Protein 6EG1 (pdb70)

Sequence (1029 aa):
YPPPVFDFGMPRNITTRTGHTAAINNCRVDNLGDKSVSWIRKRDLHILTAGILTYTSDERFKVVRTADSKDWTLHVKYAQQPRDSGIYECQVNTEPKISMAFRLNVIVTPPDAKAIIAGPTDLYVKVGSSVTLTCHVKQPATSAQDIGPIYWYRGPYILTPFVAHPNDAAIDLQRISMESTLAEKLQSRLRIANAQLLDTGNYTCMPTTAEAASVVVNVINDDLPKFGELLQNVTVPVSREAVLQCVVDNLQTYKIAWLRVDTQTILTIQNHVITKNHRMSITHAEKRAWILRIRDVKESDKGWYMCQINTDPMKSQVGYLDVVVPPDILDYPTSTDMVIREGSNVTLKCAATGSPTPTITWRREGGELIPLPNGAEAVAYNGSFLTIAKVNRLNMGAYLCIASNGIPPTVSKRVMLIVHFPPMIWIQNQLVGAALTQNITLECQSEAYPKSINYWMKNDTIIVPGERFVPETFESGYKITMRLTIYEVDIQDFGAYRCVAKNSLGDTDGAIKLYHIPPPVFDFGMPRNITTRTGHTAAINCRVDNLGDKSVSWIRKRDLHILTAGILTYTSDERFKVVRTADSKDWTLHVKYAQPRDSGIYECQVNTEPKISMAFRLNVIVTPPDAKAIIAGPTDLYVKVGSSVTLTCHVKQPATSAQDIGPIYWYRGPYILTPFVAHPNDAAIDLQRISMESTLAEKLQSRLRIANAQLLDTGNYTCMPTTAEAASVVVNVINDDLPKFGELLQNVTVPVSREAVLQCVVDNLQTYKIAWLRVDTQTILTIQQNHVITKNHRMSITHAEKRAWILRIRDVKESDKGWYMCQINTDPMKSQVGYLDVVVPPDILDYPTSTDMVIREGSNVTLKCAATGSPTPTITWRREGGELIPLPNGAEAVAYNGSFLTIAKVNRLNMGAYLCIASNGIPPTVSKRVMLIVHFPPMIWIQNQLVGAALTQNITLECQSEAYPKSINYWMKNDTIIVPGERFVPETFESGYKITMRLTIYEVDIQDFGAYRCVAKNSLGDTDGAIKLYHI

Radius of gyration: 57.65 Å; Cα contacts (8 Å, |Δi|>4): 2552; chains: 4; bounding box: 174×127×100 Å

Structure (mmCIF, N/CA/C/O backbone):
data_6EG1
#
_entry.id   6EG1
#
_cell.length_a   116.771
_cell.length_b   120.908
_cell.length_c   144.908
_cell.angle_alpha   90.00
_cell.angle_beta   90.00
_cell.angle_gamma   90.00
#
_symmetry.space_group_name_H-M   'P 21 21 21'
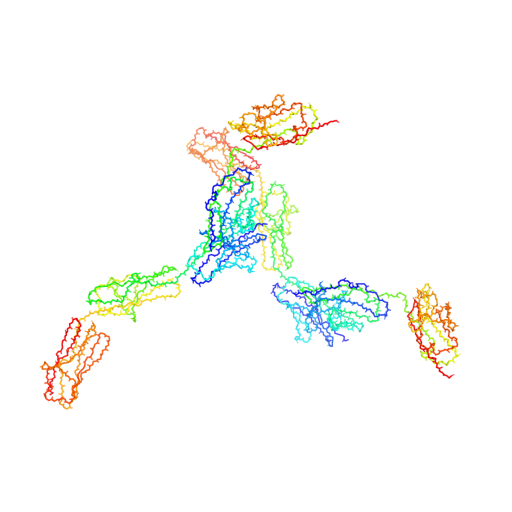#
loop_
_entity.id
_entity.type
_entity.pdbx_description
1 polymer 'Defective proboscis extension response 2, isoform F'
2 polymer 'Dpr-interacting protein theta'
3 branched 2-acetamido-2-deoxy-beta-D-glucopyranose-(1-4)-[alpha-L-fucopyranose-(1-6)]2-acetamido-2-deoxy-beta-D-glucopyranose
4 branched alpha-D-mannopyranose-(1-3)-beta-D-mannopyranose-(1-4)-2-acetamido-2-deoxy-beta-D-glucopyranose-(1-4)-[alpha-L-fucopyranose-(1-6)]2-acetamido-2-deoxy-beta-D-glucopyranose
5 branched beta-D-mannopyranose-(1-4)-2-acetamido-2-deoxy-beta-D-glucopyranose-(1-4)-[alpha-L-fucopyranose-(1-6)]2-acetamido-2-deoxy-beta-D-glucopyranose
6 branched alpha-L-fucopyranose-(1-6)-2-acetamido-2-deoxy-beta-D-glucopyranose
7 branched 2-acetamido-2-deoxy-beta-D-glucopyranose-(1-4)-2-acetamido-2-deoxy-beta-D-glucopyranose
8 non-polymer 'CITRATE ANION'
9 non-polymer DI(HYDROXYETHYL)ETHER
10 non-polymer (R,R)-2,3-BUTANEDIOL
11 non-polymer 2-acetamido-2-deoxy-beta-D-glucopyranose
12 water water
#
loop_
_atom_site.group_PDB
_atom_site.id
_atom_site.type_symbol
_atom_site.label_atom_id
_atom_site.label_alt_id
_atom_site.label_comp_id
_atom_site.label_asym_id
_atom_site.label_entity_id
_atom_site.label_seq_id
_atom_site.pdbx_PDB_ins_code
_atom_site.Cartn_x
_atom_site.Cartn_y
_atom_site.Cartn_z
_atom_site.occupancy
_atom_site.B_iso_or_equiv
_atom_site.auth_seq_id
_atom_site.auth_comp_id
_atom_site.auth_asym_id
_atom_site.auth_atom_id
_atom_site.pdbx_PDB_model_num
ATOM 1 N N . TYR A 1 3 ? -46.225 -47.486 30.055 1.00 137.85 103 TYR A N 1
ATOM 2 C CA . TYR A 1 3 ? -47.331 -48.207 30.672 1.00 130.25 103 TYR A CA 1
ATOM 3 C C . TYR A 1 3 ? -48.457 -47.249 31.056 1.00 122.12 103 TYR A C 1
ATOM 4 O O . TYR A 1 3 ? -48.214 -46.069 31.320 1.00 106.85 103 TYR A O 1
ATOM 13 N N . PRO A 1 4 ? -49.685 -47.755 31.070 1.00 122.35 104 PRO A N 1
ATOM 14 C CA . PRO A 1 4 ? -50.820 -46.946 31.504 1.00 112.51 104 PRO A CA 1
ATOM 15 C C . PRO A 1 4 ? -51.208 -47.277 32.933 1.00 98.49 104 PRO A C 1
ATOM 16 O O . PRO A 1 4 ? -51.406 -48.452 33.280 1.00 88.20 104 PRO A O 1
ATOM 20 N N . PRO A 1 5 ? -51.324 -46.269 33.798 1.00 103.84 105 PRO A N 1
ATOM 21 C CA . PRO A 1 5 ? -51.756 -46.536 35.166 1.00 102.38 105 PRO A CA 1
ATOM 22 C C . PRO A 1 5 ? -53.232 -46.880 35.201 1.00 94.20 105 PRO A C 1
ATOM 23 O O . PRO A 1 5 ? -54.011 -46.431 34.341 1.00 90.61 105 PRO A O 1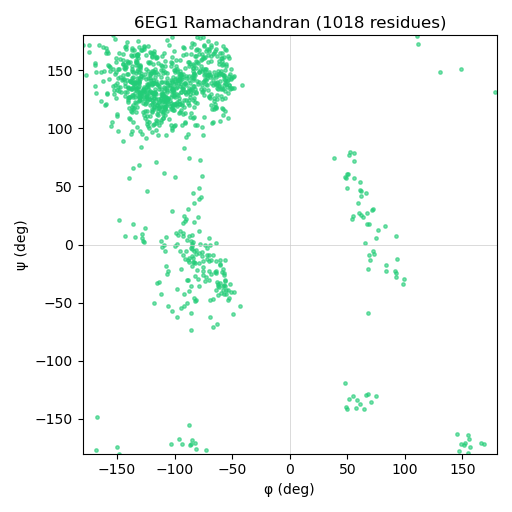
ATOM 27 N N . PRO A 1 6 ? -53.667 -47.685 36.168 1.00 71.66 106 PRO A N 1
ATOM 28 C CA . PRO A 1 6 ? -55.099 -47.984 36.282 1.00 65.68 106 PRO A CA 1
ATOM 29 C C . PRO A 1 6 ? -55.906 -46.702 36.411 1.00 54.90 106 PRO A C 1
ATOM 30 O O . PRO A 1 6 ? -55.485 -45.741 37.057 1.00 54.20 106 PRO A O 1
ATOM 34 N N . VAL A 1 7 ? -57.071 -46.684 35.771 1.00 46.42 107 VAL A N 1
ATOM 35 C CA . VAL A 1 7 ? -57.937 -45.514 35.788 1.00 59.40 107 VAL A CA 1
ATOM 36 C C . VAL A 1 7 ? -59.381 -45.982 35.878 1.00 60.14 107 VAL A C 1
ATOM 37 O O . VAL A 1 7 ? -59.748 -47.040 35.359 1.00 60.37 107 VAL A O 1
ATOM 41 N N . PHE A 1 8 ? -60.199 -45.190 36.562 1.00 46.81 108 PHE A N 1
ATOM 42 C CA . PHE A 1 8 ? -61.603 -45.524 36.731 1.00 51.77 108 PHE A CA 1
ATOM 43 C C . PHE A 1 8 ? -62.415 -45.069 35.526 1.00 56.59 108 PHE A C 1
ATOM 44 O O . PHE A 1 8 ? -62.067 -44.104 34.840 1.00 60.19 108 PHE A O 1
ATOM 52 N N . ASP A 1 9 ? -63.512 -45.781 35.275 1.00 53.78 109 ASP A N 1
ATOM 53 C CA . ASP A 1 9 ? -64.525 -45.347 34.315 1.00 53.02 109 ASP A CA 1
ATOM 54 C C . ASP A 1 9 ? -65.537 -44.517 35.092 1.00 64.07 109 ASP A C 1
ATOM 55 O O . ASP A 1 9 ? -66.497 -45.038 35.663 1.00 67.14 109 ASP A O 1
ATOM 60 N N . PHE A 1 10 ? -65.316 -43.205 35.128 1.00 54.48 110 PHE A N 1
ATOM 61 C CA . PHE A 1 10 ? -66.198 -42.335 35.903 1.00 47.38 110 PHE A CA 1
ATOM 62 C C . PHE A 1 10 ? -67.592 -42.193 35.304 1.00 48.11 110 PHE A C 1
ATOM 63 O O . PHE A 1 10 ? -68.387 -41.406 35.831 1.00 65.64 110 PHE A O 1
ATOM 71 N N . GLY A 1 11 ? -67.929 -42.917 34.239 1.00 46.17 111 GLY A N 1
ATOM 72 C CA . GLY A 1 11 ? -69.277 -42.905 33.711 1.00 57.68 111 GLY A CA 1
ATOM 73 C C . GLY A 1 11 ? -70.224 -43.901 34.338 1.00 63.76 111 GLY A C 1
ATOM 74 O O . GLY A 1 11 ? -71.434 -43.821 34.101 1.00 67.54 111 GLY A O 1
ATOM 75 N N . MET A 1 12 ? -69.703 -44.841 35.129 1.00 59.17 112 MET A N 1
ATOM 76 C CA . MET A 1 12 ? -70.548 -45.816 35.802 1.00 47.04 112 MET A CA 1
ATOM 77 C C . MET A 1 12 ? -71.518 -45.114 36.754 1.00 43.02 112 MET A C 1
ATOM 78 O O . MET A 1 12 ? -71.179 -44.095 37.361 1.00 39.70 112 MET A O 1
ATOM 83 N N . PRO A 1 13 ? -72.728 -45.645 36.911 1.00 42.90 113 PRO A N 1
ATOM 84 C CA . PRO A 1 13 ? -73.683 -45.030 37.841 1.00 42.68 113 PRO A CA 1
ATOM 85 C C . PRO A 1 13 ? -73.106 -44.964 39.248 1.00 46.47 113 PRO A C 1
ATOM 86 O O . PRO A 1 13 ? -72.548 -45.940 39.757 1.00 37.65 113 PRO A O 1
ATOM 90 N N . ARG A 1 14 ? -73.246 -43.800 39.878 1.00 42.55 114 ARG A N 1
ATOM 91 C CA . ARG A 1 14 ? -72.677 -43.560 41.195 1.00 41.26 114 ARG A CA 1
ATOM 92 C C . ARG A 1 14 ? -73.726 -43.396 42.289 1.00 43.97 114 ARG A C 1
ATOM 93 O O . ARG A 1 14 ? -73.361 -43.136 43.440 1.00 49.40 114 ARG A O 1
ATOM 101 N N . ASN A 1 15 ? -75.014 -43.549 41.967 1.00 45.25 115 ASN A N 1
ATOM 102 C CA . ASN A 1 15 ? -76.104 -43.470 42.942 1.00 34.95 115 ASN A CA 1
ATOM 103 C C . ASN A 1 15 ? -76.971 -44.707 42.753 1.00 38.79 115 ASN A C 1
ATOM 104 O O . ASN A 1 15 ? -77.989 -44.663 42.060 1.00 56.68 115 ASN A O 1
ATOM 109 N N . ILE A 1 16 ? -76.566 -45.808 43.367 1.00 33.86 116 ILE A N 1
ATOM 110 C CA . ILE A 1 16 ? -77.360 -47.026 43.314 1.00 35.94 116 ILE A CA 1
ATOM 111 C C . ILE A 1 16 ? -78.548 -46.889 44.252 1.00 31.13 116 ILE A C 1
ATOM 112 O O . ILE A 1 16 ? -78.422 -46.398 45.379 1.00 40.43 116 ILE A O 1
ATOM 117 N N . THR A 1 17 ? -79.712 -47.320 43.783 1.00 37.65 117 THR A N 1
ATOM 118 C CA . THR A 1 17 ? -80.931 -47.291 44.578 1.00 35.36 117 THR A CA 1
ATOM 119 C C . THR A 1 17 ? -81.544 -48.679 44.547 1.00 32.69 117 THR A C 1
ATOM 120 O O . THR A 1 17 ? -81.834 -49.208 43.471 1.00 40.28 117 THR A O 1
ATOM 124 N N . THR A 1 18 ? -81.727 -49.265 45.723 1.00 40.63 118 THR A N 1
ATOM 125 C CA . THR A 1 18 ? -82.248 -50.614 45.862 1.00 28.55 118 THR A CA 1
ATOM 126 C C . THR A 1 18 ? -83.504 -50.591 46.715 1.00 33.22 118 THR A C 1
ATOM 127 O O . THR A 1 18 ? -83.570 -49.878 47.720 1.00 40.98 118 THR A O 1
ATOM 131 N N . ARG A 1 19 ? -84.501 -51.368 46.308 1.00 33.26 119 ARG A N 1
ATOM 132 C CA . ARG A 1 19 ? -85.667 -51.592 47.149 1.00 33.78 119 ARG A CA 1
ATOM 133 C C . ARG A 1 19 ? -85.294 -52.573 48.254 1.00 33.87 119 ARG A C 1
ATOM 134 O O . ARG A 1 19 ? -84.685 -53.614 47.989 1.00 30.42 119 ARG A O 1
ATOM 142 N N . THR A 1 20 ? -85.637 -52.228 49.495 1.00 31.18 120 THR A N 1
ATOM 143 C CA . THR A 1 20 ? -85.301 -53.089 50.620 1.00 29.08 120 THR A CA 1
ATOM 144 C C . THR A 1 20 ? -85.747 -54.516 50.338 1.00 27.10 120 THR A C 1
ATOM 145 O O . THR A 1 20 ? -86.857 -54.754 49.853 1.00 26.56 120 THR A O 1
ATOM 149 N N . GLY A 1 21 ? -84.860 -55.467 50.630 1.00 29.71 121 GLY A N 1
ATOM 150 C CA . GLY A 1 21 ? -85.084 -56.868 50.374 1.00 31.10 121 GLY A CA 1
ATOM 151 C C . GLY A 1 21 ? -84.416 -57.376 49.112 1.00 31.76 121 GLY A C 1
ATOM 152 O O . GLY A 1 21 ? -84.052 -58.555 49.044 1.00 39.12 121 GLY A O 1
ATOM 153 N N . HIS A 1 22 ? -84.245 -56.512 48.118 1.00 30.07 122 HIS A N 1
ATOM 154 C CA . HIS A 1 22 ? -83.569 -56.880 46.887 1.00 25.55 122 HIS A CA 1
ATOM 155 C C . HIS A 1 22 ? -82.055 -56.822 47.066 1.00 34.46 122 HIS A C 1
ATOM 156 O O . HIS A 1 22 ? -81.535 -56.203 47.998 1.00 30.11 122 HIS A O 1
ATOM 163 N N . THR A 1 23 ? -81.347 -57.483 46.151 1.00 35.79 123 THR A N 1
ATOM 164 C CA . THR A 1 23 ? -79.889 -57.497 46.167 1.00 27.32 123 THR A CA 1
ATOM 165 C C . THR A 1 23 ? -79.362 -56.244 45.480 1.00 32.09 123 THR A C 1
ATOM 166 O O . THR A 1 23 ? -79.623 -56.023 44.293 1.00 46.92 123 THR A O 1
ATOM 170 N N . ALA A 1 24 ? -78.629 -55.423 46.225 1.00 38.79 124 ALA A N 1
ATOM 171 C CA . ALA A 1 24 ? -78.036 -54.219 45.662 1.00 39.81 124 ALA A CA 1
ATOM 172 C C . ALA A 1 24 ? -76.716 -54.557 44.982 1.00 32.45 124 ALA A C 1
ATOM 173 O O . ALA A 1 24 ? -75.981 -55.445 45.419 1.00 41.95 124 ALA A O 1
ATOM 175 N N . ALA A 1 25 ? -76.420 -53.845 43.895 1.00 34.58 125 ALA A N 1
ATOM 176 C CA . ALA A 1 25 ? -75.210 -54.099 43.118 1.00 32.20 125 ALA A CA 1
ATOM 177 C C . ALA A 1 25 ? -74.549 -52.778 42.758 1.00 32.70 125 ALA A C 1
ATOM 178 O O . ALA A 1 25 ? -75.155 -51.943 42.082 1.00 37.56 125 ALA A O 1
ATOM 180 N N . ILE A 1 26 ? -73.310 -52.597 43.204 1.00 35.61 126 ILE A N 1
ATOM 181 C CA . ILE A 1 26 ? -72.512 -51.415 42.903 1.00 34.20 126 ILE A CA 1
ATOM 182 C C . ILE A 1 26 ? -71.379 -51.867 41.994 1.00 31.49 126 ILE A C 1
ATOM 183 O O . ILE A 1 26 ? -70.447 -52.544 42.442 1.00 38.67 126 ILE A O 1
ATOM 188 N N . ASN A 1 27 ? -71.452 -51.510 40.717 1.00 37.49 127 ASN A N 1
ATOM 189 C CA A ASN A 1 27 ? -70.455 -51.928 39.742 0.50 40.56 127 ASN A CA 1
ATOM 190 C CA B ASN A 1 27 ? -70.443 -51.933 39.754 0.50 40.48 127 ASN A CA 1
ATOM 191 C C . ASN A 1 27 ? -69.365 -50.866 39.628 1.00 45.12 127 ASN A C 1
ATOM 192 O O . ASN A 1 27 ? -69.663 -49.669 39.541 1.00 36.97 127 ASN A O 1
ATOM 201 N N . CYS A 1 28 ? -68.109 -51.309 39.631 1.00 43.45 128 CYS A N 1
ATOM 202 C CA . CYS A 1 28 ? -66.945 -50.434 39.548 1.00 36.59 128 CYS A CA 1
ATO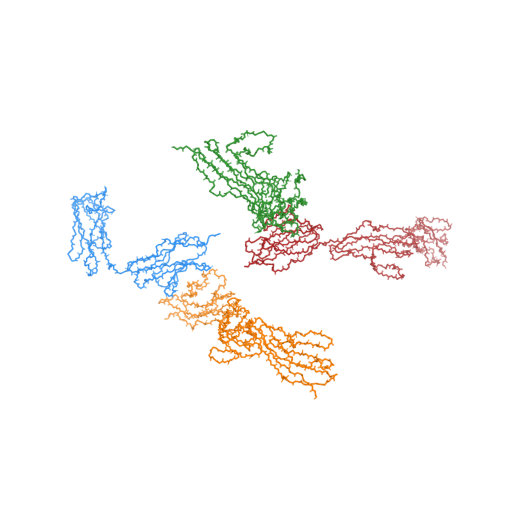M 203 C C . CYS A 1 28 ? -66.017 -50.978 38.474 1.00 45.68 128 CYS A C 1
ATOM 204 O O . CYS A 1 28 ? -65.595 -52.137 38.546 1.00 39.17 128 CYS A O 1
ATOM 207 N N . ARG A 1 29 ? -65.702 -50.150 37.481 1.00 45.82 129 ARG A N 1
ATOM 208 C CA . ARG A 1 29 ? -64.905 -50.566 36.334 1.00 49.38 129 ARG A CA 1
ATOM 209 C C . ARG A 1 29 ? -63.553 -49.870 36.363 1.00 47.54 129 ARG A C 1
ATOM 210 O O . ARG A 1 29 ? -63.487 -48.638 36.431 1.00 52.61 129 ARG A O 1
ATOM 218 N N . VAL A 1 30 ? -62.483 -50.657 36.293 1.00 47.72 130 VAL A N 1
ATOM 219 C CA . VAL A 1 30 ? -61.117 -50.143 36.290 1.00 59.50 130 VAL A CA 1
ATOM 220 C C . VAL A 1 30 ? -60.415 -50.653 35.037 1.00 62.93 130 VAL A C 1
ATOM 221 O O . VAL A 1 30 ? -60.346 -51.868 34.807 1.00 67.42 130 VAL A O 1
ATOM 225 N N . ASP A 1 31 ? -59.891 -49.731 34.235 1.00 60.88 131 ASP A N 1
ATOM 226 C CA . ASP A 1 31 ? -59.130 -50.072 33.040 1.00 70.13 131 ASP A CA 1
ATOM 227 C C . ASP A 1 31 ? -57.639 -50.076 33.356 1.00 69.13 131 ASP A C 1
ATOM 228 O O . ASP A 1 31 ? -57.153 -49.243 34.128 1.00 62.59 131 ASP A O 1
ATOM 233 N N . ASN A 1 32 ? -56.915 -51.022 32.756 1.00 64.52 132 ASN A N 1
ATOM 234 C CA . ASN A 1 32 ? -55.470 -51.134 32.951 1.00 69.55 132 ASN A CA 1
ATOM 235 C C . ASN A 1 32 ? -55.134 -51.516 34.392 1.00 56.49 132 ASN A C 1
ATOM 236 O O . ASN A 1 32 ? -54.223 -50.956 35.004 1.00 56.74 132 ASN A O 1
ATOM 241 N N . LEU A 1 33 ? -55.875 -52.479 34.939 1.00 49.00 133 LEU A N 1
ATOM 242 C CA . LEU A 1 33 ? -55.645 -52.884 36.320 1.00 64.19 133 LEU A CA 1
ATOM 243 C C . LEU A 1 33 ? -54.260 -53.495 36.493 1.00 65.08 133 LEU A C 1
ATOM 244 O O . LEU A 1 33 ? -53.585 -53.250 37.500 1.00 63.88 133 LEU A O 1
ATOM 249 N N . GLY A 1 34 ? -53.820 -54.289 35.525 1.00 56.96 134 GLY A N 1
ATOM 250 C CA . GLY A 1 34 ? -52.530 -54.942 35.665 1.00 62.99 134 GLY A CA 1
ATOM 251 C C . GLY A 1 34 ? -52.568 -55.947 36.797 1.00 55.18 134 GLY A C 1
ATOM 252 O O . GLY A 1 34 ? -53.466 -56.793 36.875 1.00 57.99 134 GLY A O 1
ATOM 253 N N . ASP A 1 35 ? -51.584 -55.857 37.690 1.00 67.00 135 ASP A N 1
ATOM 254 C CA . ASP A 1 35 ? -51.489 -56.729 38.853 1.00 64.43 135 ASP A CA 1
ATOM 255 C C . ASP A 1 35 ? -52.027 -56.075 40.120 1.00 65.63 135 ASP A C 1
ATOM 256 O O . ASP A 1 35 ? -51.845 -56.619 41.214 1.00 63.35 135 ASP A O 1
ATOM 261 N N . LYS A 1 36 ? -52.681 -54.924 39.998 1.00 54.28 136 LYS A N 1
ATOM 262 C CA . LYS A 1 36 ? -53.262 -54.256 41.150 1.00 52.53 136 LYS A CA 1
ATOM 263 C C . LYS A 1 36 ? -54.614 -54.866 41.500 1.00 55.75 136 LYS A C 1
ATOM 264 O O . LYS A 1 36 ? -55.324 -55.394 40.640 1.00 51.00 136 LYS A O 1
ATOM 270 N N . SER A 1 37 ? -54.967 -54.791 42.780 1.00 56.52 137 SER A N 1
ATOM 271 C CA . SER A 1 37 ? -56.225 -55.326 43.277 1.00 60.70 137 SER A CA 1
ATOM 272 C C . S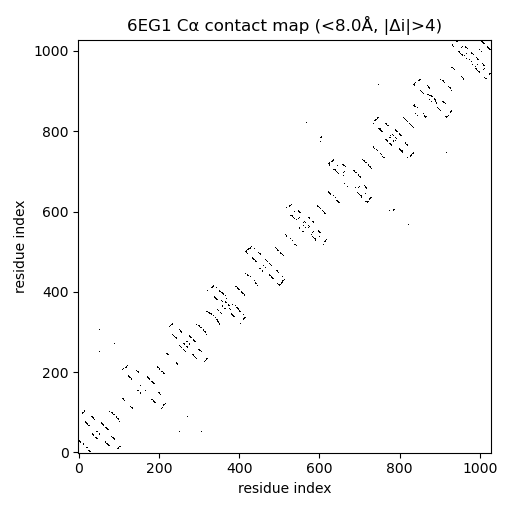ER A 1 37 ? -57.245 -54.214 43.501 1.00 55.06 137 SER A C 1
ATOM 273 O O . SER A 1 37 ? -56.908 -53.031 43.592 1.00 47.83 137 SER A O 1
ATOM 276 N N . VAL A 1 38 ? -58.509 -54.615 43.582 1.00 39.47 138 VAL A N 1
ATOM 277 C CA . VAL A 1 38 ? -59.609 -53.708 43.879 1.00 41.68 138 VAL A CA 1
ATOM 278 C C . VAL A 1 38 ? -60.185 -54.098 45.231 1.00 38.43 138 VAL A C 1
ATOM 279 O O . VAL A 1 38 ? -60.400 -55.285 45.505 1.00 42.31 138 VAL A O 1
ATOM 283 N N . SER A 1 39 ? -60.417 -53.105 46.077 1.00 38.69 139 SER A N 1
ATOM 284 C CA . SER A 1 39 ? -60.958 -53.325 47.407 1.00 35.38 139 SER A CA 1
ATOM 285 C C . SER A 1 39 ? -62.252 -52.547 47.554 1.00 42.06 139 SER A C 1
ATOM 286 O O . SER A 1 39 ? -62.385 -51.438 47.026 1.00 38.49 139 SER A O 1
ATOM 289 N N . TRP A 1 40 ? -63.208 -53.139 48.257 1.00 38.19 140 TRP A N 1
ATOM 290 C CA . TRP A 1 40 ? -64.443 -52.465 48.625 1.00 32.93 140 TRP A CA 1
ATOM 291 C C . TRP A 1 40 ? -64.417 -52.181 50.116 1.00 36.93 140 TRP A C 1
ATOM 292 O O . TRP A 1 40 ? -64.218 -53.095 50.923 1.00 40.94 140 TRP A O 1
ATOM 303 N N . ILE A 1 41 ? -64.619 -50.919 50.476 1.00 33.99 141 ILE A N 1
ATOM 304 C CA . ILE A 1 41 ? -64.547 -50.481 51.860 1.00 35.55 141 ILE A CA 1
ATOM 305 C C . ILE A 1 41 ? -65.754 -49.602 52.158 1.00 36.42 141 ILE A C 1
ATOM 306 O O . ILE A 1 41 ? -66.272 -48.903 51.281 1.00 34.84 141 ILE A O 1
ATOM 311 N N . ARG A 1 42 ? -66.217 -49.656 53.403 1.00 32.86 142 ARG A N 1
ATOM 312 C CA . ARG A 1 42 ? -67.317 -48.813 53.858 1.00 30.08 142 ARG A CA 1
ATOM 313 C C . ARG A 1 42 ? -66.723 -47.550 54.474 1.00 33.08 142 ARG A C 1
ATOM 314 O O . ARG A 1 42 ? -66.078 -47.608 55.525 1.00 43.43 142 ARG A O 1
ATOM 322 N N . LYS A 1 43 ? -66.938 -46.406 53.820 1.00 33.05 143 LYS A N 1
ATOM 323 C CA . LYS A 1 43 ? -66.280 -45.178 54.257 1.00 36.45 143 LYS A CA 1
ATOM 324 C C . LYS A 1 43 ? -66.707 -44.779 55.663 1.00 35.10 143 LYS A C 1
ATOM 325 O O . LYS A 1 43 ? -65.902 -44.238 56.428 1.00 42.11 143 LYS A O 1
ATOM 331 N N . ARG A 1 44 ? -67.963 -45.047 56.021 1.00 48.20 144 ARG A N 1
ATOM 332 C CA . ARG A 1 44 ? -68.506 -44.589 57.296 1.00 35.84 144 ARG A CA 1
ATOM 333 C C . ARG A 1 44 ? -67.631 -44.997 58.476 1.00 42.54 144 ARG A C 1
ATOM 334 O O . ARG A 1 44 ? -67.356 -44.184 59.367 1.00 41.30 144 ARG A O 1
ATOM 342 N N . ASP A 1 45 ? -67.193 -46.259 58.508 1.00 47.17 145 ASP A N 1
ATOM 343 C CA . ASP A 1 45 ? -66.429 -46.789 59.626 1.00 22.34 145 ASP A CA 1
ATOM 344 C C . ASP A 1 45 ? -65.133 -47.472 59.214 1.00 36.14 145 ASP A C 1
ATOM 345 O O . ASP A 1 45 ? -64.467 -48.060 60.074 1.00 30.34 145 ASP A O 1
ATOM 350 N N . LEU A 1 46 ? -64.760 -47.423 57.933 1.00 34.82 146 LEU A N 1
ATOM 351 C CA . LEU A 1 46 ? -63.561 -48.071 57.410 1.00 23.55 146 LEU A CA 1
ATOM 352 C C . LEU A 1 46 ? -63.657 -49.590 57.412 1.00 39.68 146 LEU A C 1
ATOM 353 O O . LEU A 1 46 ? -62.632 -50.273 57.316 1.00 41.75 146 LEU A O 1
ATOM 358 N N . HIS A 1 47 ? -64.858 -50.147 57.526 1.00 39.47 147 HIS A N 1
ATOM 359 C CA . HIS A 1 47 ? -64.995 -51.596 57.491 1.00 35.11 147 HIS A CA 1
ATOM 360 C C . HIS A 1 47 ? -64.599 -52.112 56.116 1.00 34.24 147 HIS A C 1
ATOM 361 O O . HIS A 1 47 ? -65.231 -51.778 55.110 1.00 45.21 147 HIS A O 1
ATOM 368 N N . ILE A 1 48 ? -63.537 -52.912 56.069 1.00 34.94 148 ILE A N 1
ATOM 369 C CA . ILE A 1 48 ? -63.126 -53.517 54.812 1.00 36.64 148 ILE A CA 1
ATOM 370 C C . ILE A 1 48 ? -64.147 -54.571 54.411 1.00 30.37 148 ILE A C 1
ATOM 371 O O . ILE A 1 48 ? -64.479 -55.469 55.195 1.00 45.55 148 ILE A O 1
ATOM 376 N N . LEU A 1 49 ? -64.664 -54.461 53.190 1.00 33.53 149 LEU A N 1
ATOM 377 C CA . LEU A 1 49 ? -65.641 -55.434 52.720 1.00 30.61 149 LEU A CA 1
ATOM 378 C C . LEU A 1 49 ? -64.980 -56.554 51.927 1.00 29.59 149 LEU A C 1
ATOM 379 O O . LEU A 1 49 ? -65.155 -57.733 52.247 1.00 43.11 149 LEU A O 1
ATOM 384 N N . THR A 1 50 ? -64.214 -56.206 50.899 1.00 36.28 150 THR A N 1
ATOM 385 C CA . THR A 1 50 ? -63.541 -57.204 50.083 1.00 43.79 150 THR A CA 1
ATOM 386 C C . THR A 1 50 ? -62.201 -56.647 49.633 1.00 42.00 150 THR A C 1
ATOM 387 O O . THR A 1 50 ? -62.084 -55.456 49.330 1.00 48.40 150 THR A O 1
ATOM 391 N N . ALA A 1 51 ? -61.193 -57.511 49.607 1.00 30.90 151 ALA A N 1
ATOM 392 C CA . ALA A 1 51 ? -59.871 -57.169 49.096 1.00 41.15 151 ALA A CA 1
ATOM 393 C C . ALA A 1 51 ? -59.552 -58.141 47.970 1.00 51.83 151 ALA A C 1
ATOM 394 O O . ALA A 1 51 ? -59.247 -59.312 48.223 1.00 54.73 151 ALA A O 1
ATOM 396 N N . GLY A 1 52 ? -59.621 -57.660 46.736 1.00 48.70 152 GLY A N 1
ATOM 397 C CA . GLY A 1 52 ? -59.483 -58.568 45.611 1.00 50.58 152 GLY A CA 1
ATOM 398 C C . GLY A 1 52 ? -60.719 -59.435 45.537 1.00 48.34 152 GLY A C 1
ATOM 399 O O . GLY A 1 52 ? -61.845 -58.951 45.687 1.00 56.72 152 GLY A O 1
ATOM 400 N N . ILE A 1 53 ? -60.522 -60.739 45.319 1.00 62.87 153 ILE A N 1
ATOM 401 C CA . ILE A 1 53 ? -61.637 -61.682 45.374 1.00 75.05 153 ILE A CA 1
ATOM 402 C C . ILE A 1 53 ? -61.868 -62.208 46.782 1.00 61.46 153 ILE A C 1
ATOM 403 O O . ILE A 1 53 ? -62.920 -62.813 47.042 1.00 57.89 153 ILE A O 1
ATOM 408 N N . LEU A 1 54 ? -60.925 -61.989 47.696 1.00 61.99 154 LEU A N 1
ATOM 409 C CA . LEU A 1 54 ? -61.094 -62.387 49.087 1.00 52.05 154 LEU A CA 1
ATOM 410 C C . LEU A 1 54 ? -62.125 -61.495 49.769 1.00 44.52 154 LEU A C 1
ATOM 411 O O . LEU A 1 54 ? -62.085 -60.268 49.637 1.00 52.50 154 LEU A O 1
ATOM 416 N N . THR A 1 55 ? -63.053 -62.110 50.496 1.00 42.57 155 THR A N 1
ATOM 417 C CA . THR A 1 55 ? -64.042 -61.377 51.275 1.00 48.24 155 THR A CA 1
ATOM 418 C C . THR A 1 55 ? -63.543 -61.264 52.710 1.00 55.33 155 THR A C 1
ATOM 419 O O . THR A 1 55 ? -63.303 -62.282 53.368 1.00 62.84 155 THR A O 1
ATOM 423 N N . TYR A 1 56 ? -63.379 -60.030 53.187 1.00 46.20 156 TYR A N 1
ATOM 424 C CA . TYR A 1 56 ? -62.895 -59.806 54.542 1.00 37.11 156 TYR A CA 1
ATOM 425 C C . TYR A 1 56 ? -64.041 -59.736 55.541 1.00 39.33 156 TYR A C 1
ATOM 426 O O . TYR A 1 56 ? -64.014 -60.417 56.572 1.00 46.04 156 TYR A O 1
ATOM 435 N N . THR A 1 57 ? -65.049 -58.923 55.243 1.00 31.21 157 THR A N 1
ATOM 436 C CA . THR A 1 57 ? -66.178 -58.791 56.146 1.00 40.29 157 THR A CA 1
ATOM 437 C C . THR A 1 57 ? -66.783 -60.158 56.423 1.00 33.11 157 THR A C 1
ATOM 438 O O . THR A 1 57 ? -66.632 -61.099 55.642 1.00 47.33 157 THR A O 1
ATOM 442 N N . SER A 1 58 ? -67.455 -60.268 57.565 1.00 35.96 158 SER A N 1
ATOM 443 C CA . SER A 1 58 ? -68.104 -61.508 57.961 1.00 36.99 158 SER A CA 1
ATOM 444 C C . SER A 1 58 ? -69.623 -61.411 57.900 1.00 36.58 158 SER A C 1
ATOM 445 O O . SER A 1 58 ? -70.310 -62.392 58.203 1.00 48.85 158 SER A O 1
ATOM 448 N N . ASP A 1 59 ? -70.163 -60.255 57.514 1.00 43.62 159 ASP A N 1
ATOM 449 C CA . ASP A 1 59 ? -71.585 -60.141 57.218 1.00 46.03 159 ASP A CA 1
ATOM 450 C C . ASP A 1 59 ? -71.892 -60.953 55.965 1.00 47.82 159 ASP A C 1
ATOM 451 O O . ASP A 1 59 ? -71.379 -60.658 54.880 1.00 38.21 159 ASP A O 1
ATOM 456 N N . GLU A 1 60 ? -72.725 -61.984 56.119 1.00 51.72 160 GLU A N 1
ATOM 457 C CA . GLU A 1 60 ? -72.918 -62.957 55.051 1.00 54.59 160 GLU A CA 1
ATOM 458 C C . GLU A 1 60 ? -73.536 -62.345 53.803 1.00 49.11 160 GLU A C 1
ATOM 459 O O . GLU A 1 60 ? -73.501 -62.969 52.736 1.00 56.95 160 GLU A O 1
ATOM 465 N N . ARG A 1 61 ? -74.088 -61.142 53.901 1.00 33.25 161 ARG A N 1
ATOM 466 C CA . ARG A 1 61 ? -74.799 -60.556 52.776 1.00 37.70 161 ARG A CA 1
ATOM 467 C C . ARG A 1 61 ? -73.884 -59.836 51.795 1.00 36.95 161 ARG A C 1
ATOM 468 O O . ARG A 1 61 ? -74.368 -59.374 50.758 1.00 45.80 161 ARG A O 1
ATOM 476 N N . PHE A 1 62 ? -72.589 -59.739 52.083 1.00 40.53 162 PHE A N 1
ATOM 477 C CA . PHE A 1 62 ? -71.648 -58.963 51.283 1.00 34.12 162 PHE A CA 1
ATOM 478 C C . PHE A 1 62 ? -70.737 -59.905 50.508 1.00 41.09 162 PHE A C 1
ATOM 479 O O . PHE A 1 62 ? -70.073 -60.763 51.101 1.00 49.35 162 PHE A O 1
ATOM 487 N N . LYS A 1 63 ? -70.702 -59.736 49.189 1.00 42.91 163 LYS A N 1
ATOM 488 C CA . LYS A 1 63 ? -69.814 -60.503 48.330 1.00 43.73 163 LYS A CA 1
ATOM 489 C C . LYS A 1 63 ? -69.415 -59.630 47.153 1.00 35.78 163 LYS A C 1
ATOM 490 O O . LYS A 1 63 ? -70.165 -58.744 46.739 1.00 37.16 163 LYS A O 1
ATOM 496 N N . VAL A 1 64 ? -68.226 -59.880 46.627 1.00 38.01 164 VAL A N 1
ATOM 497 C CA . VAL A 1 64 ? -67.742 -59.177 45.450 1.00 31.20 164 VAL A CA 1
ATOM 498 C C . VAL A 1 64 ? -67.622 -60.184 44.323 1.00 38.27 164 VAL A C 1
ATOM 499 O O . VAL A 1 64 ? -67.323 -61.363 44.543 1.00 46.37 164 VAL A O 1
ATOM 503 N N . VAL A 1 65 ? -67.872 -59.717 43.106 1.00 37.82 165 VAL A N 1
ATOM 504 C CA . VAL A 1 65 ? -67.756 -60.539 41.911 1.00 39.38 165 VAL A CA 1
ATOM 505 C C . VAL A 1 65 ? -67.009 -59.737 40.859 1.00 40.80 165 VAL A C 1
ATOM 506 O O . VAL A 1 65 ? -67.215 -58.525 40.728 1.00 42.01 165 VAL A O 1
ATOM 510 N N . ARG A 1 66 ? -66.129 -60.405 40.122 1.00 37.40 166 ARG A N 1
ATOM 511 C CA . ARG A 1 66 ? -65.382 -59.768 39.051 1.00 40.01 166 ARG A CA 1
ATOM 512 C C . ARG A 1 66 ? -65.593 -60.538 37.758 1.00 41.04 166 ARG A C 1
ATOM 513 O O . ARG A 1 66 ? -65.830 -61.750 37.766 1.00 50.80 166 ARG A O 1
ATOM 521 N N . THR A 1 67 ? -65.514 -59.821 36.644 1.00 38.58 167 THR A N 1
ATOM 522 C CA . THR A 1 67 ? -65.612 -60.471 35.353 1.00 41.33 167 THR A CA 1
ATOM 523 C C . THR A 1 67 ? -64.332 -61.251 35.063 1.00 51.30 167 THR A C 1
ATOM 524 O O . THR A 1 67 ? -63.306 -61.091 35.730 1.00 50.21 167 THR A O 1
ATOM 528 N N . ALA A 1 68 ? -64.405 -62.118 34.051 1.00 64.19 168 ALA A N 1
ATOM 529 C CA . ALA A 1 68 ? -63.248 -62.932 33.695 1.00 49.29 168 ALA A CA 1
ATOM 530 C C . ALA A 1 68 ? -62.024 -62.068 33.412 1.00 45.82 168 ALA A C 1
ATOM 531 O O . ALA A 1 68 ? -60.903 -62.424 33.793 1.00 45.13 168 ALA A O 1
ATOM 533 N N . ASP A 1 69 ? -62.217 -60.929 32.750 1.00 43.90 169 ASP A N 1
ATOM 534 C CA . ASP A 1 69 ? -61.102 -60.053 32.411 1.00 54.31 169 ASP A CA 1
ATOM 535 C C . ASP A 1 69 ? -60.715 -59.110 33.542 1.00 65.42 169 ASP A C 1
ATOM 536 O O . ASP A 1 69 ? -59.817 -58.282 33.354 1.00 62.76 169 ASP A O 1
ATOM 541 N N . SER A 1 70 ? -61.369 -59.206 34.700 1.00 57.73 170 SER A N 1
ATOM 542 C CA . SER A 1 70 ? -61.020 -58.403 35.872 1.00 45.45 170 SER A CA 1
ATOM 543 C C . SER A 1 70 ? -61.144 -56.904 35.605 1.00 45.74 170 SER A C 1
ATOM 544 O O . SER A 1 70 ? -60.461 -56.094 36.233 1.00 53.27 170 SER A O 1
ATOM 547 N N . LYS A 1 71 ? -62.015 -56.516 34.674 1.00 46.49 171 LYS A N 1
ATOM 548 C CA . LYS A 1 71 ? -62.282 -55.101 34.447 1.00 48.84 171 LYS A CA 1
ATOM 549 C C . LYS A 1 71 ? -63.387 -54.571 35.353 1.00 51.46 171 LYS A C 1
ATOM 550 O O . LYS A 1 71 ? -63.280 -53.452 35.866 1.00 52.67 171 LYS A O 1
ATOM 556 N N . ASP A 1 72 ? -64.446 -55.357 35.563 1.00 49.23 172 ASP A N 1
ATOM 557 C CA . ASP A 1 72 ? -65.652 -54.910 36.254 1.00 43.43 172 ASP A CA 1
ATOM 558 C C . ASP A 1 72 ? -65.770 -55.625 37.594 1.00 42.02 172 ASP A C 1
ATOM 559 O O . ASP A 1 72 ? -65.973 -56.844 37.638 1.00 42.52 172 ASP A O 1
ATOM 564 N N . TRP A 1 73 ? -65.669 -54.860 38.678 1.00 40.30 173 TRP A N 1
ATOM 565 C CA . TRP A 1 73 ? -65.819 -55.368 40.035 1.00 45.00 173 TRP A CA 1
ATOM 566 C C . TRP A 1 73 ? -67.135 -54.869 40.611 1.00 39.83 173 TRP A C 1
ATOM 567 O O . TRP A 1 73 ? -67.409 -53.664 40.594 1.00 45.83 173 TRP A O 1
ATOM 578 N N . THR A 1 74 ? -67.946 -55.791 41.118 1.00 32.19 174 THR A N 1
ATOM 579 C CA . THR A 1 74 ? -69.288 -55.469 41.575 1.00 34.31 174 THR A CA 1
ATOM 580 C C . THR A 1 74 ? -69.461 -55.926 43.013 1.00 43.32 174 THR A C 1
ATOM 581 O O . THR A 1 74 ? -69.132 -57.067 43.353 1.00 43.10 174 THR A O 1
ATOM 585 N N . LEU A 1 75 ? -69.969 -55.031 43.851 1.00 36.92 175 LEU A N 1
ATOM 586 C CA . LEU A 1 75 ? -70.270 -55.334 45.240 1.00 31.89 175 LEU A CA 1
ATOM 587 C C . LEU A 1 75 ? -71.758 -55.624 45.345 1.00 38.14 175 LEU A C 1
ATOM 588 O O . LEU A 1 75 ? -72.583 -54.772 44.998 1.00 42.37 175 LEU A O 1
ATOM 593 N N . HIS A 1 76 ? -72.095 -56.824 45.806 1.00 41.00 176 HIS A N 1
ATOM 594 C CA . HIS A 1 76 ? -73.477 -57.259 45.955 1.00 41.28 176 HIS A CA 1
ATOM 595 C C . HIS A 1 76 ? -73.845 -57.280 47.432 1.00 35.18 176 HIS A C 1
ATOM 596 O O . HIS A 1 76 ? -73.091 -57.807 48.256 1.00 45.69 176 HIS A O 1
ATOM 603 N N . VAL A 1 77 ? -75.003 -56.713 47.758 1.00 34.61 177 VAL A N 1
ATOM 604 C CA . VAL A 1 77 ? -75.534 -56.706 49.116 1.00 33.83 177 VAL A CA 1
ATOM 605 C C . VAL A 1 77 ? -76.861 -57.453 49.075 1.00 37.08 177 VAL A C 1
ATOM 606 O O . VAL A 1 77 ? -77.880 -56.908 48.632 1.00 29.32 177 VAL A O 1
ATOM 610 N N . LYS A 1 78 ? -76.854 -58.702 49.535 1.00 28.82 178 LYS A N 1
ATOM 611 C CA . LYS A 1 78 ? -78.075 -59.492 49.576 1.00 30.56 178 LYS A CA 1
ATOM 612 C C . LYS A 1 78 ? -79.037 -58.939 50.623 1.00 40.99 178 LYS A C 1
ATOM 613 O O . LYS A 1 78 ? -78.619 -58.460 51.681 1.00 40.79 178 LYS A O 1
ATOM 619 N N . TYR A 1 79 ? -80.333 -59.010 50.324 1.00 39.09 179 TYR A N 1
ATOM 620 C CA . TYR A 1 79 ? -81.379 -58.629 51.274 1.00 31.85 179 TYR A CA 1
ATOM 621 C C . TYR A 1 79 ? -81.096 -57.256 51.882 1.00 34.19 179 TYR A C 1
ATOM 622 O O . TYR A 1 79 ? -81.155 -57.058 53.098 1.00 37.46 179 TYR A O 1
ATOM 631 N N . ALA A 1 80 ? -80.784 -56.299 51.010 1.00 40.71 180 ALA A N 1
ATOM 632 C CA . ALA A 1 80 ? -80.403 -54.964 51.449 1.00 28.51 180 ALA A CA 1
ATOM 633 C C . ALA A 1 80 ? -81.446 -54.384 52.391 1.00 37.38 180 ALA A C 1
ATOM 634 O O . ALA A 1 80 ? -82.651 -54.606 52.243 1.00 30.01 180 ALA A O 1
ATOM 636 N N . GLN A 1 81 ? -80.963 -53.623 53.357 1.00 40.42 181 GLN A N 1
ATOM 637 C CA A GLN A 1 81 ? -81.774 -52.967 54.367 0.50 33.07 181 GLN A CA 1
ATOM 638 C CA B GLN A 1 81 ? -81.786 -52.961 54.352 0.50 33.03 181 GLN A CA 1
ATOM 639 C C . GLN A 1 81 ? -81.351 -51.511 54.463 1.00 34.34 181 GLN A C 1
ATOM 640 O O . GLN A 1 81 ? -80.220 -51.162 54.106 1.00 32.97 181 GLN A O 1
ATOM 651 N N . PRO A 1 82 ? -82.234 -50.634 54.941 1.00 39.00 182 PRO A N 1
ATOM 652 C CA . PRO A 1 82 ? -81.867 -49.211 55.047 1.00 35.71 182 PRO A CA 1
ATOM 653 C C . PRO A 1 82 ? -80.552 -48.966 55.774 1.00 34.33 182 PRO A C 1
ATOM 654 O O . PRO A 1 82 ? -79.769 -48.112 55.342 1.00 34.37 182 PRO A O 1
ATOM 658 N N . ARG A 1 83 ? -80.280 -49.691 56.861 1.00 38.14 183 ARG A N 1
ATOM 659 C CA . ARG A 1 83 ? -79.025 -49.508 57.583 1.00 30.68 183 ARG A CA 1
ATOM 660 C C . ARG A 1 83 ? -77.801 -49.688 56.698 1.00 32.73 183 ARG A C 1
ATOM 661 O O . ARG A 1 83 ? -76.697 -49.328 57.123 1.00 36.91 183 ARG A O 1
ATOM 669 N N . ASP A 1 84 ? -77.964 -50.247 55.497 1.00 31.90 184 ASP A N 1
ATOM 670 C CA . ASP A 1 84 ? -76.879 -50.404 54.539 1.00 20.01 184 ASP A CA 1
ATOM 671 C C . ASP A 1 84 ? -76.660 -49.172 53.680 1.00 22.90 184 ASP A C 1
ATOM 672 O O . ASP A 1 84 ? -75.672 -49.119 52.941 1.00 25.68 184 ASP A O 1
ATOM 677 N N . SER A 1 85 ? -77.562 -48.197 53.741 1.00 23.67 185 SER A N 1
ATOM 678 C CA . SER A 1 85 ? -77.395 -46.982 52.961 1.00 23.53 185 SER A CA 1
ATOM 679 C C . SER A 1 85 ? -76.148 -46.238 53.414 1.00 38.90 185 SER A C 1
ATOM 680 O O . SER A 1 85 ? -75.848 -46.162 54.609 1.00 56.28 185 SER A O 1
ATOM 683 N N . GLY A 1 86 ? -75.421 -45.692 52.452 1.00 33.79 186 GLY A N 1
ATOM 684 C CA . GLY A 1 86 ? -74.206 -44.969 52.754 1.00 40.12 186 GLY A CA 1
ATOM 685 C C . GLY A 1 86 ? -73.281 -44.965 51.554 1.00 38.39 186 GLY A C 1
ATOM 686 O O . GLY A 1 86 ? -73.669 -45.326 50.443 1.00 31.71 186 GLY A O 1
ATOM 687 N N . ILE A 1 87 ? -72.044 -44.554 51.813 1.00 41.42 187 ILE A N 1
ATOM 688 C CA . ILE A 1 87 ? -71.021 -44.412 50.785 1.00 33.69 187 ILE A CA 1
ATOM 689 C C . ILE A 1 87 ? -70.080 -45.603 50.862 1.00 27.50 187 ILE A C 1
ATOM 690 O O . ILE A 1 87 ? -69.558 -45.925 51.936 1.00 44.25 187 ILE A O 1
ATOM 695 N N . TYR A 1 88 ? -69.858 -46.250 49.725 1.00 26.71 188 TYR A N 1
ATOM 696 C CA . TYR A 1 88 ? -68.906 -47.341 49.609 1.00 34.87 188 TYR A CA 1
ATOM 697 C C . TYR A 1 88 ? -67.822 -46.952 48.612 1.00 36.93 188 TYR A C 1
ATOM 698 O O . TYR A 1 88 ? -68.111 -46.353 47.572 1.00 33.64 188 TYR A O 1
ATOM 707 N N . GLU A 1 89 ? -66.574 -47.281 48.940 1.00 36.45 189 GLU A N 1
ATOM 708 C CA . GLU A 1 89 ? -65.413 -46.851 48.174 1.00 32.70 189 GLU A CA 1
ATOM 709 C C . GLU A 1 89 ? -64.836 -48.031 47.411 1.00 32.79 189 GLU A C 1
ATOM 710 O O . GLU A 1 89 ? -64.510 -49.060 48.010 1.00 35.80 189 GLU A O 1
ATOM 716 N N . CYS A 1 90 ? -64.715 -47.872 46.095 1.00 41.45 190 CYS A N 1
ATOM 717 C CA . CYS A 1 90 ? -63.970 -48.794 45.248 1.00 37.76 190 CYS A CA 1
ATOM 718 C C . CYS A 1 90 ? -62.513 -48.353 45.246 1.00 41.16 190 CYS A C 1
ATOM 719 O O . CYS A 1 90 ? -62.220 -47.177 45.014 1.00 51.93 190 CYS A O 1
ATOM 722 N N . GLN A 1 91 ? -61.602 -49.286 45.510 1.00 37.92 191 GLN A N 1
ATOM 723 C CA . GLN A 1 91 ? -60.240 -48.912 45.874 1.00 36.00 191 GLN A CA 1
ATOM 724 C C . GLN A 1 91 ? -59.227 -49.783 45.146 1.00 37.18 191 GLN A C 1
ATOM 725 O O . GLN A 1 91 ? -59.312 -51.013 45.201 1.00 45.47 191 GLN A O 1
ATOM 731 N N . VAL A 1 92 ? -58.270 -49.145 44.469 1.00 35.48 192 VAL A N 1
ATOM 732 C CA . VAL A 1 92 ? -57.186 -49.835 43.771 1.00 40.51 192 VAL A CA 1
ATOM 733 C C . VAL A 1 92 ? -55.895 -49.598 44.543 1.00 46.34 192 VAL A C 1
ATOM 734 O O . VAL A 1 92 ? -55.601 -48.462 44.935 1.00 44.59 192 VAL A O 1
ATOM 738 N N . ASN A 1 93 ? -55.115 -50.663 44.737 1.00 50.06 193 ASN A N 1
ATOM 739 C CA . ASN A 1 93 ? -54.019 -50.632 45.699 1.00 40.59 193 ASN A CA 1
ATOM 740 C C . ASN A 1 93 ? -52.755 -50.015 45.121 1.00 53.50 193 ASN A C 1
ATOM 741 O O . ASN A 1 93 ? -51.643 -50.460 45.429 1.00 60.33 193 ASN A O 1
ATOM 746 N N . THR A 1 94 ? -52.907 -49.006 44.270 1.00 58.44 194 THR A N 1
ATOM 747 C CA . THR A 1 94 ? -51.746 -48.267 43.805 1.00 54.21 194 THR A CA 1
ATOM 748 C C . THR A 1 94 ? -51.187 -47.424 44.951 1.00 60.89 194 THR A C 1
ATOM 749 O O . THR A 1 94 ? -51.747 -47.361 46.049 1.00 63.82 194 THR A O 1
ATOM 753 N N . GLU A 1 95 ? -50.061 -46.767 44.693 1.00 67.36 195 GLU A N 1
ATOM 754 C CA . GLU A 1 95 ? -49.479 -45.860 45.678 1.00 70.42 195 GLU A CA 1
ATOM 755 C C . GLU A 1 95 ? -49.076 -44.538 45.036 1.00 64.15 195 GLU A C 1
ATOM 756 O O . GLU A 1 95 ? -48.180 -44.502 44.194 1.00 63.13 195 GLU A O 1
ATOM 762 N N . PRO A 1 96 ? -49.751 -43.445 45.430 1.00 49.76 196 PRO A N 1
ATOM 763 C CA . PRO A 1 96 ? -50.878 -43.489 46.369 1.00 49.36 196 PRO A CA 1
ATOM 764 C C . PRO A 1 96 ? -52.084 -44.230 45.797 1.00 55.14 196 PRO A C 1
ATOM 765 O O . PRO A 1 96 ? -52.145 -44.461 44.590 1.00 68.75 196 PRO A O 1
ATOM 769 N N . LYS A 1 97 ? -53.028 -44.599 46.658 1.00 59.96 197 LYS A N 1
ATOM 770 C CA . LYS A 1 97 ? -54.178 -45.380 46.226 1.00 55.99 197 LYS A CA 1
ATOM 771 C C . LYS A 1 97 ? -55.238 -44.469 45.623 1.00 52.02 197 LYS A C 1
ATOM 772 O O . LYS A 1 97 ? -55.560 -43.417 46.183 1.00 76.67 197 LYS A O 1
ATOM 778 N N . ILE A 1 98 ? -55.766 -44.869 44.473 1.00 45.09 198 ILE A N 1
ATOM 779 C CA . ILE A 1 98 ? -56.905 -44.196 43.873 1.00 49.94 198 ILE A CA 1
ATOM 780 C C . ILE A 1 98 ? -58.182 -44.843 44.392 1.00 46.82 198 ILE A C 1
ATOM 781 O O . ILE A 1 98 ? -58.170 -45.950 44.936 1.00 51.41 198 ILE A O 1
ATOM 786 N N . SER A 1 99 ? -59.303 -44.151 44.212 1.00 48.50 199 SER A N 1
ATOM 787 C CA . SER A 1 99 ? -60.567 -44.688 44.692 1.00 46.72 199 SER A CA 1
ATOM 788 C C . SER A 1 99 ? -61.716 -43.871 44.129 1.00 43.51 199 SER A C 1
ATOM 789 O O . SER A 1 99 ? -61.589 -42.664 43.906 1.00 50.68 199 SER A O 1
ATOM 792 N N . MET A 1 100 ? -62.838 -44.551 43.911 1.00 40.06 200 MET A N 1
ATOM 793 C CA . MET A 1 100 ? -64.100 -43.932 43.545 1.00 39.15 200 MET A CA 1
ATOM 794 C C . MET A 1 100 ? -65.129 -44.213 44.634 1.00 42.01 200 MET A C 1
ATOM 795 O O . MET A 1 100 ? -65.091 -45.259 45.288 1.00 44.10 200 MET A O 1
ATOM 800 N N . ALA A 1 101 ? -66.055 -43.278 44.823 1.00 38.56 201 ALA A N 1
ATOM 801 C CA . ALA A 1 101 ? -67.043 -43.360 45.893 1.00 38.76 201 ALA A CA 1
ATOM 802 C C . ALA A 1 101 ? -68.435 -43.518 45.299 1.00 42.50 201 ALA A C 1
ATOM 803 O O . ALA A 1 101 ? -68.891 -42.658 44.539 1.00 49.61 201 ALA A O 1
ATOM 805 N N . PHE A 1 102 ? -69.111 -44.602 45.663 1.00 34.47 202 PHE A N 1
ATOM 806 C CA . PHE A 1 102 ? -70.492 -44.834 45.277 1.00 25.33 202 PHE A CA 1
ATOM 807 C C . PHE A 1 102 ? -71.395 -44.708 46.496 1.00 32.47 202 PHE A C 1
ATOM 808 O O . PHE A 1 102 ? -70.991 -45.024 47.618 1.00 36.25 202 PHE A O 1
ATOM 816 N N . ARG A 1 103 ? -72.617 -44.232 46.272 1.00 36.79 203 ARG A N 1
ATOM 817 C CA . ARG A 1 103 ? -73.607 -44.066 47.331 1.00 34.43 203 ARG A CA 1
ATOM 818 C C . ARG A 1 103 ? -74.721 -45.085 47.140 1.00 32.91 203 ARG A C 1
ATOM 819 O O . ARG A 1 103 ? -75.347 -45.132 46.076 1.00 37.76 203 ARG A O 1
ATOM 827 N N . LEU A 1 104 ? -74.964 -45.897 48.166 1.00 31.91 204 LEU A N 1
ATOM 828 C CA . LEU A 1 104 ? -76.071 -46.842 48.166 1.00 34.13 204 LEU A CA 1
ATOM 829 C C . LEU A 1 104 ? -77.226 -46.252 48.959 1.00 34.20 204 LEU A C 1
ATOM 830 O O . LEU A 1 104 ? -77.050 -45.832 50.108 1.00 37.64 204 LEU A O 1
ATOM 835 N N . ASN A 1 105 ? -78.398 -46.215 48.340 1.00 27.83 205 ASN A N 1
ATOM 836 C CA . ASN A 1 105 ? -79.610 -45.701 48.962 1.00 25.15 205 ASN A CA 1
ATOM 837 C C . ASN A 1 105 ? -80.650 -46.810 48.896 1.00 34.49 205 ASN A C 1
ATOM 838 O O . ASN A 1 105 ? -81.127 -47.154 47.810 1.00 40.90 205 ASN A O 1
ATOM 843 N N . VAL A 1 106 ? -80.985 -47.383 50.045 1.00 30.82 206 VAL A N 1
ATOM 844 C CA . VAL A 1 106 ? -81.924 -48.496 50.121 1.00 33.59 206 VAL A CA 1
ATOM 845 C C . VAL A 1 106 ? -83.270 -47.924 50.553 1.00 35.31 206 VAL A C 1
ATOM 846 O O . VAL A 1 106 ? -83.489 -47.638 51.732 1.00 30.64 206 VAL A O 1
ATOM 850 N N . ILE A 1 107 ? -84.181 -47.762 49.600 1.00 35.62 207 ILE A N 1
ATOM 851 C CA . ILE A 1 107 ? -85.484 -47.175 49.878 1.00 30.98 207 ILE A CA 1
ATOM 852 C C . ILE A 1 107 ? -86.438 -48.264 50.357 1.00 34.32 207 ILE A C 1
ATOM 853 O O . ILE A 1 107 ? -86.184 -49.461 50.199 1.00 32.77 207 ILE A O 1
ATOM 858 N N . VAL A 1 108 ? -87.555 -47.847 50.960 1.00 37.16 208 VAL A N 1
ATOM 859 C CA . VAL A 1 108 ? -88.489 -48.776 51.587 1.00 43.23 208 VAL A CA 1
ATOM 860 C C . VAL A 1 108 ? -89.920 -48.592 51.115 1.00 43.34 208 VAL A C 1
ATOM 861 O O . VAL A 1 108 ? -90.816 -49.267 51.624 1.00 45.19 208 VAL A O 1
ATOM 865 N N . THR A 1 109 ? -90.172 -47.697 50.168 1.00 45.75 209 THR A N 1
ATOM 866 C CA . THR A 1 109 ? -91.529 -47.458 49.693 1.00 46.39 209 THR A CA 1
ATOM 867 C C . THR A 1 109 ? -91.643 -47.678 48.188 1.00 37.80 209 THR A C 1
ATOM 868 O O . THR A 1 109 ? -90.793 -47.221 47.424 1.00 40.45 209 THR A O 1
ATOM 872 N N . PRO A 1 110 ? -92.689 -48.399 47.757 1.00 41.04 210 PRO A N 1
ATOM 873 C CA . PRO A 1 110 ? -93.690 -49.033 48.618 1.00 43.44 210 PRO A CA 1
ATOM 874 C C . PRO A 1 110 ? -93.261 -50.413 49.111 1.00 43.58 210 PRO A C 1
ATOM 875 O O . PRO A 1 110 ? -92.234 -50.934 48.672 1.00 45.43 210 PRO A O 1
ATOM 879 N N . PRO A 1 111 ? -94.045 -51.002 50.011 1.00 30.99 211 PRO A N 1
ATOM 880 C CA . PRO A 1 111 ? -93.690 -52.321 50.542 1.00 42.06 211 PRO A CA 1
ATOM 881 C C . PRO A 1 111 ? -93.692 -53.379 49.448 1.00 46.60 211 PRO A C 1
ATOM 882 O O . PRO A 1 111 ? -94.255 -53.201 48.366 1.00 44.15 211 PRO A O 1
ATOM 886 N N . ASP A 1 112 ? -93.043 -54.498 49.756 1.00 40.60 212 ASP A N 1
ATOM 887 C CA . ASP A 1 112 ? -92.969 -55.619 48.828 1.00 26.82 212 ASP A CA 1
ATOM 888 C C . ASP A 1 112 ? -94.366 -56.076 48.420 1.00 31.25 212 ASP A C 1
ATOM 889 O O . ASP A 1 112 ? -95.213 -56.368 49.269 1.00 48.58 212 ASP A O 1
ATOM 894 N N . ALA A 1 113 ? -94.607 -56.136 47.114 1.00 30.53 213 ALA A N 1
ATOM 895 C CA . ALA A 1 113 ? -95.855 -56.645 46.564 1.00 30.65 213 ALA A CA 1
ATOM 896 C C . ALA A 1 113 ? -95.554 -57.783 45.600 1.00 26.92 213 ALA A C 1
ATOM 897 O O . ALA A 1 113 ? -94.608 -57.708 44.810 1.00 42.02 213 ALA A O 1
ATOM 899 N N . LYS A 1 114 ? -96.362 -58.837 45.666 1.00 25.96 214 LYS A N 1
ATOM 900 C CA . LYS A 1 114 ? -96.123 -60.050 44.896 1.00 29.60 214 LYS A CA 1
ATOM 901 C C . LYS A 1 114 ? -97.449 -60.581 44.379 1.00 28.23 214 LYS A C 1
ATOM 902 O O . LYS A 1 114 ? -98.379 -60.788 45.160 1.00 37.89 214 LYS A O 1
ATOM 908 N N . ALA A 1 115 ? -97.536 -60.801 43.072 1.00 25.42 215 ALA A N 1
ATOM 909 C CA . ALA A 1 115 ? -98.739 -61.391 42.510 1.00 25.44 215 ALA A CA 1
ATOM 910 C C . ALA A 1 115 ? -98.799 -62.882 42.822 1.00 36.97 215 ALA A C 1
ATOM 911 O O . ALA A 1 115 ? -97.776 -63.570 42.884 1.00 33.74 215 ALA A O 1
ATOM 913 N N . ILE A 1 116 ? -100.016 -63.378 43.021 1.00 37.16 216 ILE A N 1
ATOM 914 C CA . ILE A 1 116 ? -100.256 -64.784 43.315 1.00 37.65 216 ILE A CA 1
ATOM 915 C C . ILE A 1 116 ? -101.399 -65.270 42.437 1.00 37.43 216 ILE A C 1
ATOM 916 O O . ILE A 1 116 ? -102.381 -64.549 42.228 1.00 36.30 216 ILE A O 1
ATOM 921 N N . ILE A 1 117 ? -101.259 -66.481 41.902 1.00 25.79 217 ILE A N 1
ATOM 922 C CA . ILE A 1 117 ? -102.284 -67.101 41.069 1.00 26.68 217 ILE A CA 1
ATOM 923 C C . ILE A 1 117 ? -102.776 -68.339 41.799 1.00 39.23 217 ILE A C 1
ATOM 924 O O . ILE A 1 117 ? -102.067 -69.352 41.873 1.00 36.60 217 ILE A O 1
ATOM 929 N N . ALA A 1 118 ? -103.988 -68.260 42.340 1.00 47.41 218 ALA A N 1
ATOM 930 C CA . ALA A 1 118 ? -104.554 -69.381 43.072 1.00 33.82 218 ALA A CA 1
ATOM 931 C C . ALA A 1 118 ? -104.595 -70.619 42.189 1.00 29.53 218 ALA A C 1
ATOM 932 O O . ALA A 1 118 ? -104.939 -70.548 41.007 1.00 34.30 218 ALA A O 1
ATOM 934 N N . GLY A 1 119 ? -104.230 -71.758 42.766 1.00 30.29 219 GLY A N 1
ATOM 935 C CA . GLY A 1 119 ? -104.254 -73.006 42.048 1.00 23.54 219 GLY A CA 1
ATOM 936 C C . GLY A 1 119 ? -102.866 -73.552 41.790 1.00 33.06 219 GLY A C 1
ATOM 937 O O . GLY A 1 119 ? -101.853 -72.900 42.066 1.00 49.73 219 GLY A O 1
ATOM 938 N N . PRO A 1 120 ? -102.796 -74.774 41.266 1.00 23.78 220 PRO A N 1
ATOM 939 C CA . PRO A 1 120 ? -101.495 -75.358 40.927 1.00 28.24 220 PRO A CA 1
ATOM 940 C C . PRO A 1 120 ? -100.750 -74.507 39.911 1.00 38.05 220 PRO A C 1
ATOM 941 O O . PRO A 1 120 ? -101.331 -73.688 39.196 1.00 47.63 220 PRO A O 1
ATOM 945 N N . THR A 1 121 ? -99.434 -74.715 39.852 1.00 31.21 221 THR A N 1
ATOM 946 C CA . THR A 1 121 ? -98.611 -73.917 38.951 1.00 29.21 221 THR A CA 1
ATOM 947 C C . THR A 1 121 ? -98.678 -74.416 37.518 1.00 26.96 221 THR A C 1
ATOM 948 O O . THR A 1 121 ? -98.519 -73.621 36.585 1.00 40.51 221 THR A O 1
ATOM 952 N N . ASP A 1 122 ? -98.890 -75.713 37.320 1.00 34.00 222 ASP A N 1
ATOM 953 C CA . ASP A 1 122 ? -98.982 -76.305 35.990 1.00 37.42 222 ASP A CA 1
ATOM 954 C C . ASP A 1 122 ? -100.342 -76.977 35.865 1.00 31.83 222 ASP A C 1
ATOM 955 O O . ASP A 1 122 ? -100.597 -77.996 36.516 1.00 40.68 222 ASP A O 1
ATOM 960 N N . LEU A 1 123 ? -101.213 -76.407 35.041 1.00 28.87 223 LEU A N 1
ATOM 961 C CA . LEU A 1 123 ? -102.533 -76.964 34.794 1.00 31.09 223 LEU A CA 1
ATOM 962 C C . LEU A 1 123 ? -102.523 -77.836 33.544 1.00 32.56 223 LEU A C 1
ATOM 963 O O . LEU A 1 123 ? -101.656 -77.718 32.675 1.00 36.58 223 LEU A O 1
ATOM 968 N N . TYR A 1 124 ? -103.513 -78.719 33.466 1.00 36.67 224 TYR A N 1
ATOM 969 C CA . TYR A 1 124 ? -103.722 -79.560 32.295 1.00 34.06 224 TYR A CA 1
ATOM 970 C C . TYR A 1 124 ? -105.214 -79.630 32.032 1.00 36.74 224 TYR A C 1
ATOM 971 O O . TYR A 1 124 ? -105.973 -80.113 32.877 1.00 42.57 224 TYR A O 1
ATOM 980 N N . VAL A 1 125 ? -105.634 -79.135 30.874 1.00 41.80 225 VAL A N 1
ATOM 981 C CA . VAL A 1 125 ? -107.044 -79.058 30.521 1.00 44.16 225 VAL A CA 1
ATOM 982 C C . VAL A 1 125 ? -107.241 -79.676 29.144 1.00 41.82 225 VAL A C 1
ATOM 983 O O . VAL A 1 125 ? -106.373 -79.562 28.271 1.00 47.27 225 VAL A O 1
ATOM 987 N N . LYS A 1 126 ? -108.380 -80.337 28.955 1.00 48.63 226 LYS A N 1
ATOM 988 C CA . LYS A 1 126 ? -108.691 -80.964 27.681 1.00 49.36 226 LYS A CA 1
ATOM 989 C C . LYS A 1 126 ? -109.192 -79.929 26.678 1.00 46.14 226 LYS A C 1
ATOM 990 O O . LYS A 1 126 ? -109.694 -78.862 27.043 1.00 48.32 226 LYS A O 1
ATOM 996 N N . VAL A 1 127 ? -109.044 -80.255 25.392 1.00 43.19 227 VAL A N 1
ATOM 997 C CA . VAL A 1 127 ? -109.540 -79.363 24.353 1.00 44.45 227 VAL A CA 1
ATOM 998 C C . VAL A 1 127 ? -111.045 -79.204 24.498 1.00 40.22 227 VAL A C 1
ATOM 999 O O . VAL A 1 127 ? -111.775 -80.175 24.738 1.00 49.20 227 VAL A O 1
ATOM 1003 N N . GLY A 1 128 ? -111.518 -77.969 24.354 1.00 42.07 228 GLY A N 1
ATOM 1004 C CA . GLY A 1 128 ? -112.916 -77.657 24.524 1.00 51.19 228 GLY A CA 1
ATOM 1005 C C . GLY A 1 128 ? -113.314 -77.257 25.929 1.00 54.03 228 GLY A C 1
ATOM 1006 O O . GLY A 1 128 ? -114.341 -76.590 26.098 1.00 54.23 228 GLY A O 1
ATOM 1007 N N . SER A 1 129 ? -112.536 -77.647 26.937 1.00 60.28 229 SER A N 1
ATOM 1008 C CA . SER A 1 129 ? -112.787 -77.217 28.303 1.00 51.05 229 SER A CA 1
ATOM 1009 C C . SER A 1 129 ? -112.511 -75.721 28.447 1.00 54.12 229 SER A C 1
ATOM 1010 O O . SER A 1 129 ? -111.988 -75.064 27.543 1.00 57.38 229 SER A O 1
ATOM 1013 N N . SER A 1 130 ? -112.869 -75.180 29.607 1.00 61.41 230 SER A N 1
ATOM 1014 C CA . SER A 1 130 ? -112.600 -73.789 29.931 1.00 48.92 230 SER A CA 1
ATOM 1015 C C . SER A 1 130 ? -111.545 -73.705 31.023 1.00 52.44 230 SER A C 1
ATOM 1016 O O . SER A 1 130 ? -111.378 -74.628 31.823 1.00 54.77 230 SER A O 1
ATOM 1019 N N . VAL A 1 131 ? -110.828 -72.586 31.039 1.00 54.58 231 VAL A N 1
ATOM 1020 C CA . VAL A 1 131 ? -109.778 -72.334 32.014 1.00 42.35 231 VAL A CA 1
ATOM 1021 C C . VAL A 1 131 ? -109.988 -70.950 32.605 1.00 40.58 231 VAL A C 1
ATOM 1022 O O . VAL A 1 131 ? -110.280 -69.991 31.881 1.00 40.26 231 VAL A O 1
ATOM 1026 N N . THR A 1 132 ? -109.847 -70.846 33.922 1.00 41.50 232 THR A N 1
ATOM 1027 C CA . THR A 1 132 ? -109.894 -69.560 34.602 1.00 38.58 232 THR A CA 1
ATOM 1028 C C . THR A 1 132 ? -108.698 -69.462 35.534 1.00 31.41 232 THR A C 1
ATOM 1029 O O . THR A 1 132 ? -108.423 -70.392 36.299 1.00 44.92 232 THR A O 1
ATOM 1033 N N . LEU A 1 133 ? -107.983 -68.346 35.448 1.00 24.89 233 LEU A N 1
ATOM 1034 C CA . LEU A 1 133 ? -106.838 -68.060 36.300 1.00 20.05 233 LEU A CA 1
ATOM 1035 C C . LEU A 1 133 ? -107.151 -66.802 37.091 1.00 35.26 233 LEU A C 1
ATOM 1036 O O . LEU A 1 133 ? -107.437 -65.754 36.503 1.00 34.91 233 LEU A O 1
ATOM 1041 N N . THR A 1 134 ? -107.111 -66.902 38.414 1.00 43.62 234 THR A N 1
ATOM 1042 C CA . THR A 1 134 ? -107.381 -65.764 39.281 1.00 35.43 234 THR A CA 1
ATOM 1043 C C . THR A 1 134 ? -106.067 -65.291 39.884 1.00 37.22 234 THR A C 1
ATOM 1044 O O . THR A 1 134 ? -105.361 -66.067 40.537 1.00 46.96 234 THR A O 1
ATOM 1048 N N . CYS A 1 135 ? -105.746 -64.024 39.660 1.00 36.73 235 CYS A N 1
ATOM 1049 C CA . CYS A 1 135 ? -104.508 -63.417 40.120 1.00 39.33 235 CYS A CA 1
ATOM 1050 C C . CYS A 1 135 ? -104.828 -62.315 41.122 1.00 34.55 235 CYS A C 1
ATOM 1051 O O . CYS A 1 135 ? -105.790 -61.564 40.942 1.00 43.27 235 CYS A O 1
ATOM 1054 N N . HIS A 1 136 ? -104.037 -62.230 42.190 1.00 33.97 236 HIS A N 1
ATOM 1055 C CA . HIS A 1 136 ? -104.205 -61.149 43.151 1.00 40.59 236 HIS A CA 1
ATOM 1056 C C . HIS A 1 136 ? -102.841 -60.744 43.692 1.00 41.26 236 HIS A C 1
ATOM 1057 O O . HIS A 1 136 ? -101.887 -61.527 43.682 1.00 42.01 236 HIS A O 1
ATOM 1064 N N . VAL A 1 137 ? -102.760 -59.500 44.156 1.00 40.02 237 VAL A N 1
ATOM 1065 C CA . VAL A 1 137 ? -101.515 -58.918 44.644 1.00 39.92 237 VAL A CA 1
ATOM 1066 C C . VAL A 1 137 ? -101.529 -58.933 46.166 1.00 45.63 237 VAL A C 1
ATOM 1067 O O . VAL A 1 137 ? -102.382 -58.294 46.796 1.00 54.10 237 VAL A O 1
ATOM 1071 N N . LYS A 1 138 ? -100.584 -59.663 46.753 1.00 46.32 238 LYS A N 1
ATOM 1072 C CA . LYS A 1 138 ? -100.408 -59.716 48.199 1.00 41.84 238 LYS A CA 1
ATOM 1073 C C . LYS A 1 138 ? -99.521 -58.547 48.611 1.00 45.16 238 LYS A C 1
ATOM 1074 O O . LYS A 1 138 ? -98.338 -58.506 48.260 1.00 39.17 238 LYS A O 1
ATOM 1080 N N . GLN A 1 139 ? -100.087 -57.597 49.349 1.00 53.31 239 GLN A N 1
ATOM 1081 C CA . GLN A 1 139 ? -99.350 -56.419 49.782 1.00 55.31 239 GLN A CA 1
ATOM 1082 C C . GLN A 1 139 ? -99.876 -55.980 51.138 1.00 71.17 239 GLN A C 1
ATOM 1083 O O . GLN A 1 139 ? -100.992 -56.347 51.525 1.00 78.62 239 GLN A O 1
ATOM 1089 N N . PRO A 1 140 ? -99.093 -55.204 51.889 1.00 62.84 240 PRO A N 1
ATOM 1090 C CA . PRO A 1 140 ? -99.560 -54.703 53.188 1.00 77.30 240 PRO A CA 1
ATOM 1091 C C . PRO A 1 140 ? -100.844 -53.899 53.054 1.00 90.04 240 PRO A C 1
ATOM 1092 O O . PRO A 1 140 ? -101.301 -53.564 51.959 1.00 96.65 240 PRO A O 1
ATOM 1096 N N . ALA A 1 141 ? -101.427 -53.575 54.211 1.00 111.68 241 ALA A N 1
ATOM 1097 C CA . ALA A 1 141 ? -102.740 -52.934 54.241 1.00 119.64 241 ALA A CA 1
ATOM 1098 C C . ALA A 1 141 ? -102.770 -51.673 53.386 1.00 125.63 241 ALA A C 1
ATOM 1099 O O . ALA A 1 141 ? -103.691 -51.475 52.583 1.00 127.91 241 ALA A O 1
ATOM 1101 N N . THR A 1 142 ? -101.772 -50.810 53.549 1.00 131.11 242 THR A N 1
ATOM 1102 C CA . THR A 1 142 ? -101.757 -49.518 52.878 1.00 139.49 242 THR A CA 1
ATOM 1103 C C . THR A 1 142 ? -101.613 -49.722 51.374 1.00 146.01 242 THR A C 1
ATOM 1104 O O . THR A 1 142 ? -100.535 -50.061 50.876 1.00 149.75 242 THR A O 1
ATOM 1108 N N . SER A 1 143 ? -102.709 -49.525 50.644 1.00 137.45 243 SER A N 1
ATOM 1109 C CA . SER A 1 143 ? -102.690 -49.473 49.187 1.00 131.34 243 SER A CA 1
ATOM 1110 C C . SER A 1 143 ? -102.849 -48.046 48.678 1.00 135.60 243 SER A C 1
ATOM 1111 O O . SER A 1 143 ? -102.031 -47.576 47.883 1.00 124.02 243 SER A O 1
ATOM 1114 N N . ALA A 1 144 ? -103.887 -47.348 49.133 1.00 135.42 244 ALA A N 1
ATOM 1115 C CA . ALA A 1 144 ? -104.091 -45.919 48.857 1.00 126.47 244 ALA A CA 1
ATOM 1116 C C . ALA A 1 144 ? -104.148 -45.728 47.342 1.00 133.58 244 ALA A C 1
ATOM 1117 O O . ALA A 1 144 ? -104.848 -46.495 46.660 1.00 114.55 244 ALA A O 1
ATOM 1119 N N . GLN A 1 145 ? -103.453 -44.739 46.778 1.00 152.36 245 GLN A N 1
ATOM 1120 C CA . GLN A 1 145 ? -103.497 -44.433 45.354 1.00 143.89 245 GLN A CA 1
ATOM 1121 C C . GLN A 1 145 ? -102.398 -45.137 44.563 1.00 132.45 245 GLN A C 1
ATOM 1122 O O . GLN A 1 145 ? -102.091 -44.720 43.439 1.00 98.63 245 GLN A O 1
ATOM 1128 N N . ASP A 1 146 ? -101.800 -46.184 45.123 1.00 132.43 246 ASP A N 1
ATOM 1129 C CA . ASP A 1 146 ? -100.767 -46.954 44.432 1.00 113.99 246 ASP A CA 1
ATOM 1130 C C . ASP A 1 146 ? -101.369 -48.224 43.832 1.00 84.30 246 ASP A C 1
ATOM 1131 O O . ASP A 1 146 ? -100.969 -49.350 44.129 1.00 81.66 24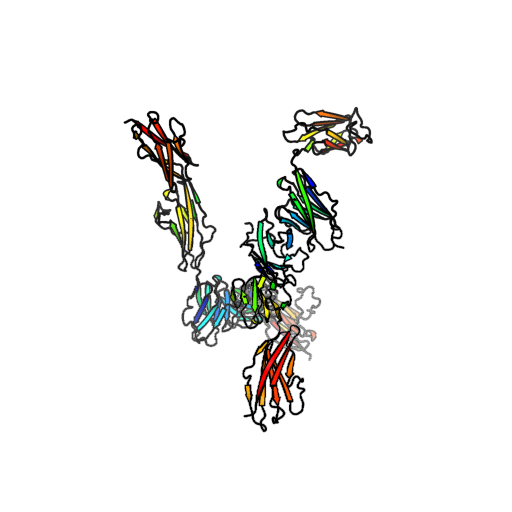6 ASP A O 1
ATOM 1136 N N . ILE A 1 147 ? -102.366 -48.015 42.976 1.00 76.59 247 ILE A N 1
ATOM 1137 C CA . ILE A 1 147 ? -103.034 -49.084 42.245 1.00 65.54 247 ILE A CA 1
ATOM 1138 C C . ILE A 1 147 ? -102.774 -48.876 40.761 1.00 57.58 247 ILE A C 1
ATOM 1139 O O . ILE A 1 147 ? -102.976 -47.775 40.237 1.00 66.83 247 ILE A O 1
ATOM 1144 N N . GLY A 1 148 ? -102.323 -49.928 40.089 1.00 40.29 248 GLY A N 1
ATOM 1145 C CA . GLY A 1 148 ? -102.007 -49.847 38.687 1.00 39.03 248 GLY A CA 1
ATOM 1146 C C . GLY A 1 148 ? -102.600 -50.999 37.910 1.00 37.24 248 GLY A C 1
ATOM 1147 O O . GLY A 1 148 ? -103.013 -52.016 38.474 1.00 44.93 248 GLY A O 1
ATOM 1148 N N . PRO A 1 149 ? -102.652 -50.857 36.589 1.00 29.14 249 PRO A N 1
ATOM 1149 C CA . PRO A 1 149 ? -103.244 -51.910 35.758 1.00 30.98 249 PRO A CA 1
ATOM 1150 C C . PRO A 1 149 ? -102.520 -53.233 35.938 1.00 34.92 249 PRO A C 1
ATOM 1151 O O . PRO A 1 149 ? -101.338 -53.279 36.285 1.00 46.65 249 PRO A O 1
ATOM 1155 N N . ILE A 1 150 ? -103.246 -54.318 35.688 1.00 31.51 250 ILE A N 1
ATOM 1156 C CA . ILE A 1 150 ? -102.676 -55.659 35.634 1.00 33.99 250 ILE A CA 1
ATOM 1157 C C . ILE A 1 150 ? -102.889 -56.207 34.230 1.00 35.46 250 ILE A C 1
ATOM 1158 O O . ILE A 1 150 ? -104.020 -56.227 33.732 1.00 49.60 250 ILE A O 1
ATOM 1163 N N . TYR A 1 151 ? -101.807 -56.642 33.597 1.00 34.83 251 TYR A N 1
ATOM 1164 C CA . TYR A 1 151 ? -101.838 -57.211 32.260 1.00 41.45 251 TYR A CA 1
ATOM 1165 C C . TYR A 1 151 ? -101.569 -58.708 32.323 1.00 42.89 251 TYR A C 1
ATOM 1166 O O . TYR A 1 151 ? -101.084 -59.237 33.327 1.00 38.38 251 TYR A O 1
ATOM 1175 N N . TRP A 1 152 ? -101.885 -59.388 31.226 1.00 38.09 252 TRP A N 1
ATOM 1176 C CA . TRP A 1 152 ? -101.609 -60.807 31.080 1.00 30.12 252 TRP A CA 1
ATOM 1177 C C . TRP A 1 152 ? -100.754 -61.049 29.843 1.00 34.90 252 TRP A C 1
ATOM 1178 O O . TRP A 1 152 ? -100.733 -60.248 28.905 1.00 37.71 252 TRP A O 1
ATOM 1189 N N . TYR A 1 153 ? -100.049 -62.175 29.851 1.00 28.97 253 TYR A N 1
ATOM 1190 C CA . TYR A 1 153 ? -99.169 -62.559 28.761 1.00 27.17 253 TYR A CA 1
ATOM 1191 C C . TYR A 1 153 ? -99.245 -64.062 28.558 1.00 31.22 253 TYR A C 1
ATOM 1192 O O . TYR A 1 153 ? -99.273 -64.825 29.527 1.00 41.62 253 TYR A O 1
ATOM 1201 N N . ARG A 1 154 ? -99.270 -64.487 27.303 1.00 29.36 254 ARG A N 1
ATOM 1202 C CA . ARG A 1 154 ? -98.910 -65.852 26.951 1.00 40.46 254 ARG A CA 1
ATOM 1203 C C . ARG A 1 154 ? -97.508 -65.801 26.361 1.00 35.31 254 ARG A C 1
ATOM 1204 O O . ARG A 1 154 ? -97.289 -65.152 25.333 1.00 31.82 254 ARG A O 1
ATOM 1212 N N . GLY A 1 155 ? -96.560 -66.449 27.025 1.00 33.86 255 GLY A N 1
ATOM 1213 C CA . GLY A 1 155 ? -95.172 -66.277 26.678 1.00 39.48 255 GLY A CA 1
ATOM 1214 C C . GLY A 1 155 ? -94.819 -64.805 26.617 1.00 37.03 255 GLY A C 1
ATOM 1215 O O . GLY A 1 155 ? -95.166 -64.023 27.508 1.00 49.09 255 GLY A O 1
ATOM 1216 N N . PRO A 1 156 ? -94.132 -64.393 25.550 1.00 38.32 256 PRO A N 1
ATOM 1217 C CA . PRO A 1 156 ? -93.755 -62.983 25.405 1.00 34.77 256 PRO A CA 1
ATOM 1218 C C . PRO A 1 156 ? -94.830 -62.106 24.780 1.00 40.33 256 PRO A C 1
ATOM 1219 O O . PRO A 1 156 ? -94.602 -60.901 24.622 1.00 35.64 256 PRO A O 1
ATOM 1223 N N . TYR A 1 157 ? -95.986 -62.662 24.428 1.00 33.20 257 TYR A N 1
ATOM 1224 C CA . TYR A 1 157 ? -97.034 -61.922 23.735 1.00 40.01 257 TYR A CA 1
ATOM 1225 C C . TYR A 1 157 ? -98.076 -61.438 24.739 1.00 37.77 257 TYR A C 1
ATOM 1226 O O . TYR A 1 157 ? -98.669 -62.242 25.464 1.00 39.22 257 TYR A O 1
ATOM 1235 N N . ILE A 1 158 ? -98.296 -60.124 24.775 1.00 43.85 258 ILE A N 1
ATOM 1236 C CA . ILE A 1 158 ? -99.299 -59.562 25.668 1.00 39.71 258 ILE A CA 1
ATOM 1237 C C . ILE A 1 158 ? -100.693 -59.913 25.160 1.00 31.82 258 ILE A C 1
ATOM 1238 O O . ILE A 1 158 ? -100.939 -59.999 23.952 1.00 48.54 258 ILE A O 1
ATOM 1243 N N . LEU A 1 159 ? -101.620 -60.118 26.096 1.00 37.54 259 LEU A N 1
ATOM 1244 C CA . LEU A 1 159 ? -102.997 -60.439 25.757 1.00 30.60 259 LEU A CA 1
ATOM 1245 C C . LEU A 1 159 ? -103.961 -59.284 25.961 1.00 37.55 259 LEU A C 1
ATOM 1246 O O . LEU A 1 159 ? -105.031 -59.279 25.347 1.00 49.83 259 LEU A O 1
ATOM 1251 N N . THR A 1 160 ? -103.624 -58.325 26.809 1.00 48.03 260 THR A N 1
ATOM 1252 C CA . THR A 1 160 ? -104.518 -57.207 27.060 1.00 49.57 260 THR A CA 1
ATOM 1253 C C . THR A 1 160 ? -104.663 -56.385 25.786 1.00 52.37 260 THR A C 1
ATOM 1254 O O . THR A 1 160 ? -103.649 -55.933 25.230 1.00 56.24 260 THR A O 1
ATOM 1258 N N . PRO A 1 161 ? -105.875 -56.183 25.281 1.00 52.11 261 PRO A N 1
ATOM 1259 C CA . PRO A 1 161 ? -106.040 -55.442 24.029 1.00 53.18 261 PRO A CA 1
ATOM 1260 C C . PRO A 1 161 ? -105.900 -53.941 24.220 1.00 58.80 261 PRO A C 1
ATOM 1261 O O . PRO A 1 161 ? -106.142 -53.394 25.299 1.00 59.16 261 PRO A O 1
ATOM 1265 N N . PHE A 1 162 ? -105.490 -53.276 23.137 1.00 68.70 262 PHE A N 1
ATOM 1266 C CA . PHE A 1 162 ? -105.428 -51.816 23.061 1.00 62.00 262 PHE A CA 1
ATOM 1267 C C . PHE A 1 162 ? -104.370 -51.225 23.991 1.00 64.77 262 PHE A C 1
ATOM 1268 O O . PHE A 1 162 ? -104.493 -50.078 24.429 1.00 72.11 262 PHE A O 1
ATOM 1276 N N . VAL A 1 163 ? -103.321 -51.991 24.293 1.00 53.92 263 VAL A N 1
ATOM 1277 C CA . VAL A 1 163 ? -102.231 -51.546 25.154 1.00 49.86 263 VAL A CA 1
ATOM 1278 C C . VAL A 1 163 ? -100.902 -51.531 24.408 1.00 52.38 263 VAL A C 1
ATOM 1279 O O . VAL A 1 163 ? -100.174 -50.533 24.433 1.00 50.23 263 VAL A O 1
ATOM 1283 N N . ALA A 1 164 ? -100.564 -52.632 23.742 1.00 52.12 264 ALA A N 1
ATOM 1284 C CA . ALA A 1 164 ? -99.345 -52.703 22.937 1.00 54.63 264 ALA A CA 1
ATOM 1285 C C . ALA A 1 164 ? -99.708 -52.344 21.504 1.00 61.44 264 ALA A C 1
ATOM 1286 O O . ALA A 1 164 ? -100.280 -53.155 20.773 1.00 67.02 264 ALA A O 1
ATOM 1288 N N . HIS A 1 165 ? -99.377 -51.123 21.102 1.00 78.74 265 HIS A N 1
ATOM 1289 C CA . HIS A 1 165 ? -99.644 -50.681 19.743 1.00 102.87 265 HIS A CA 1
ATOM 1290 C C . HIS A 1 165 ? -98.394 -50.063 19.123 1.00 111.74 265 HIS A C 1
ATOM 1291 O O . HIS A 1 165 ? -97.807 -49.134 19.684 1.00 105.53 265 HIS A O 1
ATOM 1298 N N . PRO A 1 166 ? -97.977 -50.593 17.963 1.00 105.69 266 PRO A N 1
ATOM 1299 C CA . PRO A 1 166 ? -98.631 -51.756 17.357 1.00 101.89 266 PRO A CA 1
ATOM 1300 C C . PRO A 1 166 ? -97.966 -53.080 17.733 1.00 94.70 266 PRO A C 1
ATOM 1301 O O . PRO A 1 166 ? -96.749 -53.132 17.912 1.00 110.84 266 PRO A O 1
ATOM 1305 N N . ASN A 1 167 ? -98.763 -54.137 17.849 1.00 73.15 267 ASN A N 1
ATOM 1306 C CA . ASN A 1 167 ? -98.258 -55.485 18.093 1.00 100.09 267 ASN A CA 1
ATOM 1307 C C . ASN A 1 167 ? -98.782 -56.379 16.973 1.00 107.51 267 ASN A C 1
ATOM 1308 O O . ASN A 1 167 ? -99.958 -56.756 16.969 1.00 104.74 267 ASN A O 1
ATOM 1313 N N . ASP A 1 168 ? -97.908 -56.707 16.017 1.00 101.47 268 ASP A N 1
ATOM 1314 C CA . ASP A 1 168 ? -98.274 -57.628 14.947 1.00 105.74 268 ASP A CA 1
ATOM 1315 C C . ASP A 1 168 ? -98.428 -59.062 15.435 1.00 116.20 268 ASP A C 1
ATOM 1316 O O . ASP A 1 168 ? -98.893 -59.913 14.669 1.00 96.83 268 ASP A O 1
ATOM 1321 N N . ALA A 1 169 ? -98.049 -59.348 16.681 1.00 112.83 269 ALA A N 1
ATOM 1322 C CA . ALA A 1 169 ? -98.185 -60.674 17.269 1.00 101.42 269 ALA A CA 1
ATOM 1323 C C . ALA A 1 169 ? -99.375 -60.763 18.218 1.00 101.05 269 ALA A C 1
ATOM 1324 O O . ALA A 1 169 ? -99.354 -61.555 19.167 1.00 113.81 269 ALA A O 1
ATOM 1326 N N . ALA A 1 170 ? -100.411 -59.963 17.984 1.00 88.85 270 ALA A N 1
ATOM 1327 C CA . ALA A 1 170 ? -101.581 -59.986 18.849 1.00 84.98 270 ALA A CA 1
ATOM 1328 C C . ALA A 1 170 ? -102.309 -61.320 18.730 1.00 93.60 270 ALA A C 1
ATOM 1329 O O . ALA A 1 170 ? -102.413 -61.898 17.644 1.00 93.10 270 ALA A O 1
ATOM 1331 N N . ILE A 1 171 ? -102.811 -61.810 19.861 1.00 93.57 271 ILE A N 1
ATOM 1332 C CA . ILE A 1 171 ? -103.518 -63.085 19.924 1.00 109.31 271 ILE A CA 1
ATOM 1333 C C . ILE A 1 171 ? -105.014 -62.825 19.834 1.00 99.41 271 ILE A C 1
ATOM 1334 O O . ILE A 1 171 ? -105.525 -61.852 20.402 1.00 88.67 271 ILE A O 1
ATOM 1339 N N . ASP A 1 172 ? -105.719 -63.699 19.121 1.00 96.20 272 ASP A N 1
ATOM 1340 C CA . ASP A 1 172 ? -107.151 -63.529 18.910 1.00 92.60 272 ASP A CA 1
ATOM 1341 C C . ASP A 1 172 ? -107.890 -63.647 20.239 1.00 78.11 272 ASP A C 1
ATOM 1342 O O . ASP A 1 172 ? -107.855 -64.700 20.885 1.00 76.74 272 ASP A O 1
ATOM 1347 N N . LEU A 1 173 ? -108.568 -62.568 20.641 1.00 75.14 273 LEU A N 1
ATOM 1348 C CA . LEU A 1 173 ? -109.258 -62.496 21.925 1.00 81.90 273 LEU A CA 1
ATOM 1349 C C . LEU A 1 173 ? -110.721 -62.926 21.847 1.00 80.86 273 LEU A C 1
ATOM 1350 O O . LEU A 1 173 ? -111.532 -62.502 22.683 1.00 73.83 273 LEU A O 1
ATOM 1355 N N . GLN A 1 174 ? -111.092 -63.757 20.872 1.00 77.22 274 GLN A N 1
ATOM 1356 C CA . GLN A 1 174 ? -112.488 -64.171 20.789 1.00 78.83 274 GLN A CA 1
ATOM 1357 C C . GLN A 1 174 ? -112.847 -65.155 21.893 1.00 72.82 274 GLN A C 1
ATOM 1358 O O . GLN A 1 174 ? -114.007 -65.216 22.315 1.00 70.71 274 GLN A O 1
ATOM 1364 N N . ARG A 1 175 ? -111.870 -65.922 22.377 1.00 58.46 275 ARG A N 1
ATOM 1365 C CA . ARG A 1 175 ? -112.100 -66.900 23.430 1.00 58.41 275 ARG A CA 1
ATOM 1366 C C . ARG A 1 175 ? -111.497 -66.501 24.768 1.00 57.03 275 ARG A C 1
ATOM 1367 O O . ARG A 1 175 ? -111.729 -67.195 25.764 1.00 51.30 275 ARG A O 1
ATOM 1375 N N . ILE A 1 176 ? -110.746 -65.406 24.822 1.00 51.73 276 ILE A N 1
ATOM 1376 C CA . ILE A 1 176 ? -109.981 -65.026 26.001 1.00 44.39 276 ILE A CA 1
ATOM 1377 C C . ILE A 1 176 ? -110.501 -63.687 26.503 1.00 47.33 276 ILE A C 1
ATOM 1378 O O . ILE A 1 176 ? -110.429 -62.679 25.789 1.00 58.76 276 ILE A O 1
ATOM 1383 N N . SER A 1 177 ? -111.016 -63.674 27.729 1.00 49.01 277 SER A N 1
ATOM 1384 C CA . SER A 1 177 ? -111.485 -62.455 28.368 1.00 54.48 277 SER A CA 1
ATOM 1385 C C . SER A 1 177 ? -110.683 -62.186 29.636 1.00 53.72 277 SER A C 1
ATOM 1386 O O . SER A 1 177 ? -110.120 -63.098 30.249 1.00 43.59 277 SER A O 1
ATOM 1389 N N . MET A 1 178 ? -110.641 -60.911 30.019 1.00 58.63 278 MET A N 1
ATOM 1390 C CA . MET A 1 178 ? -109.941 -60.465 31.215 1.00 43.80 278 MET A CA 1
ATOM 1391 C C . MET A 1 178 ? -110.791 -59.439 31.944 1.00 46.44 278 MET A C 1
ATOM 1392 O O . MET A 1 178 ? -111.418 -58.581 31.317 1.00 68.17 278 MET A O 1
ATOM 1397 N N . GLU A 1 179 ? -110.797 -59.527 33.270 1.00 55.69 279 GLU A N 1
ATOM 1398 C CA . GLU A 1 179 ? -111.591 -58.641 34.111 1.00 61.48 279 GLU A CA 1
ATOM 1399 C C . GLU A 1 179 ? -110.768 -58.281 35.336 1.00 61.74 279 GLU A C 1
ATOM 1400 O O . GLU A 1 179 ? -110.324 -59.171 36.067 1.00 59.67 279 GLU A O 1
ATOM 1406 N N . SER A 1 180 ? -110.555 -56.986 35.557 1.00 65.31 280 SER A N 1
ATOM 1407 C CA . SER A 1 180 ? -109.762 -56.498 36.683 1.00 62.79 280 SER A CA 1
ATOM 1408 C C . SER A 1 180 ? -110.672 -55.704 37.612 1.00 76.75 280 SER A C 1
ATOM 1409 O O . SER A 1 180 ? -111.157 -54.628 37.246 1.00 86.41 280 SER A O 1
ATOM 1412 N N . THR A 1 181 ? -110.901 -56.234 38.809 1.00 90.56 281 THR A N 1
ATOM 1413 C CA . THR A 1 181 ? -111.709 -55.576 39.823 1.00 101.09 281 THR A CA 1
ATOM 1414 C C . THR A 1 181 ? -110.862 -55.305 41.059 1.00 97.86 281 THR A C 1
ATOM 1415 O O . THR A 1 181 ? -109.930 -56.052 41.371 1.00 88.82 281 THR A O 1
ATOM 1419 N N . LEU A 1 182 ? -111.189 -54.227 41.762 1.00 124.46 282 LEU A N 1
ATOM 1420 C CA . LEU A 1 182 ? -110.477 -53.828 42.973 1.00 124.36 282 LEU A CA 1
ATOM 1421 C C . LEU A 1 182 ? -111.443 -53.913 44.153 1.00 127.60 282 LEU A C 1
ATOM 1422 O O . LEU A 1 182 ? -111.873 -52.893 44.699 1.00 131.47 282 LEU A O 1
ATOM 1427 N N . ALA A 1 183 ? -111.788 -55.142 44.541 1.00 120.83 283 ALA A N 1
ATOM 1428 C CA . ALA A 1 183 ? -112.653 -55.381 45.697 1.00 120.89 283 ALA A CA 1
ATOM 1429 C C . ALA A 1 183 ? -111.765 -55.559 46.925 1.00 128.55 283 ALA A C 1
ATOM 1430 O O . ALA A 1 183 ? -111.430 -56.670 47.343 1.00 122.02 283 ALA A O 1
ATOM 1432 N N . GLU A 1 184 ? -111.375 -54.424 47.508 1.00 136.32 284 GLU A N 1
ATOM 1433 C CA . GLU A 1 184 ? -110.437 -54.391 48.626 1.00 146.06 284 GLU A CA 1
ATOM 1434 C C . GLU A 1 184 ? -109.047 -54.816 48.168 1.00 143.48 284 GLU A C 1
ATOM 1435 O O . GLU A 1 184 ? -108.084 -54.051 48.293 1.00 131.42 284 GLU A O 1
ATOM 1441 N N . LYS A 1 185 ? -108.935 -56.029 47.634 1.00 137.16 285 LYS A N 1
ATOM 1442 C CA . LYS A 1 185 ? -107.670 -56.565 47.152 1.00 121.26 285 LYS A CA 1
ATOM 1443 C C . LYS A 1 185 ? -107.623 -56.477 45.631 1.00 107.96 285 LYS A C 1
ATOM 1444 O O . LYS A 1 185 ? -108.593 -56.833 44.952 1.00 107.35 285 LYS A O 1
ATOM 1450 N N . LEU A 1 186 ? -106.498 -56.000 45.103 1.00 93.04 286 LEU A N 1
ATOM 1451 C CA . LEU A 1 186 ? -106.347 -55.838 43.663 1.00 69.09 286 LEU A CA 1
ATOM 1452 C C . LEU A 1 186 ? -106.284 -57.200 42.981 1.00 61.76 286 LEU A C 1
ATOM 1453 O O . LEU A 1 186 ? -105.454 -58.045 43.332 1.00 49.64 286 LEU A O 1
ATOM 1458 N N . GLN A 1 187 ? -107.153 -57.410 41.994 1.00 50.23 287 GLN A N 1
ATOM 1459 C CA . GLN A 1 187 ? -107.346 -58.730 41.412 1.00 36.19 287 GLN A CA 1
ATOM 1460 C C . GLN A 1 187 ? -107.585 -58.618 39.910 1.00 47.38 287 GLN A C 1
ATOM 1461 O O . GLN A 1 187 ? -108.047 -57.589 39.410 1.00 54.46 287 GLN A O 1
ATOM 1467 N N . SER A 1 188 ? -107.251 -59.693 39.195 1.00 28.82 288 SER A N 1
ATOM 1468 C CA . SER A 1 188 ? -107.445 -59.792 37.755 1.00 35.47 288 SER A CA 1
ATOM 1469 C C . SER A 1 188 ? -107.695 -61.250 37.403 1.00 37.70 288 SER A C 1
ATOM 1470 O O . SER A 1 188 ? -106.993 -62.139 37.892 1.00 32.82 288 SER A O 1
ATOM 1473 N N . ARG A 1 189 ? -108.686 -61.487 36.550 1.00 35.06 289 ARG A N 1
ATOM 1474 C CA . ARG A 1 189 ? -109.126 -62.834 36.215 1.00 34.61 289 ARG A CA 1
ATOM 1475 C C . ARG A 1 189 ? -109.068 -63.029 34.707 1.00 36.63 289 ARG A C 1
ATOM 1476 O O . ARG A 1 189 ? -109.611 -62.217 33.951 1.00 51.11 289 ARG A O 1
ATOM 1484 N N . LEU A 1 190 ? -108.408 -64.100 34.276 1.00 36.87 290 LEU A N 1
ATOM 1485 C CA . LEU A 1 190 ? -108.286 -64.453 32.868 1.00 33.37 290 LEU A CA 1
ATOM 1486 C C . LEU A 1 190 ? -109.094 -65.713 32.595 1.00 40.97 290 LEU A C 1
ATOM 1487 O O . LEU A 1 190 ? -108.939 -66.715 33.299 1.00 44.73 290 LEU A O 1
ATOM 1492 N N . ARG A 1 191 ? -109.951 -65.664 31.576 1.00 46.59 291 ARG A N 1
ATOM 1493 C CA . ARG A 1 191 ? -110.758 -66.812 31.179 1.00 45.63 291 ARG A CA 1
ATOM 1494 C C . ARG A 1 191 ? -110.473 -67.156 29.727 1.00 44.24 291 ARG A C 1
ATOM 1495 O O . ARG A 1 191 ? -110.504 -66.279 28.857 1.00 50.51 291 ARG A O 1
ATOM 1503 N N . ILE A 1 192 ? -110.201 -68.428 29.472 1.00 38.48 292 ILE A N 1
ATOM 1504 C CA . ILE A 1 192 ? -110.080 -68.952 28.120 1.00 41.61 292 ILE A CA 1
ATOM 1505 C C . ILE A 1 192 ? -111.286 -69.846 27.887 1.00 46.48 292 ILE A C 1
ATOM 1506 O O . ILE A 1 192 ? -111.448 -70.874 28.558 1.00 47.57 292 ILE A O 1
ATOM 1511 N N . ALA A 1 193 ? -112.143 -69.448 26.955 1.00 48.80 293 ALA A N 1
ATOM 1512 C CA . ALA A 1 193 ? -113.299 -70.244 26.577 1.00 44.97 293 ALA A CA 1
ATOM 1513 C C . ALA A 1 193 ? -112.922 -71.191 25.446 1.00 53.97 293 ALA A C 1
ATOM 1514 O O . ALA A 1 193 ? -112.218 -70.805 24.508 1.00 65.78 293 ALA A O 1
ATOM 1516 N N . ASN A 1 194 ? -113.385 -72.436 25.543 1.00 44.81 294 ASN A N 1
ATOM 1517 C CA . ASN A 1 194 ? -113.167 -73.436 24.500 1.00 53.12 294 ASN A CA 1
ATOM 1518 C C . ASN A 1 194 ? -111.670 -73.586 24.208 1.00 53.78 294 ASN A C 1
ATOM 1519 O O . ASN A 1 194 ? -111.152 -73.173 23.168 1.00 61.70 294 ASN A O 1
ATOM 1524 N N . ALA A 1 195 ? -110.990 -74.198 25.176 1.00 48.30 295 ALA A N 1
ATOM 1525 C CA . ALA A 1 195 ? -109.544 -74.353 25.105 1.00 49.49 295 ALA A CA 1
ATOM 1526 C C . ALA A 1 195 ? -109.129 -75.017 23.799 1.00 42.13 295 ALA A C 1
ATOM 1527 O O . ALA A 1 195 ? -109.796 -75.928 23.304 1.00 53.21 295 ALA A O 1
ATOM 1529 N N . GLN A 1 196 ? -108.013 -74.551 23.248 1.00 39.79 296 GLN A N 1
ATOM 1530 C CA . GLN A 1 196 ? -107.467 -75.068 22.005 1.00 39.11 296 GLN A CA 1
ATOM 1531 C C . GLN A 1 196 ? -105.993 -75.383 22.199 1.00 43.46 296 GLN A C 1
ATOM 1532 O O . GLN A 1 196 ? -105.322 -74.785 23.045 1.00 47.90 296 GLN A O 1
ATOM 1538 N N . LEU A 1 197 ? -105.490 -76.326 21.398 1.00 45.01 297 LEU A N 1
ATOM 1539 C CA . LEU A 1 197 ? -104.097 -76.738 21.537 1.00 37.04 297 LEU A CA 1
ATOM 1540 C C . LEU A 1 197 ? -103.155 -75.545 21.473 1.00 38.82 297 LEU A C 1
ATOM 1541 O O . LEU A 1 197 ? -102.164 -75.489 22.209 1.00 43.89 297 LEU A O 1
ATOM 1546 N N . LEU A 1 198 ? -103.447 -74.577 20.602 1.00 50.19 298 LEU A N 1
ATOM 1547 C CA . LEU A 1 198 ? -102.569 -73.421 20.471 1.00 49.03 298 LEU A CA 1
ATOM 1548 C C . LEU A 1 198 ? -102.655 -72.480 21.664 1.00 50.16 298 LEU A C 1
ATOM 1549 O O . LEU A 1 198 ? -101.843 -71.553 21.758 1.00 44.26 298 LEU A O 1
ATOM 1554 N N . ASP A 1 199 ? -103.608 -72.693 22.574 1.00 48.57 299 ASP A N 1
ATOM 1555 C CA . ASP A 1 199 ? -103.673 -71.902 23.795 1.00 33.80 299 ASP A CA 1
ATOM 1556 C C . ASP A 1 199 ? -102.618 -72.311 24.810 1.00 36.26 299 ASP A C 1
ATOM 1557 O O . ASP A 1 199 ? -102.316 -71.530 25.719 1.00 26.14 299 ASP A O 1
ATOM 1562 N N . THR A 1 200 ? -102.058 -73.513 24.679 1.00 32.05 300 THR A N 1
ATOM 1563 C CA . THR A 1 200 ? -101.000 -73.956 25.574 1.00 32.21 300 THR A CA 1
ATOM 1564 C C . THR A 1 200 ? -99.870 -72.938 25.625 1.00 33.63 300 THR A C 1
ATOM 1565 O O . THR A 1 200 ? -99.444 -72.405 24.598 1.00 42.47 300 THR A O 1
ATOM 1569 N N . GLY A 1 201 ? -99.376 -72.678 26.829 1.00 33.58 301 GLY A N 1
ATOM 1570 C CA . GLY A 1 201 ? -98.303 -71.721 26.988 1.00 28.59 301 GLY A CA 1
ATOM 1571 C C . GLY A 1 201 ? -98.090 -71.370 28.446 1.00 34.93 301 GLY A C 1
ATOM 1572 O O . GLY A 1 201 ? -98.670 -71.977 29.350 1.00 37.96 301 GLY A O 1
ATOM 1573 N N . ASN A 1 202 ? -97.244 -70.369 28.647 1.00 40.99 302 ASN A N 1
ATOM 1574 C CA . ASN A 1 202 ? -96.825 -69.907 29.966 1.00 25.62 302 ASN A CA 1
ATOM 1575 C C . ASN A 1 202 ? -97.504 -68.562 30.224 1.00 31.27 302 ASN A C 1
ATOM 1576 O O . ASN A 1 202 ? -97.003 -67.508 29.828 1.00 28.62 302 ASN A O 1
ATOM 1581 N N . TYR A 1 203 ? -98.652 -68.613 30.899 1.00 30.76 303 TYR A N 1
ATOM 1582 C CA . TYR A 1 203 ? -99.442 -67.417 31.166 1.00 30.87 303 TYR A CA 1
ATOM 1583 C C . TYR A 1 203 ? -98.876 -66.678 32.368 1.00 26.16 303 TYR A C 1
ATOM 1584 O O . TYR A 1 203 ? -98.621 -67.283 33.414 1.00 30.99 303 TYR A O 1
ATOM 1593 N N . THR A 1 204 ? -98.679 -65.370 32.216 1.00 25.15 304 THR A N 1
ATOM 1594 C CA . THR A 1 204 ? -98.057 -64.537 33.238 1.00 31.29 304 THR A CA 1
ATOM 1595 C C . THR A 1 204 ? -99.009 -63.425 33.649 1.00 38.73 304 THR A C 1
ATOM 1596 O O . THR A 1 204 ? -99.582 -62.741 32.793 1.00 39.50 304 THR A O 1
ATOM 1600 N N . CYS A 1 205 ? -99.174 -63.249 34.956 1.00 35.36 305 CYS A N 1
ATOM 1601 C CA . CYS A 1 205 ? -99.910 -62.117 35.506 1.00 31.52 305 CYS A CA 1
ATOM 1602 C C . CYS A 1 205 ? -98.901 -61.007 35.758 1.00 34.98 305 CYS A C 1
ATOM 1603 O O . CYS A 1 205 ? -98.015 -61.147 36.607 1.00 33.77 305 CYS A O 1
ATOM 1606 N N . MET A 1 206 ? -99.019 -59.911 35.008 1.00 32.23 306 MET A N 1
ATOM 1607 C CA . MET A 1 206 ? -98.011 -58.856 34.986 1.00 23.83 306 MET A CA 1
ATOM 1608 C C . MET A 1 206 ? -98.589 -57.569 35.558 1.00 27.75 306 MET A C 1
ATOM 1609 O O . MET A 1 206 ? -99.229 -56.794 34.834 1.00 36.69 306 MET A O 1
ATOM 1614 N N . PRO A 1 207 ? -98.407 -57.299 36.844 1.00 32.08 307 PRO A N 1
ATOM 1615 C CA . PRO A 1 207 ? -98.867 -56.029 37.412 1.00 32.88 307 PRO A CA 1
ATOM 1616 C C . PRO A 1 207 ? -97.878 -54.905 37.127 1.00 30.40 307 PRO A C 1
ATOM 1617 O O . PRO A 1 207 ? -96.748 -55.123 36.686 1.00 28.55 307 PRO A O 1
ATOM 1621 N N . THR A 1 208 ? -98.334 -53.680 37.388 1.00 28.79 308 THR A N 1
ATOM 1622 C CA . THR A 1 208 ? -97.481 -52.499 37.339 1.00 33.62 308 THR A CA 1
ATOM 1623 C C . THR A 1 208 ? -97.177 -51.953 38.728 1.00 35.58 308 THR A C 1
ATOM 1624 O O . THR A 1 208 ? -96.565 -50.887 38.852 1.00 35.69 308 THR A O 1
ATOM 1628 N N . THR A 1 209 ? -97.598 -52.658 39.776 1.00 35.14 309 THR A N 1
ATOM 1629 C CA . THR A 1 209 ? -97.334 -52.255 41.149 1.00 30.32 309 THR A CA 1
ATOM 1630 C C . THR A 1 209 ? -96.855 -53.424 41.998 1.00 34.34 309 THR A C 1
ATOM 1631 O O . THR A 1 209 ? -96.717 -53.273 43.217 1.00 45.48 309 THR A O 1
ATOM 1635 N N . ALA A 1 210 ? -96.606 -54.581 41.391 1.00 33.90 310 ALA A N 1
ATOM 1636 C CA . ALA A 1 210 ? -96.204 -55.764 42.134 1.00 27.24 310 ALA A CA 1
ATOM 1637 C C . ALA A 1 210 ? -95.454 -56.704 41.204 1.00 32.10 310 ALA A C 1
ATOM 1638 O O . ALA A 1 210 ? -95.659 -56.693 39.987 1.00 32.88 310 ALA A O 1
ATOM 1640 N N . GLU A 1 211 ? -94.582 -57.514 41.797 1.00 34.97 311 GLU A N 1
ATOM 1641 C CA . GLU A 1 211 ? -93.839 -58.516 41.049 1.00 24.73 311 GLU A CA 1
ATOM 1642 C C . GLU A 1 211 ? -94.794 -59.509 40.394 1.00 32.09 311 GLU A C 1
ATOM 1643 O O . GLU A 1 211 ? -95.869 -59.814 40.916 1.00 33.47 311 GLU A O 1
ATOM 1649 N N . ALA A 1 212 ? -94.391 -60.018 39.235 1.00 30.10 312 ALA A N 1
ATOM 1650 C CA . ALA A 1 212 ? -95.272 -60.855 38.441 1.00 26.57 312 ALA A CA 1
ATOM 1651 C C . ALA A 1 212 ? -95.271 -62.297 38.942 1.00 28.11 312 ALA A C 1
ATOM 1652 O O . ALA A 1 212 ? -94.381 -62.732 39.677 1.00 36.72 312 ALA A O 1
ATOM 1654 N N . ALA A 1 213 ? -96.299 -63.037 38.526 1.00 32.95 313 ALA A N 1
ATOM 1655 C CA . ALA A 1 213 ? -96.410 -64.471 38.760 1.00 26.86 313 ALA A CA 1
ATOM 1656 C C . ALA A 1 213 ? -96.917 -65.133 37.485 1.00 38.46 313 ALA A C 1
ATOM 1657 O O . ALA A 1 213 ? -97.455 -64.473 36.591 1.00 40.20 313 ALA A O 1
ATOM 1659 N N . SER A 1 214 ? -96.747 -66.452 37.407 1.00 32.48 314 SER A N 1
ATOM 1660 C CA . SER A 1 214 ? -97.048 -67.179 36.184 1.00 22.23 314 SER A CA 1
ATOM 1661 C C . SER A 1 214 ? -97.625 -68.550 36.495 1.00 22.71 314 SER A C 1
ATOM 1662 O O . SER A 1 214 ? -97.332 -69.153 37.530 1.00 24.50 314 SER A O 1
ATOM 1665 N N . VAL A 1 215 ? -98.447 -69.033 35.570 1.00 31.52 315 VAL A N 1
ATOM 1666 C CA . VAL A 1 215 ? -98.953 -70.397 35.569 1.00 22.75 315 VAL A CA 1
ATOM 1667 C C . VAL A 1 215 ? -98.742 -70.959 34.174 1.00 28.23 315 VAL A C 1
ATOM 1668 O O . VAL A 1 215 ? -98.941 -70.252 33.180 1.00 42.08 315 VAL A O 1
ATOM 1672 N N . VAL A 1 216 ? -98.334 -72.219 34.094 1.00 17.50 316 VAL A N 1
ATOM 1673 C CA . VAL A 1 216 ? -98.209 -72.905 32.813 1.00 28.48 316 VAL A CA 1
ATOM 1674 C C . VAL A 1 216 ? -99.505 -73.659 32.541 1.00 34.96 316 VAL A C 1
ATOM 1675 O O . VAL A 1 216 ? -99.919 -74.509 33.338 1.00 34.24 316 VAL A O 1
ATOM 1679 N N . VAL A 1 217 ? -100.146 -73.346 31.418 1.00 32.29 317 VAL A N 1
ATOM 1680 C CA . VAL A 1 217 ? -101.413 -73.953 31.022 1.00 28.17 317 VAL A CA 1
ATOM 1681 C C . VAL A 1 217 ? -101.143 -74.912 29.872 1.00 40.84 317 VAL A C 1
ATOM 1682 O O . VAL A 1 217 ? -100.582 -74.517 28.842 1.00 37.91 317 VAL A O 1
ATOM 1686 N N . ASN A 1 218 ? -101.546 -76.169 30.041 1.00 38.64 318 ASN A N 1
ATOM 1687 C CA . ASN A 1 218 ? -101.373 -77.194 29.020 1.00 33.78 318 ASN A CA 1
ATOM 1688 C C . ASN A 1 218 ? -102.741 -77.652 28.542 1.00 36.43 318 ASN A C 1
ATOM 1689 O O . ASN A 1 218 ? -103.547 -78.147 29.337 1.00 45.62 318 ASN A O 1
ATOM 1694 N N . VAL A 1 219 ? -103.002 -77.484 27.252 1.00 32.99 319 VAL A N 1
ATOM 1695 C CA . VAL A 1 219 ? -104.207 -78.002 26.618 1.00 39.29 319 VAL A CA 1
ATOM 1696 C C . VAL A 1 219 ? -103.835 -79.281 25.885 1.00 49.30 319 VAL A C 1
ATOM 1697 O O . VAL A 1 219 ? -102.845 -79.314 25.143 1.00 52.27 319 VAL A O 1
ATOM 1701 N N . ILE A 1 220 ? -104.618 -80.339 26.094 1.00 47.04 320 ILE A N 1
ATOM 1702 C CA . ILE A 1 220 ? -104.298 -81.656 25.564 1.00 52.78 320 ILE A CA 1
ATOM 1703 C C . ILE A 1 220 ? -105.521 -82.236 24.862 1.00 63.67 320 ILE A C 1
ATOM 1704 O O . ILE A 1 220 ? -106.631 -81.709 24.954 1.00 52.34 320 ILE A O 1
ATOM 1709 N N . ASN A 1 221 ? -105.297 -83.343 24.153 1.00 62.60 321 ASN A N 1
ATOM 1710 C CA . ASN A 1 221 ? -106.348 -84.007 23.398 1.00 76.81 321 ASN A CA 1
ATOM 1711 C C . ASN A 1 221 ? -107.176 -84.924 24.300 1.00 88.90 321 ASN A C 1
ATOM 1712 O O . ASN A 1 221 ? -106.852 -85.156 25.468 1.00 87.69 321 ASN A O 1
ATOM 1717 N N . ASP A 1 222 ? -108.258 -85.452 23.730 1.00 91.58 322 ASP A N 1
ATOM 1718 C CA . ASP A 1 222 ? -109.205 -86.309 24.447 1.00 96.56 322 ASP A CA 1
ATOM 1719 C C . ASP A 1 222 ? -110.085 -85.491 25.389 1.00 99.76 322 ASP A C 1
ATOM 1720 O O . ASP A 1 222 ? -111.165 -85.034 25.008 1.00 85.36 322 ASP A O 1
ATOM 1725 N N . ASP B 2 1 ? -67.443 -64.835 73.297 1.00 96.25 128 ASP B N 1
ATOM 1726 C CA . ASP B 2 1 ? -66.068 -65.288 73.122 1.00 91.72 128 ASP B CA 1
ATOM 1727 C C . ASP B 2 1 ? -65.513 -64.890 71.754 1.00 98.40 128 ASP B C 1
ATOM 1728 O O . ASP B 2 1 ? -64.851 -65.685 71.082 1.00 93.06 128 ASP B O 1
ATOM 1733 N N . LEU B 2 2 ? -65.791 -63.655 71.346 1.00 79.15 129 LEU B N 1
ATOM 1734 C CA . LEU B 2 2 ? -65.189 -63.103 70.146 1.00 56.17 129 LEU B CA 1
ATOM 1735 C C . LEU B 2 2 ? -63.767 -62.639 70.435 1.00 54.35 129 LEU B C 1
ATOM 1736 O O . LEU B 2 2 ? -63.375 -62.484 71.594 1.00 63.76 129 LEU B O 1
ATOM 1741 N N . PRO B 2 3 ? -62.967 -62.420 69.396 1.00 41.68 130 PRO B N 1
ATOM 1742 C CA . PRO B 2 3 ? -61.628 -61.864 69.612 1.00 38.60 130 PRO B CA 1
ATOM 1743 C C . PRO B 2 3 ? -61.701 -60.528 70.337 1.00 43.78 130 PRO B C 1
ATOM 1744 O O . PRO B 2 3 ? -62.643 -59.752 70.162 1.00 41.78 130 PRO B O 1
ATOM 1748 N N . LYS B 2 4 ? -60.696 -60.272 71.174 1.00 46.11 131 LYS B N 1
ATOM 1749 C CA . LYS B 2 4 ? -60.582 -59.021 71.912 1.00 39.94 131 LYS B CA 1
ATOM 1750 C C . LYS B 2 4 ? -59.184 -58.449 71.739 1.00 39.77 131 LYS B C 1
ATOM 1751 O O . LYS B 2 4 ? -58.224 -59.182 71.487 1.00 44.70 131 LYS B O 1
ATOM 1757 N N . PHE B 2 5 ? -59.078 -57.129 71.875 1.00 39.34 132 PHE B N 1
ATOM 1758 C CA . PHE B 2 5 ? -57.788 -56.456 71.785 1.00 49.44 132 PHE B CA 1
ATOM 1759 C C . PHE B 2 5 ? -57.069 -56.588 73.118 1.00 51.62 132 PHE B C 1
ATOM 1760 O O . PHE B 2 5 ? -57.592 -56.166 74.154 1.00 50.36 132 PHE B O 1
ATOM 1768 N N . GLY B 2 6 ? -55.875 -57.180 73.098 1.00 46.22 133 GLY B N 1
ATOM 1769 C CA . GLY B 2 6 ? -55.166 -57.414 74.344 1.00 56.36 133 GLY B CA 1
ATOM 1770 C C . GLY B 2 6 ? -54.772 -56.131 75.044 1.00 51.36 133 GLY B C 1
ATOM 1771 O O . GLY B 2 6 ? -54.577 -56.113 76.264 1.00 50.36 133 GLY B O 1
ATOM 1772 N N . GLU B 2 7 ? -54.663 -55.042 74.291 1.00 47.80 134 GLU B N 1
ATOM 1773 C CA . GLU B 2 7 ? -54.248 -53.762 74.843 1.00 44.45 134 GLU B CA 1
ATOM 1774 C C . GLU B 2 7 ? -54.375 -52.713 73.747 1.00 46.67 134 GLU B C 1
ATOM 1775 O O . GLU B 2 7 ? -54.617 -53.032 72.580 1.00 54.83 134 GLU B O 1
ATOM 1781 N N . LEU B 2 8 ? -54.203 -51.455 74.136 1.00 46.67 135 LEU B N 1
ATOM 1782 C CA . LEU B 2 8 ? -54.368 -50.366 73.191 1.00 51.69 135 LEU B CA 1
ATOM 1783 C C . LEU B 2 8 ? -53.397 -50.517 72.024 1.00 54.57 135 LEU B C 1
ATOM 1784 O O . LEU B 2 8 ? -52.398 -51.237 72.096 1.00 52.49 135 LEU B O 1
ATOM 1789 N N . LEU B 2 9 ? -53.715 -49.832 70.929 1.00 55.50 136 LEU B N 1
ATOM 1790 C CA . LEU B 2 9 ? -52.789 -49.711 69.806 1.00 49.47 136 LEU B CA 1
ATOM 1791 C C . LEU B 2 9 ? -51.725 -48.701 70.210 1.00 52.74 136 LEU B C 1
ATOM 1792 O O . LEU B 2 9 ? -51.949 -47.489 70.173 1.00 54.49 136 LEU B O 1
ATOM 1797 N N . GLN B 2 10 ? -50.562 -49.204 70.609 1.00 52.60 137 GLN B N 1
ATOM 1798 C CA . GLN B 2 10 ? -49.546 -48.359 71.217 1.00 48.30 137 GLN B CA 1
ATOM 1799 C C . GLN B 2 10 ? -49.130 -47.228 70.284 1.00 38.08 137 GLN B C 1
ATOM 1800 O O . GLN B 2 10 ? -48.734 -47.461 69.139 1.00 46.42 137 GLN B O 1
ATOM 1806 N N . ASN B 2 11 ? -49.220 -45.999 70.785 1.00 45.65 138 ASN B N 1
ATOM 1807 C CA . ASN B 2 11 ? -48.638 -44.857 70.093 1.00 43.08 138 ASN B CA 1
ATOM 1808 C C . ASN B 2 11 ? -47.146 -45.072 69.867 1.00 46.49 138 ASN B C 1
ATOM 1809 O O . ASN B 2 11 ? -46.451 -45.658 70.701 1.00 63.84 138 ASN B O 1
ATOM 1814 N N . VAL B 2 12 ? -46.647 -44.575 68.739 1.00 44.74 139 VAL B N 1
ATOM 1815 C CA . VAL B 2 12 ? -45.250 -44.756 68.366 1.00 41.48 139 VAL B CA 1
ATOM 1816 C C . VAL B 2 12 ? -44.706 -43.446 67.818 1.00 47.05 139 VAL B C 1
ATOM 1817 O O . VAL B 2 12 ? -45.309 -42.838 66.927 1.00 38.47 139 VAL B O 1
ATOM 1821 N N . THR B 2 13 ? -43.567 -43.016 68.352 1.00 53.10 140 THR B N 1
ATOM 1822 C CA . THR B 2 13 ? -42.841 -41.858 67.855 1.00 49.70 140 THR B CA 1
ATOM 1823 C C . THR B 2 13 ? -41.548 -42.326 67.204 1.00 43.66 140 THR B C 1
ATOM 1824 O O . THR B 2 13 ? -40.883 -43.237 67.707 1.00 47.93 140 THR B O 1
ATOM 1828 N N . VAL B 2 14 ? -41.196 -41.708 66.083 1.00 41.31 141 VAL B N 1
ATOM 1829 C CA . VAL B 2 14 ? -40.031 -42.143 65.320 1.00 38.43 141 VAL B CA 1
ATOM 1830 C C . VAL B 2 14 ? -39.467 -40.966 64.535 1.00 40.30 141 VAL B C 1
ATOM 1831 O O . VAL B 2 14 ? -40.230 -40.196 63.936 1.00 37.90 141 VAL B O 1
ATOM 1835 N N . PRO B 2 15 ? -38.150 -40.783 64.516 1.00 51.01 142 PRO B N 1
ATOM 1836 C CA . PRO B 2 15 ? -37.554 -39.744 63.668 1.00 53.30 142 PRO B CA 1
ATOM 1837 C C . PRO B 2 15 ? -37.525 -40.146 62.200 1.00 41.38 142 PRO B C 1
ATOM 1838 O O . PRO B 2 15 ? -37.413 -41.325 61.852 1.00 43.78 142 PRO B O 1
ATOM 1842 N N . VAL B 2 16 ? -37.619 -39.135 61.331 1.00 36.54 143 VAL B N 1
ATOM 1843 C CA . VAL B 2 16 ? -37.649 -39.332 59.882 1.00 43.00 143 VAL B CA 1
ATOM 1844 C C . VAL B 2 16 ? -36.534 -40.261 59.422 1.00 49.98 143 VAL B C 1
ATOM 1845 O O . VAL B 2 16 ? -35.429 -40.247 59.974 1.00 56.63 143 VAL B O 1
ATOM 1849 N N . SER B 2 17 ? -36.811 -41.063 58.396 1.00 61.65 144 SER B N 1
ATOM 1850 C CA . SER B 2 17 ? -35.834 -41.935 57.745 1.00 65.06 144 SER B CA 1
ATOM 1851 C C . SER B 2 17 ? -35.493 -43.173 58.566 1.00 50.90 144 SER B C 1
ATOM 1852 O O . SER B 2 17 ? -34.610 -43.940 58.166 1.00 55.72 144 SER B O 1
ATOM 1855 N N . ARG B 2 18 ? -36.164 -43.401 59.690 1.00 38.48 145 ARG B N 1
ATOM 1856 C CA . ARG B 2 18 ? -35.965 -44.609 60.474 1.00 54.69 145 ARG B CA 1
ATOM 1857 C C . ARG B 2 18 ? -37.126 -45.572 60.224 1.00 55.86 145 ARG B C 1
ATOM 1858 O O . ARG B 2 18 ? -37.964 -45.353 59.344 1.00 61.09 145 ARG B O 1
ATOM 1866 N N . GLU B 2 19 ? -37.180 -46.654 60.996 1.00 49.76 146 GLU B N 1
ATOM 1867 C CA . GLU B 2 19 ? -38.190 -47.690 60.818 1.00 47.11 146 GLU B CA 1
ATOM 1868 C C . GLU B 2 19 ? -39.296 -47.512 61.850 1.00 46.28 146 GLU B C 1
ATOM 1869 O O . GLU B 2 19 ? -39.037 -47.546 63.058 1.00 55.74 146 GLU B O 1
ATOM 1875 N N . ALA B 2 20 ? -40.523 -47.325 61.373 1.00 49.43 147 ALA B N 1
ATOM 1876 C CA . ALA B 2 20 ? -41.680 -47.284 62.253 1.00 47.63 147 ALA B CA 1
ATOM 1877 C C . ALA B 2 20 ? -42.165 -48.698 62.534 1.00 46.44 147 ALA B C 1
ATOM 1878 O O . ALA B 2 20 ? -42.150 -49.563 61.654 1.00 57.32 147 ALA B O 1
ATOM 1880 N N . VAL B 2 21 ? -42.593 -48.933 63.769 1.00 44.17 148 VAL B N 1
ATOM 1881 C CA . VAL B 2 21 ? -43.029 -50.264 64.168 1.00 49.17 148 VAL B CA 1
ATOM 1882 C C . VAL B 2 21 ? -44.285 -50.156 65.020 1.00 50.04 148 VAL B C 1
ATOM 1883 O O . VAL B 2 21 ? -44.212 -49.937 66.235 1.00 41.99 148 VAL B O 1
ATOM 1887 N N . LEU B 2 22 ? -45.441 -50.297 64.384 1.00 37.49 149 LEU B N 1
ATOM 1888 C CA . LEU B 2 22 ? -46.705 -50.340 65.098 1.00 42.96 149 LEU B CA 1
ATOM 1889 C C . LEU B 2 22 ? -47.084 -51.790 65.370 1.00 37.27 149 LEU B C 1
ATOM 1890 O O . LEU B 2 22 ? -46.803 -52.685 64.570 1.00 50.68 149 LEU B O 1
ATOM 1895 N N . GLN B 2 23 ? -47.721 -52.016 66.515 1.00 37.78 150 GLN B N 1
ATOM 1896 C CA . GLN B 2 23 ? -47.992 -53.367 66.984 1.00 40.12 150 GLN B CA 1
ATOM 1897 C C . GLN B 2 23 ? -49.418 -53.450 67.504 1.00 39.70 150 GLN B C 1
ATOM 1898 O O . GLN B 2 23 ? -49.826 -52.635 68.337 1.00 64.86 150 GLN B O 1
ATOM 1904 N N . CYS B 2 24 ? -50.167 -54.435 67.012 1.00 38.65 151 CYS B N 1
ATOM 1905 C CA . CYS B 2 24 ? -51.559 -54.651 67.386 1.00 41.93 151 CYS B CA 1
ATOM 1906 C C . CYS B 2 24 ? -51.692 -56.013 68.054 1.00 43.76 151 CYS B C 1
ATOM 1907 O O . CYS B 2 24 ? -51.241 -57.023 67.503 1.00 47.93 151 CYS B O 1
ATOM 1910 N N . VAL B 2 25 ? -52.315 -56.044 69.229 1.00 39.75 152 VAL B N 1
ATOM 1911 C CA . VAL B 2 25 ? -52.405 -57.252 70.044 1.00 50.58 152 VAL B CA 1
ATOM 1912 C C . VAL B 2 25 ? -53.852 -57.722 70.070 1.00 45.83 152 VAL B C 1
ATOM 1913 O O . VAL B 2 25 ? -54.750 -56.971 70.471 1.00 54.46 152 VAL B O 1
ATOM 1917 N N . VAL B 2 26 ? -54.074 -58.971 69.669 1.00 46.95 153 VAL B N 1
ATOM 1918 C CA . VAL B 2 26 ? -55.405 -59.562 69.620 1.00 52.60 153 VAL B CA 1
ATOM 1919 C C . VAL B 2 26 ? -55.385 -60.878 70.382 1.00 55.09 153 VAL B C 1
ATOM 1920 O O . VAL B 2 26 ? -54.489 -61.704 70.178 1.00 59.64 153 VAL B O 1
ATOM 1924 N N . ASP B 2 27 ? -56.375 -61.076 71.247 1.00 50.60 154 ASP B N 1
ATOM 1925 C CA . ASP B 2 27 ? -56.520 -62.313 72.000 1.00 61.16 154 ASP B CA 1
ATOM 1926 C C . ASP B 2 27 ? -57.636 -63.161 71.405 1.00 56.76 154 ASP B C 1
ATOM 1927 O O . ASP B 2 27 ? -58.700 -62.645 71.052 1.00 63.38 154 ASP B O 1
ATOM 1932 N N . ASN B 2 28 ? -57.385 -64.465 71.293 1.00 60.45 155 ASN B N 1
ATOM 1933 C CA . ASN B 2 28 ? -58.405 -65.419 70.863 1.00 55.97 155 ASN B CA 1
ATOM 1934 C C . ASN B 2 28 ? -58.885 -65.111 69.443 1.00 49.05 155 ASN B C 1
ATOM 1935 O O . ASN B 2 28 ? -60.082 -65.103 69.150 1.00 44.63 155 ASN B O 1
ATOM 1940 N N . LEU B 2 29 ? -57.924 -64.859 68.549 1.00 56.67 156 LEU B N 1
ATOM 1941 C CA . LEU B 2 29 ? -58.266 -64.484 67.179 1.00 40.83 156 LEU B CA 1
ATOM 1942 C C . LEU B 2 29 ? -59.116 -65.551 66.502 1.00 50.27 156 LEU B C 1
ATOM 1943 O O . LEU B 2 29 ? -60.005 -65.232 65.705 1.00 54.08 156 LEU B O 1
ATOM 1948 N N . GLN B 2 30 ? -58.852 -66.818 66.797 1.00 50.96 157 GLN B N 1
ATOM 1949 C CA . GLN B 2 30 ? -59.623 -67.933 66.226 1.00 39.92 157 GLN B CA 1
ATOM 1950 C C . GLN B 2 30 ? -59.453 -67.877 64.705 1.00 43.74 157 GLN B C 1
ATOM 1951 O O . GLN B 2 30 ? -58.339 -67.634 64.217 1.00 59.25 157 GLN B O 1
ATOM 1957 N N . THR B 2 31 ? -60.523 -68.084 63.939 1.00 49.41 158 THR B N 1
ATOM 1958 C CA . THR B 2 31 ? -60.461 -68.060 62.483 1.00 54.28 158 THR B CA 1
ATOM 1959 C C . THR B 2 31 ? -60.590 -66.657 61.899 1.00 51.58 158 THR B C 1
ATOM 1960 O O . THR B 2 31 ? -60.511 -66.507 60.674 1.00 46.91 158 THR B O 1
ATOM 1964 N N . TYR B 2 32 ? -60.773 -65.636 62.733 1.00 46.96 159 TYR B N 1
ATOM 1965 C CA . TYR B 2 32 ? -60.926 -64.274 62.248 1.00 34.54 159 TYR B CA 1
ATOM 1966 C C . TYR B 2 32 ? -59.606 -63.745 61.683 1.00 46.19 159 TYR B C 1
ATOM 1967 O O . TYR B 2 32 ? -58.528 -64.307 61.899 1.00 56.46 159 TYR B O 1
ATOM 1976 N N . LYS B 2 33 ? -59.703 -62.631 60.959 1.00 38.96 160 LYS B N 1
ATOM 1977 C CA . LYS B 2 33 ? -58.586 -62.062 60.219 1.00 36.39 160 LYS B CA 1
ATOM 1978 C C . LYS B 2 33 ? -58.333 -60.623 60.653 1.00 47.88 160 LYS B C 1
ATOM 1979 O O . LYS B 2 33 ? -59.275 -59.842 60.828 1.00 42.81 160 LYS B O 1
ATOM 1985 N N . ILE B 2 34 ? -57.051 -60.278 60.825 1.00 41.47 161 ILE B N 1
ATOM 1986 C CA . ILE B 2 34 ? -56.624 -58.964 61.303 1.00 33.96 161 ILE B CA 1
ATOM 1987 C C . ILE B 2 34 ? -56.199 -58.117 60.113 1.00 34.55 161 ILE B C 1
ATOM 1988 O O . ILE B 2 34 ? -55.554 -58.614 59.182 1.00 47.29 161 ILE B O 1
ATOM 1993 N N . ALA B 2 35 ? -56.544 -56.831 60.144 1.00 30.14 162 ALA B N 1
ATOM 1994 C CA . ALA B 2 35 ? -56.261 -55.940 59.026 1.00 35.50 162 ALA B CA 1
ATOM 1995 C C . ALA B 2 35 ? -55.744 -54.601 59.530 1.00 37.37 162 ALA B C 1
ATOM 1996 O O . ALA B 2 35 ? -56.313 -54.020 60.459 1.00 40.85 162 ALA B O 1
ATOM 1998 N N . TRP B 2 36 ? -54.668 -54.121 58.915 1.00 32.56 163 TRP B N 1
ATOM 1999 C CA . TRP B 2 36 ? -54.122 -52.794 59.161 1.00 35.89 163 TRP B CA 1
ATOM 2000 C C . TRP B 2 36 ? -54.589 -51.834 58.077 1.00 36.84 163 TRP B C 1
ATOM 2001 O O . TRP B 2 36 ? -54.880 -52.243 56.950 1.00 38.90 163 TRP B O 1
ATOM 2012 N N . LEU B 2 37 ? -54.653 -50.550 58.417 1.00 23.41 164 LEU B N 1
ATOM 2013 C CA . LEU B 2 37 ? -54.916 -49.559 57.384 1.00 34.52 164 LEU B CA 1
ATOM 2014 C C . LEU B 2 37 ? -54.673 -48.161 57.931 1.00 31.97 164 LEU B C 1
ATOM 2015 O O . LEU B 2 37 ? -54.712 -47.927 59.141 1.00 31.23 164 LEU B O 1
ATOM 2020 N N . ARG B 2 38 ? -54.396 -47.244 57.006 1.00 36.20 165 ARG B N 1
ATOM 2021 C CA . ARG B 2 38 ? -54.143 -45.843 57.307 1.00 28.89 165 ARG B CA 1
ATOM 2022 C C . ARG B 2 38 ? -55.469 -45.091 57.313 1.00 35.20 165 ARG B C 1
ATOM 2023 O O . ARG B 2 38 ? -56.266 -45.223 56.381 1.00 47.78 165 ARG B O 1
ATOM 2031 N N . VAL B 2 39 ? -55.695 -44.292 58.355 1.00 32.99 166 VAL B N 1
ATOM 2032 C CA . VAL B 2 39 ? -57.037 -43.776 58.612 1.00 32.98 166 VAL B CA 1
ATOM 2033 C C . VAL B 2 39 ? -57.339 -42.556 57.750 1.00 38.04 166 VAL B C 1
ATOM 2034 O O . VAL B 2 39 ? -58.406 -42.471 57.131 1.00 48.40 166 VAL B O 1
ATOM 2038 N N . ASP B 2 40 ? -56.421 -41.587 57.709 1.00 51.10 167 ASP B N 1
ATOM 2039 C CA . ASP B 2 40 ? -56.711 -40.319 57.044 1.00 39.52 167 ASP B CA 1
ATOM 2040 C C . ASP B 2 40 ? -57.108 -40.523 55.587 1.00 42.95 167 ASP B C 1
ATOM 2041 O O . ASP B 2 40 ? -58.054 -39.893 55.099 1.00 49.99 167 ASP B O 1
ATOM 2046 N N . THR B 2 41 ? -56.403 -41.396 54.875 1.00 52.42 168 THR B N 1
ATOM 2047 C CA . THR B 2 41 ? -56.713 -41.663 53.478 1.00 49.77 168 THR B CA 1
ATOM 2048 C C . THR B 2 41 ? -57.612 -42.877 53.290 1.00 52.18 168 THR B C 1
ATOM 2049 O O . THR B 2 41 ? -58.043 -43.139 52.162 1.00 68.85 168 THR B O 1
ATOM 2053 N N . GLN B 2 42 ? -57.909 -43.615 54.358 1.00 49.38 169 GLN B N 1
ATOM 2054 C CA . GLN B 2 42 ? -58.696 -44.843 54.276 1.00 39.86 169 GLN B CA 1
ATOM 2055 C C . GLN B 2 42 ? -58.064 -45.825 53.289 1.00 40.51 169 GLN B C 1
ATOM 2056 O O . GLN B 2 42 ? -58.680 -46.272 52.322 1.00 49.89 169 GLN B O 1
ATOM 2062 N N . THR B 2 43 ? -56.806 -46.154 53.560 1.00 40.83 170 THR B N 1
ATOM 2063 C CA . THR B 2 43 ? -56.002 -47.005 52.695 1.00 42.80 170 THR B CA 1
ATOM 2064 C C . THR B 2 43 ? -55.809 -48.352 53.372 1.00 37.50 170 THR B C 1
ATOM 2065 O O . THR B 2 43 ? -55.226 -48.425 54.457 1.00 40.82 170 THR B O 1
ATOM 2069 N N . ILE B 2 44 ? -56.294 -49.417 52.731 1.00 39.81 171 ILE B N 1
ATOM 2070 C CA . ILE B 2 44 ? -56.046 -50.758 53.246 1.00 37.18 171 ILE B CA 1
ATOM 2071 C C . ILE B 2 44 ? -54.557 -51.048 53.163 1.00 35.54 171 ILE B C 1
ATOM 2072 O O . ILE B 2 44 ? -53.939 -50.915 52.100 1.00 45.21 171 ILE B O 1
ATOM 2077 N N . LEU B 2 45 ? -53.967 -51.443 54.290 1.00 32.41 172 LEU B N 1
ATOM 2078 C CA . LEU B 2 45 ? -52.541 -51.746 54.338 1.00 36.90 172 LEU B CA 1
ATOM 2079 C C . LEU B 2 45 ? -52.269 -53.242 54.217 1.00 38.13 172 LEU B C 1
ATOM 2080 O O . LEU B 2 45 ? -51.619 -53.681 53.265 1.00 42.18 172 LEU B O 1
ATOM 2085 N N . THR B 2 46 ? -52.758 -54.036 55.167 1.00 33.41 173 THR B N 1
ATOM 2086 C CA . THR B 2 46 ? -52.525 -55.471 55.154 1.00 39.29 173 THR B CA 1
ATOM 2087 C C . THR B 2 46 ? -53.749 -56.202 55.683 1.00 42.81 173 THR B C 1
ATOM 2088 O O . THR B 2 46 ? -54.549 -55.656 56.447 1.00 49.41 173 THR B O 1
ATOM 2092 N N . ILE B 2 47 ? -53.878 -57.457 55.265 1.00 38.88 174 ILE B N 1
ATOM 2093 C CA . ILE B 2 47 ? -54.907 -58.365 55.754 1.00 37.53 174 ILE B CA 1
ATOM 2094 C C . ILE B 2 47 ? -54.232 -59.694 56.051 1.00 37.92 174 ILE B C 1
ATOM 2095 O O . ILE B 2 47 ? -53.542 -60.248 55.189 1.00 49.95 174 ILE B O 1
ATOM 2100 N N . GLN B 2 48 ? -54.418 -60.197 57.269 1.00 43.03 175 GLN B N 1
ATOM 2101 C CA . GLN B 2 48 ? -53.639 -61.336 57.738 1.00 40.07 175 GLN B CA 1
ATOM 2102 C C . GLN B 2 48 ? -52.164 -61.105 57.441 1.00 45.23 175 GLN B C 1
ATOM 2103 O O . GLN B 2 48 ? -51.579 -60.127 57.915 1.00 50.72 175 GLN B O 1
ATOM 2109 N N . ASN B 2 49 ? -51.558 -61.983 56.646 1.00 53.72 176 ASN B N 1
ATOM 2110 C CA . ASN B 2 49 ? -50.145 -61.883 56.312 1.00 47.10 176 ASN B CA 1
ATOM 2111 C C . ASN B 2 49 ? -49.893 -61.262 54.947 1.00 47.76 176 ASN B C 1
ATOM 2112 O O . ASN B 2 49 ? -48.732 -61.107 54.557 1.00 58.11 176 ASN B O 1
ATOM 2117 N N . HIS B 2 50 ? -50.939 -60.903 54.213 1.00 43.46 177 HIS B N 1
ATOM 2118 C CA . HIS B 2 50 ? -50.777 -60.308 52.897 1.00 47.77 177 HIS B CA 1
ATOM 2119 C C . HIS B 2 50 ? -50.721 -58.791 53.014 1.00 45.45 177 HIS B C 1
ATOM 2120 O O . HIS B 2 50 ? -51.464 -58.188 53.792 1.00 46.47 177 HIS B O 1
ATOM 2127 N N . VAL B 2 51 ? -49.830 -58.180 52.242 1.00 42.16 178 VAL B N 1
ATOM 2128 C CA . VAL B 2 51 ? -49.774 -56.728 52.126 1.00 42.20 178 VAL B CA 1
ATOM 2129 C C . VAL B 2 51 ? -50.598 -56.315 50.912 1.00 34.63 178 VAL B C 1
ATOM 2130 O O . VAL B 2 51 ? -50.267 -56.669 49.776 1.00 42.30 178 VAL B O 1
ATOM 2134 N N . ILE B 2 52 ? -51.676 -55.569 51.151 1.00 37.19 179 ILE B N 1
ATOM 2135 C CA . ILE B 2 52 ? -52.512 -55.115 50.046 1.00 38.01 179 ILE B CA 1
ATOM 2136 C C . ILE B 2 52 ? -51.879 -53.922 49.345 1.00 45.14 179 ILE B C 1
ATOM 2137 O O . ILE B 2 52 ? -51.981 -53.784 48.121 1.00 49.85 179 ILE B O 1
ATOM 2142 N N . THR B 2 53 ? -51.214 -53.048 50.095 1.00 34.47 180 THR B N 1
ATOM 2143 C CA . THR B 2 53 ? -50.630 -51.858 49.493 1.00 49.42 180 THR B CA 1
ATOM 2144 C C . THR B 2 53 ? -49.389 -52.212 48.682 1.00 48.45 180 THR B C 1
ATOM 2145 O O . THR B 2 53 ? -48.608 -53.091 49.058 1.00 51.16 180 THR B O 1
ATOM 2149 N N . LYS B 2 54 ? -49.218 -51.532 47.548 1.00 43.56 181 LYS B N 1
ATOM 2150 C CA . LYS B 2 54 ? -48.004 -51.658 46.753 1.00 60.66 181 LYS B CA 1
ATOM 2151 C C . LYS B 2 54 ? -46.885 -50.761 47.262 1.00 69.59 181 LYS B C 1
ATOM 2152 O O . LYS B 2 54 ? -45.945 -50.466 46.513 1.00 74.59 181 LYS B O 1
ATOM 2158 N N . ASN B 2 55 ? -46.977 -50.317 48.513 1.00 53.22 182 ASN B N 1
ATOM 2159 C CA . ASN B 2 55 ? -45.949 -49.491 49.139 1.00 46.79 182 ASN B CA 1
ATOM 2160 C C . ASN B 2 55 ? -44.851 -50.411 49.656 1.00 53.92 182 ASN B C 1
ATOM 2161 O O . ASN B 2 55 ? -45.003 -51.058 50.695 1.00 71.54 182 ASN B O 1
ATOM 2166 N N . HIS B 2 56 ? -43.733 -50.466 48.931 1.00 48.36 183 HIS B N 1
ATOM 2167 C CA . HIS B 2 56 ? -42.666 -51.407 49.254 1.00 60.10 183 HIS B CA 1
ATOM 2168 C C . HIS B 2 56 ? -42.087 -51.202 50.647 1.00 59.71 183 HIS B C 1
ATOM 2169 O O . HIS B 2 56 ? -41.371 -52.084 51.136 1.00 68.18 183 HIS B O 1
ATOM 2176 N N . ARG B 2 57 ? -42.378 -50.078 51.300 1.00 57.69 184 ARG B N 1
ATOM 2177 C CA . ARG B 2 57 ? -41.801 -49.796 52.608 1.00 47.32 184 ARG B CA 1
ATOM 2178 C C . ARG B 2 57 ? -42.559 -50.449 53.754 1.00 52.56 184 ARG B C 1
ATOM 2179 O O . ARG B 2 57 ? -42.096 -50.374 54.898 1.00 50.78 184 ARG B O 1
ATOM 2187 N N . MET B 2 58 ? -43.696 -51.086 53.487 1.00 47.37 185 MET B N 1
ATOM 2188 C CA . MET B 2 58 ? -44.522 -51.668 54.533 1.00 45.59 185 MET B CA 1
ATOM 2189 C C . MET B 2 58 ? -44.445 -53.187 54.500 1.00 43.70 185 MET B C 1
ATOM 2190 O O . MET B 2 58 ? -44.439 -53.799 53.428 1.00 46.63 185 MET B O 1
ATOM 2195 N N . SER B 2 59 ? -44.390 -53.783 55.688 1.00 36.41 186 SER B N 1
ATOM 2196 C CA . SER B 2 59 ? -44.361 -55.227 55.849 1.00 42.79 186 SER B CA 1
ATOM 2197 C C . SER B 2 59 ? -45.130 -55.589 57.109 1.00 49.71 186 SER B C 1
ATOM 2198 O O . SER B 2 59 ? -45.324 -54.760 58.002 1.00 52.45 186 SER B O 1
ATOM 2201 N N . ILE B 2 60 ? -45.570 -56.842 57.175 1.00 47.17 187 ILE B N 1
ATOM 2202 C CA . ILE B 2 60 ? -46.350 -57.345 58.299 1.00 43.86 187 ILE B CA 1
ATOM 2203 C C . ILE B 2 60 ? -45.719 -58.646 58.771 1.00 40.23 187 ILE B C 1
ATOM 2204 O O . ILE B 2 60 ? -45.413 -59.525 57.958 1.00 60.97 187 ILE B O 1
ATOM 2209 N N . THR B 2 61 ? -45.510 -58.761 60.078 1.00 39.12 188 THR B N 1
ATOM 2210 C CA . THR B 2 61 ? -44.919 -59.949 60.672 1.00 50.86 188 THR B CA 1
ATOM 2211 C C . THR B 2 61 ? -45.772 -60.395 61.849 1.00 57.06 188 THR B C 1
ATOM 2212 O O . THR B 2 61 ? -46.403 -59.579 62.527 1.00 59.59 188 THR B O 1
ATOM 2216 N N . HIS B 2 62 ? -45.789 -61.705 62.082 1.00 61.74 189 HIS B N 1
ATOM 2217 C CA . HIS B 2 62 ? -46.655 -62.316 63.080 1.00 50.62 189 HIS B CA 1
ATOM 2218 C C . HIS B 2 62 ? -45.869 -63.407 63.811 1.00 70.48 189 HIS B C 1
ATOM 2219 O O . HIS B 2 62 ? -46.239 -64.578 63.841 1.00 83.54 189 HIS B O 1
ATOM 2226 N N . ALA B 2 63 ? -44.744 -63.017 64.408 1.00 80.02 190 ALA B N 1
ATOM 2227 C CA . ALA B 2 63 ? -43.910 -63.958 65.146 1.00 71.60 190 ALA B CA 1
ATOM 2228 C C . ALA B 2 63 ? -44.670 -64.513 66.344 1.00 76.48 190 ALA B C 1
ATOM 2229 O O . ALA B 2 63 ? -45.014 -65.699 66.374 1.00 75.55 190 ALA B O 1
ATOM 2231 N N . GLU B 2 64 ? -44.935 -63.663 67.333 1.00 87.54 191 GLU B N 1
ATOM 2232 C CA . GLU B 2 64 ? -45.744 -64.063 68.475 1.00 93.01 191 GLU B CA 1
ATOM 2233 C C . GLU B 2 64 ? -47.203 -64.215 68.054 1.00 79.19 191 GLU B C 1
ATOM 2234 O O . GLU B 2 64 ? -47.701 -63.491 67.189 1.00 77.77 191 GLU B O 1
ATOM 2240 N N . LYS B 2 65 ? -47.891 -65.176 68.676 1.00 82.83 192 LYS B N 1
ATOM 2241 C CA . LYS B 2 65 ? -49.244 -65.511 68.240 1.00 82.62 192 LYS B CA 1
ATOM 2242 C C . LYS B 2 65 ? -50.198 -64.332 68.396 1.00 74.15 192 LYS B C 1
ATOM 2243 O O . LYS B 2 65 ? -51.092 -64.134 67.565 1.00 66.37 192 LYS B O 1
ATOM 2249 N N . ARG B 2 66 ? -50.025 -63.536 69.449 1.00 77.33 193 ARG B N 1
ATOM 2250 C CA . ARG B 2 66 ? -50.984 -62.491 69.780 1.00 76.14 193 ARG B CA 1
ATOM 2251 C C . ARG B 2 66 ? -50.652 -61.129 69.177 1.00 66.70 193 ARG B C 1
ATOM 2252 O O . ARG B 2 66 ? -51.495 -60.227 69.241 1.00 66.20 193 ARG B O 1
ATOM 2260 N N . ALA B 2 67 ? -49.469 -60.952 68.587 1.00 58.96 194 ALA B N 1
ATOM 2261 C CA . ALA B 2 67 ? -48.994 -59.637 68.168 1.00 49.61 194 ALA B CA 1
ATOM 2262 C C . ALA B 2 67 ? -48.802 -59.596 66.658 1.00 51.05 194 ALA B C 1
ATOM 2263 O O . ALA B 2 67 ? -47.958 -60.317 66.114 1.00 54.95 194 ALA B O 1
ATOM 2265 N N . TRP B 2 68 ? -49.577 -58.746 65.991 1.00 46.29 195 TRP B N 1
ATOM 2266 C CA . TRP B 2 68 ? -49.418 -58.466 64.570 1.00 53.91 195 TRP B CA 1
ATOM 2267 C C . TRP B 2 68 ? -48.681 -57.141 64.437 1.00 56.35 195 TRP B C 1
ATOM 2268 O O . TRP B 2 68 ? -49.153 -56.116 64.940 1.00 56.06 195 TRP B O 1
ATOM 2279 N N . ILE B 2 69 ? -47.530 -57.161 63.772 1.00 47.49 196 ILE B N 1
ATOM 2280 C CA . ILE B 2 69 ? -46.618 -56.023 63.756 1.00 36.42 196 ILE B CA 1
ATOM 2281 C C . ILE B 2 69 ? -46.527 -55.481 62.338 1.00 41.82 196 ILE B C 1
ATOM 2282 O O . ILE B 2 69 ? -46.123 -56.201 61.415 1.00 52.97 196 ILE B O 1
ATOM 2287 N N . LEU B 2 70 ? -46.901 -54.215 62.169 1.00 45.77 197 LEU B N 1
ATOM 2288 C CA . LEU B 2 70 ? -46.725 -53.499 60.912 1.00 43.15 197 LEU B CA 1
ATOM 2289 C C . LEU B 2 70 ? -45.420 -52.714 60.963 1.00 45.54 197 LEU B C 1
ATOM 2290 O O . LEU B 2 70 ? -45.152 -52.012 61.943 1.00 47.59 197 LEU B O 1
ATOM 2295 N N . ARG B 2 71 ? -44.608 -52.837 59.915 1.00 41.60 198 ARG B N 1
ATOM 2296 C CA . ARG B 2 71 ? -43.298 -52.198 59.860 1.00 38.53 198 ARG B CA 1
ATOM 2297 C C . ARG B 2 71 ? -43.230 -51.288 58.646 1.00 44.82 198 ARG B C 1
ATOM 2298 O O . ARG B 2 71 ? -43.450 -51.734 57.515 1.00 51.59 198 ARG B O 1
ATOM 2306 N N . ILE B 2 72 ? -42.907 -50.024 58.882 1.00 43.07 199 ILE B N 1
ATOM 2307 C CA . ILE B 2 72 ? -42.759 -49.031 57.828 1.00 50.09 199 ILE B CA 1
ATOM 2308 C C . ILE B 2 72 ? -41.298 -48.607 57.820 1.00 54.51 199 ILE B C 1
ATOM 2309 O O . ILE B 2 72 ? -40.849 -47.888 58.720 1.00 51.70 199 ILE B O 1
ATOM 2314 N N . ARG B 2 73 ? -40.548 -49.063 56.818 1.00 57.00 200 ARG B N 1
ATOM 2315 C CA . ARG B 2 73 ? -39.132 -48.740 56.728 1.00 47.64 200 ARG B CA 1
ATOM 2316 C C . ARG B 2 73 ? -38.937 -47.387 56.052 1.00 54.54 200 ARG B C 1
ATOM 2317 O O . ARG B 2 73 ? -39.727 -46.976 55.198 1.00 61.76 200 ARG B O 1
ATOM 2325 N N . ASP B 2 74 ? -37.875 -46.690 56.449 1.00 50.13 201 ASP B N 1
ATOM 2326 C CA . ASP B 2 74 ? -37.538 -45.381 55.894 1.00 53.52 201 ASP B CA 1
ATOM 2327 C C . ASP B 2 74 ? -38.753 -44.454 55.909 1.00 51.71 201 ASP B C 1
ATOM 2328 O O . ASP B 2 74 ? -39.226 -43.978 54.876 1.00 58.28 201 ASP B O 1
ATOM 2333 N N . VAL B 2 75 ? -39.254 -44.198 57.121 1.00 49.71 202 VAL B N 1
ATOM 2334 C CA . VAL B 2 75 ? -40.484 -43.431 57.258 1.00 54.17 202 VAL B CA 1
ATOM 2335 C C . VAL B 2 75 ? -40.298 -42.028 56.696 1.00 48.23 202 VAL B C 1
ATOM 2336 O O . VAL B 2 75 ? -39.201 -41.454 56.725 1.00 55.08 202 VAL B O 1
ATOM 2340 N N . LYS B 2 76 ? -41.386 -41.478 56.174 1.00 47.26 203 LYS B N 1
ATOM 2341 C CA . LYS B 2 76 ? -41.468 -40.090 55.756 1.00 47.97 203 LYS B CA 1
ATOM 2342 C C . LYS B 2 76 ? -42.408 -39.341 56.691 1.00 48.47 203 LYS B C 1
ATOM 2343 O O . LYS B 2 76 ? -43.192 -39.942 57.430 1.00 52.04 203 LYS B O 1
ATOM 2349 N N . GLU B 2 77 ? -42.316 -38.012 56.670 1.00 49.05 204 GLU B N 1
ATOM 2350 C CA . GLU B 2 77 ? -43.244 -37.227 57.471 1.00 53.92 204 GLU B CA 1
ATOM 2351 C C . GLU B 2 77 ? -44.676 -37.406 56.992 1.00 55.05 204 GLU B C 1
ATOM 2352 O O . GLU B 2 77 ? -45.614 -37.191 57.768 1.00 68.17 204 GLU B O 1
ATOM 2358 N N . SER B 2 78 ? -44.863 -37.806 55.735 1.00 47.92 205 SER B N 1
ATOM 2359 C CA . SER B 2 78 ? -46.195 -38.051 55.207 1.00 46.69 205 SER B CA 1
ATOM 2360 C C . SER B 2 78 ? -46.830 -39.313 55.774 1.00 49.87 205 SER B C 1
ATOM 2361 O O . SER B 2 78 ? -48.032 -39.520 55.576 1.00 60.13 205 SER B O 1
ATOM 2364 N N . ASP B 2 79 ? -46.060 -40.161 56.458 1.00 39.71 206 ASP B N 1
ATOM 2365 C CA . ASP B 2 79 ? -46.612 -41.335 57.123 1.00 46.40 206 ASP B CA 1
ATOM 2366 C C . ASP B 2 79 ? -47.180 -41.013 58.497 1.00 46.83 206 ASP B C 1
ATOM 2367 O O . ASP B 2 79 ? -47.906 -41.838 59.063 1.00 42.52 206 ASP B O 1
ATOM 2372 N N . LYS B 2 80 ? -46.856 -39.847 59.046 1.00 45.30 207 LYS B N 1
ATOM 2373 C CA . LYS B 2 80 ? -47.423 -39.427 60.317 1.00 46.37 207 LYS B CA 1
ATOM 2374 C C . LYS B 2 80 ? -48.942 -39.381 60.215 1.00 49.60 207 LYS B C 1
ATOM 2375 O O . LYS B 2 80 ? -49.497 -38.879 59.233 1.00 50.70 207 LYS B O 1
ATOM 2381 N N . GLY B 2 81 ? -49.612 -39.917 61.219 1.00 50.85 208 GLY B N 1
ATOM 2382 C CA . GLY B 2 81 ? -51.057 -39.898 61.257 1.00 47.47 208 GLY B CA 1
ATOM 2383 C C . GLY B 2 81 ? -51.584 -41.073 62.052 1.00 44.75 208 GLY B C 1
ATOM 2384 O O . GLY B 2 81 ? -50.833 -41.800 62.696 1.00 39.43 208 GLY B O 1
ATOM 2385 N N . TRP B 2 82 ? -52.904 -41.243 61.986 1.00 50.30 209 TRP B N 1
ATOM 2386 C CA . TRP B 2 82 ? -53.586 -42.322 62.690 1.00 40.52 209 TRP B CA 1
ATOM 2387 C C . TRP B 2 82 ? -53.589 -43.595 61.853 1.00 38.80 209 TRP B C 1
ATOM 2388 O O . TRP B 2 82 ? -53.881 -43.558 60.653 1.00 42.07 209 TRP B O 1
ATOM 2399 N N . TYR B 2 83 ? -53.262 -44.714 62.495 1.00 41.65 210 TYR B N 1
ATOM 2400 C CA . TYR B 2 83 ? -53.330 -46.040 61.899 1.00 35.72 210 TYR B CA 1
ATOM 2401 C C . TYR B 2 83 ? -54.332 -46.884 62.675 1.00 39.54 210 TYR B C 1
ATOM 2402 O O . TYR B 2 83 ? -54.507 -46.718 63.887 1.00 35.31 210 TYR B O 1
ATOM 2411 N N . MET B 2 84 ? -54.996 -47.789 61.965 1.00 30.92 211 MET B N 1
ATOM 2412 C CA . MET B 2 84 ? -56.079 -48.571 62.535 1.00 28.13 211 MET B CA 1
ATOM 2413 C C . MET B 2 84 ? -55.776 -50.058 62.450 1.00 31.30 211 MET B C 1
ATOM 2414 O O . MET B 2 84 ? -55.138 -50.531 61.504 1.00 41.24 211 MET B O 1
ATOM 2419 N N . CYS B 2 85 ? -56.244 -50.787 63.456 1.00 33.03 212 CYS B N 1
ATOM 2420 C CA . CYS B 2 85 ? -56.212 -52.241 63.477 1.00 33.08 212 CYS B CA 1
ATOM 2421 C C . CYS B 2 85 ? -57.652 -52.731 63.535 1.00 45.05 212 CYS B C 1
ATOM 2422 O O . CYS B 2 85 ? -58.441 -52.248 64.355 1.00 38.79 212 CYS B O 1
ATOM 2425 N N . GLN B 2 86 ? -58.000 -53.668 62.657 1.00 37.39 213 GLN B N 1
ATOM 2426 C CA . GLN B 2 86 ? -59.386 -54.068 62.466 1.00 29.36 213 GLN B CA 1
ATOM 2427 C C . GLN B 2 86 ? -59.510 -55.583 62.523 1.00 31.59 213 GLN B C 1
ATOM 2428 O O . GLN B 2 86 ? -58.634 -56.308 62.043 1.00 41.61 213 GLN B O 1
ATOM 2434 N N . ILE B 2 87 ? -60.600 -56.055 63.120 1.00 28.75 214 ILE B N 1
ATOM 2435 C CA . ILE B 2 87 ? -60.920 -57.476 63.195 1.00 37.90 214 ILE B CA 1
ATOM 2436 C C . ILE B 2 87 ? -62.245 -57.689 62.478 1.00 40.13 214 ILE B C 1
ATOM 2437 O O . ILE B 2 87 ? -63.220 -56.977 62.746 1.00 34.76 214 ILE B O 1
ATOM 2442 N N . ASN B 2 88 ? -62.285 -58.666 61.573 1.00 39.09 215 ASN B N 1
ATOM 2443 C CA . ASN B 2 88 ? -63.483 -58.907 60.767 1.00 40.35 215 ASN B CA 1
ATOM 2444 C C . ASN B 2 88 ? -64.582 -59.631 61.533 1.00 34.41 215 ASN B C 1
ATOM 2445 O O . ASN B 2 88 ? -65.238 -60.522 60.990 1.00 40.22 215 ASN B O 1
ATOM 2450 N N . THR B 2 89 ? -64.800 -59.275 62.796 1.00 34.36 216 THR B N 1
ATOM 2451 C CA . THR B 2 89 ? -65.930 -59.814 63.535 1.00 32.93 216 THR B CA 1
ATOM 2452 C C . THR B 2 89 ? -67.226 -59.194 63.021 1.00 41.03 216 THR B C 1
ATOM 2453 O O . THR B 2 89 ? -67.242 -58.406 62.070 1.00 51.71 216 THR B O 1
ATOM 2457 N N . ASP B 2 90 ? -68.331 -59.552 63.665 1.00 41.23 217 ASP B N 1
ATOM 2458 C CA . ASP B 2 90 ? -69.624 -58.969 63.329 1.00 48.88 217 ASP B CA 1
ATOM 2459 C C . ASP B 2 90 ? -70.404 -58.684 64.602 1.00 45.65 217 ASP B C 1
ATOM 2460 O O . ASP B 2 90 ? -70.873 -59.610 65.262 1.00 48.16 217 ASP B O 1
ATOM 2465 N N . PRO B 2 91 ? -70.540 -57.395 64.954 1.00 40.39 218 PRO B N 1
ATOM 2466 C CA . PRO B 2 91 ? -70.008 -56.264 64.185 1.00 39.91 218 PRO B CA 1
ATOM 2467 C C . PRO B 2 91 ? -68.490 -56.162 64.256 1.00 43.58 218 PRO B C 1
ATOM 2468 O O . PRO B 2 91 ? -67.877 -56.755 65.141 1.00 41.08 218 PRO B O 1
ATOM 2472 N N . MET B 2 92 ? -67.896 -55.409 63.336 1.00 46.65 219 MET B N 1
ATOM 2473 C CA . MET B 2 92 ? -66.445 -55.357 63.253 1.00 38.46 219 MET B CA 1
ATOM 2474 C C . MET B 2 92 ? -65.865 -54.541 64.403 1.00 39.94 219 MET B C 1
ATOM 2475 O O . MET B 2 92 ? -66.472 -53.580 64.884 1.00 42.25 219 MET B O 1
ATOM 2480 N N . LYS B 2 93 ? -64.679 -54.944 64.847 1.00 37.76 220 LYS B N 1
ATOM 2481 C CA . LYS B 2 93 ? -63.942 -54.251 65.891 1.00 32.56 220 LYS B CA 1
ATOM 2482 C C . LYS B 2 93 ? -62.759 -53.506 65.288 1.00 33.45 220 LYS B C 1
ATOM 2483 O O . LYS B 2 93 ? -62.171 -53.943 64.294 1.00 37.06 220 LYS B O 1
ATOM 2489 N N . SER B 2 94 ? -62.413 -52.372 65.897 1.00 29.77 221 SER B N 1
ATOM 2490 C CA . SER B 2 94 ? -61.291 -51.575 65.420 1.00 34.00 221 SER B CA 1
ATOM 2491 C C . SER B 2 94 ? -60.756 -50.709 66.551 1.00 29.34 221 SER B C 1
ATOM 2492 O O . SER B 2 94 ? -61.527 -50.201 67.368 1.00 33.06 221 SER B O 1
ATOM 2495 N N . GLN B 2 95 ? -59.434 -50.549 66.587 1.00 33.21 222 GLN B N 1
ATOM 2496 C CA . GLN B 2 95 ? -58.764 -49.603 67.468 1.00 30.18 222 GLN B CA 1
ATOM 2497 C C . GLN B 2 95 ? -57.722 -48.838 66.662 1.00 32.76 222 GLN B C 1
ATOM 2498 O O . GLN B 2 95 ? -57.256 -49.304 65.620 1.00 42.75 222 GLN B O 1
ATOM 2504 N N . VAL B 2 96 ? -57.352 -47.653 67.144 1.00 37.47 223 VAL B N 1
ATOM 2505 C CA . VAL B 2 96 ? -56.458 -46.776 66.398 1.00 36.72 223 VAL B CA 1
ATOM 2506 C C . VAL B 2 96 ? -55.305 -46.310 67.277 1.00 36.22 223 VAL B C 1
ATOM 2507 O O . VAL B 2 96 ? -55.450 -46.125 68.489 1.00 40.54 223 VAL B O 1
ATOM 2511 N N . GLY B 2 97 ? -54.151 -46.113 66.641 1.00 34.79 224 GLY B N 1
ATOM 2512 C CA . GLY B 2 97 ? -53.005 -45.526 67.303 1.00 44.39 224 GLY B CA 1
ATOM 2513 C C . GLY B 2 97 ? -52.314 -44.550 66.373 1.00 38.08 224 GLY B C 1
ATOM 2514 O O . GLY B 2 97 ? -52.443 -44.629 65.150 1.00 37.34 224 GLY B O 1
ATOM 2515 N N . TYR B 2 98 ? -51.572 -43.621 66.972 1.00 37.92 225 TYR B N 1
ATOM 2516 C CA . TYR B 2 98 ? -50.948 -42.531 66.230 1.00 42.53 225 TYR B CA 1
ATOM 2517 C C . TYR B 2 98 ? -49.470 -42.816 65.999 1.00 39.02 225 TYR B C 1
ATOM 2518 O O . TYR B 2 98 ? -48.759 -43.229 66.921 1.00 44.43 225 TYR B O 1
ATOM 2527 N N . LEU B 2 99 ? -49.014 -42.592 64.767 1.00 43.13 226 LEU B N 1
ATOM 2528 C CA . LEU B 2 99 ? -47.600 -42.656 64.414 1.00 40.75 226 LEU B CA 1
ATOM 2529 C C . LEU B 2 99 ? -47.101 -41.228 64.237 1.00 46.93 226 LEU B C 1
ATOM 2530 O O . LEU B 2 99 ? -47.444 -40.564 63.253 1.00 40.59 226 LEU B O 1
ATOM 2535 N N . ASP B 2 100 ? -46.296 -40.759 65.186 1.00 49.45 227 ASP B N 1
ATOM 2536 C CA . ASP B 2 100 ? -45.740 -39.412 65.147 1.00 54.14 227 ASP B CA 1
ATOM 2537 C C . ASP B 2 100 ? -44.339 -39.472 64.552 1.00 56.37 227 ASP B C 1
ATOM 2538 O O . ASP B 2 100 ? -43.474 -40.194 65.060 1.00 52.69 227 ASP B O 1
ATOM 2543 N N . VAL B 2 101 ? -44.121 -38.715 63.480 1.00 51.82 228 VAL B N 1
ATOM 2544 C CA . VAL B 2 101 ? -42.834 -38.646 62.797 1.00 50.11 228 VAL B CA 1
ATOM 2545 C C . VAL B 2 101 ? -42.228 -37.282 63.102 1.00 57.32 228 VAL B C 1
ATOM 2546 O O . VAL B 2 101 ? -42.734 -36.250 62.642 1.00 55.53 228 VAL B O 1
ATOM 2550 N N . VAL B 2 102 ? -41.142 -37.273 63.872 1.00 53.69 229 VAL B N 1
ATOM 2551 C CA . VAL B 2 102 ? -40.512 -36.039 64.330 1.00 46.30 229 VAL B CA 1
ATOM 2552 C C . VAL B 2 102 ? -39.451 -35.607 63.329 1.00 46.04 229 VAL B C 1
ATOM 2553 O O . VAL B 2 102 ? -38.689 -36.431 62.809 1.00 47.89 229 VAL B O 1
ATOM 2557 N N . VAL B 2 103 ? -39.396 -34.304 63.069 1.00 44.25 230 VAL B N 1
ATOM 2558 C CA . VAL B 2 103 ? -38.430 -33.715 62.145 1.00 43.70 230 VAL B CA 1
ATOM 2559 C C . VAL B 2 103 ? -37.734 -32.554 62.841 1.00 54.02 230 VAL B C 1
ATOM 2560 O O . VAL B 2 103 ? -38.407 -31.691 63.423 1.00 53.10 230 VAL B O 1
ATOM 2564 N N . PRO B 2 104 ? -36.405 -32.486 62.813 1.00 48.11 231 PRO B N 1
ATOM 2565 C CA . PRO B 2 104 ? -35.733 -31.312 63.349 1.00 39.39 231 PRO B CA 1
ATOM 2566 C C . PRO B 2 104 ? -36.173 -30.069 62.605 1.00 49.89 231 PRO B C 1
ATOM 2567 O O . PRO B 2 104 ? -36.498 -30.122 61.403 1.00 44.71 231 PRO B O 1
ATOM 2571 N N . PRO B 2 105 ? -36.197 -28.923 63.277 1.00 41.86 232 PRO B N 1
ATOM 2572 C CA . PRO B 2 105 ? -36.778 -27.716 62.683 1.00 36.53 232 PRO B CA 1
ATOM 2573 C C . PRO B 2 105 ? -35.881 -27.093 61.625 1.00 33.38 232 PRO B C 1
ATOM 2574 O O . PRO B 2 105 ? -34.675 -27.332 61.560 1.00 49.83 232 PRO B O 1
ATOM 2578 N N . ASP B 2 106 ? -36.504 -26.264 60.792 1.00 41.55 233 ASP B N 1
ATOM 2579 C CA . ASP B 2 106 ? -35.796 -25.527 59.756 1.00 44.75 233 ASP B CA 1
ATOM 2580 C C . ASP B 2 106 ? -36.492 -24.188 59.555 1.00 48.09 233 ASP B C 1
ATOM 2581 O O . ASP B 2 106 ? -37.719 -24.100 59.644 1.00 52.56 233 ASP B O 1
ATOM 2586 N N . ILE B 2 107 ? -35.704 -23.150 59.288 1.00 45.61 234 ILE B N 1
ATOM 2587 C CA . ILE B 2 107 ? -36.216 -21.795 59.120 1.00 43.66 234 ILE B CA 1
ATOM 2588 C C . ILE B 2 107 ? -36.240 -21.467 57.634 1.00 46.28 234 ILE B C 1
ATOM 2589 O O . ILE B 2 107 ? -35.200 -21.499 56.964 1.00 59.16 234 ILE B O 1
ATOM 2594 N N . LEU B 2 108 ? -37.423 -21.140 57.124 1.00 45.55 235 LEU B N 1
ATOM 2595 C CA . LEU B 2 108 ? -37.583 -20.783 55.722 1.00 51.79 235 LEU B CA 1
ATOM 2596 C C . LEU B 2 108 ? -37.063 -19.374 55.464 1.00 55.83 235 LEU B C 1
ATOM 2597 O O . LEU B 2 108 ? -37.276 -18.464 56.270 1.00 76.01 235 LEU B O 1
ATOM 2602 N N . ASP B 2 109 ? -36.384 -19.194 54.328 1.00 78.36 236 ASP B N 1
ATOM 2603 C CA . ASP B 2 109 ? -35.901 -17.863 53.963 1.00 87.76 236 ASP B CA 1
ATOM 2604 C C . ASP B 2 109 ? -37.056 -16.884 53.790 1.00 90.11 236 ASP B C 1
ATOM 2605 O O . ASP B 2 109 ? -36.938 -15.703 54.137 1.00 103.22 236 ASP B O 1
ATOM 2610 N N . TYR B 2 110 ? -38.176 -17.352 53.249 1.00 75.35 237 TYR B N 1
ATOM 2611 C CA . TYR B 2 110 ? -39.381 -16.540 53.157 1.00 68.97 237 TYR B CA 1
ATOM 2612 C C . TYR B 2 110 ? -40.472 -17.183 53.998 1.00 74.82 237 TYR B C 1
ATOM 2613 O O . TYR B 2 110 ? -40.608 -18.405 54.007 1.00 94.97 237 TYR B O 1
ATOM 2622 N N . PRO B 2 111 ? -41.266 -16.368 54.706 1.00 88.11 238 PRO B N 1
ATOM 2623 C CA . PRO B 2 111 ? -41.253 -14.904 54.723 1.00 104.46 238 PRO B CA 1
ATOM 2624 C C . PRO B 2 111 ? -40.345 -14.300 55.793 1.00 96.19 238 PRO B C 1
ATOM 2625 O O . PRO B 2 111 ? -40.538 -13.138 56.155 1.00 88.24 238 PRO B O 1
ATOM 2629 N N . THR B 2 112 ? -39.388 -15.076 56.298 1.00 76.50 239 THR B N 1
ATOM 2630 C CA . THR B 2 112 ? -38.487 -14.586 57.334 1.00 64.86 239 THR B CA 1
ATOM 2631 C C . THR B 2 112 ? -37.853 -13.265 56.917 1.00 61.49 239 THR B C 1
ATOM 2632 O O . THR B 2 112 ? -37.373 -13.119 55.790 1.00 73.55 239 THR B O 1
ATOM 2636 N N . SER B 2 113 ? -37.856 -12.304 57.837 1.00 60.18 240 SER B N 1
ATOM 2637 C CA . SER B 2 113 ? -37.464 -10.942 57.503 1.00 67.00 240 SER B CA 1
ATOM 2638 C C . SER B 2 113 ? -35.988 -10.864 57.134 1.00 58.80 240 SER B C 1
ATOM 2639 O O . SER B 2 113 ? -35.133 -11.480 57.775 1.00 70.12 240 SER B O 1
ATOM 2642 N N . THR B 2 114 ? -35.698 -10.105 56.082 1.00 58.77 241 THR B N 1
ATOM 2643 C CA . THR B 2 114 ? -34.337 -9.690 55.793 1.00 59.99 241 THR B CA 1
ATOM 2644 C C . THR B 2 114 ? -33.987 -8.482 56.662 1.00 55.13 241 THR B C 1
ATOM 2645 O O . THR B 2 114 ? -34.776 -8.043 57.503 1.00 64.94 241 THR B O 1
ATOM 2649 N N . ASP B 2 115 ? -32.794 -7.928 56.456 1.00 61.02 242 ASP B N 1
ATOM 2650 C CA . ASP B 2 115 ? -32.392 -6.732 57.187 1.00 52.26 242 ASP B CA 1
ATOM 2651 C C . ASP B 2 115 ? -33.462 -5.651 57.080 1.00 48.69 242 ASP B C 1
ATOM 2652 O O . ASP B 2 115 ? -34.109 -5.491 56.042 1.00 58.38 242 ASP B O 1
ATOM 2657 N N . MET B 2 116 ? -33.662 -4.921 58.174 1.00 44.34 243 MET B N 1
ATOM 2658 C CA . MET B 2 116 ? -34.696 -3.901 58.274 1.00 30.02 243 MET B CA 1
ATOM 2659 C C . MET B 2 116 ? -34.051 -2.547 58.523 1.00 31.09 243 MET B C 1
ATOM 2660 O O . MET B 2 116 ? -33.100 -2.438 59.302 1.00 48.18 243 MET B O 1
ATOM 2665 N N . VAL B 2 117 ? -34.564 -1.517 57.860 1.00 29.44 244 VAL B N 1
ATOM 2666 C CA . VAL B 2 117 ? -34.103 -0.150 58.067 1.00 29.11 244 VAL B CA 1
ATOM 2667 C C . VAL B 2 117 ? -35.321 0.697 58.392 1.00 31.09 244 VAL B C 1
ATOM 2668 O O . VAL B 2 117 ? -36.213 0.853 57.550 1.00 43.90 244 VAL B O 1
ATOM 2672 N N . ILE B 2 118 ? -35.366 1.232 59.607 1.00 33.94 245 ILE B N 1
ATOM 2673 C CA . ILE B 2 118 ? -36.536 1.930 60.120 1.00 27.21 245 ILE B CA 1
ATOM 2674 C C . ILE B 2 118 ? -36.105 3.269 60.701 1.00 28.83 245 ILE B C 1
ATOM 2675 O O . ILE B 2 118 ? -35.052 3.371 61.340 1.00 31.40 245 ILE B O 1
ATOM 2680 N N . ARG B 2 119 ? -36.919 4.298 60.475 1.00 26.11 246 ARG B N 1
ATOM 2681 C CA . ARG B 2 119 ? -36.685 5.584 61.117 1.00 27.99 246 ARG B CA 1
ATOM 2682 C C . ARG B 2 119 ? -37.037 5.497 62.594 1.00 32.16 246 ARG B C 1
ATOM 2683 O O . ARG B 2 119 ? -38.010 4.842 62.980 1.00 27.46 246 ARG B O 1
ATOM 2691 N N . GLU B 2 120 ? -36.241 6.163 63.425 1.00 22.82 247 GLU B N 1
ATOM 2692 C CA . GLU B 2 120 ? -36.470 6.108 64.860 1.00 28.30 247 GLU B CA 1
ATOM 2693 C C . GLU B 2 120 ? -37.862 6.636 65.181 1.00 32.97 247 GLU B C 1
ATOM 2694 O O . GLU B 2 120 ? -38.282 7.674 64.663 1.00 32.51 247 GLU B O 1
ATOM 2700 N N . GLY B 2 121 ? -38.585 5.907 66.025 1.00 38.87 248 GLY B N 1
ATOM 2701 C CA . GLY B 2 121 ? -39.929 6.286 66.400 1.00 35.65 248 GLY B CA 1
ATOM 2702 C C . GLY B 2 121 ? -41.026 5.698 65.545 1.00 38.70 248 GLY B C 1
ATOM 2703 O O . GLY B 2 121 ? -42.190 6.077 65.716 1.00 50.36 248 GLY B O 1
ATOM 2704 N N . SER B 2 122 ? -40.701 4.782 64.641 1.00 37.58 249 SER B N 1
ATOM 2705 C CA . SER B 2 122 ? -41.663 4.206 63.719 1.00 34.59 249 SER B CA 1
ATOM 2706 C C . SER B 2 122 ? -41.783 2.711 63.965 1.00 40.27 249 SER B C 1
ATOM 2707 O O . SER B 2 122 ? -40.960 2.102 64.650 1.00 52.88 249 SER B O 1
ATOM 2710 N N . ASN B 2 123 ? -42.825 2.121 63.390 1.00 46.29 250 ASN B N 1
ATOM 2711 C CA . ASN B 2 123 ? -43.106 0.714 63.620 1.00 39.17 250 ASN B CA 1
ATOM 2712 C C . ASN B 2 123 ? -42.168 -0.166 62.803 1.00 41.86 250 ASN B C 1
ATOM 2713 O O . ASN B 2 123 ? -41.588 0.255 61.797 1.00 45.15 250 ASN B O 1
ATOM 2718 N N . VAL B 2 124 ? -42.025 -1.411 63.254 1.00 34.36 251 VAL B N 1
ATOM 2719 C CA . VAL B 2 124 ? -41.357 -2.448 62.477 1.00 33.50 251 VAL B CA 1
ATOM 2720 C C . VAL B 2 124 ? -41.871 -3.795 62.951 1.00 35.70 251 VAL B C 1
ATOM 2721 O O . VAL B 2 124 ? -42.232 -3.961 64.119 1.00 46.66 251 VAL B O 1
ATOM 2725 N N . THR B 2 125 ? -41.903 -4.763 62.039 1.00 26.09 252 THR B N 1
ATOM 2726 C CA . THR B 2 125 ? -42.343 -6.114 62.366 1.00 34.50 252 THR B CA 1
ATOM 2727 C C . THR B 2 125 ? -41.344 -7.112 61.808 1.00 37.08 252 THR B C 1
ATOM 2728 O O . THR B 2 125 ? -41.143 -7.180 60.592 1.00 46.44 252 THR B O 1
ATOM 2732 N N . LEU B 2 126 ? -40.721 -7.877 62.695 1.00 39.49 253 LEU B N 1
ATOM 2733 C CA . LEU B 2 126 ? -39.811 -8.939 62.298 1.00 33.96 253 LEU B CA 1
ATOM 2734 C C . LEU B 2 126 ? -40.607 -10.228 62.177 1.00 37.67 253 LEU B C 1
ATOM 2735 O O . LEU B 2 126 ? -41.285 -10.635 63.125 1.00 51.98 253 LEU B O 1
ATOM 2740 N N . LYS B 2 127 ? -40.547 -10.857 61.013 1.00 39.68 254 LYS B N 1
ATOM 2741 C CA . LYS B 2 127 ? -41.233 -12.118 60.796 1.00 43.82 254 LYS B CA 1
ATOM 2742 C C . LYS B 2 127 ? -40.220 -13.249 60.714 1.00 45.24 254 LYS B C 1
ATOM 2743 O O . LYS B 2 127 ? -39.037 -13.040 60.428 1.00 46.98 254 LYS B O 1
ATOM 2749 N N . CYS B 2 128 ? -40.703 -14.461 60.974 1.00 46.23 255 CYS B N 1
ATOM 2750 C CA . CYS B 2 128 ? -39.867 -15.648 60.876 1.00 46.55 255 CYS B CA 1
ATOM 2751 C C . CYS B 2 128 ? -40.712 -16.915 60.822 1.00 49.85 255 CYS B C 1
ATOM 2752 O O . CYS B 2 128 ? -41.522 -17.170 61.718 1.00 58.89 255 CYS B O 1
ATOM 2755 N N . ALA B 2 129 ? -40.530 -17.720 59.781 1.00 41.94 256 ALA B N 1
ATOM 2756 C CA . ALA B 2 129 ? -41.317 -18.928 59.584 1.00 45.05 256 ALA B CA 1
ATOM 2757 C C . ALA B 2 129 ? -40.397 -20.137 59.635 1.00 46.16 256 ALA B C 1
ATOM 2758 O O . ALA B 2 129 ? -39.325 -20.137 59.020 1.00 53.91 256 ALA B O 1
ATOM 2760 N N . ALA B 2 130 ? -40.811 -21.159 60.371 1.00 28.78 257 ALA B N 1
ATOM 2761 C CA . ALA B 2 130 ? -40.025 -22.369 60.510 1.00 41.69 257 ALA B CA 1
ATOM 2762 C C . ALA B 2 130 ? -40.919 -23.583 60.313 1.00 47.74 257 ALA B C 1
ATOM 2763 O O . ALA B 2 130 ? -42.139 -23.519 60.485 1.00 44.97 257 ALA B O 1
ATOM 2765 N N . THR B 2 131 ? -40.289 -24.698 59.952 1.00 39.65 258 THR B N 1
ATOM 2766 C CA . THR B 2 131 ? -40.986 -25.950 59.695 1.00 39.92 258 THR B CA 1
ATOM 2767 C C . THR B 2 131 ? -40.365 -27.057 60.531 1.00 49.72 258 THR B C 1
ATOM 2768 O O . THR B 2 131 ? -39.139 -27.195 60.573 1.00 61.69 258 THR B O 1
ATOM 2772 N N . GLY B 2 132 ? -41.209 -27.851 61.180 1.00 50.42 259 GLY B N 1
ATOM 2773 C CA . GLY B 2 132 ? -40.711 -28.984 61.935 1.00 46.02 259 GLY B CA 1
ATOM 2774 C C . GLY B 2 132 ? -41.842 -29.896 62.354 1.00 52.67 259 GLY B C 1
ATOM 2775 O O . GLY B 2 132 ? -43.007 -29.685 62.007 1.00 70.59 259 GLY B O 1
ATOM 2776 N N . SER B 2 133 ? -41.473 -30.927 63.104 1.00 50.14 260 SER B N 1
ATOM 2777 C CA . SER B 2 133 ? -42.440 -31.839 63.693 1.00 36.32 260 SER B CA 1
ATOM 2778 C C . SER B 2 133 ? -41.874 -32.381 64.998 1.00 39.78 260 SER B C 1
ATOM 2779 O O . SER B 2 133 ? -40.895 -33.126 64.985 1.00 48.84 260 SER B O 1
ATOM 2782 N N . PRO B 2 134 ? -42.475 -31.999 66.135 1.00 45.18 261 PRO B N 1
ATOM 2783 C CA . PRO B 2 134 ? -43.632 -31.106 66.256 1.00 34.51 261 PRO B CA 1
ATOM 2784 C C . PRO B 2 134 ? -43.374 -29.729 65.660 1.00 41.54 261 PRO B C 1
ATOM 2785 O O . PRO B 2 134 ? -42.224 -29.383 65.402 1.00 50.13 261 PRO B O 1
ATOM 2789 N N . THR B 2 135 ? -44.431 -28.957 65.445 1.00 49.09 262 THR B N 1
ATOM 2790 C CA . THR B 2 135 ? -44.264 -27.610 64.922 1.00 39.33 262 THR B CA 1
ATOM 2791 C C . THR B 2 135 ? -43.408 -26.787 65.878 1.00 43.97 262 THR B C 1
ATOM 2792 O O . THR B 2 135 ? -43.725 -26.703 67.074 1.00 38.45 262 THR B O 1
ATOM 2796 N N . PRO B 2 136 ? -42.346 -26.148 65.397 1.00 39.80 263 PRO B N 1
ATOM 2797 C CA . PRO B 2 136 ? -41.416 -25.470 66.304 1.00 40.04 263 PRO B CA 1
ATOM 2798 C C . PRO B 2 136 ? -41.984 -24.173 66.853 1.00 39.69 263 PRO B C 1
ATOM 2799 O O . PRO B 2 136 ? -42.655 -23.411 66.151 1.00 42.66 263 PRO B O 1
ATOM 2803 N N . THR B 2 137 ? -41.710 -23.936 68.131 1.00 35.85 264 THR B N 1
ATOM 2804 C CA . THR B 2 137 ? -41.964 -22.638 68.731 1.00 41.43 264 THR B CA 1
ATOM 2805 C C . THR B 2 137 ? -40.798 -21.708 68.427 1.00 45.74 264 THR B C 1
ATOM 2806 O O . THR B 2 137 ? -39.631 -22.103 68.503 1.00 47.17 264 THR B O 1
ATOM 2810 N N . ILE B 2 138 ? -41.119 -20.472 68.062 1.00 48.21 265 ILE B N 1
ATOM 2811 C CA . ILE B 2 138 ? -40.122 -19.493 67.650 1.00 39.63 265 ILE B CA 1
ATOM 2812 C C . ILE B 2 138 ? -39.853 -18.548 68.809 1.00 39.10 265 ILE B C 1
ATOM 2813 O O . ILE B 2 138 ? -40.788 -18.048 69.446 1.00 43.12 265 ILE B O 1
ATOM 2818 N N . THR B 2 139 ? -38.574 -18.303 69.081 1.00 39.50 266 THR B N 1
ATOM 2819 C CA . THR B 2 139 ? -38.146 -17.449 70.179 1.00 35.02 266 THR B CA 1
ATOM 2820 C C . THR B 2 139 ? -37.212 -16.382 69.634 1.00 36.82 266 THR B C 1
ATOM 2821 O O . THR B 2 139 ? -36.273 -16.697 68.897 1.00 38.28 266 THR B O 1
ATOM 2825 N N . TRP B 2 140 ? -37.467 -15.129 69.998 1.00 30.51 267 TRP B N 1
ATOM 2826 C CA . TRP B 2 140 ? -36.640 -14.004 69.585 1.00 24.33 267 TRP B CA 1
ATOM 2827 C C . TRP B 2 140 ? -35.709 -13.597 70.718 1.00 33.22 267 TRP B C 1
ATOM 2828 O O . TRP B 2 140 ? -36.145 -13.460 71.866 1.00 34.73 267 TRP B O 1
ATOM 2839 N N . ARG B 2 141 ? -34.432 -13.401 70.390 1.00 26.94 268 ARG B N 1
ATOM 2840 C CA . ARG B 2 141 ? -33.448 -12.859 71.317 1.00 23.63 268 ARG B CA 1
ATOM 2841 C C . ARG B 2 141 ? -32.599 -11.841 70.574 1.00 33.41 268 ARG B C 1
ATOM 2842 O O . ARG B 2 141 ? -32.641 -11.746 69.345 1.00 38.79 268 ARG B O 1
ATOM 2850 N N . ARG B 2 142 ? -31.807 -11.088 71.328 1.00 31.67 269 ARG B N 1
ATOM 2851 C CA . ARG B 2 142 ? -30.837 -10.171 70.752 1.00 27.68 269 ARG B CA 1
ATOM 2852 C C . ARG B 2 142 ? -29.433 -10.608 71.142 1.00 25.87 269 ARG B C 1
ATOM 2853 O O . ARG B 2 142 ? -29.226 -11.192 72.207 1.00 30.68 269 ARG B O 1
ATOM 2861 N N . GLU B 2 143 ? -28.469 -10.345 70.264 1.00 27.53 270 GLU B N 1
ATOM 2862 C CA . GLU B 2 143 ? -27.083 -10.586 70.633 1.00 23.58 270 GLU B CA 1
ATOM 2863 C C . GLU B 2 143 ? -26.765 -9.825 71.912 1.00 33.53 270 GLU B C 1
ATOM 2864 O O . GLU B 2 143 ? -27.258 -8.714 72.132 1.00 33.70 270 GLU B O 1
ATOM 2870 N N . GLY B 2 144 ? -25.941 -10.434 72.764 1.00 30.76 271 GLY B N 1
ATOM 2871 C CA . GLY B 2 144 ? -25.580 -9.851 74.037 1.00 23.53 271 GLY B CA 1
ATOM 2872 C C . GLY B 2 144 ? -26.671 -9.862 75.079 1.00 32.03 271 GLY B C 1
ATOM 2873 O O . GLY B 2 144 ? -26.412 -9.470 76.224 1.00 37.02 271 GLY B O 1
ATOM 2874 N N . GLY B 2 145 ? -27.880 -10.293 74.729 1.00 29.44 272 GLY B N 1
ATOM 2875 C CA . GLY B 2 145 ? -28.961 -10.374 75.686 1.00 29.55 272 GLY B CA 1
ATOM 2876 C C . GLY B 2 145 ? -29.704 -9.084 75.926 1.00 26.04 272 GLY B C 1
ATOM 2877 O O . GLY B 2 145 ? -30.418 -8.975 76.926 1.00 42.13 272 GLY B O 1
ATOM 2878 N N . GLU B 2 146 ? -29.554 -8.097 75.045 1.00 26.86 273 GLU B N 1
ATOM 2879 C CA . GLU B 2 146 ? -30.271 -6.835 75.177 1.00 34.34 273 GLU B CA 1
ATOM 2880 C C . GLU B 2 146 ? -31.767 -7.082 75.330 1.00 29.36 273 GLU B C 1
ATOM 2881 O O . GLU B 2 146 ? -32.261 -8.155 74.972 1.00 34.19 273 GLU B O 1
ATOM 2887 N N . LEU B 2 147 ? -32.494 -6.101 75.854 1.00 33.65 274 LEU B N 1
ATOM 2888 C CA . LEU B 2 147 ? -33.935 -6.230 76.011 1.00 30.80 274 LEU B CA 1
ATOM 2889 C C . LEU B 2 147 ? -34.651 -5.985 74.689 1.00 35.31 274 LEU B C 1
ATOM 2890 O O . LEU B 2 147 ? -34.202 -5.200 73.847 1.00 41.95 274 LEU B O 1
ATOM 2895 N N . ILE B 2 148 ? -35.778 -6.663 74.520 1.00 38.91 275 ILE B N 1
ATOM 2896 C CA . ILE B 2 148 ? -36.646 -6.526 73.353 1.00 38.16 275 ILE B CA 1
ATOM 2897 C C . ILE B 2 148 ? -37.896 -5.766 73.783 1.00 47.21 275 ILE B C 1
ATOM 2898 O O . ILE B 2 148 ? -38.581 -6.194 74.723 1.00 33.91 275 ILE B O 1
ATOM 2903 N N . PRO B 2 149 ? -38.237 -4.652 73.133 1.00 39.97 276 PRO B N 1
ATOM 2904 C CA . PRO B 2 149 ? -39.481 -3.943 73.472 1.00 31.27 276 PRO B CA 1
ATOM 2905 C C . PRO B 2 149 ? -40.691 -4.811 73.160 1.00 40.54 276 PRO B C 1
ATOM 2906 O O . PRO B 2 149 ? -40.921 -5.186 72.010 1.00 45.13 276 PRO B O 1
ATOM 2910 N N . LEU B 2 150 ? -41.467 -5.129 74.191 1.00 49.48 277 LEU B N 1
ATOM 2911 C CA . LEU B 2 150 ? -42.596 -6.027 74.010 1.00 42.69 277 LEU B CA 1
ATOM 2912 C C . LEU B 2 150 ? -43.846 -5.267 73.595 1.00 58.22 277 LEU B C 1
ATOM 2913 O O . LEU B 2 150 ? -43.975 -4.066 73.851 1.00 64.98 277 LEU B O 1
ATOM 2918 N N . PRO B 2 151 ? -44.796 -5.955 72.950 1.00 63.00 278 PRO B N 1
ATOM 2919 C CA . PRO B 2 151 ? -46.046 -5.282 72.554 1.00 58.15 278 PRO B CA 1
ATOM 2920 C C . PRO B 2 151 ? -46.798 -4.673 73.721 1.00 61.62 278 PRO B C 1
ATOM 2921 O O . PRO B 2 151 ? -47.367 -3.582 73.587 1.00 71.74 278 PRO B O 1
ATOM 2925 N N . ASN B 2 152 ? -46.822 -5.353 74.863 1.00 74.18 279 ASN B N 1
ATOM 2926 C CA . ASN B 2 152 ? -47.505 -4.868 76.061 1.00 58.89 279 ASN B CA 1
ATOM 2927 C C . ASN B 2 152 ? -46.715 -3.805 76.820 1.00 60.07 279 ASN B C 1
ATOM 2928 O O . ASN B 2 152 ? -46.694 -3.819 78.052 1.00 68.81 279 ASN B O 1
ATOM 2933 N N . GLY B 2 153 ? -46.042 -2.887 76.123 1.00 64.56 280 GLY B N 1
ATOM 2934 C CA . GLY B 2 153 ? -45.420 -1.746 76.769 1.00 67.54 280 GLY B CA 1
ATOM 2935 C C . GLY B 2 153 ? -44.239 -2.088 77.652 1.00 74.46 280 GLY B C 1
ATOM 2936 O O . GLY B 2 153 ? -43.526 -1.193 78.117 1.00 64.71 280 GLY B O 1
ATOM 2937 N N . ALA B 2 154 ? -44.016 -3.377 77.887 1.00 64.31 281 ALA B N 1
ATOM 2938 C CA . ALA B 2 154 ? -42.936 -3.818 78.753 1.00 51.90 281 ALA B CA 1
ATOM 2939 C C . ALA B 2 154 ? -41.716 -4.182 77.908 1.00 55.06 281 ALA B C 1
ATOM 2940 O O . ALA B 2 154 ? -41.642 -3.874 76.715 1.00 67.28 281 ALA B O 1
ATOM 2942 N N . GLU B 2 155 ? -40.740 -4.843 78.523 1.00 51.23 282 GLU B N 1
ATOM 2943 C CA . GLU B 2 155 ? -39.551 -5.284 77.811 1.00 51.34 282 GLU B CA 1
ATOM 2944 C C . GLU B 2 155 ? -39.034 -6.563 78.454 1.00 40.66 282 GLU B C 1
ATOM 2945 O O . GLU B 2 155 ? -39.224 -6.795 79.651 1.00 47.77 282 GLU B O 1
ATOM 2951 N N . ALA B 2 156 ? -38.383 -7.395 77.644 1.00 40.44 283 ALA B N 1
ATOM 2952 C CA . ALA B 2 156 ? -37.886 -8.682 78.112 1.00 35.80 283 ALA B CA 1
ATOM 2953 C C . ALA B 2 156 ? -36.757 -9.144 77.204 1.00 42.41 283 ALA B C 1
ATOM 2954 O O . ALA B 2 156 ? -36.575 -8.629 76.097 1.00 56.19 283 ALA B O 1
ATOM 2956 N N . VAL B 2 157 ? -36.001 -10.137 77.686 1.00 32.33 284 VAL B N 1
ATOM 2957 C CA . VAL B 2 157 ? -34.853 -10.641 76.938 1.00 25.56 284 VAL B CA 1
ATOM 2958 C C . VAL B 2 157 ? -35.234 -11.717 75.931 1.00 40.68 284 VAL B C 1
ATOM 2959 O O . VAL B 2 157 ? -34.346 -12.267 75.265 1.00 42.07 284 VAL B O 1
ATOM 2963 N N . ALA B 2 158 ? -36.519 -12.032 75.793 1.00 30.30 285 ALA B N 1
ATOM 2964 C CA . ALA B 2 158 ? -36.950 -13.042 74.839 1.00 23.66 285 ALA B CA 1
ATOM 2965 C C . ALA B 2 158 ? -38.447 -12.902 74.612 1.00 32.96 285 ALA B C 1
ATOM 2966 O O . ALA B 2 158 ? -39.188 -12.494 75.508 1.00 37.01 285 ALA B O 1
ATOM 2968 N N . TYR B 2 159 ? -38.880 -13.238 73.399 1.00 41.61 286 TYR B N 1
ATOM 2969 C CA . TYR B 2 159 ? -40.283 -13.143 73.019 1.00 40.22 286 TYR B CA 1
ATOM 2970 C C . TYR B 2 159 ? -40.640 -14.336 72.148 1.00 41.16 286 TYR B C 1
ATOM 2971 O O . TYR B 2 159 ? -39.912 -14.652 71.204 1.00 50.37 286 TYR B O 1
ATOM 2980 N N . ASN B 2 160 ? -41.747 -15.002 72.472 1.00 50.31 287 ASN B N 1
ATOM 2981 C CA . ASN B 2 160 ? -42.240 -16.118 71.675 1.00 38.27 287 ASN B CA 1
ATOM 2982 C C . ASN B 2 160 ? -43.246 -15.613 70.650 1.00 38.23 287 ASN B C 1
ATOM 2983 O O . ASN B 2 160 ? -44.136 -14.823 70.982 1.00 57.11 287 ASN B O 1
ATOM 2988 N N . GLY B 2 161 ? -43.107 -16.069 69.421 1.00 32.54 288 GLY B N 1
ATOM 2989 C CA . GLY B 2 161 ? -44.004 -15.687 68.347 1.00 40.80 288 GLY B CA 1
ATOM 2990 C C . GLY B 2 161 ? -43.283 -15.662 67.014 1.00 36.81 288 GLY B C 1
ATOM 2991 O O . GLY B 2 161 ? -42.086 -15.420 66.914 1.00 38.04 288 GLY B O 1
ATOM 2992 N N . SER B 2 162 ? -44.043 -15.920 65.948 1.00 48.53 289 SER B N 1
ATOM 2993 C CA . SER B 2 162 ? -43.461 -15.911 64.612 1.00 39.43 289 SER B CA 1
ATOM 2994 C C . SER B 2 162 ? -43.199 -14.498 64.112 1.00 49.75 289 SER B C 1
ATOM 2995 O O . SER B 2 162 ? -42.303 -14.297 63.284 1.00 54.02 289 SER B O 1
ATOM 2998 N N . PHE B 2 163 ? -43.952 -13.514 64.596 1.00 44.45 290 PHE B N 1
ATOM 2999 C CA . PHE B 2 163 ? -43.756 -12.125 64.205 1.00 39.77 290 PHE B CA 1
ATOM 3000 C C . PHE B 2 163 ? -43.629 -11.267 65.454 1.00 46.40 290 PHE B C 1
ATOM 3001 O O . PHE B 2 163 ? -44.468 -11.346 66.359 1.00 51.73 290 PHE B O 1
ATOM 3009 N N . LEU B 2 164 ? -42.574 -10.460 65.506 1.00 39.21 291 LEU B N 1
ATOM 3010 C CA . LEU B 2 164 ? -42.311 -9.553 66.617 1.00 45.45 291 LEU B CA 1
ATOM 3011 C C . LEU B 2 164 ? -42.532 -8.128 66.131 1.00 46.06 291 LEU B C 1
ATOM 3012 O O . LEU B 2 164 ? -41.768 -7.624 65.300 1.00 40.58 291 LEU B O 1
ATOM 3017 N N . THR B 2 165 ? -43.569 -7.482 66.650 1.00 36.81 292 THR B N 1
ATOM 3018 C CA . THR B 2 165 ? -43.913 -6.124 66.259 1.00 34.85 292 THR B CA 1
ATOM 3019 C C . THR B 2 165 ? -43.403 -5.148 67.308 1.00 35.77 292 THR B C 1
ATOM 3020 O O . THR B 2 165 ? -43.672 -5.310 68.503 1.00 45.01 292 THR B O 1
ATOM 3024 N N . ILE B 2 166 ? -42.657 -4.148 66.854 1.00 35.57 293 ILE B N 1
ATOM 3025 C CA . ILE B 2 166 ? -42.136 -3.085 67.701 1.00 30.71 293 ILE B CA 1
ATOM 3026 C C . ILE B 2 166 ? -42.742 -1.779 67.214 1.00 35.31 293 ILE B C 1
ATOM 3027 O O . ILE B 2 166 ? -42.594 -1.420 66.039 1.00 40.44 293 ILE B O 1
ATOM 3032 N N . ALA B 2 167 ? -43.441 -1.087 68.103 1.00 36.64 294 ALA B N 1
ATOM 3033 C CA . ALA B 2 167 ? -43.915 0.261 67.846 1.00 38.75 294 ALA B CA 1
ATOM 3034 C C . ALA B 2 167 ? -42.920 1.257 68.425 1.00 45.69 294 ALA B C 1
ATOM 3035 O O . ALA B 2 167 ? -42.299 1.008 69.461 1.00 62.94 294 ALA B O 1
ATOM 3037 N N . LYS B 2 168 ? -42.764 2.388 67.741 1.00 40.98 295 LYS B N 1
ATOM 3038 C CA . LYS B 2 168 ? -41.808 3.400 68.174 1.00 46.22 295 LYS B CA 1
ATOM 3039 C C . LYS B 2 168 ? -40.430 2.792 68.411 1.00 41.19 295 LYS B C 1
ATOM 3040 O O . LYS B 2 168 ? -40.027 2.582 69.559 1.00 44.02 295 LYS B O 1
ATOM 3046 N N . VAL B 2 169 ? -39.701 2.513 67.328 1.00 38.90 296 VAL B N 1
ATOM 3047 C CA . VAL B 2 169 ? -38.369 1.933 67.444 1.00 33.33 296 VAL B CA 1
ATOM 3048 C C . VAL B 2 169 ? -37.390 2.968 67.979 1.00 35.17 296 VAL B C 1
ATOM 3049 O O . VAL B 2 169 ? -37.461 4.157 67.640 1.00 35.56 296 VAL B O 1
ATOM 3053 N N . ASN B 2 170 ? -36.457 2.514 68.810 1.00 28.51 297 ASN B N 1
ATOM 3054 C CA . ASN B 2 170 ? -35.464 3.377 69.430 1.00 34.95 297 ASN B CA 1
ATOM 3055 C C . ASN B 2 170 ? -34.074 2.962 68.971 1.00 34.48 297 ASN B C 1
ATOM 3056 O O . ASN B 2 170 ? -33.830 1.793 68.662 1.00 37.93 297 ASN B O 1
ATOM 3061 N N . ARG B 2 171 ? -33.158 3.931 68.926 1.00 26.80 298 ARG B N 1
ATOM 3062 C CA . ARG B 2 171 ? -31.794 3.609 68.523 1.00 31.18 298 ARG B CA 1
ATOM 3063 C C . ARG B 2 171 ? -31.202 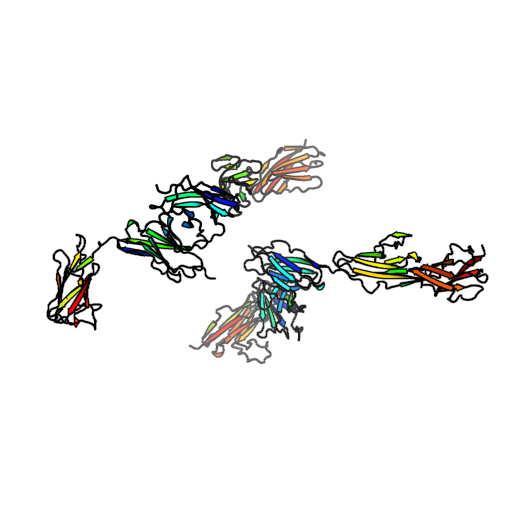2.511 69.397 1.00 30.21 298 ARG B C 1
ATOM 3064 O O . ARG B 2 171 ? -30.373 1.722 68.929 1.00 27.46 298 ARG B O 1
ATOM 3072 N N . LEU B 2 172 ? -31.618 2.434 70.661 1.00 27.30 299 LEU B N 1
ATOM 3073 C CA . LEU B 2 172 ? -31.131 1.357 71.514 1.00 32.95 299 LEU B CA 1
ATOM 3074 C C . LEU B 2 172 ? -31.674 0.005 71.067 1.00 36.79 299 LEU B C 1
ATOM 3075 O O . LEU B 2 172 ? -31.047 -1.029 71.324 1.00 35.51 299 LEU B O 1
ATOM 3080 N N . ASN B 2 173 ? -32.826 -0.012 70.393 1.00 27.94 300 ASN B N 1
ATOM 3081 C CA . ASN B 2 173 ? -33.338 -1.254 69.828 1.00 34.60 300 ASN B CA 1
ATOM 3082 C C . ASN B 2 173 ? -32.504 -1.749 68.653 1.00 37.79 300 ASN B C 1
ATOM 3083 O O . ASN B 2 173 ? -32.654 -2.908 68.251 1.00 32.14 300 ASN B O 1
ATOM 3088 N N . MET B 2 174 ? -31.635 -0.909 68.097 1.00 28.29 301 MET B N 1
ATOM 3089 C CA . MET B 2 174 ? -30.865 -1.296 66.925 1.00 27.02 301 MET B CA 1
ATOM 3090 C C . MET B 2 174 ? -29.837 -2.360 67.280 1.00 25.69 301 MET B C 1
ATOM 3091 O O . MET B 2 174 ? -29.272 -2.370 68.377 1.00 46.48 301 MET B O 1
ATOM 3096 N N . GLY B 2 175 ? -29.600 -3.261 66.339 1.00 21.76 302 GLY B N 1
ATOM 3097 C CA . GLY B 2 175 ? -28.643 -4.330 66.521 1.00 24.58 302 GLY B CA 1
ATOM 3098 C C . GLY B 2 175 ? -29.110 -5.587 65.814 1.00 34.61 302 GLY B C 1
ATOM 3099 O O . GLY B 2 175 ? -29.984 -5.545 64.951 1.00 29.93 302 GLY B O 1
ATOM 3100 N N . ALA B 2 176 ? -28.511 -6.708 66.205 1.00 32.82 303 ALA B N 1
ATOM 3101 C CA . ALA B 2 176 ? -28.793 -7.999 65.597 1.00 23.12 303 ALA B CA 1
ATOM 3102 C C . ALA B 2 176 ? -29.775 -8.764 66.472 1.00 34.47 303 ALA B C 1
ATOM 3103 O O . ALA B 2 176 ? -29.497 -9.016 67.649 1.00 38.24 303 ALA B O 1
ATOM 3105 N N . TYR B 2 177 ? -30.918 -9.120 65.896 1.00 33.54 304 TYR B N 1
ATOM 3106 C CA . TYR B 2 177 ? -31.903 -9.979 66.533 1.00 24.40 304 TYR B CA 1
ATOM 3107 C C . TYR B 2 177 ? -31.748 -11.403 66.017 1.00 31.24 304 TYR B C 1
ATOM 3108 O O . TYR B 2 177 ? -31.185 -11.645 64.948 1.00 29.65 304 TYR B O 1
ATOM 3117 N N . LEU B 2 178 ? -32.249 -12.350 66.800 1.00 36.49 305 LEU B N 1
ATOM 3118 C CA . LEU B 2 178 ? -32.110 -13.765 66.498 1.00 27.18 305 LEU B CA 1
ATOM 3119 C C . LEU B 2 178 ? -33.480 -14.415 66.472 1.00 26.83 305 LEU B C 1
ATOM 3120 O O . LEU B 2 178 ? -34.251 -14.286 67.425 1.00 46.74 305 LEU B O 1
ATOM 3125 N N . CYS B 2 179 ? -33.781 -15.101 65.379 1.00 47.04 306 CYS B N 1
ATOM 3126 C CA . CYS B 2 179 ? -34.957 -15.955 65.298 1.00 30.05 306 CYS B CA 1
ATOM 3127 C C . CYS B 2 179 ? -34.502 -17.368 65.630 1.00 32.98 306 CYS B C 1
ATOM 3128 O O . CYS B 2 179 ? -33.701 -17.956 64.897 1.00 39.56 306 CYS B O 1
ATOM 3131 N N . ILE B 2 180 ? -34.983 -17.908 66.744 1.00 36.15 307 ILE B N 1
ATOM 3132 C CA . ILE B 2 180 ? -34.542 -19.208 67.231 1.00 40.66 307 ILE B CA 1
ATOM 3133 C C . ILE B 2 180 ? -35.720 -20.167 67.170 1.00 42.61 307 ILE B C 1
ATOM 3134 O O . ILE B 2 180 ? -36.739 -19.960 67.841 1.00 50.45 307 ILE B O 1
ATOM 3139 N N . ALA B 2 181 ? -35.579 -21.215 66.365 1.00 33.62 308 ALA B N 1
ATOM 3140 C CA . ALA B 2 181 ? -36.620 -22.211 66.168 1.00 31.61 308 ALA B CA 1
ATOM 3141 C C . ALA B 2 181 ? -36.225 -23.501 66.870 1.00 39.52 308 ALA B C 1
ATOM 3142 O O . ALA B 2 181 ? -35.137 -24.036 66.629 1.00 46.23 308 ALA B O 1
ATOM 3144 N N . SER B 2 182 ? -37.107 -23.998 67.731 1.00 31.77 309 SER B N 1
ATOM 3145 C CA . SER B 2 182 ? -36.861 -25.227 68.467 1.00 32.35 309 SER B CA 1
ATOM 3146 C C . SER B 2 182 ? -38.165 -25.998 68.606 1.00 43.00 309 SER B C 1
ATOM 3147 O O . SER B 2 182 ? -39.249 -25.409 68.639 1.00 34.24 309 SER B O 1
ATOM 3150 N N . ASN B 2 183 ? -38.046 -27.333 68.690 1.00 39.21 310 ASN B N 1
ATOM 3151 C CA . ASN B 2 183 ? -39.228 -28.166 68.891 1.00 33.85 310 ASN B CA 1
ATOM 3152 C C . ASN B 2 183 ? -38.930 -29.430 69.691 1.00 35.08 310 ASN B C 1
ATOM 3153 O O . ASN B 2 183 ? -39.704 -30.391 69.604 1.00 56.51 310 ASN B O 1
ATOM 3158 N N . GLY B 2 184 ? -37.839 -29.466 70.456 1.00 35.64 311 GLY B N 1
ATOM 3159 C CA . GLY B 2 184 ? -37.425 -30.664 71.149 1.00 31.67 311 GLY B CA 1
ATOM 3160 C C . GLY B 2 184 ? -36.618 -31.634 70.317 1.00 35.04 311 GLY B C 1
ATOM 3161 O O . GLY B 2 184 ? -35.938 -32.498 70.883 1.00 50.32 311 GLY B O 1
ATOM 3162 N N . ILE B 2 185 ? -36.661 -31.520 68.995 1.00 37.62 312 ILE B N 1
ATOM 3163 C CA . ILE B 2 185 ? -35.921 -32.414 68.110 1.00 44.66 312 ILE B CA 1
ATOM 3164 C C . ILE B 2 185 ? -34.648 -31.710 67.653 1.00 43.81 312 ILE B C 1
ATOM 3165 O O . ILE B 2 185 ? -34.703 -30.839 66.773 1.00 48.64 312 ILE B O 1
ATOM 3170 N N . PRO B 2 186 ? -33.480 -32.043 68.224 1.00 41.44 313 PRO B N 1
ATOM 3171 C CA . PRO B 2 186 ? -32.230 -31.387 67.834 1.00 41.60 313 PRO B CA 1
ATOM 3172 C C . PRO B 2 186 ? -31.909 -31.628 66.371 1.00 42.93 313 PRO B C 1
ATOM 3173 O O . PRO B 2 186 ? -32.362 -32.625 65.815 1.00 52.80 313 PRO B O 1
ATOM 3177 N N . PRO B 2 187 ? -31.137 -30.723 65.754 1.00 43.20 314 PRO B N 1
ATOM 3178 C CA . PRO B 2 187 ? -30.608 -29.524 66.405 1.00 35.73 314 PRO B CA 1
ATOM 3179 C C . PRO B 2 187 ? -31.498 -28.295 66.242 1.00 45.88 314 PRO B C 1
ATOM 3180 O O . PRO B 2 187 ? -32.145 -28.127 65.207 1.00 49.39 314 PRO B O 1
ATOM 3184 N N . THR B 2 188 ? -31.513 -27.442 67.261 1.00 47.33 315 THR B N 1
ATOM 3185 C CA . THR B 2 188 ? -32.180 -26.153 67.154 1.00 38.77 315 THR B CA 1
ATOM 3186 C C . THR B 2 188 ? -31.430 -25.253 66.178 1.00 42.60 315 THR B C 1
ATOM 3187 O O . THR B 2 188 ? -30.196 -25.214 66.166 1.00 59.28 315 THR B O 1
ATOM 3191 N N . VAL B 2 189 ? -32.181 -24.527 65.351 1.00 32.25 316 VAL B N 1
ATOM 3192 C CA . VAL B 2 189 ? -31.596 -23.644 64.352 1.00 35.39 316 VAL B CA 1
ATOM 3193 C C . VAL B 2 189 ? -32.045 -22.217 64.629 1.00 39.86 316 VAL B C 1
ATOM 3194 O O . VAL B 2 189 ? -33.021 -21.971 65.343 1.00 41.42 316 VAL B O 1
ATOM 3198 N N . SER B 2 190 ? -31.314 -21.268 64.045 1.00 42.39 317 SER B N 1
ATOM 3199 C CA . SER B 2 190 ? -31.576 -19.854 64.264 1.00 33.53 317 SER B CA 1
ATOM 3200 C C . SER B 2 190 ? -31.148 -19.066 63.036 1.00 36.71 317 SER B C 1
ATOM 3201 O O . SER B 2 190 ? -30.360 -19.537 62.213 1.00 44.87 317 SER B O 1
ATOM 3204 N N . LYS B 2 191 ? -31.682 -17.852 62.927 1.00 35.91 318 LYS B N 1
ATOM 3205 C CA . LYS B 2 191 ? -31.366 -16.953 61.827 1.00 36.32 318 LYS B CA 1
ATOM 3206 C C . LYS B 2 191 ? -31.251 -15.540 62.373 1.00 39.85 318 LYS B C 1
ATOM 3207 O O . LYS B 2 191 ? -32.100 -15.101 63.154 1.00 35.65 318 LYS B O 1
ATOM 3213 N N . ARG B 2 192 ? -30.206 -14.836 61.960 1.00 45.88 319 ARG B N 1
ATOM 3214 C CA . ARG B 2 192 ? -29.963 -13.480 62.418 1.00 29.44 319 ARG B CA 1
ATOM 3215 C C . ARG B 2 192 ? -30.723 -12.491 61.546 1.00 29.88 319 ARG B C 1
ATOM 3216 O O . ARG B 2 192 ? -30.797 -12.647 60.324 1.00 47.30 319 ARG B O 1
ATOM 3224 N N . VAL B 2 193 ? -31.298 -11.479 62.184 1.00 32.57 320 VAL B N 1
ATOM 3225 C CA . VAL B 2 193 ? -32.030 -10.420 61.503 1.00 29.18 320 VAL B CA 1
ATOM 3226 C C . VAL B 2 193 ? -31.509 -9.096 62.038 1.00 34.58 320 VAL B C 1
ATOM 3227 O O . VAL B 2 193 ? -31.520 -8.870 63.253 1.00 36.63 320 VAL B O 1
ATOM 3231 N N . MET B 2 194 ? -31.048 -8.230 61.144 1.00 37.94 321 MET B N 1
ATOM 3232 C CA . MET B 2 194 ? -30.544 -6.926 61.541 1.00 24.83 321 MET B CA 1
ATOM 3233 C C . MET B 2 194 ? -31.685 -5.925 61.585 1.00 31.74 321 MET B C 1
ATOM 3234 O O . MET B 2 194 ? -32.466 -5.822 60.634 1.00 29.72 321 MET B O 1
ATOM 3239 N N . LEU B 2 195 ? -31.771 -5.186 62.686 1.00 38.29 322 LEU B N 1
ATOM 3240 C CA . LEU B 2 195 ? -32.686 -4.061 62.822 1.00 23.68 322 LEU B CA 1
ATOM 3241 C C . LEU B 2 195 ? -31.843 -2.794 62.831 1.00 31.82 322 LEU B C 1
ATOM 3242 O O . LEU B 2 195 ? -31.046 -2.579 63.750 1.00 38.00 322 LEU B O 1
ATOM 3247 N N . ILE B 2 196 ? -32.006 -1.970 61.800 1.00 31.34 323 ILE B N 1
ATOM 3248 C CA . ILE B 2 196 ? -31.231 -0.748 61.626 1.00 27.93 323 ILE B CA 1
ATOM 3249 C C . ILE B 2 196 ? -32.154 0.438 61.840 1.00 30.54 323 ILE B C 1
ATOM 3250 O O . ILE B 2 196 ? -33.221 0.524 61.219 1.00 41.16 323 ILE B O 1
ATOM 3255 N N . VAL B 2 197 ? -31.737 1.358 62.702 1.00 31.11 324 VAL B N 1
ATOM 3256 C CA . VAL B 2 197 ? -32.542 2.509 63.086 1.00 31.09 324 VAL B CA 1
ATOM 3257 C C . VAL B 2 197 ? -31.795 3.758 62.653 1.00 29.74 324 VAL B C 1
ATOM 3258 O O . VAL B 2 197 ? -30.673 4.005 63.110 1.00 37.31 324 VAL B O 1
ATOM 3262 N N . HIS B 2 198 ? -32.407 4.539 61.771 1.00 21.30 325 HIS B N 1
ATOM 3263 C CA . HIS B 2 198 ? -31.823 5.786 61.306 1.00 26.65 325 HIS B CA 1
ATOM 3264 C C . HIS B 2 198 ? -32.445 6.957 62.050 1.00 31.59 325 HIS B C 1
ATOM 3265 O O . HIS B 2 198 ? -33.646 6.958 62.334 1.00 31.61 325 HIS B O 1
ATOM 3272 N N . PHE B 2 199 ? -31.621 7.956 62.357 1.00 31.47 326 PHE B N 1
ATOM 3273 C CA . PHE B 2 199 ? -32.077 9.130 63.083 1.00 19.37 326 PHE B CA 1
ATOM 3274 C C . PHE B 2 199 ? -31.116 10.271 62.809 1.00 27.11 326 PHE B C 1
ATOM 3275 O O . PHE B 2 199 ? -29.947 10.027 62.489 1.00 33.95 326 PHE B O 1
ATOM 3283 N N . PRO B 2 200 ? -31.569 11.515 62.922 1.00 30.66 327 PRO B N 1
ATOM 3284 C CA . PRO B 2 200 ? -30.681 12.659 62.688 1.00 29.85 327 PRO B CA 1
ATOM 3285 C C . PRO B 2 200 ? -29.680 12.816 63.817 1.00 28.42 327 PRO B C 1
ATOM 3286 O O . PRO B 2 200 ? -29.818 12.191 64.880 1.00 33.13 327 PRO B O 1
ATOM 3290 N N . PRO B 2 201 ? -28.665 13.650 63.631 1.00 30.53 328 PRO B N 1
ATOM 3291 C CA . PRO B 2 201 ? -27.574 13.730 64.607 1.00 34.62 328 PRO B CA 1
ATOM 3292 C C . PRO B 2 201 ? -27.924 14.586 65.815 1.00 28.97 328 PRO B C 1
ATOM 3293 O O . PRO B 2 201 ? -28.796 15.456 65.775 1.00 33.77 328 PRO B O 1
ATOM 3297 N N . MET B 2 202 ? -27.208 14.315 66.906 1.00 34.48 329 MET B N 1
ATOM 3298 C CA . MET B 2 202 ? -27.239 15.132 68.110 1.00 31.38 329 MET B CA 1
ATOM 3299 C C . MET B 2 202 ? -25.823 15.218 68.659 1.00 32.63 329 MET B C 1
ATOM 3300 O O . MET B 2 202 ? -25.041 14.272 68.538 1.00 38.29 329 MET B O 1
ATOM 3305 N N . ILE B 2 203 ? -25.490 16.360 69.257 1.00 43.01 330 ILE B N 1
ATOM 3306 C CA . ILE B 2 203 ? -24.135 16.627 69.726 1.00 38.67 330 ILE B CA 1
ATOM 3307 C C . ILE B 2 203 ? -24.154 16.949 71.213 1.00 37.79 330 ILE B C 1
ATOM 3308 O O . ILE B 2 203 ? -25.013 17.699 71.688 1.00 44.99 330 ILE B O 1
ATOM 3313 N N . TRP B 2 204 ? -23.193 16.383 71.940 1.00 43.83 331 TRP B N 1
ATOM 3314 C CA . TRP B 2 204 ? -22.945 16.696 73.341 1.00 41.03 331 TRP B CA 1
ATOM 3315 C C . TRP B 2 204 ? -21.520 17.210 73.483 1.00 44.28 331 TRP B C 1
ATOM 3316 O O . TRP B 2 204 ? -20.599 16.685 72.851 1.00 62.36 331 TRP B O 1
ATOM 3327 N N . ILE B 2 205 ? -21.336 18.236 74.308 1.00 41.31 332 ILE B N 1
ATOM 3328 C CA . ILE B 2 205 ? -20.022 18.832 74.520 1.00 51.46 332 ILE B CA 1
ATOM 3329 C C . ILE B 2 205 ? -19.731 18.832 76.012 1.00 53.70 332 ILE B C 1
ATOM 3330 O O . ILE B 2 205 ? -20.522 19.362 76.803 1.00 45.31 332 ILE B O 1
ATOM 3335 N N . GLN B 2 206 ? -18.597 18.243 76.395 1.00 57.33 333 GLN B N 1
ATOM 3336 C CA . GLN B 2 206 ? -18.227 18.196 77.806 1.00 58.05 333 GLN B CA 1
ATOM 3337 C C . GLN B 2 206 ? -17.862 19.582 78.322 1.00 59.62 333 GLN B C 1
ATOM 3338 O O . GLN B 2 206 ? -18.334 20.004 79.384 1.00 57.25 333 GLN B O 1
ATOM 3344 N N . ASN B 2 207 ? -17.026 20.307 77.580 1.00 69.24 334 ASN B N 1
ATOM 3345 C CA . ASN B 2 207 ? -16.548 21.630 77.979 1.00 54.80 334 ASN B CA 1
ATOM 3346 C C . ASN B 2 207 ? -16.794 22.610 76.835 1.00 51.95 334 ASN B C 1
ATOM 3347 O O . ASN B 2 207 ? -15.981 22.709 75.911 1.00 53.00 334 ASN B O 1
ATOM 3352 N N . GLN B 2 208 ? -17.915 23.331 76.895 1.00 48.38 335 GLN B N 1
ATOM 3353 C CA . GLN B 2 208 ? -18.202 24.405 75.950 1.00 53.51 335 GLN B CA 1
ATOM 3354 C C . GLN B 2 208 ? -17.448 25.687 76.278 1.00 57.93 335 GLN B C 1
ATOM 3355 O O . GLN B 2 208 ? -17.753 26.738 75.702 1.00 59.68 335 GLN B O 1
ATOM 3361 N N . LEU B 2 209 ? -16.484 25.619 77.191 1.00 57.32 336 LEU B N 1
ATOM 3362 C CA . LEU B 2 209 ? -15.689 26.780 77.576 1.00 65.26 336 LEU B CA 1
ATOM 3363 C C . LEU B 2 209 ? -14.316 26.262 77.977 1.00 65.43 336 LEU B C 1
ATOM 3364 O O . LEU B 2 209 ? -14.182 25.595 79.006 1.00 61.24 336 LEU B O 1
ATOM 3369 N N . VAL B 2 210 ? -13.305 26.553 77.165 1.00 66.82 337 VAL B N 1
ATOM 3370 C CA . VAL B 2 210 ? -11.950 26.078 77.408 1.00 81.20 337 VAL B CA 1
ATOM 3371 C C . VAL B 2 210 ? -10.982 27.221 77.151 1.00 89.44 337 VAL B C 1
ATOM 3372 O O . VAL B 2 210 ? -11.156 27.988 76.199 1.00 96.18 337 VAL B O 1
ATOM 3376 N N . GLY B 2 211 ? -9.960 27.335 77.998 1.00 81.47 338 GLY B N 1
ATOM 3377 C CA . GLY B 2 211 ? -8.957 28.366 77.820 1.00 84.63 338 GLY B CA 1
ATOM 3378 C C . GLY B 2 211 ? -7.556 27.806 77.668 1.00 80.15 338 GLY B C 1
ATOM 3379 O O . GLY B 2 211 ? -7.312 26.634 77.962 1.00 58.57 338 GLY B O 1
ATOM 3380 N N . ALA B 2 212 ? -6.632 28.646 77.206 1.00 82.43 339 ALA B N 1
ATOM 3381 C CA . ALA B 2 212 ? -5.242 28.241 77.055 1.00 96.74 339 ALA B CA 1
ATOM 3382 C C . ALA B 2 212 ? -4.376 29.489 76.952 1.00 107.25 339 ALA B C 1
ATOM 3383 O O . ALA B 2 212 ? -4.878 30.611 76.828 1.00 92.48 339 ALA B O 1
ATOM 3385 N N . ALA B 2 213 ? -3.065 29.278 77.018 1.00 107.05 340 ALA B N 1
ATOM 3386 C CA . ALA B 2 213 ? -2.083 30.339 76.859 1.00 109.08 340 ALA B CA 1
ATOM 3387 C C . ALA B 2 213 ? -1.239 30.066 75.621 1.00 96.81 340 ALA B C 1
ATOM 3388 O O . ALA B 2 213 ? -1.179 28.938 75.125 1.00 92.72 340 ALA B O 1
ATOM 3390 N N . LEU B 2 214 ? -0.589 31.116 75.123 1.00 85.24 341 LEU B N 1
ATOM 3391 C CA . LEU B 2 214 ? 0.190 30.998 73.898 1.00 87.17 341 LEU B CA 1
ATOM 3392 C C . LEU B 2 214 ? 1.228 29.889 74.023 1.00 91.84 341 LEU B C 1
ATOM 3393 O O . LEU B 2 214 ? 1.671 29.542 75.121 1.00 88.82 341 LEU B O 1
ATOM 3398 N N . THR B 2 215 ? 1.609 29.326 72.877 1.00 88.80 342 THR B N 1
ATOM 3399 C CA . THR B 2 215 ? 2.551 28.218 72.745 1.00 109.38 342 THR B CA 1
ATOM 3400 C C . THR B 2 215 ? 2.026 26.922 73.354 1.00 114.95 342 THR B C 1
ATOM 3401 O O . THR B 2 215 ? 2.734 25.906 73.321 1.00 105.93 342 THR B O 1
ATOM 3405 N N . GLN B 2 216 ? 0.815 26.915 73.902 1.00 115.58 343 GLN B N 1
ATOM 3406 C CA . GLN B 2 216 ? 0.227 25.726 74.499 1.00 109.77 343 GLN B CA 1
ATOM 3407 C C . GLN B 2 216 ? -0.497 24.896 73.443 1.00 109.56 343 GLN B C 1
ATOM 3408 O O . GLN B 2 216 ? -0.922 25.400 72.400 1.00 102.76 343 GLN B O 1
ATOM 3414 N N . ASN B 2 217 ? -0.626 23.604 73.726 1.00 109.52 344 ASN B N 1
ATOM 3415 C CA . ASN B 2 217 ? -1.391 22.683 72.895 1.00 101.73 344 ASN B CA 1
ATOM 3416 C C . ASN B 2 217 ? -2.667 22.313 73.636 1.00 107.54 344 ASN B C 1
ATOM 3417 O O . ASN B 2 217 ? -2.609 21.701 74.708 1.00 117.51 344 ASN B O 1
ATOM 3422 N N . ILE B 2 218 ? -3.812 22.683 73.071 1.00 90.86 345 ILE B N 1
ATOM 3423 C CA . ILE B 2 218 ? -5.097 22.344 73.664 1.00 94.31 345 ILE B CA 1
ATOM 3424 C C . ILE B 2 218 ? -5.910 21.553 72.649 1.00 84.78 345 ILE B C 1
ATOM 3425 O O . ILE B 2 218 ? -5.697 21.641 71.437 1.00 83.34 345 ILE B O 1
ATOM 3430 N N . THR B 2 219 ? -6.851 20.764 73.164 1.00 92.32 346 THR B N 1
ATOM 3431 C CA . THR B 2 219 ? -7.686 19.899 72.341 1.00 83.10 346 THR B CA 1
ATOM 3432 C C . THR B 2 219 ? -9.149 20.098 72.712 1.00 72.40 346 THR B C 1
ATOM 3433 O O . THR B 2 219 ? -9.512 20.012 73.890 1.00 63.10 346 THR B O 1
ATOM 3437 N N . LEU B 2 220 ? -9.980 20.373 71.711 1.00 72.37 347 LEU B N 1
ATOM 3438 C CA . LEU B 2 220 ? -11.423 20.459 71.884 1.00 65.41 347 LEU B CA 1
ATOM 3439 C C . LEU B 2 220 ? -12.068 19.155 71.431 1.00 59.35 347 LEU B C 1
ATOM 3440 O O . LEU B 2 220 ? -11.552 18.458 70.553 1.00 66.97 347 LEU B O 1
ATOM 3445 N N . GLU B 2 221 ? -13.201 18.822 72.042 1.00 45.21 348 GLU B N 1
ATOM 3446 C CA . GLU B 2 221 ? -13.797 17.512 71.827 1.00 58.42 348 GLU B CA 1
ATOM 3447 C C . GLU B 2 221 ? -15.313 17.607 71.912 1.00 59.57 348 GLU B C 1
ATOM 3448 O O . GLU B 2 221 ? -15.855 18.268 72.802 1.00 76.75 348 GLU B O 1
ATOM 3454 N N . CYS B 2 222 ? -15.984 16.947 70.971 1.00 45.56 349 CYS B N 1
ATOM 3455 C CA . CYS B 2 222 ? -17.432 16.811 70.958 1.00 49.95 349 CYS B CA 1
ATOM 3456 C C . CYS B 2 222 ? -17.787 15.336 70.858 1.00 47.08 349 CYS B C 1
ATOM 3457 O O . CYS B 2 222 ? -16.938 14.481 70.591 1.00 51.71 349 CYS B O 1
ATOM 3460 N N . GLN B 2 223 ? -19.062 15.042 71.078 1.00 35.39 350 GLN B N 1
ATOM 3461 C CA . GLN B 2 223 ? -19.600 13.707 70.889 1.00 31.71 350 GLN B CA 1
ATOM 3462 C C . GLN B 2 223 ? -20.910 13.814 70.126 1.00 40.46 350 GLN B C 1
ATOM 3463 O O . GLN B 2 223 ? -21.703 14.730 70.362 1.00 42.47 350 GLN B O 1
ATOM 3469 N N . SER B 2 224 ? -21.121 12.893 69.193 1.00 25.79 351 SER B N 1
ATOM 3470 C CA . SER B 2 224 ? -22.331 12.885 68.391 1.00 26.15 351 SER B CA 1
ATOM 3471 C C . SER B 2 224 ? -22.897 11.475 68.349 1.00 34.71 351 SER B C 1
ATOM 3472 O O . SER B 2 224 ? -22.191 10.489 68.577 1.00 32.99 351 SER B O 1
ATOM 3475 N N . GLU B 2 225 ? -24.195 11.402 68.075 1.00 29.55 352 GLU B N 1
ATOM 3476 C CA . GLU B 2 225 ? -24.876 10.157 67.758 1.00 23.13 352 GLU B CA 1
ATOM 3477 C C . GLU B 2 225 ? -25.700 10.406 66.512 1.00 30.63 352 GLU B C 1
ATOM 3478 O O . GLU B 2 225 ? -26.466 11.373 66.457 1.00 40.30 352 GLU B O 1
ATOM 3484 N N . ALA B 2 226 ? -25.529 9.556 65.508 1.00 33.57 353 ALA B N 1
ATOM 3485 C CA . ALA B 2 226 ? -26.285 9.722 64.278 1.00 28.62 353 ALA B CA 1
ATOM 3486 C C . ALA B 2 226 ? -26.103 8.478 63.434 1.00 32.64 353 ALA B C 1
ATOM 3487 O O . ALA B 2 226 ? -24.990 7.961 63.320 1.00 39.16 353 ALA B O 1
ATOM 3489 N N . TYR B 2 227 ? -27.199 7.998 62.863 1.00 27.59 354 TYR B N 1
ATOM 3490 C CA . TYR B 2 227 ? -27.134 6.879 61.940 1.00 30.43 354 TYR B CA 1
ATOM 3491 C C . TYR B 2 227 ? -28.149 7.084 60.820 1.00 38.06 354 TYR B C 1
ATOM 3492 O O . TYR B 2 227 ? -29.313 7.388 61.082 1.00 33.42 354 TYR B O 1
ATOM 3501 N N . PRO B 2 228 ? -27.709 6.916 59.562 1.00 41.08 355 PRO B N 1
ATOM 3502 C CA . PRO B 2 228 ? -26.355 6.502 59.172 1.00 42.49 355 PRO B CA 1
ATOM 3503 C C . PRO B 2 228 ? -25.254 7.453 59.628 1.00 40.66 355 PRO B C 1
ATOM 3504 O O . PRO B 2 228 ? -25.534 8.593 60.012 1.00 32.52 355 PRO B O 1
ATOM 3508 N N . LYS B 2 229 ? -24.012 6.967 59.581 1.00 41.43 356 LYS B N 1
ATOM 3509 C CA . LYS B 2 229 ? -22.886 7.721 60.112 1.00 37.57 356 LYS B CA 1
ATOM 3510 C C . LYS B 2 229 ? -22.872 9.131 59.540 1.00 33.26 356 LYS B C 1
ATOM 3511 O O . LYS B 2 229 ? -23.267 9.367 58.395 1.00 34.38 356 LYS B O 1
ATOM 3517 N N . SER B 2 230 ? -22.422 10.076 60.357 1.00 33.33 357 SER B N 1
ATOM 3518 C CA . SER B 2 230 ? -22.452 11.484 60.001 1.00 34.55 357 SER B CA 1
ATOM 3519 C C . SER B 2 230 ? -21.064 11.963 59.603 1.00 33.57 357 SER B C 1
ATOM 3520 O O . SER B 2 230 ? -20.046 11.400 60.014 1.00 41.99 357 SER B O 1
ATOM 3523 N N . ILE B 2 231 ? -21.037 12.998 58.774 1.00 37.64 358 ILE B N 1
ATOM 3524 C CA . ILE B 2 231 ? -19.809 13.712 58.456 1.00 40.16 358 ILE B CA 1
ATOM 3525 C C . ILE B 2 231 ? -19.672 14.837 59.475 1.00 45.60 358 ILE B C 1
ATOM 3526 O O . ILE B 2 231 ? -20.593 15.644 59.647 1.00 34.79 358 ILE B O 1
ATOM 3531 N N . ASN B 2 232 ? -18.544 14.868 60.183 1.00 51.87 359 ASN B N 1
ATOM 3532 C CA . ASN B 2 232 ? -18.312 15.823 61.260 1.00 45.70 359 ASN B CA 1
ATOM 3533 C C . ASN B 2 232 ? -17.106 16.689 60.927 1.00 52.38 359 ASN B C 1
ATOM 3534 O O . ASN B 2 232 ? -16.043 16.171 60.569 1.00 60.91 359 ASN B O 1
ATOM 3539 N N . TYR B 2 233 ? -17.275 18.003 61.053 1.00 49.48 360 TYR B N 1
ATOM 3540 C CA . TYR B 2 233 ? -16.226 18.968 60.764 1.00 43.77 360 TYR B CA 1
ATOM 3541 C C . TYR B 2 233 ? -16.319 20.106 61.771 1.00 46.54 360 TYR B C 1
ATOM 3542 O O . TYR B 2 233 ? -17.286 20.216 62.529 1.00 51.95 360 TYR B O 1
ATOM 3551 N N . TRP B 2 234 ? -15.303 20.962 61.776 1.00 50.52 361 TRP B N 1
ATOM 3552 C CA . TRP B 2 234 ? -15.260 22.105 62.675 1.00 43.77 361 TRP B CA 1
ATOM 3553 C C . TRP B 2 234 ? -15.399 23.406 61.895 1.00 45.41 361 TRP B C 1
ATOM 3554 O O . TRP B 2 234 ? -15.066 23.482 60.710 1.00 49.17 361 TRP B O 1
ATOM 3565 N N . MET B 2 235 ? -15.889 24.433 62.580 1.00 47.27 362 MET B N 1
ATOM 3566 C CA . MET B 2 235 ? -16.129 25.734 61.981 1.00 48.77 362 MET B CA 1
ATOM 3567 C C . MET B 2 235 ? -15.564 26.822 62.882 1.00 69.74 362 MET B C 1
ATOM 3568 O O . MET B 2 235 ? -15.267 26.594 64.058 1.00 69.86 362 MET B O 1
ATOM 3573 N N . LYS B 2 236 ? -15.407 28.013 62.305 1.00 74.20 363 LYS B N 1
ATOM 3574 C CA . LYS B 2 236 ? -14.997 29.204 63.039 1.00 63.38 363 LYS B CA 1
ATOM 3575 C C . LYS B 2 236 ? -15.209 30.417 62.149 1.00 65.95 363 LYS B C 1
ATOM 3576 O O . LYS B 2 236 ? -14.789 30.414 60.988 1.00 72.82 363 LYS B O 1
ATOM 3582 N N . ASN B 2 237 ? -15.864 31.452 62.669 1.00 67.30 364 ASN B N 1
ATOM 3583 C CA . ASN B 2 237 ? -16.243 32.606 61.861 1.00 83.84 364 ASN B CA 1
ATOM 3584 C C . ASN B 2 237 ? -17.065 32.183 60.644 1.00 85.94 364 ASN B C 1
ATOM 3585 O O . ASN B 2 237 ? -17.091 32.885 59.627 1.00 102.86 364 ASN B O 1
ATOM 3590 N N . ASP B 2 238 ? -17.733 31.029 60.736 1.00 73.78 365 ASP B N 1
ATOM 3591 C CA . ASP B 2 238 ? -18.533 30.474 59.645 1.00 86.06 365 ASP B CA 1
ATOM 3592 C C . ASP B 2 238 ? -17.665 29.938 58.508 1.00 70.43 365 ASP B C 1
ATOM 3593 O O . ASP B 2 238 ? -18.078 29.942 57.347 1.00 63.33 365 ASP B O 1
ATOM 3598 N N . THR B 2 239 ? -16.467 29.456 58.832 1.00 67.59 366 THR B N 1
ATOM 3599 C CA . THR B 2 239 ? -15.522 28.954 57.844 1.00 56.83 366 THR B CA 1
ATOM 3600 C C . THR B 2 239 ? -15.028 27.580 58.269 1.00 57.37 366 THR B C 1
ATOM 3601 O O . THR B 2 239 ? -14.608 27.396 59.415 1.00 59.37 366 THR B O 1
ATOM 3605 N N . ILE B 2 240 ? -15.074 26.623 57.344 1.00 67.10 367 ILE B N 1
ATOM 3606 C CA . ILE B 2 240 ? -14.586 25.268 57.584 1.00 57.41 367 ILE B CA 1
ATOM 3607 C C . ILE B 2 240 ? -13.146 25.328 58.086 1.00 48.29 367 ILE B C 1
ATOM 3608 O O . ILE B 2 240 ? -12.468 26.351 57.941 1.00 62.69 367 ILE B O 1
ATOM 3613 N N . ILE B 2 241 ? -12.671 24.238 58.686 1.00 46.06 368 ILE B N 1
ATOM 3614 C CA . ILE B 2 241 ? -11.340 24.173 59.284 1.00 57.02 368 ILE B CA 1
ATOM 3615 C C . ILE B 2 241 ? -10.632 22.952 58.714 1.00 71.90 368 ILE B C 1
ATOM 3616 O O . ILE B 2 241 ? -11.040 21.813 58.974 1.00 76.84 368 ILE B O 1
ATOM 3621 N N . VAL B 2 242 ? -9.571 23.186 57.950 1.00 78.09 369 VAL B N 1
ATOM 3622 C CA . VAL B 2 242 ? -8.841 22.112 57.283 1.00 68.11 369 VAL B CA 1
ATOM 3623 C C . VAL B 2 242 ? -7.590 21.780 58.086 1.00 74.26 369 VAL B C 1
ATOM 3624 O O . VAL B 2 242 ? -7.015 22.670 58.728 1.00 86.49 369 VAL B O 1
ATOM 3628 N N . PRO B 2 243 ? -7.138 20.525 58.089 1.00 77.44 370 PRO B N 1
ATOM 3629 C CA . PRO B 2 243 ? -5.842 20.215 58.706 1.00 87.07 370 PRO B CA 1
ATOM 3630 C C . PRO B 2 243 ? -4.739 21.097 58.140 1.00 94.11 370 PRO B C 1
ATOM 3631 O O . PRO B 2 243 ? -4.343 20.932 56.982 1.00 92.19 370 PRO B O 1
ATOM 3635 N N . GLY B 2 244 ? -4.245 22.039 58.940 1.00 105.34 371 GLY B N 1
ATOM 3636 C CA . GLY B 2 244 ? -3.303 23.025 58.444 1.00 103.92 371 GLY B CA 1
ATOM 3637 C C . GLY B 2 244 ? -1.993 23.095 59.201 1.00 113.77 371 GLY B C 1
ATOM 3638 O O . GLY B 2 244 ? -1.525 24.186 59.541 1.00 106.47 371 GLY B O 1
ATOM 3639 N N . GLU B 2 245 ? -1.396 21.935 59.481 1.00 108.36 372 GLU B N 1
ATOM 3640 C CA . GLU B 2 245 ? -0.080 21.862 60.109 1.00 113.39 372 GLU B CA 1
ATOM 3641 C C . GLU B 2 245 ? -0.105 22.359 61.551 1.00 106.73 372 GLU B C 1
ATOM 3642 O O . GLU B 2 245 ? 0.789 22.035 62.339 1.00 102.48 372 GLU B O 1
ATOM 3648 N N . ARG B 2 246 ? -1.113 23.152 61.903 1.00 107.68 373 ARG B N 1
ATOM 3649 C CA . ARG B 2 246 ? -1.352 23.566 63.281 1.00 100.52 373 ARG B CA 1
ATOM 3650 C C . ARG B 2 246 ? -2.622 22.971 63.862 1.00 101.63 373 ARG B C 1
ATOM 3651 O O . ARG B 2 246 ? -2.620 22.531 65.015 1.00 89.69 373 ARG B O 1
ATOM 3659 N N . PHE B 2 247 ? -3.703 22.951 63.088 1.00 90.66 374 PHE B N 1
ATOM 3660 C CA . PHE B 2 247 ? -4.953 22.321 63.482 1.00 71.53 374 PHE B CA 1
ATOM 3661 C C . PHE B 2 247 ? -5.008 20.904 62.925 1.00 75.00 374 PHE B C 1
ATOM 3662 O O . PHE B 2 247 ? -4.662 20.669 61.763 1.00 86.83 374 PHE B O 1
ATOM 3670 N N . VAL B 2 248 ? -5.442 19.962 63.758 1.00 61.91 375 VAL B N 1
ATOM 3671 C CA . VAL B 2 248 ? -5.571 18.568 63.338 1.00 74.64 375 VAL B CA 1
ATOM 3672 C C . VAL B 2 248 ? -6.884 17.990 63.857 1.00 76.34 375 VAL B C 1
ATOM 3673 O O . VAL B 2 248 ? -6.961 17.567 65.021 1.00 72.98 375 VAL B O 1
ATOM 3677 N N . PRO B 2 249 ? -7.934 17.944 63.039 1.00 61.99 376 PRO B N 1
ATOM 3678 C CA . PRO B 2 249 ? -9.190 17.336 63.486 1.00 60.07 376 PRO B CA 1
ATOM 3679 C C . PRO B 2 249 ? -9.165 15.824 63.331 1.00 58.75 376 PRO B C 1
ATOM 3680 O O . PRO B 2 249 ? -8.601 15.284 62.377 1.00 73.39 376 PRO B O 1
ATOM 3684 N N . GLU B 2 250 ? -9.782 15.141 64.289 1.00 60.26 377 GLU B N 1
ATOM 3685 C CA . GLU B 2 250 ? -9.861 13.689 64.293 1.00 71.46 377 GLU B CA 1
ATOM 3686 C C . GLU B 2 250 ? -11.308 13.257 64.480 1.00 77.96 377 GLU B C 1
ATOM 3687 O O . GLU B 2 250 ? -12.183 14.055 64.831 1.00 69.27 377 GLU B O 1
ATOM 3693 N N . THR B 2 251 ? -11.553 11.971 64.236 1.00 68.29 378 THR B N 1
ATOM 3694 C CA . THR B 2 251 ? -12.853 11.366 64.489 1.00 56.21 378 THR B CA 1
ATOM 3695 C C . THR B 2 251 ? -12.639 9.924 64.917 1.00 65.95 378 THR B C 1
ATOM 3696 O O . THR B 2 251 ? -11.894 9.184 64.268 1.00 70.84 378 THR B O 1
ATOM 3700 N N . PHE B 2 252 ? -13.291 9.535 66.007 1.00 65.40 379 PHE B N 1
ATOM 3701 C CA . PHE B 2 252 ? -13.221 8.177 66.542 1.00 59.90 379 PHE B CA 1
ATOM 3702 C C . PHE B 2 252 ? -14.637 7.611 66.487 1.00 63.15 379 PHE B C 1
ATOM 3703 O O . PHE B 2 252 ? -15.485 7.960 67.314 1.00 65.12 379 PHE B O 1
ATOM 3711 N N . GLU B 2 253 ? -14.885 6.741 65.513 1.00 64.97 380 GLU B N 1
ATOM 3712 C CA . GLU B 2 253 ? -16.223 6.266 65.195 1.00 56.27 380 GLU B CA 1
ATOM 3713 C C . GLU B 2 253 ? -16.449 4.865 65.750 1.00 55.90 380 GLU B C 1
ATOM 3714 O O . GLU B 2 253 ? -15.558 4.013 65.701 1.00 72.14 380 GLU B O 1
ATOM 3720 N N . SER B 2 254 ? -17.653 4.635 66.280 1.00 53.23 381 SER B N 1
ATOM 3721 C CA . SER B 2 254 ? -17.998 3.340 66.865 1.00 58.01 381 SER B CA 1
ATOM 3722 C C . SER B 2 254 ? -19.520 3.199 66.796 1.00 57.24 381 SER B C 1
ATOM 3723 O O . SER B 2 254 ? -20.235 3.782 67.615 1.00 57.21 381 SER B O 1
ATOM 3726 N N . GLY B 2 255 ? -19.995 2.429 65.824 1.00 54.94 382 GLY B N 1
ATOM 3727 C CA . GLY B 2 255 ? -21.430 2.282 65.653 1.00 33.21 382 GLY B CA 1
ATOM 3728 C C . GLY B 2 255 ? -22.036 3.588 65.190 1.00 43.63 382 GLY B C 1
ATOM 3729 O O . GLY B 2 255 ? -21.583 4.196 64.213 1.00 52.26 382 GLY B O 1
ATOM 3730 N N . TYR B 2 256 ? -23.074 4.034 65.895 1.00 49.86 383 TYR B N 1
ATOM 3731 C CA . TYR B 2 256 ? -23.695 5.324 65.628 1.00 40.80 383 TYR B CA 1
ATOM 3732 C C . TYR B 2 256 ? -23.111 6.441 66.484 1.00 42.97 383 TYR B C 1
ATOM 3733 O O . TYR B 2 256 ? -23.631 7.561 66.463 1.00 52.43 383 TYR B O 1
ATOM 3742 N N . LYS B 2 257 ? -22.048 6.161 67.228 1.00 32.43 384 LYS B N 1
ATOM 3743 C CA . LYS B 2 257 ? -21.373 7.157 68.043 1.00 36.39 384 LYS B CA 1
ATOM 3744 C C . LYS B 2 257 ? -20.151 7.692 67.307 1.00 37.97 384 LYS B C 1
ATOM 3745 O O . LYS B 2 257 ? -19.539 7.000 66.490 1.00 50.96 384 LYS B O 1
ATOM 3751 N N . ILE B 2 258 ? -19.806 8.941 67.600 1.00 43.96 385 ILE B N 1
ATOM 3752 C CA . ILE B 2 258 ? -18.611 9.570 67.050 1.00 44.56 385 ILE B CA 1
ATOM 3753 C C . ILE B 2 258 ? -18.080 10.558 68.078 1.00 48.53 385 ILE B C 1
ATOM 3754 O O . ILE B 2 258 ? -18.839 11.363 68.627 1.00 45.42 385 ILE B O 1
ATOM 3759 N N . THR B 2 259 ? -16.778 10.494 68.344 1.00 46.94 386 THR B N 1
ATOM 3760 C CA . THR B 2 259 ? -16.093 11.460 69.197 1.00 57.42 386 THR B CA 1
ATOM 3761 C C . THR B 2 259 ? -15.102 12.227 68.330 1.00 51.61 386 THR B C 1
ATOM 3762 O O . THR B 2 259 ? -14.141 11.645 67.817 1.00 58.94 386 THR B O 1
ATOM 3766 N N . MET B 2 260 ? -15.335 13.527 68.167 1.00 44.37 387 MET B N 1
ATOM 3767 C CA . MET B 2 260 ? -14.526 14.370 67.296 1.00 50.20 387 MET B CA 1
ATOM 3768 C C . MET B 2 260 ? -13.699 15.340 68.127 1.00 58.19 387 MET B C 1
ATOM 3769 O O . MET B 2 260 ? -14.239 16.056 68.977 1.00 49.39 387 MET B O 1
ATOM 3774 N N . ARG B 2 261 ? -12.393 15.362 67.876 1.00 64.28 388 ARG B N 1
ATOM 3775 C CA . ARG B 2 261 ? -11.474 16.272 68.536 1.00 54.47 388 ARG B CA 1
ATOM 3776 C C . ARG B 2 261 ? -10.881 17.244 67.526 1.00 59.99 388 ARG B C 1
ATOM 3777 O O . ARG B 2 261 ? -10.816 16.969 66.325 1.00 68.11 388 ARG B O 1
ATOM 3785 N N . LEU B 2 262 ? -10.450 18.394 68.036 1.00 70.25 389 LEU B N 1
ATOM 3786 C CA . LEU B 2 262 ? -9.689 19.374 67.266 1.00 59.48 389 LEU B CA 1
ATOM 3787 C C . LEU B 2 262 ? -8.494 19.775 68.122 1.00 71.53 389 LEU B C 1
ATOM 3788 O O . LEU B 2 262 ? -8.630 20.573 69.054 1.00 75.78 389 LEU B O 1
ATOM 3793 N N . THR B 2 263 ? -7.330 19.211 67.817 1.00 79.08 390 THR B N 1
ATOM 3794 C CA . THR B 2 263 ? -6.102 19.534 68.530 1.00 76.00 390 THR B CA 1
ATOM 3795 C C . THR B 2 263 ? -5.445 20.739 67.869 1.00 74.78 390 THR B C 1
ATOM 3796 O O . THR B 2 263 ? -5.184 20.725 66.661 1.00 80.70 390 THR B O 1
ATOM 3800 N N . ILE B 2 264 ? -5.187 21.781 68.655 1.00 75.62 391 ILE B N 1
ATOM 3801 C CA . ILE B 2 264 ? -4.528 22.993 68.180 1.00 78.86 391 ILE B CA 1
ATOM 3802 C C . ILE B 2 264 ? -3.139 23.056 68.797 1.00 87.82 391 ILE B C 1
ATOM 3803 O O . ILE B 2 264 ? -2.990 22.951 70.020 1.00 99.86 391 ILE B O 1
ATOM 3808 N N . TYR B 2 265 ? -2.125 23.228 67.954 1.00 89.97 392 TYR B N 1
ATOM 3809 C CA . TYR B 2 265 ? -0.736 23.257 68.390 1.00 91.89 392 TYR B CA 1
ATOM 3810 C C . TYR B 2 265 ? -0.196 24.680 68.349 1.00 99.47 392 TYR B C 1
ATOM 3811 O O . TYR B 2 265 ? -0.444 25.424 67.393 1.00 99.80 392 TYR B O 1
ATOM 3820 N N . GLU B 2 266 ? 0.549 25.049 69.391 1.00 95.88 393 GLU B N 1
ATOM 3821 C CA . GLU B 2 266 ? 1.125 26.384 69.492 1.00 98.64 393 GLU B CA 1
ATOM 3822 C C . GLU B 2 266 ? 0.030 27.438 69.390 1.00 94.37 393 GLU B C 1
ATOM 3823 O O . GLU B 2 266 ? -0.158 28.051 68.333 1.00 98.97 393 GLU B O 1
ATOM 3829 N N . VAL B 2 267 ? -0.702 27.651 70.484 1.00 87.50 394 VAL B N 1
ATOM 3830 C CA . VAL B 2 267 ? -1.816 28.589 70.459 1.00 94.38 394 VAL B CA 1
ATOM 3831 C C . VAL B 2 267 ? -1.316 29.989 70.132 1.00 97.15 394 VAL B C 1
ATOM 3832 O O . VAL B 2 267 ? -0.292 30.449 70.654 1.00 105.63 394 VAL B O 1
ATOM 3836 N N . ASP B 2 268 ? -2.050 30.677 69.262 1.00 91.30 395 ASP B N 1
ATOM 3837 C CA . ASP B 2 268 ? -1.745 32.040 68.861 1.00 92.28 395 ASP B CA 1
ATOM 3838 C C . ASP B 2 268 ? -2.922 32.947 69.198 1.00 90.89 395 ASP B C 1
ATOM 3839 O O . ASP B 2 268 ? -4.064 32.498 69.318 1.00 92.45 395 ASP B O 1
ATOM 3844 N N . ILE B 2 269 ? -2.630 34.242 69.344 1.00 101.09 396 ILE B N 1
ATOM 3845 C CA . ILE B 2 269 ? -3.655 35.203 69.736 1.00 103.93 396 ILE B CA 1
ATOM 3846 C C . ILE B 2 269 ? -4.824 35.221 68.760 1.00 96.87 396 ILE B C 1
ATOM 3847 O O . ILE B 2 269 ? -5.924 35.656 69.119 1.00 88.74 396 ILE B O 1
ATOM 3852 N N . GLN B 2 270 ? -4.617 34.756 67.529 1.00 93.52 397 GLN B N 1
ATOM 3853 C CA . GLN B 2 270 ? -5.684 34.760 66.537 1.00 105.64 397 GLN B CA 1
ATOM 3854 C C . GLN B 2 270 ? -6.599 33.548 66.654 1.00 101.50 397 GLN B C 1
ATOM 3855 O O . GLN B 2 270 ? -7.698 33.561 66.087 1.00 90.06 397 GLN B O 1
ATOM 3861 N N . ASP B 2 271 ? -6.175 32.510 67.380 1.00 94.20 398 ASP B N 1
ATOM 3862 C CA . ASP B 2 271 ? -6.976 31.295 67.476 1.00 87.56 398 ASP B CA 1
ATOM 3863 C C . ASP B 2 271 ? -8.192 31.482 68.373 1.00 73.75 398 ASP B C 1
ATOM 3864 O O . ASP B 2 271 ? -9.232 30.855 68.142 1.00 82.51 398 ASP B O 1
ATOM 3869 N N . PHE B 2 272 ? -8.086 32.327 69.393 1.00 84.39 399 PHE B N 1
ATOM 3870 C CA . PHE B 2 272 ? -9.182 32.495 70.336 1.00 93.19 399 PHE B CA 1
ATOM 3871 C C . PHE B 2 272 ? -10.430 33.006 69.626 1.00 83.73 399 PHE B C 1
ATOM 3872 O O . PHE B 2 272 ? -10.355 33.850 68.727 1.00 66.79 399 PHE B O 1
ATOM 3880 N N . GLY B 2 273 ? -11.578 32.481 70.030 1.00 70.31 400 GLY B N 1
ATOM 3881 C CA . GLY B 2 273 ? -12.845 32.838 69.428 1.00 79.70 400 GLY B CA 1
ATOM 3882 C C . GLY B 2 273 ? -13.850 31.717 69.610 1.00 77.71 400 GLY B C 1
ATOM 3883 O O . GLY B 2 273 ? -13.650 30.816 70.419 1.00 68.73 400 GLY B O 1
ATOM 3884 N N . ALA B 2 274 ? -14.926 31.790 68.827 1.00 71.99 401 ALA B N 1
ATOM 3885 C CA . ALA B 2 274 ? -16.038 30.846 68.914 1.00 67.05 401 ALA B CA 1
ATOM 3886 C C . ALA B 2 274 ? -15.868 29.750 67.865 1.00 70.94 401 ALA B C 1
ATOM 3887 O O . ALA B 2 274 ? -15.966 30.012 66.661 1.00 77.71 401 ALA B O 1
ATOM 3889 N N . TYR B 2 275 ? -15.629 28.524 68.323 1.00 62.22 402 TYR B N 1
ATOM 3890 C CA . TYR B 2 275 ? -15.599 27.359 67.453 1.00 53.21 402 TYR B CA 1
ATOM 3891 C C . TYR B 2 275 ? -16.972 26.689 67.404 1.00 53.57 402 TYR B C 1
ATOM 3892 O O . TYR B 2 275 ? -17.881 27.009 68.172 1.00 61.16 402 TYR B O 1
ATOM 3901 N N . ARG B 2 276 ? -17.112 25.742 66.480 1.00 57.78 403 ARG B N 1
ATOM 3902 C CA . ARG B 2 276 ? -18.337 24.965 66.340 1.00 45.83 403 ARG B CA 1
ATOM 3903 C C . ARG B 2 276 ? -17.992 23.591 65.795 1.00 48.07 403 ARG B C 1
ATOM 3904 O O . ARG B 2 276 ? -17.340 23.485 64.754 1.00 61.21 403 ARG B O 1
ATOM 3912 N N . CYS B 2 277 ? -18.426 22.547 66.491 1.00 40.68 404 CYS B N 1
ATOM 3913 C CA . CYS B 2 277 ? -18.389 21.208 65.927 1.00 52.68 404 CYS B CA 1
ATOM 3914 C C . CYS B 2 277 ? -19.745 20.906 65.303 1.00 53.14 404 CYS B C 1
ATOM 3915 O O . CYS B 2 277 ? -20.790 21.263 65.855 1.00 46.81 404 CYS B O 1
ATOM 3918 N N . VAL B 2 278 ? -19.725 20.281 64.129 1.00 41.40 405 VAL B N 1
ATOM 3919 C CA . VAL B 2 278 ? -20.936 20.055 63.354 1.00 38.22 405 VAL B CA 1
ATOM 3920 C C . VAL B 2 278 ? -20.993 18.595 62.934 1.00 42.21 405 VAL B C 1
ATOM 3921 O O . VAL B 2 278 ? -19.964 17.981 62.631 1.00 42.91 405 VAL B O 1
ATOM 3925 N N . ALA B 2 279 ? -22.201 18.039 62.923 1.00 34.51 406 ALA B N 1
ATOM 3926 C CA . ALA B 2 279 ? -22.441 16.683 62.457 1.00 36.33 406 ALA B CA 1
ATOM 3927 C C . ALA B 2 279 ? -23.625 16.714 61.506 1.00 41.40 406 ALA B C 1
ATOM 3928 O O . ALA B 2 279 ? -24.641 17.354 61.800 1.00 36.79 406 ALA B O 1
ATOM 3930 N N . LYS B 2 280 ? -23.487 16.041 60.363 1.00 41.57 407 LYS B N 1
ATOM 3931 C CA . LYS B 2 280 ? -24.518 16.042 59.335 1.00 35.18 407 LYS B CA 1
ATOM 3932 C C . LYS B 2 280 ? -24.661 14.644 58.754 1.00 35.91 407 LYS B C 1
ATOM 3933 O O . LYS B 2 280 ? -23.663 13.942 58.569 1.00 47.09 407 LYS B O 1
ATOM 3939 N N . ASN B 2 281 ? -25.899 14.240 58.476 1.00 32.02 408 ASN B N 1
ATOM 3940 C CA . ASN B 2 281 ? -26.161 12.980 57.783 1.00 37.82 408 ASN B CA 1
ATOM 3941 C C . ASN B 2 281 ? -27.450 13.134 56.979 1.00 34.77 408 ASN B C 1
ATOM 3942 O O . ASN B 2 281 ? -28.022 14.226 56.897 1.00 35.55 408 ASN B O 1
ATOM 3947 N N . SER B 2 282 ? -27.909 12.033 56.375 1.00 38.77 409 SER B N 1
ATOM 3948 C CA . SER B 2 282 ? -29.069 12.090 55.486 1.00 34.23 409 SER B CA 1
ATOM 3949 C C . SER B 2 282 ? -30.266 12.771 56.136 1.00 35.64 409 SER B C 1
ATOM 3950 O O . SER B 2 282 ? -31.038 13.454 55.454 1.00 40.77 409 SER B O 1
ATOM 3953 N N . LEU B 2 283 ? -30.439 12.600 57.443 1.00 40.21 410 LEU B N 1
ATOM 3954 C CA . LEU B 2 283 ? -31.674 12.965 58.120 1.00 33.12 410 LEU B CA 1
ATOM 3955 C C . LEU B 2 283 ? -31.618 14.322 58.812 1.00 37.32 410 LEU B C 1
ATOM 3956 O O . LEU B 2 283 ? -32.610 14.725 59.427 1.00 43.79 410 LEU B O 1
ATOM 3961 N N . GLY B 2 284 ? -30.507 15.031 58.730 1.00 32.44 411 GLY B N 1
ATOM 3962 C CA . GLY B 2 284 ? -30.421 16.359 59.306 1.00 33.25 411 GLY B CA 1
ATOM 3963 C C . GLY B 2 284 ? -29.022 16.632 59.818 1.00 40.71 411 GLY B C 1
ATOM 3964 O O . GLY B 2 284 ? -28.115 15.813 59.695 1.00 38.69 411 GLY B O 1
ATOM 3965 N N . ASP B 2 285 ? -28.869 17.820 60.404 1.00 48.73 412 ASP B N 1
ATOM 3966 C CA . ASP B 2 285 ? -27.594 18.257 60.955 1.00 41.27 412 ASP B CA 1
ATOM 3967 C C . ASP B 2 285 ? -27.817 18.890 62.323 1.00 44.32 412 ASP B C 1
ATOM 3968 O O . ASP B 2 285 ? -28.945 19.187 62.725 1.00 50.47 412 ASP B O 1
ATOM 3973 N N . THR B 2 286 ? -26.715 19.090 63.041 1.00 39.79 413 THR B N 1
ATOM 3974 C CA . THR B 2 286 ? -26.744 19.753 64.336 1.00 33.55 413 THR B CA 1
ATOM 3975 C C . THR B 2 286 ? -25.344 20.275 64.622 1.00 41.13 413 THR B C 1
ATOM 3976 O O . THR B 2 286 ? -24.378 19.910 63.948 1.00 51.49 413 THR B O 1
ATOM 3980 N N . ASP B 2 287 ? -25.242 21.141 65.628 1.00 49.42 414 ASP B N 1
ATOM 3981 C CA . ASP B 2 287 ? -23.965 21.752 65.966 1.00 45.47 414 ASP B CA 1
ATOM 3982 C C . ASP B 2 287 ? -23.941 22.093 67.451 1.00 49.61 414 ASP B C 1
ATOM 3983 O O . ASP B 2 287 ? -24.919 21.902 68.178 1.00 49.63 414 ASP B O 1
ATOM 3988 N N . GLY B 2 288 ? -22.799 22.605 67.893 1.00 46.63 415 GLY B N 1
ATOM 3989 C CA . GLY B 2 288 ? -22.602 23.000 69.270 1.00 47.20 415 GLY B CA 1
ATOM 3990 C C . GLY B 2 288 ? -21.407 23.918 69.373 1.00 53.00 415 GLY B C 1
ATOM 3991 O O . GLY B 2 288 ? -20.398 23.704 68.694 1.00 57.76 415 GLY B O 1
ATOM 3992 N N . ALA B 2 289 ? -21.501 24.944 70.209 1.00 54.97 416 ALA B N 1
ATOM 3993 C CA . ALA B 2 289 ? -20.475 25.970 70.286 1.00 43.64 416 ALA B CA 1
ATOM 3994 C C . ALA B 2 289 ? -19.496 25.671 71.413 1.00 47.69 416 ALA B C 1
ATOM 3995 O O . ALA B 2 289 ? -19.884 25.182 72.478 1.00 49.50 416 ALA B O 1
ATOM 3997 N N . ILE B 2 290 ? -18.223 25.958 71.159 1.00 50.03 417 ILE B N 1
ATOM 3998 C CA . ILE B 2 290 ? -17.167 25.912 72.163 1.00 45.47 417 ILE B CA 1
ATOM 3999 C C . ILE B 2 290 ? -16.400 27.222 72.083 1.00 58.16 417 ILE B C 1
ATOM 4000 O O . ILE B 2 290 ? -15.970 27.624 70.996 1.00 67.16 417 ILE B O 1
ATOM 4005 N N . LYS B 2 291 ? -16.231 27.890 73.220 1.00 67.73 418 LYS B N 1
ATOM 4006 C CA . LYS B 2 291 ? -15.493 29.145 73.277 1.00 62.96 418 LYS B CA 1
ATOM 4007 C C . LYS B 2 291 ? -14.105 28.904 73.859 1.00 66.18 418 LYS B C 1
ATOM 4008 O O . LYS B 2 291 ? -13.969 28.316 74.937 1.00 70.07 418 LYS B O 1
ATOM 4014 N N . LEU B 2 292 ? -13.084 29.358 73.139 1.00 64.57 419 LEU B N 1
ATOM 4015 C CA . LEU B 2 292 ? -11.695 29.279 73.572 1.00 65.35 419 LEU B CA 1
ATOM 4016 C C . LEU B 2 292 ? -11.232 30.684 73.933 1.00 83.00 419 LEU B C 1
ATOM 4017 O O . LEU B 2 292 ? -11.306 31.596 73.102 1.00 88.49 419 LEU B O 1
ATOM 4022 N N . TYR B 2 293 ? -10.761 30.858 75.167 1.00 92.86 420 TYR B N 1
ATOM 4023 C CA . TYR B 2 293 ? -10.413 32.169 75.698 1.00 95.03 420 TYR B CA 1
ATOM 4024 C C . TYR B 2 293 ? -8.984 32.156 76.228 1.00 104.16 420 TYR B C 1
ATOM 4025 O O . TYR B 2 293 ? -8.341 31.107 76.337 1.00 80.12 420 TYR B O 1
ATOM 4034 N N . HIS B 2 294 ? -8.494 33.345 76.569 1.00 116.14 421 HIS B N 1
ATOM 4035 C CA . HIS B 2 294 ? -7.121 33.545 77.008 1.00 114.22 421 HIS B CA 1
ATOM 4036 C C . HIS B 2 294 ? -7.031 33.533 78.531 1.00 116.83 421 HIS B C 1
ATOM 4037 O O . HIS B 2 294 ? -7.963 33.935 79.233 1.00 106.37 421 HIS B O 1
ATOM 4044 N N . ILE B 2 295 ? -5.890 33.070 79.034 1.00 114.92 422 ILE B N 1
ATOM 4045 C CA . ILE B 2 295 ? -5.633 33.020 80.469 1.00 112.98 422 ILE B CA 1
ATOM 4046 C C . ILE B 2 295 ? -5.315 34.409 81.012 1.00 108.04 422 ILE B C 1
ATOM 4047 O O . ILE B 2 295 ? -6.076 34.968 81.803 1.00 97.86 422 ILE B O 1
ATOM 4052 N N . PRO C 1 4 ? -15.595 -32.220 -2.007 1.00 104.73 104 PRO C N 1
ATOM 4053 C CA . PRO C 1 4 ? -15.157 -30.826 -1.872 1.00 105.69 104 PRO C CA 1
ATOM 4054 C C . PRO C 1 4 ? -15.593 -30.203 -0.547 1.00 94.98 104 PRO C C 1
ATOM 4055 O O . PRO C 1 4 ? -16.783 -30.217 -0.227 1.00 83.97 104 PRO C O 1
ATOM 4059 N N . PRO C 1 5 ? -14.641 -29.665 0.211 1.00 89.29 105 PRO C N 1
ATOM 4060 C CA . PRO C 1 5 ? -14.967 -29.087 1.517 1.00 84.00 105 PRO C CA 1
ATOM 4061 C C . PRO C 1 5 ? -15.642 -27.737 1.362 1.00 81.69 105 PRO C C 1
ATOM 4062 O O . PRO C 1 5 ? -15.559 -27.108 0.295 1.00 72.20 105 PRO C O 1
ATOM 4066 N N . PRO C 1 6 ? -16.325 -27.259 2.403 1.00 64.24 106 PRO C N 1
ATOM 4067 C CA . PRO C 1 6 ? -16.919 -25.921 2.341 1.00 52.07 106 PRO C CA 1
ATOM 4068 C C . PRO C 1 6 ? -15.848 -24.848 2.225 1.00 53.68 106 PRO C C 1
ATOM 4069 O O . PRO C 1 6 ? -14.753 -24.965 2.781 1.00 49.10 106 PRO C O 1
ATOM 4073 N N . VAL C 1 7 ? -16.182 -23.787 1.498 1.00 53.08 107 VAL C N 1
ATOM 4074 C CA . VAL C 1 7 ? -15.263 -22.683 1.256 1.00 51.42 107 VAL C CA 1
ATOM 4075 C C . VAL C 1 7 ? -16.022 -21.374 1.403 1.00 48.18 107 VAL C C 1
ATOM 4076 O O . VAL C 1 7 ? -17.186 -21.268 1.002 1.00 45.14 107 VAL C O 1
ATOM 4080 N N . PHE C 1 8 ? -15.363 -20.380 1.988 1.00 44.12 108 PHE C N 1
ATOM 4081 C CA . PHE C 1 8 ? -15.933 -19.048 2.092 1.00 42.38 108 PHE C CA 1
ATOM 4082 C C . PHE C 1 8 ? -15.701 -18.267 0.806 1.00 43.88 108 PHE C C 1
ATOM 4083 O O . PHE C 1 8 ? -14.687 -18.440 0.124 1.00 53.60 108 PHE C O 1
ATOM 4091 N N . ASP C 1 9 ? -16.650 -17.392 0.482 1.00 43.49 109 ASP C N 1
ATOM 4092 C CA . ASP C 1 9 ? -16.453 -16.395 -0.568 1.00 47.06 109 ASP C CA 1
ATOM 4093 C C . ASP C 1 9 ? -15.821 -15.176 0.089 1.00 42.44 109 ASP C C 1
ATOM 4094 O O . ASP C 1 9 ? -16.518 -14.326 0.649 1.00 57.83 109 ASP C O 1
ATOM 4099 N N . PHE C 1 10 ? -14.493 -15.092 0.035 1.00 45.69 110 PHE C N 1
ATOM 4100 C CA . PHE C 1 10 ? -13.805 -13.966 0.656 1.00 54.64 110 PHE C CA 1
ATOM 4101 C C . PHE C 1 10 ? -14.056 -12.648 -0.061 1.00 50.54 110 PHE C C 1
ATOM 4102 O O . PHE C 1 10 ? -13.538 -11.616 0.379 1.00 57.63 110 PHE C O 1
ATOM 4110 N N . GLY C 1 11 ? -14.834 -12.649 -1.140 1.00 45.17 111 GLY C N 1
ATOM 4111 C CA . GLY C 1 11 ? -15.206 -11.407 -1.783 1.00 48.98 111 GLY C CA 1
ATOM 4112 C C . GLY C 1 11 ? -16.353 -10.677 -1.129 1.00 49.84 111 GLY C C 1
ATOM 4113 O O . GLY C 1 11 ? -16.694 -9.571 -1.560 1.00 48.54 111 GLY C O 1
ATOM 4114 N N . MET C 1 12 ? -16.962 -11.272 -0.109 1.00 52.24 112 MET C N 1
ATOM 4115 C CA . MET C 1 12 ? -18.034 -10.595 0.598 1.00 33.69 112 MET C CA 1
ATOM 4116 C C . MET C 1 12 ? -17.477 -9.377 1.326 1.00 45.11 112 MET C C 1
ATOM 4117 O O . MET C 1 12 ? -16.339 -9.404 1.806 1.00 43.17 112 MET C O 1
ATOM 4122 N N . PRO C 1 13 ? -18.243 -8.296 1.419 1.00 38.36 113 PRO C N 1
ATOM 4123 C CA . PRO C 1 13 ? -17.762 -7.126 2.157 1.00 38.06 113 PRO C CA 1
ATOM 4124 C C . PRO C 1 13 ? -17.555 -7.484 3.621 1.00 45.00 113 PRO C C 1
ATOM 4125 O O . PRO C 1 13 ? -18.394 -8.143 4.241 1.00 31.46 113 PRO C O 1
ATOM 4129 N N . ARG C 1 14 ? -16.415 -7.059 4.171 1.00 38.99 114 ARG C N 1
ATOM 4130 C CA . ARG C 1 14 ? -16.015 -7.485 5.503 1.00 31.38 114 ARG C CA 1
ATOM 4131 C C . ARG C 1 14 ? -16.126 -6.401 6.563 1.00 35.19 114 ARG C C 1
ATOM 4132 O O . ARG C 1 14 ? -16.158 -6.729 7.752 1.00 52.48 114 ARG C O 1
ATOM 4140 N N . ASN C 1 15 ? -16.197 -5.135 6.175 1.00 37.57 115 ASN C N 1
ATOM 4141 C CA . ASN C 1 15 ? -16.480 -4.041 7.095 1.00 27.87 115 ASN C CA 1
ATOM 4142 C C . ASN C 1 15 ? -17.904 -3.573 6.832 1.00 32.70 115 ASN C C 1
ATOM 4143 O O . ASN C 1 15 ? -18.201 -3.061 5.748 1.00 59.65 115 ASN C O 1
ATOM 4148 N N . ILE C 1 16 ? -18.779 -3.743 7.817 1.00 26.28 116 ILE C N 1
ATOM 4149 C CA . ILE C 1 16 ? -20.179 -3.348 7.706 1.00 30.60 116 ILE C CA 1
ATOM 4150 C C . ILE C 1 16 ? -20.397 -2.130 8.588 1.00 31.33 116 ILE C C 1
ATOM 4151 O O . ILE C 1 16 ? -20.168 -2.186 9.802 1.00 46.44 116 ILE C O 1
ATOM 4156 N N . THR C 1 17 ? -20.841 -1.032 7.985 1.00 34.08 117 THR C N 1
ATOM 4157 C CA . THR C 1 17 ? -21.157 0.190 8.711 1.00 32.52 117 THR C CA 1
ATOM 4158 C C . THR C 1 17 ? -22.669 0.364 8.786 1.00 33.78 117 THR C C 1
ATOM 4159 O O . THR C 1 17 ? -23.388 0.083 7.822 1.00 36.96 117 THR C O 1
ATOM 4163 N N . THR C 1 18 ? -23.150 0.819 9.938 1.00 31.00 118 THR C N 1
ATOM 4164 C CA . THR C 1 18 ? -24.580 0.924 10.171 1.00 24.89 118 THR C CA 1
ATOM 4165 C C . THR C 1 18 ? -24.855 2.145 11.031 1.00 35.29 118 THR C C 1
ATOM 4166 O O . THR C 1 18 ? -24.082 2.459 11.940 1.00 42.82 118 THR C O 1
ATOM 4170 N N . ARG C 1 19 ? -25.954 2.830 10.729 1.00 36.56 119 ARG C N 1
ATOM 4171 C CA . ARG C 1 19 ? -26.407 3.949 11.541 1.00 28.98 119 ARG C CA 1
ATOM 4172 C C . ARG C 1 19 ? -27.230 3.427 12.713 1.00 28.04 119 ARG C C 1
ATOM 4173 O O . ARG C 1 19 ? -28.062 2.529 12.549 1.00 28.30 119 ARG C O 1
ATOM 4181 N N . THR C 1 20 ? -26.980 3.976 13.905 1.00 25.93 120 THR C N 1
ATOM 4182 C CA . THR C 1 20 ? -27.731 3.549 15.083 1.00 34.62 120 THR C CA 1
ATOM 4183 C C . THR C 1 20 ? -29.226 3.605 14.812 1.00 26.52 120 THR C C 1
ATOM 4184 O O . THR C 1 20 ? -29.738 4.584 14.265 1.00 26.33 120 THR C O 1
ATOM 4188 N N . GLY C 1 21 ? -29.927 2.545 15.215 1.00 31.30 121 GLY C N 1
ATOM 4189 C CA . GLY C 1 21 ? -31.345 2.408 15.006 1.00 31.67 121 GLY C CA 1
ATOM 4190 C C . GLY C 1 21 ? -31.703 1.553 13.808 1.00 41.53 121 GLY C C 1
ATOM 4191 O O . GLY C 1 21 ? -32.718 0.846 13.841 1.00 39.45 121 GLY C O 1
ATOM 4192 N N . HIS C 1 22 ? -30.894 1.602 12.755 1.00 35.44 122 HIS C N 1
ATOM 4193 C CA . HIS C 1 22 ? -31.125 0.766 11.593 1.00 36.42 122 HIS C CA 1
ATOM 4194 C C . HIS C 1 22 ? -30.685 -0.665 11.879 1.00 38.54 122 HIS C C 1
ATOM 4195 O O . HIS C 1 22 ? -29.948 -0.937 12.829 1.00 34.91 122 HIS C O 1
ATOM 4202 N N . THR C 1 23 ? -31.147 -1.586 11.041 1.00 38.32 123 THR C N 1
ATOM 4203 C CA . THR C 1 23 ? -30.773 -2.987 11.171 1.00 33.93 123 THR C CA 1
ATOM 4204 C C . THR C 1 23 ? -29.480 -3.223 10.402 1.00 36.77 123 THR C C 1
ATOM 4205 O O . THR C 1 23 ? -29.423 -2.989 9.190 1.00 35.99 123 THR C O 1
ATOM 4209 N N . ALA C 1 24 ? -28.442 -3.666 11.105 1.00 44.80 124 ALA C N 1
ATOM 4210 C CA . ALA C 1 24 ? -27.202 -4.050 10.447 1.00 32.52 124 ALA C CA 1
ATOM 4211 C C . ALA C 1 24 ? -27.309 -5.488 9.964 1.00 24.90 124 ALA C C 1
ATOM 4212 O O . ALA C 1 24 ? -27.920 -6.333 10.623 1.00 34.20 124 ALA C O 1
ATOM 4214 N N . ALA C 1 25 ? -26.725 -5.761 8.800 1.00 33.14 125 ALA C N 1
ATOM 4215 C CA . ALA C 1 25 ? -26.759 -7.091 8.202 1.00 31.35 125 ALA C CA 1
ATOM 4216 C C . ALA C 1 25 ? -25.364 -7.453 7.720 1.00 32.91 125 ALA C C 1
ATOM 4217 O O . ALA C 1 25 ? -24.779 -6.727 6.910 1.00 28.31 125 ALA C O 1
ATOM 4219 N N . ILE C 1 26 ? -24.836 -8.567 8.228 1.00 37.20 126 ILE C N 1
ATOM 4220 C CA . ILE C 1 26 ? -23.542 -9.110 7.825 1.00 31.07 126 ILE C CA 1
ATOM 4221 C C . ILE C 1 26 ? -23.809 -10.395 7.061 1.00 33.18 126 ILE C C 1
ATOM 4222 O O . ILE C 1 26 ? -24.373 -11.346 7.615 1.00 40.74 126 ILE C O 1
ATOM 4227 N N . ASN C 1 27 ? -23.410 -10.434 5.794 1.00 42.34 127 ASN C N 1
ATOM 4228 C CA . ASN C 1 27 ? -23.680 -11.588 4.952 1.00 30.35 127 ASN C CA 1
ATOM 4229 C C . ASN C 1 27 ? -22.420 -12.425 4.784 1.00 36.52 127 ASN C C 1
ATOM 4230 O O . ASN C 1 27 ? -21.326 -11.891 4.575 1.00 32.13 127 ASN C O 1
ATOM 4235 N N . CYS C 1 28 ? -22.590 -13.741 4.878 1.00 43.11 128 CYS C N 1
ATOM 4236 C CA . CYS C 1 28 ? -21.505 -14.708 4.797 1.00 42.17 128 CYS C CA 1
ATOM 4237 C C . CYS C 1 28 ? -21.898 -15.788 3.798 1.00 48.44 128 CYS C C 1
ATOM 4238 O O . CYS C 1 28 ? -22.984 -16.368 3.908 1.00 45.43 128 CYS C O 1
ATOM 4241 N N . ARG C 1 29 ? -21.029 -16.046 2.822 1.00 43.29 129 ARG C N 1
ATOM 4242 C CA . ARG C 1 29 ? -21.304 -16.997 1.750 1.00 39.90 129 ARG C CA 1
ATOM 4243 C C . ARG C 1 29 ? -20.403 -18.215 1.882 1.00 45.58 129 ARG C C 1
ATOM 4244 O O . ARG C 1 29 ? -19.176 -18.082 1.935 1.00 55.98 129 ARG C O 1
ATOM 4252 N N . VAL C 1 30 ? -21.012 -19.395 1.914 1.00 38.52 130 VAL C N 1
ATOM 4253 C CA . VAL C 1 30 ? -20.291 -20.652 2.055 1.00 44.34 130 VAL C CA 1
ATOM 4254 C C . VAL C 1 30 ? -20.678 -21.535 0.879 1.00 46.72 130 VAL C C 1
ATOM 4255 O O . VAL C 1 30 ? -21.844 -21.929 0.744 1.00 50.77 130 VAL C O 1
ATOM 4259 N N . ASP C 1 31 ? -19.707 -21.841 0.025 1.00 56.95 131 ASP C N 1
ATOM 4260 C CA . ASP C 1 31 ? -19.926 -22.738 -1.099 1.00 61.26 131 ASP C CA 1
ATOM 4261 C C . ASP C 1 31 ? -19.554 -24.159 -0.704 1.00 55.48 131 ASP C C 1
ATOM 4262 O O . ASP C 1 31 ? -18.607 -24.379 0.058 1.00 48.01 131 ASP C O 1
ATOM 4267 N N . ASN C 1 32 ? -20.314 -25.123 -1.218 1.00 56.76 132 ASN C N 1
ATOM 4268 C CA . ASN C 1 32 ? -20.099 -26.530 -0.890 1.00 61.69 132 ASN C CA 1
ATOM 4269 C C . ASN C 1 32 ? -20.307 -26.773 0.601 1.00 58.93 132 ASN C C 1
ATOM 4270 O O . ASN C 1 32 ? -19.547 -27.499 1.246 1.00 60.50 132 ASN C O 1
ATOM 4275 N N . LEU C 1 33 ? -21.343 -26.146 1.159 1.00 45.82 133 LEU C N 1
ATOM 4276 C CA . LEU C 1 33 ? -21.624 -26.333 2.577 1.00 44.47 133 LEU C CA 1
ATOM 4277 C C . LEU C 1 33 ? -21.888 -27.798 2.888 1.00 42.94 133 LEU C C 1
ATOM 4278 O O . LEU C 1 33 ? -21.401 -28.326 3.893 1.00 56.98 133 LEU C O 1
ATOM 4283 N N . GLY C 1 34 ? -22.642 -28.474 2.029 1.00 44.96 134 GLY C N 1
ATOM 4284 C CA . GLY C 1 34 ? -22.990 -29.849 2.325 1.00 51.56 134 GLY C CA 1
ATOM 4285 C C . GLY C 1 34 ? -23.859 -29.924 3.561 1.00 46.55 134 GLY C C 1
ATOM 4286 O O . GLY C 1 34 ? -24.733 -29.080 3.789 1.00 44.50 134 GLY C O 1
ATOM 4287 N N . ASP C 1 35 ? -23.614 -30.946 4.378 1.00 56.25 135 ASP C N 1
ATOM 4288 C CA . ASP C 1 35 ? -24.360 -31.159 5.611 1.00 58.52 135 ASP C CA 1
ATOM 4289 C C . ASP C 1 35 ? -23.807 -30.359 6.784 1.00 57.88 135 ASP C C 1
ATOM 4290 O O . ASP C 1 35 ? -24.252 -30.565 7.918 1.00 64.41 135 ASP C O 1
ATOM 4295 N N . LYS C 1 36 ? -22.856 -29.461 6.539 1.00 56.40 136 LYS C N 1
ATOM 4296 C CA . LYS C 1 36 ? -22.279 -28.640 7.591 1.00 47.18 136 LYS C CA 1
ATOM 4297 C C . LYS C 1 36 ? -23.209 -27.478 7.942 1.00 54.57 136 LYS C C 1
ATOM 4298 O O . LYS C 1 36 ? -24.172 -27.173 7.229 1.00 45.62 136 LYS C O 1
ATOM 4304 N N . SER C 1 37 ? -22.906 -26.823 9.064 1.00 54.36 137 SER C N 1
ATOM 4305 C CA . SER C 1 37 ? -23.741 -25.764 9.609 1.00 36.69 137 SER C CA 1
ATOM 4306 C C . SER C 1 37 ? -22.928 -24.497 9.827 1.00 39.20 137 SER C C 1
ATOM 4307 O O . SER C 1 37 ? -21.741 -24.547 10.158 1.00 43.49 137 SER C O 1
ATOM 4310 N N . VAL C 1 38 ? -23.590 -23.357 9.645 1.00 37.76 138 VAL C N 1
ATOM 4311 C CA . VAL C 1 38 ? -22.989 -22.045 9.854 1.00 41.15 138 VAL C CA 1
ATOM 4312 C C . VAL C 1 38 ? -23.375 -21.542 11.238 1.00 37.27 138 VAL C C 1
ATOM 4313 O O . VAL C 1 38 ? -24.535 -21.656 11.656 1.00 39.43 138 VAL C O 1
ATOM 4317 N N . SER C 1 39 ? -22.400 -20.993 11.956 1.00 32.40 139 SER C N 1
ATOM 4318 C CA . SER C 1 39 ? -22.626 -20.435 13.281 1.00 45.57 139 SER C CA 1
ATOM 4319 C C . SER C 1 39 ? -22.081 -19.018 13.329 1.00 39.23 139 SER C C 1
ATOM 4320 O O . SER C 1 39 ? -21.064 -18.711 12.698 1.00 32.20 139 SER C O 1
ATOM 4323 N N . TRP C 1 40 ? -22.769 -18.156 14.068 1.00 31.80 140 TRP C N 1
ATOM 4324 C CA . TRP C 1 40 ? -22.333 -16.785 14.287 1.00 30.99 140 TRP C CA 1
ATOM 4325 C C . TRP C 1 40 ? -21.934 -16.621 15.742 1.00 31.59 140 TRP C C 1
ATOM 4326 O O . TRP C 1 40 ? -22.690 -16.995 16.645 1.00 31.53 140 TRP C O 1
ATOM 4337 N N . ILE C 1 41 ? -20.749 -16.067 15.961 1.00 30.39 141 ILE C N 1
ATOM 4338 C CA . ILE C 1 41 ? -20.195 -15.902 17.295 1.00 35.57 141 ILE C CA 1
ATOM 4339 C C . ILE C 1 41 ? -19.593 -14.510 17.389 1.00 37.06 141 ILE C C 1
ATOM 4340 O O . ILE C 1 41 ? -19.037 -13.998 16.411 1.00 33.96 141 ILE C O 1
ATOM 4345 N N . ARG C 1 42 ? -19.718 -13.893 18.563 1.00 34.08 142 ARG C N 1
ATOM 4346 C CA . ARG C 1 42 ? -19.137 -12.578 18.829 1.00 31.26 142 ARG C CA 1
ATOM 4347 C C . ARG C 1 42 ? -17.741 -12.777 19.409 1.00 29.96 142 ARG C C 1
ATOM 4348 O O . ARG C 1 42 ? -17.597 -13.136 20.580 1.00 37.79 142 ARG C O 1
ATOM 4356 N N . LYS C 1 43 ? -16.714 -12.533 18.593 1.00 31.34 143 LYS C N 1
ATOM 4357 C CA . LYS C 1 43 ? -15.350 -12.873 18.990 1.00 34.67 143 LYS C CA 1
ATOM 4358 C C . LYS C 1 43 ? -14.955 -12.217 20.308 1.00 33.80 143 LYS C C 1
ATOM 4359 O O . LYS C 1 43 ? -14.168 -12.784 21.073 1.00 29.10 143 LYS C O 1
ATOM 4365 N N . ARG C 1 44 ? -15.494 -11.032 20.590 1.00 41.78 144 ARG C N 1
ATOM 4366 C CA . ARG C 1 44 ? -15.171 -10.302 21.811 1.00 32.21 144 ARG C CA 1
ATOM 4367 C C . ARG C 1 44 ? -15.143 -11.198 23.047 1.00 41.77 144 ARG C C 1
ATOM 4368 O O . ARG C 1 44 ? -14.160 -11.219 23.796 1.00 39.02 144 ARG C O 1
ATOM 4376 N N . ASP C 1 45 ? -16.225 -11.950 23.274 1.00 43.09 145 ASP C N 1
ATOM 4377 C CA . ASP C 1 45 ? -16.413 -12.707 24.506 1.00 25.00 145 ASP C CA 1
ATOM 4378 C C . ASP C 1 45 ? -16.929 -14.120 24.245 1.00 32.64 145 ASP C C 1
ATOM 4379 O O . ASP C 1 45 ? -17.455 -14.764 25.160 1.00 37.92 145 ASP C O 1
ATOM 4384 N N . LEU C 1 46 ? -16.806 -14.608 23.014 1.00 30.23 146 LEU C N 1
ATOM 4385 C CA . LEU C 1 46 ? -17.238 -15.955 22.656 1.00 30.42 146 LEU C CA 1
ATOM 4386 C C . LEU C 1 46 ? -18.725 -16.164 22.917 1.00 28.39 146 LEU C C 1
ATOM 4387 O O . LEU C 1 46 ? -19.145 -17.254 23.307 1.00 40.27 146 LEU C O 1
ATOM 4392 N N . HIS C 1 47 ? -19.533 -15.129 22.707 1.00 27.08 147 HIS C N 1
ATOM 4393 C CA . HIS C 1 47 ? -20.975 -15.250 22.903 1.00 35.37 147 HIS C CA 1
ATOM 4394 C C . HIS C 1 47 ? -21.600 -15.824 21.638 1.00 29.87 147 HIS C C 1
ATOM 4395 O O . HIS C 1 47 ? -21.669 -15.150 20.607 1.00 34.87 147 HIS C O 1
ATOM 4402 N N . ILE C 1 48 ? -22.056 -17.070 21.710 1.00 29.39 148 ILE C N 1
ATOM 4403 C CA . ILE C 1 48 ? -22.692 -17.676 20.550 1.00 35.64 148 ILE C CA 1
ATOM 4404 C C . ILE C 1 48 ? -23.969 -16.913 20.241 1.00 35.16 148 ILE C C 1
ATOM 4405 O O . ILE C 1 48 ? -24.867 -16.811 21.086 1.00 39.83 148 ILE C O 1
ATOM 4410 N N . LEU C 1 49 ? -24.052 -16.363 19.029 1.00 33.95 149 LEU C N 1
ATOM 4411 C CA . LEU C 1 49 ? -25.252 -15.666 18.578 1.00 24.80 149 LEU C CA 1
ATOM 4412 C C . LEU C 1 49 ? -26.267 -16.642 17.988 1.00 32.40 149 LEU C C 1
ATOM 4413 O O . LEU C 1 49 ? -27.398 -16.746 18.475 1.00 31.47 149 LEU C O 1
ATOM 4418 N N . THR C 1 50 ? -25.873 -17.367 16.943 1.00 38.41 150 THR C N 1
ATOM 4419 C CA . THR C 1 50 ? -26.719 -18.383 16.335 1.00 36.13 150 THR C CA 1
ATOM 4420 C C . THR C 1 50 ? -25.852 -19.535 15.852 1.00 41.33 150 THR C C 1
ATOM 4421 O O . THR C 1 50 ? -24.711 -19.342 15.422 1.00 46.59 150 THR C O 1
ATOM 4425 N N . ALA C 1 51 ? -26.406 -20.740 15.939 1.00 35.53 151 ALA C N 1
ATOM 4426 C CA . ALA C 1 51 ? -25.789 -21.940 15.394 1.00 42.87 151 ALA C CA 1
ATOM 4427 C C . ALA C 1 51 ? -26.825 -22.637 14.530 1.00 56.73 151 ALA C C 1
ATOM 4428 O O . ALA C 1 51 ? -27.947 -22.883 14.984 1.00 51.73 151 ALA C O 1
ATOM 4430 N N . GLY C 1 52 ? -26.457 -22.949 13.292 1.00 46.24 152 GLY C N 1
ATOM 4431 C CA . GLY C 1 52 ? -27.486 -23.362 12.361 1.00 39.98 152 GLY C CA 1
ATOM 4432 C C . GLY C 1 52 ? -28.524 -22.267 12.247 1.00 48.22 152 GLY C C 1
ATOM 4433 O O . GLY C 1 52 ? -28.202 -21.073 12.251 1.00 54.02 152 GLY C O 1
ATOM 4434 N N . ILE C 1 53 ? -29.795 -22.667 12.163 1.00 51.82 153 ILE C N 1
ATOM 4435 C CA . ILE C 1 53 ? -30.879 -21.690 12.087 1.00 59.82 153 ILE C CA 1
ATOM 4436 C C . ILE C 1 53 ? -31.429 -21.310 13.454 1.00 54.98 153 ILE C C 1
ATOM 4437 O O . ILE C 1 53 ? -32.174 -20.322 13.554 1.00 50.23 153 ILE C O 1
ATOM 4442 N N . LEU C 1 54 ? -31.083 -22.052 14.506 1.00 55.03 154 LEU C N 1
ATOM 4443 C CA . LEU C 1 54 ? -31.598 -21.782 15.843 1.00 70.76 154 LEU C CA 1
ATOM 4444 C C . LEU C 1 54 ? -30.805 -20.662 16.507 1.00 51.10 154 LEU C C 1
ATOM 4445 O O . LEU C 1 54 ? -29.571 -20.692 16.533 1.00 44.12 154 LEU C O 1
ATOM 4450 N N . THR C 1 55 ? -31.518 -19.675 17.042 1.00 39.87 155 THR C N 1
ATOM 4451 C CA . THR C 1 55 ? -30.879 -18.547 17.702 1.00 45.06 155 THR C CA 1
ATOM 4452 C C . THR C 1 55 ? -30.533 -18.920 19.137 1.00 51.12 155 THR C C 1
ATOM 4453 O O . THR C 1 55 ? -31.399 -19.366 19.897 1.00 58.39 155 THR C O 1
ATOM 4457 N N . TYR C 1 56 ? -29.266 -18.739 19.508 1.00 42.56 156 TYR C N 1
ATOM 4458 C CA . TYR C 1 56 ? -28.818 -19.092 20.850 1.00 35.73 156 TYR C CA 1
ATOM 4459 C C . TYR C 1 56 ? -28.919 -17.916 21.814 1.00 40.19 156 TYR C C 1
ATOM 4460 O O . TYR C 1 56 ? -29.509 -18.044 22.890 1.00 46.74 156 TYR C O 1
ATOM 4469 N N . THR C 1 57 ? -28.345 -16.772 21.449 1.00 29.39 157 THR C N 1
ATOM 4470 C CA . THR C 1 57 ? -28.442 -15.592 22.294 1.00 34.56 157 THR C CA 1
ATOM 4471 C C . THR C 1 57 ? -29.901 -15.226 22.538 1.00 37.93 157 THR C C 1
ATOM 4472 O O . THR C 1 57 ? -30.762 -15.392 21.669 1.00 47.29 157 THR C O 1
ATOM 4476 N N . SER C 1 58 ? -30.175 -14.715 23.737 1.00 30.60 158 SER C N 1
ATOM 4477 C CA . SER C 1 58 ? -31.507 -14.254 24.102 1.00 35.19 158 SER C CA 1
ATOM 4478 C C . SER C 1 58 ? -31.673 -12.747 23.924 1.00 35.53 158 SER C C 1
ATOM 4479 O O . SER C 1 58 ? -32.694 -12.190 24.341 1.00 39.60 158 SER C O 1
ATOM 4482 N N . ASP C 1 59 ? -30.697 -12.078 23.317 1.00 35.64 159 ASP C N 1
ATOM 4483 C CA . ASP C 1 59 ? -30.860 -10.686 22.915 1.00 36.13 159 ASP C CA 1
ATOM 4484 C C . ASP C 1 59 ? -31.765 -10.639 21.689 1.00 39.53 159 ASP C C 1
ATOM 4485 O O . ASP C 1 59 ? -31.367 -11.062 20.600 1.00 43.35 159 ASP C O 1
ATOM 4490 N N . GLU C 1 60 ? -32.987 -10.130 21.860 1.00 46.59 160 GLU C N 1
ATOM 4491 C CA . GLU C 1 60 ? -33.983 -10.230 20.796 1.00 52.60 160 GLU C CA 1
ATOM 4492 C C . GLU C 1 60 ? -33.531 -9.563 19.502 1.00 47.49 160 GLU C C 1
ATOM 4493 O O . GLU C 1 60 ? -34.012 -9.933 18.426 1.00 44.05 160 GLU C O 1
ATOM 4499 N N . ARG C 1 61 ? -32.610 -8.604 19.573 1.00 41.51 161 ARG C N 1
ATOM 4500 C CA . ARG C 1 61 ? -32.192 -7.886 18.374 1.00 39.20 161 ARG C CA 1
ATOM 4501 C C . ARG C 1 61 ? -31.349 -8.728 17.426 1.00 33.34 161 ARG C C 1
ATOM 4502 O O . ARG C 1 61 ? -30.990 -8.229 16.355 1.00 48.75 161 ARG C O 1
ATOM 4510 N N . PHE C 1 62 ? -31.023 -9.970 17.775 1.00 33.33 162 PHE C N 1
ATOM 4511 C CA . PHE C 1 62 ? -30.136 -10.808 16.978 1.00 30.66 162 PHE C CA 1
ATOM 4512 C C . PHE C 1 62 ? -30.920 -11.946 16.348 1.00 34.33 162 PHE C C 1
ATOM 4513 O O . PHE C 1 62 ? -31.668 -12.650 17.036 1.00 41.87 162 PHE C O 1
ATOM 4521 N N . LYS C 1 63 ? -30.738 -12.124 15.045 1.00 38.12 163 LYS C N 1
ATOM 4522 C CA . LYS C 1 63 ? -31.398 -13.186 14.304 1.00 33.56 163 LYS C CA 1
ATOM 4523 C C . LYS C 1 63 ? -30.564 -13.477 13.068 1.00 31.42 163 LYS C C 1
ATOM 4524 O O . LYS C 1 63 ? -29.858 -12.600 12.565 1.00 39.48 163 LYS C O 1
ATOM 4530 N N . VAL C 1 64 ? -30.649 -14.712 12.587 1.00 39.31 164 VAL C N 1
ATOM 4531 C CA . VAL C 1 64 ? -29.930 -15.140 11.396 1.00 34.84 164 VAL C CA 1
ATOM 4532 C C . VAL C 1 64 ? -30.934 -15.672 10.384 1.00 28.34 164 VAL C C 1
ATOM 4533 O O . VAL C 1 64 ? -31.853 -16.417 10.739 1.00 39.10 164 VAL C O 1
ATOM 4537 N N . VAL C 1 65 ? -30.764 -15.281 9.127 1.00 41.11 165 VAL C N 1
ATOM 4538 C CA . VAL C 1 65 ? -31.583 -15.784 8.032 1.00 36.24 165 VAL C CA 1
ATOM 4539 C C . VAL C 1 65 ? -30.657 -16.391 6.991 1.00 36.34 165 VAL C C 1
ATOM 4540 O O . VAL C 1 65 ? -29.513 -15.956 6.825 1.00 36.63 165 VAL C O 1
ATOM 4544 N N . ARG C 1 66 ? -31.155 -17.408 6.290 1.00 26.86 166 ARG C N 1
ATOM 4545 C CA . ARG C 1 66 ? -30.379 -18.072 5.254 1.00 28.65 166 ARG C CA 1
ATOM 4546 C C . ARG C 1 66 ? -31.213 -18.212 3.989 1.00 32.22 166 ARG C C 1
ATOM 4547 O O . ARG C 1 66 ? -32.441 -18.307 4.040 1.00 39.68 166 ARG C O 1
ATOM 4555 N N . THR C 1 67 ? -30.532 -18.216 2.849 1.00 37.62 167 THR C N 1
ATOM 4556 C CA . THR C 1 67 ? -31.211 -18.494 1.596 1.00 35.40 167 THR C CA 1
ATOM 4557 C C . THR C 1 67 ? -31.654 -19.954 1.553 1.00 44.22 167 THR C C 1
ATOM 4558 O O . THR C 1 67 ? -31.119 -20.815 2.258 1.00 44.85 167 THR C O 1
ATOM 4562 N N . ALA C 1 68 ? -32.658 -20.226 0.714 1.00 40.85 168 ALA C N 1
ATOM 4563 C CA . ALA C 1 68 ? -33.215 -21.572 0.647 1.00 32.67 168 ALA C CA 1
ATOM 4564 C C . ALA C 1 68 ? -32.135 -22.603 0.352 1.00 42.41 168 ALA C C 1
ATOM 4565 O O . ALA C 1 68 ? -32.105 -23.676 0.965 1.00 54.26 168 ALA C O 1
ATOM 4567 N N . ASP C 1 69 ? -31.231 -22.291 -0.576 1.00 36.88 169 ASP C N 1
ATOM 4568 C CA . ASP C 1 69 ? -30.118 -23.187 -0.867 1.00 40.29 169 ASP C CA 1
ATOM 4569 C C . ASP C 1 69 ? -29.053 -23.189 0.224 1.00 48.22 169 ASP C C 1
ATOM 4570 O O . ASP C 1 69 ? -28.056 -23.907 0.087 1.00 50.85 169 ASP C O 1
ATOM 4575 N N . SER C 1 70 ? -29.233 -22.406 1.290 1.00 47.62 170 SER C N 1
ATOM 4576 C CA . SER C 1 70 ? -28.324 -22.406 2.438 1.00 40.17 170 SER C CA 1
ATOM 4577 C C . SER C 1 70 ? -26.911 -21.971 2.057 1.00 42.77 170 SER C C 1
ATOM 4578 O O . SER C 1 70 ? -25.942 -22.325 2.731 1.00 40.34 170 SER C O 1
ATOM 4581 N N . LYS C 1 71 ? -26.770 -21.193 0.984 1.00 49.44 171 LYS C N 1
ATOM 4582 C CA . LYS C 1 71 ? -25.454 -20.708 0.584 1.00 43.04 171 LYS C CA 1
ATOM 4583 C C . LYS C 1 71 ? -25.078 -19.394 1.252 1.00 43.88 171 LYS C C 1
ATOM 4584 O O . LYS C 1 71 ? -23.889 -19.139 1.473 1.00 46.12 171 LYS C O 1
ATOM 4590 N N . ASP C 1 72 ? -26.055 -18.550 1.569 1.00 40.30 172 ASP C N 1
ATOM 4591 C CA . ASP C 1 72 ? -25.809 -17.249 2.172 1.00 36.81 172 ASP C CA 1
ATOM 4592 C C . ASP C 1 72 ? -26.440 -17.209 3.556 1.00 42.77 172 ASP C C 1
ATOM 4593 O O . ASP C 1 72 ? -27.610 -17.575 3.720 1.00 33.53 172 ASP C O 1
ATOM 4598 N N . TRP C 1 73 ? -25.662 -16.770 4.546 1.00 35.32 173 TRP C N 1
ATOM 4599 C CA . TRP C 1 73 ? -26.091 -16.700 5.941 1.00 36.65 173 TRP C CA 1
ATOM 4600 C C . TRP C 1 73 ? -25.909 -15.268 6.421 1.00 39.16 173 TRP C C 1
ATOM 4601 O O . TRP C 1 73 ? -24.779 -14.823 6.650 1.00 49.78 173 TRP C O 1
ATOM 4612 N N . THR C 1 74 ? -27.013 -14.549 6.572 1.00 44.36 174 THR C N 1
ATOM 4613 C CA . THR C 1 74 ? -26.980 -13.140 6.933 1.00 43.56 174 THR C CA 1
ATOM 4614 C C . THR C 1 74 ? -27.329 -12.978 8.405 1.00 42.79 174 THR C C 1
ATOM 4615 O O . THR C 1 74 ? -28.316 -13.548 8.882 1.00 45.48 174 THR C O 1
ATOM 4619 N N . LEU C 1 75 ? -26.520 -12.201 9.118 1.00 33.46 175 LEU C N 1
ATOM 4620 C CA . LEU C 1 75 ? -26.768 -11.880 10.515 1.00 26.10 175 LEU C CA 1
ATOM 4621 C C . LEU C 1 75 ? -27.435 -10.515 10.588 1.00 31.09 175 LEU C C 1
ATOM 4622 O O . LEU C 1 75 ? -26.859 -9.517 10.141 1.00 36.44 175 LEU C O 1
ATOM 4627 N N . HIS C 1 76 ? -28.645 -10.470 11.134 1.00 26.51 176 HIS C N 1
ATOM 4628 C CA . HIS C 1 76 ? -29.365 -9.217 11.316 1.00 28.69 176 HIS C CA 1
ATOM 4629 C C . HIS C 1 76 ? -29.266 -8.781 12.770 1.00 38.36 176 HIS C C 1
ATOM 4630 O O . HIS C 1 76 ? -29.455 -9.593 13.682 1.00 41.66 176 HIS C O 1
ATOM 4637 N N . VAL C 1 77 ? -28.974 -7.503 12.978 1.00 37.48 177 VAL C N 1
ATOM 4638 C CA . VAL C 1 77 ? -28.985 -6.888 14.297 1.00 36.78 177 VAL C CA 1
ATOM 4639 C C . VAL C 1 77 ? -29.967 -5.726 14.222 1.00 38.22 177 VAL C C 1
ATOM 4640 O O . VAL C 1 77 ? -29.636 -4.652 13.703 1.00 36.42 177 VAL C O 1
ATOM 4644 N N . LYS C 1 78 ? -31.182 -5.937 14.720 1.00 29.32 178 LYS C N 1
ATOM 4645 C CA . LYS C 1 78 ? -32.177 -4.875 14.731 1.00 34.16 178 LYS C CA 1
ATOM 4646 C C . LYS C 1 78 ? -31.798 -3.795 15.739 1.00 35.15 178 LYS C C 1
ATOM 4647 O O . LYS C 1 78 ? -31.218 -4.071 16.792 1.00 40.48 178 LYS C O 1
ATOM 4653 N N . TYR C 1 79 ? -32.142 -2.554 15.408 1.00 33.61 179 TYR C N 1
ATOM 4654 C CA . TYR C 1 79 ? -31.898 -1.408 16.281 1.00 35.04 179 TYR C CA 1
ATOM 4655 C C . TYR C 1 79 ? -30.461 -1.426 16.802 1.00 40.15 179 TYR C C 1
ATOM 4656 O O . TYR C 1 79 ? -30.199 -1.451 18.006 1.00 47.62 179 TYR C O 1
ATOM 4665 N N . ALA C 1 80 ? -29.523 -1.420 15.857 1.00 44.47 180 ALA C N 1
ATOM 4666 C CA . ALA C 1 80 ? -28.112 -1.494 16.205 1.00 29.44 180 ALA C CA 1
ATOM 4667 C C . ALA C 1 80 ? -27.693 -0.275 17.010 1.00 40.78 180 ALA C C 1
ATOM 4668 O O . ALA C 1 80 ? -28.070 0.859 16.700 1.00 38.57 180 ALA C O 1
ATOM 4670 N N . GLN C 1 81 ? -26.907 -0.521 18.046 1.00 35.36 181 GLN C N 1
ATOM 4671 C CA . GLN C 1 81 ? -26.360 0.509 18.906 1.00 25.80 181 GLN C CA 1
ATOM 4672 C C . GLN C 1 81 ? -24.845 0.519 18.773 1.00 27.34 181 GLN C C 1
ATOM 4673 O O . GLN C 1 81 ? -24.251 -0.457 18.302 1.00 29.84 181 GLN C O 1
ATOM 4679 N N . PRO C 1 82 ? -24.185 1.611 19.164 1.00 30.68 182 PRO C N 1
ATOM 4680 C CA . PRO C 1 82 ? -22.719 1.643 19.067 1.00 32.27 182 PRO C CA 1
ATOM 4681 C C . PRO C 1 82 ? -22.037 0.519 19.823 1.00 31.48 182 PRO C C 1
ATOM 4682 O O . PRO C 1 82 ? -20.994 0.030 19.372 1.00 29.84 182 PRO C O 1
ATOM 4686 N N . ARG C 1 83 ? -22.589 0.095 20.963 1.00 34.08 183 ARG C N 1
ATOM 4687 C CA . ARG C 1 83 ? -21.984 -0.996 21.719 1.00 26.00 183 ARG C CA 1
ATOM 4688 C C . ARG C 1 83 ? -21.920 -2.290 20.919 1.00 32.34 183 ARG C C 1
ATOM 4689 O O . ARG C 1 83 ? -21.167 -3.197 21.290 1.00 41.28 183 ARG C O 1
ATOM 4697 N N . ASP C 1 84 ? -22.699 -2.402 19.842 1.00 26.32 184 ASP C N 1
ATOM 4698 C CA . ASP C 1 84 ? -22.679 -3.592 19.001 1.00 23.75 184 ASP C CA 1
ATOM 4699 C C . ASP C 1 84 ? -21.465 -3.655 18.084 1.00 25.71 184 ASP C C 1
ATOM 4700 O O . ASP C 1 84 ? -21.246 -4.690 17.446 1.00 23.65 184 ASP C O 1
ATOM 4705 N N . SER C 1 85 ? -20.684 -2.583 17.994 1.00 22.32 185 SER C N 1
ATOM 4706 C CA . SER C 1 85 ? -19.524 -2.583 17.117 1.00 16.77 185 SER C CA 1
ATOM 4707 C C . SER C 1 85 ? -18.504 -3.606 17.594 1.00 30.32 185 SER C C 1
ATOM 4708 O O . SER C 1 85 ? -18.263 -3.757 18.795 1.00 47.02 185 SER C O 1
ATOM 4711 N N . GLY C 1 86 ? -17.910 -4.313 16.649 1.00 31.65 186 GLY C N 1
ATOM 4712 C CA . GLY C 1 86 ? -16.905 -5.302 16.974 1.00 29.04 186 GLY C CA 1
ATOM 4713 C C . GLY C 1 86 ? -16.808 -6.338 15.878 1.00 32.48 186 GLY C C 1
ATOM 4714 O O . GLY C 1 86 ? -17.447 -6.235 14.833 1.00 37.03 186 GLY C O 1
ATOM 4715 N N . ILE C 1 87 ? -15.989 -7.349 16.147 1.00 34.55 187 ILE C N 1
ATOM 4716 C CA . ILE C 1 87 ? -15.760 -8.435 15.204 1.00 25.60 187 ILE C CA 1
ATOM 4717 C C . ILE C 1 87 ? -16.758 -9.550 15.475 1.00 28.14 187 ILE C C 1
ATOM 4718 O O . ILE C 1 87 ? -16.938 -9.970 16.625 1.00 41.93 187 ILE C O 1
ATOM 4723 N N . TYR C 1 88 ? -17.405 -10.030 14.416 1.00 24.17 188 TYR C N 1
ATOM 4724 C CA . TYR C 1 88 ? -18.255 -11.210 14.460 1.00 21.18 188 TYR C CA 1
ATOM 4725 C C . TYR C 1 88 ? -17.678 -12.268 13.533 1.00 31.16 188 TYR C C 1
ATOM 4726 O O . TYR C 1 88 ? -17.218 -11.956 12.430 1.00 35.37 188 TYR C O 1
ATOM 4735 N N . GLU C 1 89 ? -17.696 -13.517 13.982 1.00 33.19 189 GLU C N 1
ATOM 4736 C CA . GLU C 1 89 ? -17.099 -14.619 13.244 1.00 30.68 189 GLU C CA 1
ATOM 4737 C C . GLU C 1 89 ? -18.187 -15.470 12.612 1.00 35.77 189 GLU C C 1
ATOM 4738 O O . GLU C 1 89 ? -19.108 -15.921 13.301 1.00 36.50 189 GLU C O 1
ATOM 4744 N N . CYS C 1 90 ? -18.081 -15.672 11.301 1.00 41.32 190 CYS C N 1
ATOM 4745 C CA . CYS C 1 90 ? -18.851 -16.686 10.594 1.00 29.99 190 CYS C CA 1
ATOM 4746 C C . CYS C 1 90 ? -18.078 -17.994 10.673 1.00 36.22 190 CYS C C 1
ATOM 4747 O O . CYS C 1 90 ? -16.890 -18.038 10.340 1.00 48.07 190 CYS C O 1
ATOM 4750 N N . GLN C 1 91 ? -18.740 -19.052 11.129 1.00 30.24 191 GLN C N 1
ATOM 4751 C CA . GLN C 1 91 ? -18.046 -20.260 11.555 1.00 32.82 191 GLN C CA 1
ATOM 4752 C C . GLN C 1 91 ? -18.723 -21.487 10.965 1.00 33.40 191 GLN C C 1
ATOM 4753 O O . GLN C 1 91 ? -19.915 -21.714 11.200 1.00 39.08 191 GLN C O 1
ATOM 4759 N N . VAL C 1 92 ? -17.965 -22.277 10.205 1.00 32.08 192 VAL C N 1
ATOM 4760 C CA . VAL C 1 92 ? -18.436 -23.551 9.671 1.00 42.57 192 VAL C CA 1
ATOM 4761 C C . VAL C 1 92 ? -17.919 -24.662 10.574 1.00 38.86 192 VAL C C 1
ATOM 4762 O O . VAL C 1 92 ? -16.739 -24.670 10.945 1.00 38.92 192 VAL C O 1
ATOM 4766 N N . ASN C 1 93 ? -18.794 -25.606 10.913 1.00 36.65 193 ASN C N 1
ATOM 4767 C CA . ASN C 1 93 ? -18.501 -26.616 11.931 1.00 36.76 193 ASN C CA 1
ATOM 4768 C C . ASN C 1 93 ? -17.723 -27.812 11.400 1.00 42.14 193 ASN C C 1
ATOM 4769 O O . ASN C 1 93 ? -18.053 -28.956 11.720 1.00 49.73 193 ASN C O 1
ATOM 4774 N N . THR C 1 94 ? -16.691 -27.587 10.596 1.00 48.17 194 THR C N 1
ATOM 4775 C CA . THR C 1 94 ? -15.848 -28.684 10.152 1.00 48.54 194 THR C CA 1
ATOM 4776 C C . THR C 1 94 ? -14.835 -29.032 11.240 1.00 60.01 194 THR C C 1
ATOM 4777 O O . THR C 1 94 ? -14.783 -28.410 12.305 1.00 65.83 194 THR C O 1
ATOM 4781 N N . GLU C 1 95 ? -14.021 -30.047 10.974 1.00 69.71 195 GLU C N 1
ATOM 4782 C CA . GLU C 1 95 ? -12.938 -30.400 11.879 1.00 66.33 195 GLU C CA 1
ATOM 4783 C C . GLU C 1 95 ? -11.618 -30.421 11.121 1.00 66.00 195 GLU C C 1
ATOM 4784 O O . GLU C 1 95 ? -11.389 -31.299 10.288 1.00 69.66 195 GLU C O 1
ATOM 4790 N N . PRO C 1 96 ? -10.756 -29.432 11.396 1.00 49.02 196 PRO C N 1
ATOM 4791 C CA . PRO C 1 96 ? -11.093 -28.350 12.327 1.00 52.92 196 PRO C CA 1
ATOM 4792 C C . PRO C 1 96 ? -12.058 -27.340 11.715 1.00 55.70 196 PRO C C 1
ATOM 4793 O O . PRO C 1 96 ? -12.433 -27.474 10.552 1.00 60.15 196 PRO C O 1
ATOM 4797 N N . LYS C 1 97 ? -12.455 -26.339 12.493 1.00 55.02 197 LYS C N 1
ATOM 4798 C CA . LYS C 1 97 ? -13.401 -25.348 12.011 1.00 46.61 197 LYS C CA 1
ATOM 4799 C C . LYS C 1 97 ? -12.709 -24.339 11.106 1.00 52.95 197 LYS C C 1
ATOM 4800 O O . LYS C 1 97 ? -11.519 -24.045 11.260 1.00 48.24 197 LYS C O 1
ATOM 4806 N N . ILE C 1 98 ? -13.473 -23.811 10.154 1.00 50.90 198 ILE C N 1
ATOM 4807 C CA . ILE C 1 98 ? -13.065 -22.663 9.355 1.00 47.91 198 ILE C CA 1
ATOM 4808 C C . ILE C 1 98 ? -13.962 -21.496 9.730 1.00 38.29 198 ILE C C 1
ATOM 4809 O O . ILE C 1 98 ? -15.128 -21.679 10.101 1.00 39.60 198 ILE C O 1
ATOM 4814 N N . SER C 1 99 ? -13.416 -20.287 9.627 1.00 32.03 199 SER C N 1
ATOM 4815 C CA . SER C 1 99 ? -14.146 -19.103 10.047 1.00 34.95 199 SER C CA 1
ATOM 4816 C C . SER C 1 99 ? -13.705 -17.903 9.223 1.00 47.78 199 SER C C 1
ATOM 4817 O O . SER C 1 99 ? -12.605 -17.871 8.666 1.00 56.27 199 SER C O 1
ATOM 4820 N N . MET C 1 100 ? -14.590 -16.913 9.155 1.00 47.47 200 MET C N 1
ATOM 4821 C CA . MET C 1 100 ? -14.310 -15.624 8.543 1.00 38.94 200 MET C CA 1
ATOM 4822 C C . MET C 1 100 ? -14.743 -14.540 9.514 1.00 41.19 200 MET C C 1
ATOM 4823 O O . MET C 1 100 ? -15.795 -14.653 10.149 1.00 44.95 200 MET C O 1
ATOM 4828 N N . ALA C 1 101 ? -13.935 -13.493 9.635 1.00 41.34 201 ALA C N 1
ATOM 4829 C CA . ALA C 1 101 ? -14.183 -12.435 10.603 1.00 35.12 201 ALA C CA 1
ATOM 4830 C C . ALA C 1 101 ? -14.732 -11.203 9.893 1.00 44.23 201 ALA C C 1
ATOM 4831 O O . ALA C 1 101 ? -14.095 -10.670 8.977 1.00 38.73 201 ALA C O 1
ATOM 4833 N N . PHE C 1 102 ? -15.906 -10.754 10.321 1.00 34.40 202 PHE C N 1
ATOM 4834 C CA . PHE C 1 102 ? -16.500 -9.512 9.859 1.00 25.24 202 PHE C CA 1
ATOM 4835 C C . PHE C 1 102 ? -16.483 -8.489 10.985 1.00 28.41 202 PHE C C 1
ATOM 4836 O O . PHE C 1 102 ? -16.550 -8.843 12.164 1.00 39.48 202 PHE C O 1
ATOM 4844 N N . ARG C 1 103 ? -16.395 -7.214 10.619 1.00 27.51 203 ARG C N 1
ATOM 4845 C CA . ARG C 1 103 ? -16.372 -6.126 11.588 1.00 31.75 203 ARG C CA 1
ATOM 4846 C C . ARG C 1 103 ? -17.605 -5.253 11.417 1.00 32.53 203 ARG C C 1
ATOM 4847 O O . ARG C 1 103 ? -17.869 -4.753 10.320 1.00 33.86 203 ARG C O 1
ATOM 4855 N N . LEU C 1 104 ? -18.349 -5.065 12.501 1.00 33.75 204 LEU C N 1
ATOM 4856 C CA . LEU C 1 104 ? -19.506 -4.182 12.515 1.00 26.28 204 LEU C CA 1
ATOM 4857 C C . LEU C 1 104 ? -19.117 -2.867 13.172 1.00 33.82 204 LEU C C 1
ATOM 4858 O O . LEU C 1 104 ? -18.513 -2.861 14.250 1.00 39.64 204 LEU C O 1
ATOM 4863 N N . ASN C 1 105 ? -19.452 -1.758 12.518 1.00 31.69 205 ASN C N 1
ATOM 4864 C CA . ASN C 1 105 ? -19.122 -0.422 13.011 1.00 30.80 205 ASN C CA 1
ATOM 4865 C C . ASN C 1 105 ? -20.397 0.410 12.966 1.00 33.45 205 ASN C C 1
ATOM 4866 O O . ASN C 1 105 ? -20.766 0.939 11.914 1.00 42.51 205 ASN C O 1
ATOM 4871 N N . VAL C 1 106 ? -21.070 0.524 14.104 1.00 35.96 206 VAL C N 1
ATOM 4872 C CA . VAL C 1 106 ? -22.306 1.290 14.197 1.00 34.55 206 VAL C CA 1
ATOM 4873 C C . VAL C 1 106 ? -21.941 2.742 14.466 1.00 35.22 206 VAL C C 1
ATOM 4874 O O . VAL C 1 106 ? -21.475 3.081 15.556 1.00 40.34 206 VAL C O 1
ATOM 4878 N N . ILE C 1 107 ? -22.154 3.601 13.476 1.00 31.31 207 ILE C N 1
ATOM 4879 C CA . ILE C 1 107 ? -21.846 5.014 13.614 1.00 24.15 207 ILE C CA 1
ATOM 4880 C C . ILE C 1 107 ? -23.087 5.750 14.102 1.00 30.02 207 ILE C C 1
ATOM 4881 O O . ILE C 1 107 ? -24.214 5.253 14.018 1.00 30.48 207 ILE C O 1
ATOM 4886 N N . VAL C 1 108 ? -22.873 6.962 14.612 1.00 35.57 208 VAL C N 1
ATOM 4887 C CA . VAL C 1 108 ? -23.933 7.732 15.251 1.00 36.87 208 VAL C CA 1
ATOM 4888 C C . VAL C 1 108 ? -24.010 9.128 14.648 1.00 37.02 208 VAL C C 1
ATOM 4889 O O . VAL C 1 108 ? -24.735 9.994 15.150 1.00 44.71 208 VAL C O 1
ATOM 4893 N N . THR C 1 109 ? -23.272 9.355 13.568 1.00 46.15 209 THR C N 1
ATOM 4894 C CA . THR C 1 109 ? -23.281 10.648 12.893 1.00 39.92 209 THR C CA 1
ATOM 4895 C C . THR C 1 109 ? -23.754 10.543 11.444 1.00 51.75 209 THR C C 1
ATOM 4896 O O . THR C 1 109 ? -23.294 9.680 10.693 1.00 55.28 209 THR C O 1
ATOM 4900 N N . PRO C 1 110 ? -24.692 11.416 11.052 1.00 44.16 210 PRO C N 1
ATOM 4901 C CA . PRO C 1 110 ? -25.333 12.385 11.940 1.00 37.14 210 PRO C CA 1
ATOM 4902 C C . PRO C 1 110 ? -26.476 11.749 12.715 1.00 37.43 210 PRO C C 1
ATOM 4903 O O . PRO C 1 110 ? -26.637 10.529 12.671 1.00 39.50 210 PRO C O 1
ATOM 4907 N N . PRO C 1 111 ? -27.262 12.563 13.412 1.00 30.65 211 PRO C N 1
ATOM 4908 C CA . PRO C 1 111 ? -28.452 12.041 14.088 1.00 35.85 211 PRO C CA 1
ATOM 4909 C C . PRO C 1 111 ? -29.527 11.641 13.087 1.00 47.89 211 PRO C C 1
ATOM 4910 O O . PRO C 1 111 ? -29.467 11.943 11.892 1.00 46.61 211 PRO C O 1
ATOM 4914 N N . ASP C 1 112 ? -30.530 10.942 13.610 1.00 43.45 212 ASP C N 1
ATOM 4915 C CA . ASP C 1 112 ? -31.643 10.480 12.792 1.00 36.84 212 ASP C CA 1
ATOM 4916 C C . ASP C 1 112 ? -32.482 11.663 12.322 1.00 52.45 212 ASP C C 1
ATOM 4917 O O . ASP C 1 112 ? -32.882 12.513 13.124 1.00 59.73 212 ASP C O 1
ATOM 4922 N N . ALA C 1 113 ? -32.753 11.715 11.019 1.00 37.56 213 ALA C N 1
ATOM 4923 C CA . ALA C 1 113 ? -33.562 12.772 10.429 1.00 41.74 213 ALA C CA 1
ATOM 4924 C C . ALA C 1 113 ? -34.618 12.156 9.524 1.00 41.51 213 ALA C C 1
ATOM 4925 O O . ALA C 1 113 ? -34.323 11.251 8.737 1.00 39.77 213 ALA C O 1
ATOM 4927 N N . LYS C 1 114 ? -35.847 12.656 9.634 1.00 35.18 214 LYS C N 1
ATOM 4928 C CA . LYS C 1 114 ? -36.997 12.062 8.966 1.00 31.53 214 LYS C CA 1
ATOM 4929 C C . LYS C 1 114 ? -37.860 13.166 8.378 1.00 39.64 214 LYS C C 1
ATOM 4930 O O . LYS C 1 114 ? -38.148 14.155 9.058 1.00 49.23 214 LYS C O 1
ATOM 4936 N N . ALA C 1 115 ? -38.271 12.996 7.124 1.00 28.47 215 ALA C N 1
ATOM 4937 C CA . ALA C 1 115 ? -39.118 13.980 6.467 1.00 24.79 215 ALA C CA 1
ATOM 4938 C C . ALA C 1 115 ? -40.569 13.793 6.883 1.00 26.29 215 ALA C C 1
ATOM 4939 O O . ALA C 1 115 ? -41.051 12.666 7.030 1.00 32.38 215 ALA C O 1
ATOM 4941 N N . ILE C 1 116 ? -41.264 14.908 7.073 1.00 30.69 216 ILE C N 1
ATOM 4942 C CA . ILE C 1 116 ? -42.650 14.905 7.521 1.00 36.46 216 ILE C CA 1
ATOM 4943 C C . ILE C 1 116 ? -43.429 15.885 6.660 1.00 37.48 216 ILE C C 1
ATOM 4944 O O . ILE C 1 116 ? -43.000 17.029 6.473 1.00 52.26 216 ILE C O 1
ATOM 4949 N N . ILE C 1 117 ? -44.560 15.436 6.130 1.00 31.11 217 ILE C N 1
ATOM 4950 C CA . ILE C 1 117 ? -45.425 16.262 5.298 1.00 27.99 217 ILE C CA 1
ATOM 4951 C C . ILE C 1 117 ? -46.684 16.544 6.100 1.00 30.70 217 ILE C C 1
ATOM 4952 O O . ILE C 1 117 ? -47.504 15.645 6.328 1.00 35.29 217 ILE C O 1
ATOM 4957 N N . ALA C 1 118 ? -46.836 17.790 6.535 1.00 38.44 218 ALA C N 1
ATOM 4958 C CA . ALA C 1 118 ? -47.997 18.164 7.326 1.00 29.71 218 ALA C CA 1
ATOM 4959 C C . ALA C 1 118 ? -49.280 17.831 6.578 1.00 29.22 218 ALA C C 1
ATOM 4960 O O . ALA C 1 118 ? -49.381 18.023 5.363 1.00 26.76 218 ALA C O 1
ATOM 4962 N N . GLY C 1 119 ? -50.262 17.315 7.310 1.00 30.35 219 GLY C N 1
ATOM 4963 C CA . GLY C 1 119 ? -51.544 16.994 6.731 1.00 25.92 219 GLY C CA 1
ATOM 4964 C C . GLY C 1 119 ? -51.796 15.504 6.661 1.00 39.52 219 GLY C C 1
ATOM 4965 O O . GLY C 1 119 ? -50.961 14.685 7.063 1.00 55.81 219 GLY C O 1
ATOM 4966 N N . PRO C 1 120 ? -52.966 15.122 6.158 1.00 32.84 220 PRO C N 1
ATOM 4967 C CA . PRO C 1 120 ? -53.263 13.697 5.993 1.00 30.91 220 PRO C CA 1
ATOM 4968 C C . PRO C 1 120 ? -52.316 13.061 4.992 1.00 40.33 220 PRO C C 1
ATOM 4969 O O . PRO C 1 120 ? -51.573 13.729 4.268 1.00 52.47 220 PRO C O 1
ATOM 4973 N N . THR C 1 121 ? -52.351 11.734 4.958 1.00 46.10 221 THR C N 1
ATOM 4974 C CA . THR C 1 121 ? -51.500 10.983 4.047 1.00 34.19 221 THR C CA 1
ATOM 4975 C C . THR C 1 121 ? -52.129 10.820 2.673 1.00 36.03 221 THR C C 1
ATOM 4976 O O . THR C 1 121 ? -51.414 10.820 1.664 1.00 38.63 221 THR C O 1
ATOM 4980 N N . ASP C 1 122 ? -53.452 10.668 2.617 1.00 34.75 222 ASP C N 1
ATOM 4981 C CA . ASP C 1 122 ? -54.189 10.518 1.366 1.00 35.20 222 ASP C CA 1
ATOM 4982 C C . ASP C 1 122 ? -55.086 11.740 1.189 1.00 37.23 222 ASP C C 1
ATOM 4983 O O . ASP C 1 122 ? -56.046 11.928 1.944 1.00 42.91 222 ASP C O 1
ATOM 4988 N N . LEU C 1 123 ? -54.773 12.570 0.200 1.00 31.63 223 LEU C N 1
ATOM 4989 C CA . LEU C 1 123 ? -55.540 13.773 -0.086 1.00 34.38 223 LEU C CA 1
ATOM 4990 C C . LEU C 1 123 ? -56.451 13.562 -1.289 1.00 44.51 223 LEU C C 1
ATOM 4991 O O . LEU C 1 123 ? -56.205 12.714 -2.151 1.00 47.72 223 LEU C O 1
ATOM 4996 N N . TYR C 1 124 ? -57.508 14.367 -1.344 1.00 48.36 224 TYR C N 1
ATOM 4997 C CA . TYR C 1 124 ? -58.462 14.327 -2.444 1.00 42.66 224 TYR C CA 1
ATOM 4998 C C . TYR C 1 124 ? -58.831 15.752 -2.824 1.00 35.51 224 TYR C C 1
ATOM 4999 O O . TYR C 1 124 ? -59.227 16.543 -1.964 1.00 41.61 224 TYR C O 1
ATOM 5008 N N . VAL C 1 125 ? -58.684 16.077 -4.106 1.00 46.05 225 VAL C N 1
ATOM 5009 C CA . VAL C 1 125 ? -58.813 17.445 -4.595 1.00 44.92 225 VAL C CA 1
ATOM 5010 C C . VAL C 1 125 ? -59.625 17.438 -5.881 1.00 51.38 225 VAL C C 1
ATOM 5011 O O . VAL C 1 125 ? -59.505 16.522 -6.701 1.00 57.29 225 VAL C O 1
ATOM 5015 N N . LYS C 1 126 ? -60.451 18.467 -6.059 1.00 52.03 226 LYS C N 1
ATOM 5016 C CA . LYS C 1 126 ? -61.257 18.590 -7.265 1.00 56.24 226 LYS C CA 1
ATOM 5017 C C . LYS C 1 126 ? -60.455 19.260 -8.373 1.00 48.85 226 LYS C C 1
ATOM 5018 O O . LYS C 1 126 ? -59.643 20.155 -8.117 1.00 51.23 226 LYS C O 1
ATOM 5024 N N . VAL C 1 127 ? -60.683 18.814 -9.612 1.00 41.12 227 VAL C N 1
ATOM 5025 C CA . VAL C 1 127 ? -59.969 19.385 -10.748 1.00 39.77 227 VAL C CA 1
ATOM 5026 C C . VAL C 1 127 ? -60.117 20.896 -10.728 1.00 39.97 227 VAL C C 1
ATOM 5027 O O . VAL C 1 127 ? -61.200 21.432 -10.471 1.00 52.44 227 VAL C O 1
ATOM 5031 N N . GLY C 1 128 ? -59.015 21.591 -10.999 1.00 45.94 228 GLY C N 1
ATOM 5032 C CA . GLY C 1 128 ? -58.976 23.031 -10.931 1.00 38.63 228 GLY C CA 1
ATOM 5033 C C . GLY C 1 128 ? -58.536 23.590 -9.596 1.00 50.28 228 GLY C C 1
ATOM 5034 O O . GLY C 1 128 ? -58.037 24.721 -9.550 1.00 51.69 228 GLY C O 1
ATOM 5035 N N . SER C 1 129 ? -58.703 22.834 -8.512 1.00 61.39 229 SER C N 1
ATOM 5036 C CA . SER C 1 129 ? -58.273 23.287 -7.198 1.00 52.19 229 SER C CA 1
ATOM 5037 C C . SER C 1 129 ? -56.754 23.390 -7.136 1.00 56.17 229 SER C C 1
ATOM 5038 O O . SER C 1 129 ? -56.027 22.846 -7.972 1.00 60.16 229 SER C O 1
ATOM 5041 N N . SER C 1 130 ? -56.276 24.098 -6.121 1.00 65.66 230 SER C N 1
ATOM 5042 C CA . SER C 1 130 ? -54.850 24.240 -5.882 1.00 60.36 230 SER C CA 1
ATOM 5043 C C . SER C 1 130 ? -54.432 23.323 -4.741 1.00 62.84 230 SER C C 1
ATOM 5044 O O . SER C 1 130 ? -55.156 23.167 -3.752 1.00 63.59 230 SER C O 1
ATOM 5047 N N . VAL C 1 131 ? -53.263 22.709 -4.893 1.00 56.01 231 VAL C N 1
ATOM 5048 C CA . VAL C 1 131 ? -52.730 21.755 -3.932 1.00 51.21 231 VAL C CA 1
ATOM 5049 C C . VAL C 1 131 ? -51.407 22.289 -3.408 1.00 53.56 231 VAL C C 1
ATOM 5050 O O . VAL C 1 131 ? -50.591 22.809 -4.177 1.00 56.34 231 VAL C O 1
ATOM 5054 N N . THR C 1 132 ? -51.196 22.160 -2.100 1.00 53.90 232 THR C N 1
ATOM 5055 C CA . THR C 1 132 ? -49.951 22.589 -1.472 1.00 48.08 232 THR C CA 1
ATOM 5056 C C . THR C 1 132 ? -49.515 21.524 -0.478 1.00 50.36 232 THR C C 1
ATOM 5057 O O . THR C 1 132 ? -50.236 21.232 0.481 1.00 60.67 232 THR C O 1
ATOM 5061 N N . LEU C 1 133 ? -48.343 20.943 -0.714 1.00 38.63 233 LEU C N 1
ATOM 5062 C CA . LEU C 1 133 ? -47.752 19.945 0.166 1.00 31.78 233 LEU C CA 1
ATOM 5063 C C . LEU C 1 133 ? -46.520 20.554 0.819 1.00 35.61 233 LEU C C 1
ATOM 5064 O O . LEU C 1 133 ? -45.578 20.945 0.124 1.00 35.22 233 LEU C O 1
ATOM 5069 N N . THR C 1 134 ? -46.531 20.648 2.146 1.00 49.07 234 THR C N 1
ATOM 5070 C CA . THR C 1 134 ? -45.425 21.233 2.894 1.00 32.70 234 THR C CA 1
ATOM 5071 C C . THR C 1 134 ? -44.662 20.128 3.613 1.00 43.73 234 THR C C 1
ATOM 5072 O O . THR C 1 134 ? -45.254 19.326 4.342 1.00 43.34 234 THR C O 1
ATOM 5076 N N . CYS C 1 135 ? -43.351 20.092 3.400 1.00 46.50 235 CYS C N 1
ATOM 5077 C CA . CYS C 1 135 ? -42.487 19.036 3.904 1.00 41.53 235 CYS C CA 1
ATOM 5078 C C . CYS C 1 135 ? -41.359 19.658 4.713 1.00 38.08 235 CYS C C 1
ATOM 5079 O O . CYS C 1 135 ? -40.774 20.664 4.302 1.00 47.59 235 CYS C O 1
ATOM 5082 N N . HIS C 1 136 ? -41.064 19.071 5.870 1.00 30.38 236 HIS C N 1
ATOM 5083 C CA . HIS C 1 136 ? -39.971 19.554 6.698 1.00 34.41 236 HIS C CA 1
ATOM 5084 C C . HIS C 1 136 ? -39.247 18.368 7.315 1.00 39.20 236 HIS C C 1
ATOM 5085 O O . HIS C 1 136 ? -39.796 17.270 7.437 1.00 38.39 236 HIS C O 1
ATOM 5092 N N . VAL C 1 137 ? -38.001 18.611 7.706 1.00 35.95 237 VAL C N 1
ATOM 5093 C CA . VAL C 1 137 ? -37.111 17.577 8.217 1.00 28.99 237 VAL C CA 1
ATOM 5094 C C . VAL C 1 137 ? -37.068 17.675 9.736 1.00 40.77 237 VAL C C 1
ATOM 5095 O O . VAL C 1 137 ? -36.612 18.682 10.292 1.00 46.90 237 VAL C O 1
ATOM 5099 N N . LYS C 1 138 ? -37.543 16.629 10.406 1.00 40.88 238 LYS C N 1
ATOM 5100 C CA . LYS C 1 138 ? -37.432 16.519 11.855 1.00 34.65 238 LYS C CA 1
ATOM 5101 C C . LYS C 1 138 ? -36.055 15.957 12.190 1.00 43.86 238 LYS C C 1
ATOM 5102 O O . LYS C 1 138 ? -35.773 14.784 11.928 1.00 42.23 238 LYS C O 1
ATOM 5108 N N . GLN C 1 139 ? -35.191 16.793 12.753 1.00 50.86 239 GLN C N 1
ATOM 5109 C CA . GLN C 1 139 ? -33.853 16.376 13.146 1.00 56.31 239 GLN C CA 1
ATOM 5110 C C . GLN C 1 139 ? -33.472 17.124 14.413 1.00 61.65 239 GLN C C 1
ATOM 5111 O O . GLN C 1 139 ? -34.115 18.121 14.767 1.00 55.13 239 GLN C O 1
ATOM 5117 N N . PRO C 1 140 ? -32.445 16.665 15.124 1.00 62.02 240 PRO C N 1
ATOM 5118 C CA . PRO C 1 140 ? -32.052 17.326 16.374 1.00 62.11 240 PRO C CA 1
ATOM 5119 C C . PRO C 1 140 ? -31.563 18.750 16.144 1.00 91.59 240 PRO C C 1
ATOM 5120 O O . PRO C 1 140 ? -31.382 19.212 15.015 1.00 79.42 240 PRO C O 1
ATOM 5124 N N . ALA C 1 141 ? -31.329 19.440 17.264 1.00 114.84 241 ALA C N 1
ATOM 5125 C CA . ALA C 1 141 ? -30.931 20.844 17.235 1.00 106.73 241 ALA C CA 1
ATOM 5126 C C . ALA C 1 141 ? -29.772 21.078 16.273 1.00 108.54 241 ALA C C 1
ATOM 5127 O O . ALA C 1 141 ? -29.885 21.852 15.317 1.00 120.36 241 ALA C O 1
ATOM 5129 N N . THR C 1 142 ? -28.643 20.413 16.516 1.00 121.70 242 THR C N 1
ATOM 5130 C CA . THR C 1 142 ? -27.455 20.610 15.693 1.00 125.20 242 THR C CA 1
ATOM 5131 C C . THR C 1 142 ? -27.737 20.300 14.227 1.00 126.25 242 THR C C 1
ATOM 5132 O O . THR C 1 142 ? -27.980 19.146 13.860 1.00 120.19 242 THR C O 1
ATOM 5136 N N . SER C 1 143 ? -27.722 21.336 13.388 1.00 133.71 243 SER C N 1
ATOM 5137 C CA . SER C 1 143 ? -27.774 21.184 11.941 1.00 129.19 243 SER C CA 1
ATOM 5138 C C . SER C 1 143 ? -26.443 21.469 11.267 1.00 129.20 243 SER C C 1
ATOM 5139 O O . SER C 1 143 ? -26.186 20.937 10.184 1.00 123.32 243 SER C O 1
ATOM 5142 N N . ALA C 1 144 ? -25.589 22.282 11.894 1.00 128.14 244 ALA C N 1
ATOM 5143 C CA . ALA C 1 144 ? -24.291 22.640 11.337 1.00 120.75 244 ALA C CA 1
ATOM 5144 C C . ALA C 1 144 ? -24.466 23.102 9.896 1.00 131.27 244 ALA C C 1
ATOM 5145 O O . ALA C 1 144 ? -25.445 23.787 9.579 1.00 119.26 244 ALA C O 1
ATOM 5147 N N . GLN C 1 145 ? -23.530 22.739 9.020 1.00 145.86 245 GLN C N 1
ATOM 5148 C CA . GLN C 1 145 ? -23.669 22.960 7.588 1.00 139.05 245 GLN C CA 1
ATOM 5149 C C . GLN C 1 145 ? -24.226 21.734 6.871 1.00 130.18 245 GLN C C 1
ATOM 5150 O O . GLN C 1 145 ? -24.200 21.678 5.637 1.00 123.59 245 GLN C O 1
ATOM 5156 N N . ASP C 1 146 ? -24.732 20.753 7.621 1.00 120.16 246 ASP C N 1
ATOM 5157 C CA . ASP C 1 146 ? -25.327 19.549 7.042 1.00 97.43 246 ASP C CA 1
ATOM 5158 C C . ASP C 1 146 ? -26.740 19.875 6.554 1.00 83.29 246 ASP C C 1
ATOM 5159 O O . ASP C 1 146 ? -27.753 19.477 7.133 1.00 71.40 246 ASP C O 1
ATOM 5164 N N . ILE C 1 147 ? -26.789 20.628 5.458 1.00 80.33 247 ILE C N 1
ATOM 5165 C CA . ILE C 1 147 ? -28.035 20.992 4.793 1.00 77.55 247 ILE C CA 1
ATOM 5166 C C . ILE C 1 147 ? -27.929 20.575 3.333 1.00 74.69 247 ILE C C 1
ATOM 5167 O O . ILE C 1 147 ? -26.923 20.857 2.672 1.00 61.30 247 ILE C O 1
ATOM 5172 N N . GLY C 1 148 ? -28.961 19.901 2.835 1.00 57.15 248 GLY C N 1
ATOM 5173 C CA . GLY C 1 148 ? -28.939 19.377 1.492 1.00 43.19 248 GLY C CA 1
ATOM 5174 C C . GLY C 1 148 ? -30.214 19.661 0.731 1.00 36.68 248 GLY C C 1
ATOM 5175 O O . GLY C 1 148 ? -31.276 19.918 1.306 1.00 59.08 248 GLY C O 1
ATOM 5176 N N . PRO C 1 149 ? -30.128 19.611 -0.594 1.00 31.70 249 PRO C N 1
ATOM 5177 C CA . PRO C 1 149 ? -31.310 19.869 -1.418 1.00 45.72 249 PRO C CA 1
ATOM 5178 C C . PRO C 1 149 ? -32.453 18.941 -1.044 1.00 42.58 249 PRO C C 1
ATOM 5179 O O . PRO C 1 149 ? -32.246 17.811 -0.597 1.00 38.85 249 PRO C O 1
ATOM 5183 N N . ILE C 1 150 ? -33.674 19.433 -1.230 1.00 42.00 250 ILE C N 1
ATOM 5184 C CA . ILE C 1 150 ? -34.876 18.623 -1.095 1.00 39.99 250 ILE C CA 1
ATOM 5185 C C . ILE C 1 150 ? -35.610 18.628 -2.426 1.00 46.80 250 ILE C C 1
ATOM 5186 O O . ILE C 1 150 ? -35.930 19.696 -2.961 1.00 56.81 250 ILE C O 1
ATOM 5191 N N . TYR C 1 151 ? -35.871 17.440 -2.954 1.00 50.25 251 TYR C N 1
ATOM 5192 C CA . TYR C 1 151 ? -36.560 17.250 -4.219 1.00 43.67 251 TYR C CA 1
ATOM 5193 C C . TYR C 1 151 ? -37.987 16.780 -3.973 1.00 44.03 251 TYR C C 1
ATOM 5194 O O . TYR C 1 151 ? -38.380 16.456 -2.850 1.00 41.74 251 TYR C O 1
ATOM 5203 N N . TRP C 1 152 ? -38.762 16.738 -5.050 1.00 45.16 252 TRP C N 1
ATOM 5204 C CA . TRP C 1 152 ? -40.075 16.118 -5.041 1.00 29.60 252 TRP C CA 1
ATOM 5205 C C . TRP C 1 152 ? -40.179 15.164 -6.220 1.00 37.16 252 TRP C C 1
ATOM 5206 O O . TRP C 1 152 ? -39.506 15.332 -7.240 1.00 40.26 252 TRP C O 1
ATOM 5217 N N . TYR C 1 153 ? -41.019 14.148 -6.060 1.00 32.31 253 TYR C N 1
ATOM 5218 C CA . TYR C 1 153 ? -41.284 13.162 -7.096 1.00 26.41 253 TYR C CA 1
ATOM 5219 C C . TYR C 1 153 ? -42.786 12.956 -7.195 1.00 36.75 253 TYR C C 1
ATOM 5220 O O . TYR C 1 153 ? -43.462 12.826 -6.170 1.00 41.47 253 TYR C O 1
ATOM 5229 N N . ARG C 1 154 ? -43.310 12.931 -8.414 1.00 30.11 254 ARG C N 1
ATOM 5230 C CA . ARG C 1 154 ? -44.602 12.313 -8.676 1.00 31.69 254 ARG C CA 1
ATOM 5231 C C . ARG C 1 154 ? -44.290 10.945 -9.260 1.00 34.11 254 ARG C C 1
ATOM 5232 O O . ARG C 1 154 ? -43.692 10.846 -10.337 1.00 43.73 254 ARG C O 1
ATOM 5240 N N . GLY C 1 155 ? -44.664 9.893 -8.543 1.00 35.71 255 GLY C N 1
ATOM 5241 C CA . GLY C 1 155 ? -44.188 8.575 -8.876 1.00 35.20 255 GLY C CA 1
ATOM 5242 C C . GLY C 1 155 ? -42.686 8.600 -9.057 1.00 34.25 255 GLY C C 1
ATOM 5243 O O . GLY C 1 155 ? -41.962 9.284 -8.329 1.00 51.11 255 GLY C O 1
ATOM 5244 N N . PRO C 1 156 ? -42.185 7.872 -10.056 1.00 43.08 256 PRO C N 1
ATOM 5245 C CA . PRO C 1 156 ? -40.736 7.843 -10.292 1.00 35.08 256 PRO C CA 1
ATOM 5246 C C . PRO C 1 156 ? -40.191 9.088 -10.970 1.00 36.94 256 PRO C C 1
ATOM 5247 O O . PRO C 1 156 ? -38.965 9.211 -11.094 1.00 49.31 256 PRO C O 1
ATOM 5251 N N . TYR C 1 157 ? -41.045 10.012 -11.403 1.00 32.44 257 TYR C N 1
ATOM 5252 C CA . TYR C 1 157 ? -40.611 11.173 -12.171 1.00 37.25 257 TYR C CA 1
ATOM 5253 C C . TYR C 1 157 ? -40.241 12.307 -11.224 1.00 28.08 257 TYR C C 1
ATOM 5254 O O . TYR C 1 157 ? -41.071 12.749 -10.426 1.00 51.86 257 TYR C O 1
ATOM 5263 N N . ILE C 1 158 ? -39.001 12.784 -11.318 1.00 31.60 258 ILE C N 1
ATOM 5264 C CA . ILE C 1 158 ? -38.581 13.899 -10.482 1.00 42.07 258 ILE C CA 1
ATOM 5265 C C . ILE C 1 158 ? -39.232 15.181 -10.979 1.00 39.25 258 ILE C C 1
ATOM 5266 O O . ILE C 1 158 ? -39.331 15.424 -12.189 1.00 49.38 258 ILE C O 1
ATOM 5271 N N . LEU C 1 159 ? -39.691 16.008 -10.041 1.00 46.71 259 LEU C N 1
ATOM 5272 C CA . LEU C 1 159 ? -40.337 17.267 -10.379 1.00 40.32 259 LEU C CA 1
ATOM 5273 C C . LEU C 1 159 ? -39.382 18.452 -10.372 1.00 53.93 259 LEU C C 1
ATOM 5274 O O . LEU C 1 159 ? -39.683 19.476 -10.995 1.00 63.03 259 LEU C O 1
ATOM 5279 N N . THR C 1 160 ? -38.250 18.347 -9.688 1.00 59.16 260 THR C N 1
ATOM 5280 C CA . THR C 1 160 ? -37.296 19.445 -9.697 1.00 56.90 260 THR C CA 1
ATOM 5281 C C . THR C 1 160 ? -36.613 19.526 -11.060 1.00 75.37 260 THR C C 1
ATOM 5282 O O . THR C 1 160 ? -36.231 18.497 -11.628 1.00 77.80 260 THR C O 1
ATOM 5286 N N . PRO C 1 161 ? -36.441 20.727 -11.610 1.00 80.73 261 PRO C N 1
ATOM 5287 C CA . PRO C 1 161 ? -35.759 20.858 -12.902 1.00 84.93 261 PRO C CA 1
ATOM 5288 C C . PRO C 1 161 ? -34.253 21.032 -12.764 1.00 93.38 261 PRO C C 1
ATOM 5289 O O . PRO C 1 161 ? -33.749 21.647 -11.821 1.00 76.92 261 PRO C O 1
ATOM 5293 N N . PHE C 1 162 ? -33.528 20.458 -13.730 1.00 103.83 262 PHE C N 1
ATOM 5294 C CA . PHE C 1 162 ? -32.079 20.607 -13.863 1.00 97.43 262 PHE C CA 1
ATOM 5295 C C . PHE C 1 162 ? -31.310 19.639 -12.970 1.00 96.75 262 PHE C C 1
ATOM 5296 O O . PHE C 1 162 ? -30.144 19.330 -13.242 1.00 95.28 262 PHE C O 1
ATOM 5304 N N . VAL C 1 163 ? -31.944 19.152 -11.903 1.00 90.18 263 VAL C N 1
ATOM 5305 C CA . VAL C 1 163 ? -31.286 18.163 -11.057 1.00 69.78 263 VAL C CA 1
ATOM 5306 C C . VAL C 1 163 ? -31.028 16.882 -11.835 1.00 77.18 263 VAL C C 1
ATOM 5307 O O . VAL C 1 163 ? -30.097 16.129 -11.523 1.00 80.76 263 VAL C O 1
ATOM 5311 N N . ALA C 1 164 ? -31.810 16.636 -12.878 1.00 71.44 264 ALA C N 1
ATOM 5312 C CA . ALA C 1 164 ? -31.937 15.305 -13.447 1.00 89.86 264 ALA C CA 1
ATOM 5313 C C . ALA C 1 164 ? -30.966 15.099 -14.611 1.00 101.26 264 ALA C C 1
ATOM 5314 O O . ALA C 1 164 ? -30.101 15.933 -14.892 1.00 102.70 264 ALA C O 1
ATOM 5316 N N . HIS C 1 165 ? -31.128 13.979 -15.315 1.00 100.87 265 HIS C N 1
ATOM 5317 C CA . HIS C 1 165 ? -30.071 13.398 -16.150 1.00 123.61 265 HIS C CA 1
ATOM 5318 C C . HIS C 1 165 ? -29.864 13.955 -17.566 1.00 132.68 265 HIS C C 1
ATOM 5319 O O . HIS C 1 165 ? -28.757 13.855 -18.098 1.00 121.15 265 HIS C O 1
ATOM 5326 N N . PRO C 1 166 ? -30.911 14.516 -18.197 1.00 139.45 266 PRO C N 1
ATOM 5327 C CA . PRO C 1 166 ? -32.316 14.636 -17.810 1.00 138.50 266 PRO C CA 1
ATOM 5328 C C . PRO C 1 166 ? -33.254 13.750 -18.633 1.00 133.97 266 PRO C C 1
ATOM 5329 O O . PRO C 1 166 ? -34.129 14.280 -19.320 1.00 126.62 266 PRO C O 1
ATOM 5333 N N . ASN C 1 167 ? -33.072 12.429 -18.571 1.00 134.47 267 ASN C N 1
ATOM 5334 C CA . ASN C 1 167 ? -33.959 11.485 -19.254 1.00 144.91 267 ASN C CA 1
ATOM 5335 C C . ASN C 1 167 ? -35.276 11.337 -18.485 1.00 137.98 267 ASN C C 1
ATOM 5336 O O . ASN C 1 167 ? -35.666 10.252 -18.053 1.00 137.52 267 ASN C O 1
ATOM 5341 N N . ASP C 1 168 ? -35.967 12.462 -18.317 1.00 133.23 268 ASP C N 1
ATOM 5342 C CA . ASP C 1 168 ? -37.202 12.484 -17.551 1.00 139.79 268 ASP C CA 1
ATOM 5343 C C . ASP C 1 168 ? -38.246 13.321 -18.268 1.00 132.36 268 ASP C C 1
ATOM 5344 O O . ASP C 1 168 ? -37.923 14.241 -19.024 1.00 131.30 268 ASP C O 1
ATOM 5349 N N . ALA C 1 169 ? -39.506 12.991 -18.004 1.00 142.13 269 ALA C N 1
ATOM 5350 C CA . ALA C 1 169 ? -40.614 13.765 -18.537 1.00 136.84 269 ALA C CA 1
ATOM 5351 C C . ALA C 1 169 ? -40.473 15.228 -18.147 1.00 129.85 269 ALA C C 1
ATOM 5352 O O . ALA C 1 169 ? -40.100 15.555 -17.016 1.00 127.76 269 ALA C O 1
ATOM 5354 N N . ALA C 1 170 ? -40.766 16.112 -19.096 1.00 107.53 270 ALA C N 1
ATOM 5355 C CA . ALA C 1 170 ? -40.753 17.535 -18.798 1.00 107.96 270 ALA C CA 1
ATOM 5356 C C . ALA C 1 170 ? -41.802 17.850 -17.741 1.00 101.86 270 ALA C C 1
ATOM 5357 O O . ALA C 1 170 ? -42.939 17.373 -17.811 1.00 80.97 270 ALA C O 1
ATOM 5359 N N . ILE C 1 171 ? -41.410 18.638 -16.750 1.00 99.92 271 ILE C N 1
ATOM 5360 C CA . ILE C 1 171 ? -42.334 19.082 -15.717 1.00 73.71 271 ILE C CA 1
ATOM 5361 C C . ILE C 1 171 ? -43.174 20.226 -16.266 1.00 75.64 271 ILE C C 1
ATOM 5362 O O . ILE C 1 171 ? -42.723 21.008 -17.112 1.00 87.37 271 ILE C O 1
ATOM 5367 N N . ASP C 1 172 ? -44.414 20.326 -15.789 1.00 64.07 272 ASP C N 1
ATOM 5368 C CA . ASP C 1 172 ? -45.316 21.392 -16.222 1.00 62.60 272 ASP C CA 1
ATOM 5369 C C . ASP C 1 172 ? -45.090 22.608 -15.325 1.00 75.67 272 ASP C C 1
ATOM 5370 O O . ASP C 1 172 ? -45.882 22.927 -14.437 1.00 83.21 272 ASP C O 1
ATOM 5375 N N . LEU C 1 173 ? -43.972 23.291 -15.563 1.00 80.23 273 LEU C N 1
ATOM 5376 C CA . LEU C 1 173 ? -43.771 24.593 -14.947 1.00 68.81 273 LEU C CA 1
ATOM 5377 C C . LEU C 1 173 ? -44.953 25.507 -15.292 1.00 79.04 273 LEU C C 1
ATOM 5378 O O . LEU C 1 173 ? -45.778 25.198 -16.158 1.00 83.48 273 LEU C O 1
ATOM 5383 N N . GLN C 1 174 ? -45.039 26.632 -14.584 1.00 81.32 274 GLN C N 1
ATOM 5384 C CA . GLN C 1 174 ? -46.182 27.534 -14.557 1.00 96.39 274 GLN C CA 1
ATOM 5385 C C . GLN C 1 174 ? -47.388 26.894 -13.843 1.00 91.94 274 GLN C C 1
ATOM 5386 O O . GLN C 1 174 ? -48.378 27.588 -13.573 1.00 107.40 274 GLN C O 1
ATOM 5392 N N . ARG C 1 175 ? -47.369 25.583 -13.598 1.00 69.82 275 ARG C N 1
ATOM 5393 C CA . ARG C 1 175 ? -48.355 24.913 -12.761 1.00 69.57 275 ARG C CA 1
ATOM 5394 C C . ARG C 1 175 ? -47.763 24.308 -11.504 1.00 70.91 275 ARG C C 1
ATOM 5395 O O . ARG C 1 175 ? -48.442 24.271 -10.479 1.00 66.69 275 ARG C O 1
ATOM 5403 N N . ILE C 1 176 ? -46.522 23.833 -11.560 1.00 55.36 276 ILE C N 1
ATOM 5404 C CA . ILE C 1 176 ? -45.878 23.141 -10.453 1.00 53.15 276 ILE C CA 1
ATOM 5405 C C . ILE C 1 176 ? -44.616 23.910 -10.092 1.00 57.61 276 ILE C C 1
ATOM 5406 O O . ILE C 1 176 ? -43.725 24.080 -10.935 1.00 55.69 276 ILE C O 1
ATOM 5411 N N . SER C 1 177 ? -44.542 24.382 -8.849 1.00 49.06 277 SER C N 1
ATOM 5412 C CA . SER C 1 177 ? -43.385 25.118 -8.362 1.00 48.90 277 SER C CA 1
ATOM 5413 C C . SER C 1 177 ? -42.971 24.591 -6.995 1.00 64.80 277 SER C C 1
ATOM 5414 O O . SER C 1 177 ? -43.786 24.040 -6.248 1.00 62.07 277 SER C O 1
ATOM 5417 N N . MET C 1 178 ? -41.692 24.777 -6.672 1.00 62.19 278 MET C N 1
ATOM 5418 C CA . MET C 1 178 ? -41.117 24.337 -5.410 1.00 40.17 278 MET C CA 1
ATOM 5419 C C . MET C 1 178 ? -40.298 25.461 -4.800 1.00 48.45 278 MET C C 1
ATOM 5420 O O . MET C 1 178 ? -39.583 26.174 -5.510 1.00 72.36 278 MET C O 1
ATOM 5425 N N . GLU C 1 179 ? -40.393 25.608 -3.482 1.00 53.00 279 GLU C N 1
ATOM 5426 C CA . GLU C 1 179 ? -39.614 26.596 -2.750 1.00 58.45 279 GLU C CA 1
ATOM 5427 C C . GLU C 1 179 ? -39.019 25.930 -1.519 1.00 61.27 279 GLU C C 1
ATOM 5428 O O . GLU C 1 179 ? -39.723 25.218 -0.797 1.00 57.34 279 GLU C O 1
ATOM 5434 N N . SER C 1 180 ? -37.727 26.153 -1.287 1.00 61.08 280 SER C N 1
ATOM 5435 C CA . SER C 1 180 ? -37.011 25.547 -0.171 1.00 48.27 280 SER C CA 1
ATOM 5436 C C . SER C 1 180 ? -36.475 26.648 0.730 1.00 54.41 280 SER C C 1
ATOM 5437 O O . SER C 1 180 ? -35.639 27.452 0.304 1.00 70.33 280 SER C O 1
ATOM 5440 N N . THR C 1 181 ? -36.950 26.680 1.970 1.00 73.83 281 THR C N 1
ATOM 5441 C CA . THR C 1 181 ? -36.530 27.674 2.943 1.00 90.39 281 THR C CA 1
ATOM 5442 C C . THR C 1 181 ? -35.818 26.991 4.105 1.00 78.02 281 THR C C 1
ATOM 5443 O O . THR C 1 181 ? -35.943 25.782 4.317 1.00 59.29 281 THR C O 1
ATOM 5447 N N . LEU C 1 182 ? -35.059 27.783 4.863 1.00 97.47 282 LEU C N 1
ATOM 5448 C CA . LEU C 1 182 ? -34.283 27.267 5.981 1.00 98.09 282 LEU C CA 1
ATOM 5449 C C . LEU C 1 182 ? -34.445 28.220 7.170 1.00 110.89 282 LEU C C 1
ATOM 5450 O O . LEU C 1 182 ? -33.505 28.865 7.628 1.00 118.45 282 LEU C O 1
ATOM 5455 N N . ALA C 1 183 ? -35.672 28.307 7.691 1.00 100.90 283 ALA C N 1
ATOM 5456 C CA . ALA C 1 183 ? -35.996 29.264 8.757 1.00 121.20 283 ALA C CA 1
ATOM 5457 C C . ALA C 1 183 ? -35.664 28.678 10.127 1.00 122.77 283 ALA C C 1
ATOM 5458 O O . ALA C 1 183 ? -34.688 29.081 10.765 1.00 133.70 283 ALA C O 1
ATOM 5460 N N . GLU C 1 184 ? -36.480 27.736 10.593 1.00 112.31 284 GLU C N 1
ATOM 5461 C CA . GLU C 1 184 ? -36.216 27.012 11.828 1.00 108.38 284 GLU C CA 1
ATOM 5462 C C . GLU C 1 184 ? -35.929 25.539 11.600 1.00 112.45 284 GLU C C 1
ATOM 5463 O O . GLU C 1 184 ? -35.154 24.944 12.354 1.00 92.97 284 GLU C O 1
ATOM 5469 N N . LYS C 1 185 ? -36.540 24.944 10.580 1.00 117.16 285 LYS C N 1
ATOM 5470 C CA . LYS C 1 185 ? -36.227 23.600 10.126 1.00 97.23 285 LYS C CA 1
ATOM 5471 C C . LYS C 1 185 ? -36.065 23.632 8.612 1.00 80.86 285 LYS C C 1
ATOM 5472 O O . LYS C 1 185 ? -36.519 24.560 7.939 1.00 82.57 285 LYS C O 1
ATOM 5478 N N . LEU C 1 186 ? -35.394 22.616 8.080 1.00 72.52 286 LEU C N 1
ATOM 5479 C CA . LEU C 1 186 ? -35.261 22.500 6.635 1.00 63.46 286 LEU C CA 1
ATOM 5480 C C . LEU C 1 186 ? -36.614 22.144 6.027 1.00 56.34 286 LEU C C 1
ATOM 5481 O O . LEU C 1 186 ? -37.269 21.189 6.457 1.00 46.34 286 LEU C O 1
ATOM 5486 N N . GLN C 1 187 ? -37.039 22.918 5.032 1.00 52.64 287 GLN C N 1
ATOM 5487 C CA . GLN C 1 187 ? -38.407 22.840 4.545 1.00 46.31 287 GLN C CA 1
ATOM 5488 C C . GLN C 1 187 ? -38.437 22.966 3.027 1.00 43.64 287 GLN C C 1
ATOM 5489 O O . GLN C 1 187 ? -37.521 23.505 2.403 1.00 51.60 287 GLN C O 1
ATOM 5495 N N . SER C 1 188 ? -39.515 22.450 2.441 1.00 38.08 288 SER C N 1
ATOM 5496 C CA . SER C 1 188 ? -39.745 22.533 1.001 1.00 36.97 288 SER C CA 1
ATOM 5497 C C . SER C 1 188 ? -41.226 22.312 0.750 1.00 39.74 288 SER C C 1
ATOM 5498 O O . SER C 1 188 ? -41.763 21.262 1.119 1.00 40.51 288 SER C O 1
ATOM 5501 N N . ARG C 1 189 ? -41.889 23.285 0.132 1.00 39.67 289 ARG C N 1
ATOM 5502 C CA . ARG C 1 189 ? -43.300 23.157 -0.201 1.00 42.42 289 ARG C CA 1
ATOM 5503 C C . ARG C 1 189 ? -43.485 23.082 -1.710 1.00 40.90 289 ARG C C 1
ATOM 5504 O O . ARG C 1 189 ? -42.806 23.780 -2.471 1.00 38.55 289 ARG C O 1
ATOM 5512 N N . LEU C 1 190 ? -44.405 22.219 -2.128 1.00 34.02 290 LEU C N 1
ATOM 5513 C CA . LEU C 1 190 ? -44.730 21.990 -3.527 1.00 32.68 290 LEU C CA 1
ATOM 5514 C C . LEU C 1 190 ? -46.135 22.508 -3.787 1.00 44.00 290 LEU C C 1
ATOM 5515 O O . LEU C 1 190 ? -47.052 22.242 -3.003 1.00 38.60 290 LEU C O 1
ATOM 5520 N N . ARG C 1 191 ? -46.302 23.249 -4.876 1.00 55.24 291 ARG C N 1
ATOM 5521 C CA . ARG C 1 191 ? -47.585 23.843 -5.220 1.00 47.64 291 ARG C CA 1
ATOM 5522 C C . ARG C 1 191 ? -47.978 23.402 -6.620 1.00 50.54 291 ARG C C 1
ATOM 5523 O O . ARG C 1 191 ? -47.190 23.535 -7.562 1.00 57.87 291 ARG C O 1
ATOM 5531 N N . ILE C 1 192 ? -49.189 22.868 -6.746 1.00 50.89 292 ILE C N 1
ATOM 5532 C CA . ILE C 1 192 ? -49.758 22.463 -8.025 1.00 46.85 292 ILE C CA 1
ATOM 5533 C C . ILE C 1 192 ? -51.024 23.276 -8.231 1.00 47.63 292 ILE C C 1
ATOM 5534 O O . ILE C 1 192 ? -51.986 23.136 -7.467 1.00 59.54 292 ILE C O 1
ATOM 5539 N N . ALA C 1 193 ? -51.026 24.126 -9.253 1.00 62.78 293 ALA C N 1
ATOM 5540 C CA . ALA C 1 193 ? -52.188 24.937 -9.578 1.00 59.19 293 ALA C CA 1
ATOM 5541 C C . ALA C 1 193 ? -52.988 24.288 -10.701 1.00 52.93 293 ALA C C 1
ATOM 5542 O O . ALA C 1 193 ? -52.439 23.596 -11.562 1.00 59.57 293 ALA C O 1
ATOM 5544 N N . ASN C 1 194 ? -54.298 24.519 -10.679 1.00 46.57 294 ASN C N 1
ATOM 5545 C CA . ASN C 1 194 ? -55.212 23.933 -11.653 1.00 59.40 294 ASN C CA 1
ATOM 5546 C C . ASN C 1 194 ? -54.954 22.430 -11.783 1.00 59.99 294 ASN C C 1
ATOM 5547 O O . ASN C 1 194 ? -54.669 21.903 -12.861 1.00 55.59 294 ASN C O 1
ATOM 5552 N N . ALA C 1 195 ? -55.053 21.748 -10.642 1.00 51.14 295 ALA C N 1
ATOM 5553 C CA . ALA C 1 195 ? -54.750 20.324 -10.573 1.00 49.51 295 ALA C CA 1
ATOM 5554 C C . ALA C 1 195 ? -55.552 19.544 -11.602 1.00 46.74 295 ALA C C 1
ATOM 5555 O O . ALA C 1 195 ? -56.774 19.687 -11.698 1.00 47.71 295 ALA C O 1
ATOM 5557 N N . GLN C 1 196 ? -54.858 18.709 -12.364 1.00 43.50 296 GLN C N 1
ATOM 5558 C CA . GLN C 1 196 ? -55.474 17.896 -13.399 1.00 45.19 296 GLN C CA 1
ATOM 5559 C C . GLN C 1 196 ? -55.629 16.457 -12.928 1.00 39.99 296 GLN C C 1
ATOM 5560 O O . GLN C 1 196 ? -54.920 15.992 -12.034 1.00 50.15 296 GLN C O 1
ATOM 5566 N N . LEU C 1 197 ? -56.577 15.751 -13.548 1.00 45.27 297 LEU C N 1
ATOM 5567 C CA . LEU C 1 197 ? -56.787 14.347 -13.215 1.00 38.81 297 LEU C CA 1
ATOM 5568 C C . LEU C 1 197 ? -55.476 13.571 -13.207 1.00 41.39 297 LEU C C 1
ATOM 5569 O O . LEU C 1 197 ? -55.250 12.730 -12.331 1.00 47.87 297 LEU C O 1
ATOM 5574 N N . LEU C 1 198 ? -54.598 13.842 -14.174 1.00 45.69 298 LEU C N 1
ATOM 5575 C CA . LEU C 1 198 ? -53.359 13.086 -14.308 1.00 34.24 298 LEU C CA 1
ATOM 5576 C C . LEU C 1 198 ? -52.257 13.563 -13.370 1.00 41.47 298 LEU C C 1
ATOM 5577 O O . LEU C 1 198 ? -51.212 12.907 -13.289 1.00 46.77 298 LEU C O 1
ATOM 5582 N N . ASP C 1 199 ? -52.455 14.677 -12.663 1.00 37.90 299 ASP C N 1
ATOM 5583 C CA . ASP C 1 199 ? -51.556 15.012 -11.566 1.00 39.93 299 ASP C CA 1
ATOM 5584 C C . ASP C 1 199 ? -51.690 14.048 -10.394 1.00 40.59 299 ASP C C 1
ATOM 5585 O O . ASP C 1 199 ? -50.835 14.059 -9.502 1.00 46.05 299 ASP C O 1
ATOM 5590 N N . THR C 1 200 ? -52.738 13.229 -10.373 1.00 33.40 300 THR C N 1
ATOM 5591 C CA . THR C 1 200 ? -52.881 12.209 -9.345 1.00 31.62 300 THR C CA 1
ATOM 5592 C C . THR C 1 200 ? -51.648 11.318 -9.299 1.00 45.24 300 THR C C 1
ATOM 5593 O O . THR C 1 200 ? -51.077 10.965 -10.335 1.00 52.13 300 THR C O 1
ATOM 5597 N N . GLY C 1 201 ? -51.239 10.953 -8.091 1.00 39.80 301 GLY C N 1
ATOM 5598 C CA . GLY C 1 201 ? -50.121 10.048 -7.936 1.00 43.28 301 GLY C CA 1
ATOM 5599 C C . GLY C 1 201 ? -49.620 10.040 -6.507 1.00 40.10 301 GLY C C 1
ATOM 5600 O O . GLY C 1 201 ? -50.237 10.610 -5.605 1.00 43.98 301 GLY C O 1
ATOM 5601 N N . ASN C 1 202 ? -48.484 9.376 -6.326 1.00 39.24 302 ASN C N 1
ATOM 5602 C CA . ASN C 1 202 ? -47.816 9.257 -5.034 1.00 26.61 302 ASN C CA 1
ATOM 5603 C C . ASN C 1 202 ? -46.651 10.243 -5.037 1.00 38.50 302 ASN C C 1
ATOM 5604 O O . ASN C 1 202 ? -45.595 9.972 -5.615 1.00 46.37 302 ASN C O 1
ATOM 5609 N N . TYR C 1 203 ? -46.852 11.394 -4.392 1.00 32.78 303 TYR C N 1
ATOM 5610 C CA . TYR C 1 203 ? -45.834 12.435 -4.298 1.00 28.92 303 TYR C CA 1
ATOM 5611 C C . TYR C 1 203 ? -44.905 12.151 -3.124 1.00 36.09 303 TYR C C 1
ATOM 5612 O O . TYR C 1 203 ? -45.366 11.847 -2.019 1.00 49.95 303 TYR C O 1
ATOM 5621 N N . THR C 1 204 ? -43.601 12.259 -3.365 1.00 32.63 304 THR C N 1
ATOM 5622 C CA . THR C 1 204 ? -42.578 11.933 -2.382 1.00 26.91 304 THR C CA 1
ATOM 5623 C C . THR C 1 204 ? -41.676 13.140 -2.166 1.00 27.79 304 THR C C 1
ATOM 5624 O O . THR C 1 204 ? -41.170 13.721 -3.129 1.00 36.24 304 THR C O 1
ATOM 5628 N N . CYS C 1 205 ? -41.482 13.516 -0.907 1.00 35.39 305 CYS C N 1
ATOM 5629 C CA . CYS C 1 205 ? -40.533 14.561 -0.544 1.00 23.06 305 CYS C CA 1
ATOM 5630 C C . CYS C 1 205 ? -39.192 13.894 -0.274 1.00 34.85 305 CYS C C 1
ATOM 5631 O O . CYS C 1 205 ? -39.012 13.249 0.764 1.00 41.77 305 CYS C O 1
ATOM 5634 N N . MET C 1 206 ? -38.250 14.041 -1.207 1.00 27.34 306 MET C N 1
ATOM 5635 C CA . MET C 1 206 ? -36.981 13.335 -1.096 1.00 32.86 306 MET C CA 1
ATOM 5636 C C . MET C 1 206 ? -35.886 14.271 -0.605 1.00 30.91 306 MET C C 1
ATOM 5637 O O . MET C 1 206 ? -35.319 15.024 -1.407 1.00 34.02 306 MET C O 1
ATOM 5642 N N . PRO C 1 207 ? -35.543 14.265 0.679 1.00 30.65 307 PRO C N 1
ATOM 5643 C CA . PRO C 1 207 ? -34.366 15.014 1.126 1.00 31.75 307 PRO C CA 1
ATOM 5644 C C . PRO C 1 207 ? -33.097 14.288 0.716 1.00 28.03 307 PRO C C 1
ATOM 5645 O O . PRO C 1 207 ? -33.120 13.158 0.229 1.00 33.94 307 PRO C O 1
ATOM 5649 N N . THR C 1 208 ? -31.970 14.960 0.915 1.00 33.82 308 THR C N 1
ATOM 5650 C CA . THR C 1 208 ? -30.673 14.315 0.788 1.00 32.74 308 THR C CA 1
ATOM 5651 C C . THR C 1 208 ? -29.966 14.184 2.126 1.00 41.49 308 THR C C 1
ATOM 5652 O O . THR C 1 208 ? -28.869 13.618 2.183 1.00 44.88 308 THR C O 1
ATOM 5656 N N . THR C 1 209 ? -30.574 14.688 3.204 1.00 42.91 309 THR C N 1
ATOM 5657 C CA . THR C 1 209 ? -30.028 14.568 4.548 1.00 30.92 309 THR C CA 1
ATOM 5658 C C . THR C 1 209 ? -31.021 13.941 5.517 1.00 33.85 309 THR C C 1
ATOM 5659 O O . THR C 1 209 ? -30.810 14.014 6.733 1.00 45.43 309 THR C O 1
ATOM 5663 N N . ALA C 1 210 ? -32.093 13.332 5.016 1.00 30.36 310 ALA C N 1
ATOM 5664 C CA . ALA C 1 210 ? -33.115 12.745 5.870 1.00 29.21 310 ALA C CA 1
ATOM 5665 C C . ALA C 1 210 ? -33.898 11.715 5.067 1.00 30.96 310 ALA C C 1
ATOM 5666 O O . ALA C 1 210 ? -33.775 11.623 3.844 1.00 32.39 310 ALA C O 1
ATOM 5668 N N . GLU C 1 211 ? -34.709 10.940 5.778 1.00 33.04 311 GLU C N 1
ATOM 5669 C CA . GLU C 1 211 ? -35.481 9.870 5.167 1.00 25.99 311 GLU C CA 1
ATOM 5670 C C . GLU C 1 211 ? -36.724 10.434 4.487 1.00 30.96 311 GLU C C 1
ATOM 5671 O O . GLU C 1 211 ? -37.394 11.321 5.023 1.00 37.86 311 GLU C O 1
ATOM 5677 N N . ALA C 1 212 ? -37.030 9.917 3.301 1.00 30.86 312 ALA C N 1
ATOM 5678 C CA . ALA C 1 212 ? -38.117 10.472 2.507 1.00 26.34 312 ALA C CA 1
ATOM 5679 C C . ALA C 1 212 ? -39.475 10.206 3.152 1.00 31.34 312 ALA C C 1
ATOM 5680 O O . ALA C 1 212 ? -39.633 9.339 4.017 1.00 28.78 312 ALA C O 1
ATOM 5682 N N . ALA C 1 213 ? -40.464 10.977 2.704 1.00 38.03 313 ALA C N 1
ATOM 5683 C CA . ALA C 1 213 ? -41.854 10.835 3.110 1.00 24.67 313 ALA C CA 1
ATOM 5684 C C . ALA C 1 213 ? -42.735 11.097 1.898 1.00 36.60 313 ALA C C 1
ATOM 5685 O O . ALA C 1 213 ? -42.346 11.824 0.979 1.00 30.82 313 ALA C O 1
ATOM 5687 N N . SER C 1 214 ? -43.926 10.501 1.894 1.00 33.29 314 SER C N 1
ATOM 5688 C CA . SER C 1 214 ? -44.769 10.521 0.709 1.00 30.63 314 SER C CA 1
ATOM 5689 C C . SER C 1 214 ? -46.217 10.805 1.079 1.00 30.15 314 SER C C 1
ATOM 5690 O O . SER C 1 214 ? -46.683 10.451 2.165 1.00 30.69 314 SER C O 1
ATOM 5693 N N . VAL C 1 215 ? -46.922 11.450 0.152 1.00 38.10 315 VAL C N 1
ATOM 5694 C CA . VAL C 1 215 ? -48.338 11.766 0.287 1.00 39.16 315 VAL C CA 1
ATOM 5695 C C . VAL C 1 215 ? -49.030 11.398 -1.015 1.00 31.45 315 VAL C C 1
ATOM 5696 O O . VAL C 1 215 ? -48.530 11.719 -2.098 1.00 49.50 315 VAL C O 1
ATOM 5700 N N . VAL C 1 216 ? -50.169 10.722 -0.915 1.00 31.13 316 VAL C N 1
ATOM 5701 C CA . VAL C 1 216 ? -50.942 10.328 -2.088 1.00 36.78 316 VAL C CA 1
ATOM 5702 C C . VAL C 1 216 ? -51.958 11.420 -2.393 1.00 38.45 316 VAL C C 1
ATOM 5703 O O . VAL C 1 216 ? -52.843 11.701 -1.577 1.00 40.07 316 VAL C O 1
ATOM 5707 N N . VAL C 1 217 ? -51.843 12.022 -3.572 1.00 33.67 317 VAL C N 1
ATOM 5708 C CA . VAL C 1 217 ? -52.723 13.103 -4.003 1.00 35.74 317 VAL C CA 1
ATOM 5709 C C . VAL C 1 217 ? -53.628 12.572 -5.103 1.00 40.19 317 VAL C C 1
ATOM 5710 O O . VAL C 1 217 ? -53.149 12.176 -6.173 1.00 35.79 317 VAL C O 1
ATOM 5714 N N . ASN C 1 218 ? -54.934 12.577 -4.849 1.00 46.57 318 ASN C N 1
ATOM 5715 C CA . ASN C 1 218 ? -55.933 12.179 -5.831 1.00 46.50 318 ASN C CA 1
ATOM 5716 C C . ASN C 1 218 ? -56.663 13.412 -6.344 1.00 38.59 318 ASN C C 1
ATOM 5717 O O . ASN C 1 218 ? -57.200 14.191 -5.552 1.00 40.67 318 ASN C O 1
ATOM 5722 N N . VAL C 1 219 ? -56.675 13.587 -7.663 1.00 44.65 319 VAL C N 1
ATOM 5723 C CA . VAL C 1 219 ? -57.426 14.652 -8.322 1.00 41.35 319 VAL C CA 1
ATOM 5724 C C . VAL C 1 219 ? -58.635 14.024 -8.997 1.00 40.18 319 VAL C C 1
ATOM 5725 O O . VAL C 1 219 ? -58.489 13.098 -9.806 1.00 44.63 319 VAL C O 1
ATOM 5729 N N . ILE C 1 220 ? -59.826 14.527 -8.673 1.00 40.84 320 ILE C N 1
ATOM 5730 C CA . ILE C 1 220 ? -61.071 13.919 -9.116 1.00 46.74 320 ILE C CA 1
ATOM 5731 C C . ILE C 1 220 ? -61.994 14.991 -9.682 1.00 56.70 320 ILE C C 1
ATOM 5732 O O . ILE C 1 220 ? -61.822 16.187 -9.437 1.00 46.02 320 ILE C O 1
ATOM 5737 N N . ASN C 1 221 ? -62.988 14.539 -10.446 1.00 59.54 321 ASN C N 1
ATOM 5738 C CA . ASN C 1 221 ? -64.003 15.427 -10.999 1.00 69.46 321 ASN C CA 1
ATOM 5739 C C . ASN C 1 221 ? -65.114 15.641 -9.970 1.00 84.26 321 ASN C C 1
ATOM 5740 O O . ASN C 1 221 ? -64.991 15.279 -8.797 1.00 76.46 321 ASN C O 1
ATOM 5745 N N . ASP C 1 222 ? -66.223 16.231 -10.407 1.00 102.87 322 ASP C N 1
ATOM 5746 C CA . ASP C 1 222 ? -67.356 16.489 -9.524 1.00 117.18 322 ASP C CA 1
ATOM 5747 C C . ASP C 1 222 ? -68.660 16.598 -10.309 1.00 106.14 322 ASP C C 1
ATOM 5748 O O . ASP C 1 222 ? -69.568 15.784 -10.137 1.00 99.88 322 ASP C O 1
ATOM 5753 N N . ASP D 2 1 ? -35.459 -15.871 39.154 1.00 78.01 128 ASP D N 1
ATOM 5754 C CA . ASP D 2 1 ? -34.028 -15.588 39.168 1.00 68.56 128 ASP D CA 1
ATOM 5755 C C . ASP D 2 1 ? -33.333 -16.109 37.915 1.00 63.99 128 ASP D C 1
ATOM 5756 O O . ASP D 2 1 ? -33.877 -16.934 37.175 1.00 50.66 128 ASP D O 1
ATOM 5761 N N . LEU D 2 2 ? -32.124 -15.620 37.680 1.00 40.88 129 LEU D N 1
ATOM 5762 C CA . LEU D 2 2 ? -31.329 -16.127 36.582 1.00 34.00 129 LEU D CA 1
ATOM 5763 C C . LEU D 2 2 ? -30.597 -17.397 36.996 1.00 45.51 129 LEU D C 1
ATOM 5764 O O . LEU D 2 2 ? -30.332 -17.619 38.181 1.00 51.20 129 LEU D O 1
ATOM 5769 N N . PRO D 2 3 ? -30.268 -18.255 36.034 1.00 40.56 130 PRO D N 1
ATOM 5770 C CA . PRO D 2 3 ? -29.431 -19.416 36.339 1.00 33.26 130 PRO D CA 1
ATOM 5771 C C . PRO D 2 3 ? -28.098 -18.986 36.930 1.00 37.98 130 PRO D C 1
ATOM 5772 O O . PRO D 2 3 ? -27.617 -17.871 36.717 1.00 35.87 130 PRO D O 1
ATOM 5776 N N . LYS D 2 4 ? -27.496 -19.897 37.685 1.00 36.61 131 LYS D N 1
ATOM 5777 C CA . LYS D 2 4 ? -26.191 -19.662 38.277 1.00 41.20 131 LYS D CA 1
ATOM 5778 C C . LYS D 2 4 ? -25.348 -20.914 38.111 1.00 43.61 131 LYS D C 1
ATOM 5779 O O . LYS D 2 4 ? -25.873 -22.028 38.039 1.00 48.43 131 LYS D O 1
ATOM 5785 N N . PHE D 2 5 ? -24.037 -20.723 38.035 1.00 33.75 132 PHE D N 1
ATOM 5786 C CA . PHE D 2 5 ? -23.130 -21.857 38.085 1.00 33.30 132 PHE D CA 1
ATOM 5787 C C . PHE D 2 5 ? -23.046 -22.373 39.516 1.00 48.60 132 PHE D C 1
ATOM 5788 O O . PHE D 2 5 ? -22.816 -21.601 40.452 1.00 46.34 132 PHE D O 1
ATOM 5796 N N . GLY D 2 6 ? -23.250 -23.682 39.687 1.00 48.75 133 GLY D N 1
ATOM 5797 C CA . GLY D 2 6 ? -23.251 -24.263 41.019 1.00 49.73 133 GLY D CA 1
ATOM 5798 C C . GLY D 2 6 ? -21.877 -24.492 41.609 1.00 51.61 133 GLY D C 1
ATOM 5799 O O . GLY D 2 6 ? -21.766 -24.711 42.820 1.00 57.26 133 GLY D O 1
ATOM 5800 N N . GLU D 2 7 ? -20.835 -24.456 40.781 1.00 47.22 134 GLU D N 1
ATOM 5801 C CA . GLU D 2 7 ? -19.451 -24.618 41.209 1.00 41.57 134 GLU D CA 1
ATOM 5802 C C . GLU D 2 7 ? -18.551 -24.367 40.010 1.00 42.09 134 GLU D C 1
ATOM 5803 O O . GLU D 2 7 ? -19.009 -24.345 38.864 1.00 51.01 134 GLU D O 1
ATOM 5809 N N . LEU D 2 8 ? -17.264 -24.179 40.287 1.00 41.06 135 LEU D N 1
ATOM 5810 C CA . LEU D 2 8 ? -16.322 -23.870 39.226 1.00 37.42 135 LEU D CA 1
ATOM 5811 C C . LEU D 2 8 ? -16.367 -24.947 38.145 1.00 37.65 135 LEU D C 1
ATOM 5812 O O . LEU D 2 8 ? -16.966 -26.014 38.304 1.00 40.24 135 LEU D O 1
ATOM 5817 N N . LEU D 2 9 ? -15.728 -24.644 37.023 1.00 40.33 136 LEU D N 1
ATOM 5818 C CA . LEU D 2 9 ? -15.516 -25.639 35.980 1.00 41.91 136 LEU D CA 1
ATOM 5819 C C . LEU D 2 9 ? -14.313 -26.467 36.408 1.00 42.21 136 LEU D C 1
ATOM 5820 O O . LEU D 2 9 ? -13.168 -26.020 36.317 1.00 41.59 136 LEU D O 1
ATOM 5825 N N . GLN D 2 10 ? -14.577 -27.667 36.907 1.00 48.28 137 GLN D N 1
ATOM 5826 C CA . GLN D 2 10 ? -13.530 -28.487 37.499 1.00 34.31 137 GLN D CA 1
ATOM 5827 C C . GLN D 2 10 ? -12.408 -28.742 36.498 1.00 46.47 137 GLN D C 1
ATOM 5828 O O . GLN D 2 10 ? -12.624 -29.371 35.456 1.00 43.43 137 GLN D O 1
ATOM 5834 N N . ASN D 2 11 ? -11.213 -28.239 36.811 1.00 43.15 138 ASN D N 1
ATOM 5835 C CA . ASN D 2 11 ? -10.015 -28.620 36.074 1.00 28.75 138 ASN D CA 1
ATOM 5836 C C . ASN D 2 11 ? -9.907 -30.137 36.001 1.00 39.51 138 ASN D C 1
ATOM 5837 O O . ASN D 2 11 ? -10.241 -30.845 36.955 1.00 54.86 138 ASN D O 1
ATOM 5842 N N . VAL D 2 12 ? -9.434 -30.638 34.863 1.00 34.86 139 VAL D N 1
ATOM 5843 C CA . VAL D 2 12 ? -9.324 -32.073 34.627 1.00 35.30 139 VAL D CA 1
ATOM 5844 C C . VAL D 2 12 ? -7.982 -32.371 33.976 1.00 44.88 139 VAL D C 1
ATOM 5845 O O . VAL D 2 12 ? -7.529 -31.637 33.092 1.00 44.35 139 VAL D O 1
ATOM 5849 N N . THR D 2 13 ? -7.349 -33.455 34.413 1.00 44.66 140 THR D N 1
ATOM 5850 C CA . THR D 2 13 ? -6.131 -33.956 33.795 1.00 45.27 140 THR D CA 1
ATOM 5851 C C . THR D 2 13 ? -6.401 -35.359 33.273 1.00 41.53 140 THR D C 1
ATOM 5852 O O . THR D 2 13 ? -6.939 -36.203 33.996 1.00 44.27 140 THR D O 1
ATOM 5856 N N . VAL D 2 14 ? -6.043 -35.598 32.018 1.00 34.15 141 VAL D N 1
ATOM 5857 C CA . VAL D 2 14 ? -6.289 -36.890 31.389 1.00 39.58 141 VAL D CA 1
ATOM 5858 C C . VAL D 2 14 ? -5.067 -37.266 30.560 1.00 50.55 141 VAL D C 1
ATOM 5859 O O . VAL D 2 14 ? -4.449 -36.391 29.934 1.00 54.59 141 VAL D O 1
ATOM 5863 N N . PRO D 2 15 ? -4.669 -38.533 30.548 1.00 47.64 142 PRO D N 1
ATOM 5864 C CA . PRO D 2 15 ? -3.575 -38.959 29.673 1.00 46.57 142 PRO D CA 1
ATOM 5865 C C . PRO D 2 15 ? -4.073 -39.268 28.267 1.00 45.52 142 PRO D C 1
ATOM 5866 O O . PRO D 2 15 ? -5.239 -39.601 28.046 1.00 47.31 142 PRO D O 1
ATOM 5870 N N . VAL D 2 16 ? -3.151 -39.160 27.311 1.00 40.19 143 VAL D N 1
ATOM 5871 C CA . VAL D 2 16 ? -3.473 -39.297 25.894 1.00 43.16 143 VAL D CA 1
ATOM 5872 C C . VAL D 2 16 ? -4.256 -40.580 25.647 1.00 51.72 143 VAL D C 1
ATOM 5873 O O . VAL D 2 16 ? -4.102 -41.566 26.375 1.00 61.34 143 VAL D O 1
ATOM 5877 N N . SER D 2 17 ? -5.106 -40.570 24.621 1.00 52.80 144 SER D N 1
ATOM 5878 C CA . SER D 2 17 ? -5.878 -41.740 24.204 1.00 54.82 144 SER D CA 1
ATOM 5879 C C . SER D 2 17 ? -6.864 -42.205 25.270 1.00 58.73 144 SER D C 1
ATOM 5880 O O . SER D 2 17 ? -7.258 -43.374 25.284 1.00 82.10 144 SER D O 1
ATOM 5883 N N . ARG D 2 18 ? -7.276 -41.317 26.170 1.00 54.79 145 ARG D N 1
ATOM 5884 C CA . ARG D 2 18 ? -8.226 -41.662 27.215 1.00 55.63 145 ARG D CA 1
ATOM 5885 C C . ARG D 2 18 ? -9.412 -40.712 27.154 1.00 54.89 145 ARG D C 1
ATOM 5886 O O . ARG D 2 18 ? -9.348 -39.648 26.534 1.00 59.52 145 ARG D O 1
ATOM 5894 N N . GLU D 2 19 ? -10.503 -41.111 27.801 1.00 53.51 146 GLU D N 1
ATOM 5895 C CA . GLU D 2 19 ? -11.699 -40.280 27.810 1.00 49.42 146 GLU D CA 1
ATOM 5896 C C . GLU D 2 19 ? -11.496 -39.088 28.736 1.00 51.88 146 GLU D C 1
ATOM 5897 O O . GLU D 2 19 ? -10.986 -39.233 29.852 1.00 52.74 146 GLU D O 1
ATOM 5903 N N . ALA D 2 20 ? -11.872 -37.906 28.261 1.00 57.34 147 ALA D N 1
ATOM 5904 C CA . ALA D 2 20 ? -11.856 -36.689 29.057 1.00 45.75 147 ALA D CA 1
ATOM 5905 C C . ALA D 2 20 ? -13.290 -36.318 29.401 1.00 46.71 147 ALA D C 1
ATOM 5906 O O . ALA D 2 20 ? -14.159 -36.300 28.523 1.00 58.05 147 ALA D O 1
ATOM 5908 N N . VAL D 2 21 ? -13.538 -36.032 30.673 1.00 36.72 148 VAL D N 1
ATOM 5909 C CA . VAL D 2 21 ? -14.882 -35.752 31.163 1.00 43.34 148 VAL D CA 1
ATOM 5910 C C . VAL D 2 21 ? -14.851 -34.375 31.814 1.00 45.86 148 VAL D C 1
ATOM 5911 O O . VAL D 2 21 ? -14.372 -34.220 32.945 1.00 46.10 148 VAL D O 1
ATOM 5915 N N . LEU D 2 22 ? -15.351 -33.373 31.100 1.00 37.24 149 LEU D N 1
ATOM 5916 C CA . LEU D 2 22 ? -15.560 -32.044 31.649 1.00 35.12 149 LEU D CA 1
ATOM 5917 C C . LEU D 2 22 ? -17.007 -31.918 32.106 1.00 31.60 149 LEU D C 1
ATOM 5918 O O . LEU D 2 22 ? -17.915 -32.513 31.521 1.00 42.03 149 LEU D O 1
ATOM 5923 N N . GLN D 2 23 ? -17.215 -31.151 33.169 1.00 31.32 150 GLN D N 1
ATOM 5924 C CA . GLN D 2 23 ? -18.513 -31.114 33.823 1.00 37.81 150 GLN D CA 1
ATOM 5925 C C . GLN D 2 23 ? -18.842 -29.690 34.230 1.00 39.06 150 GLN D C 1
ATOM 5926 O O . GLN D 2 23 ? -18.050 -29.035 34.914 1.00 53.49 150 GLN D O 1
ATOM 5932 N N . CYS D 2 24 ? -20.018 -29.228 33.817 1.00 36.40 151 CYS D N 1
ATOM 5933 C CA . CYS D 2 24 ? -20.491 -27.877 34.082 1.00 40.70 151 CYS D CA 1
ATOM 5934 C C . CYS D 2 24 ? -21.854 -27.972 34.748 1.00 40.68 151 CYS D C 1
ATOM 5935 O O . CYS D 2 24 ? -22.786 -28.537 34.166 1.00 44.68 151 CYS D O 1
ATOM 5938 N N . VAL D 2 25 ? -21.975 -27.430 35.961 1.00 37.92 152 VAL D N 1
ATOM 5939 C CA . VAL D 2 25 ? -23.186 -27.564 36.771 1.00 48.71 152 VAL D CA 1
ATOM 5940 C C . VAL D 2 25 ? -23.897 -26.219 36.829 1.00 42.69 152 VAL D C 1
ATOM 5941 O O . VAL D 2 25 ? -23.271 -25.187 37.104 1.00 42.26 152 VAL D O 1
ATOM 5945 N N . VAL D 2 26 ? -25.207 -26.231 36.585 1.00 38.95 153 VAL D N 1
ATOM 5946 C CA . VAL D 2 26 ? -26.012 -25.017 36.527 1.00 49.19 153 VAL D CA 1
ATOM 5947 C C . VAL D 2 26 ? -27.247 -25.201 37.392 1.00 43.67 153 VAL D C 1
ATOM 5948 O O . VAL D 2 26 ? -27.949 -26.211 37.275 1.00 50.38 153 VAL D O 1
ATOM 5952 N N . ASP D 2 27 ? -27.521 -24.217 38.241 1.00 44.47 154 ASP D N 1
ATOM 5953 C CA . ASP D 2 27 ? -28.718 -24.199 39.067 1.00 45.79 154 ASP D CA 1
ATOM 5954 C C . ASP D 2 27 ? -29.792 -23.350 38.403 1.00 47.32 154 ASP D C 1
ATOM 5955 O O . ASP D 2 27 ? -29.501 -22.284 37.852 1.00 45.94 154 ASP D O 1
ATOM 5960 N N . ASN D 2 28 ? -31.034 -23.831 38.452 1.00 42.58 155 ASN D N 1
ATOM 5961 C CA . ASN D 2 28 ? -32.189 -23.054 38.002 1.00 49.24 155 ASN D CA 1
ATOM 5962 C C . ASN D 2 28 ? -32.069 -22.697 36.518 1.00 43.46 155 ASN D C 1
ATOM 5963 O O . ASN D 2 28 ? -32.296 -21.557 36.107 1.00 48.20 155 ASN D O 1
ATOM 5968 N N . LEU D 2 29 ? -31.714 -23.697 35.704 1.00 46.98 156 LEU D N 1
ATOM 5969 C CA . LEU D 2 29 ? -31.476 -23.451 34.283 1.00 33.22 156 LEU D CA 1
ATOM 5970 C C . LEU D 2 29 ? -32.731 -22.971 33.569 1.00 39.73 156 LEU D C 1
ATOM 5971 O O . LEU D 2 29 ? -32.638 -22.196 32.610 1.00 43.88 156 LEU D O 1
ATOM 5976 N N . GLN D 2 30 ? -33.903 -23.430 34.004 1.00 47.43 157 GLN D N 1
ATOM 5977 C CA . GLN D 2 30 ? -35.196 -22.996 33.460 1.00 40.27 157 GLN D CA 1
ATOM 5978 C C . GLN D 2 30 ? -35.175 -23.220 31.946 1.00 41.81 157 GLN D C 1
ATOM 5979 O O . GLN D 2 30 ? -34.809 -24.317 31.502 1.00 44.72 157 GLN D O 1
ATOM 5985 N N . THR D 2 31 ? -35.548 -22.236 31.130 1.00 48.19 158 THR D N 1
ATOM 5986 C CA . THR D 2 31 ? -35.627 -22.402 29.683 1.00 49.47 158 THR D CA 1
ATOM 5987 C C . THR D 2 31 ? -34.325 -22.076 28.962 1.00 56.62 158 THR D C 1
ATOM 5988 O O . THR D 2 31 ? -34.298 -22.107 27.726 1.00 49.37 158 THR D O 1
ATOM 5992 N N . TYR D 2 32 ? -33.255 -21.766 29.689 1.00 41.17 159 TYR D N 1
ATOM 5993 C CA . TYR D 2 32 ? -32.011 -21.360 29.057 1.00 37.10 159 TYR D CA 1
ATOM 5994 C C . TYR D 2 32 ? -31.212 -22.580 28.590 1.00 42.60 159 TYR D C 1
ATOM 5995 O O . TYR D 2 32 ? -31.498 -23.725 28.952 1.00 54.48 159 TYR D O 1
ATOM 6004 N N . LYS D 2 33 ? -30.194 -22.321 27.771 1.00 34.63 160 LYS D N 1
ATOM 6005 C CA . LYS D 2 33 ? -29.445 -23.363 27.081 1.00 43.21 160 LYS D CA 1
ATOM 6006 C C . LYS D 2 33 ? -27.962 -23.259 27.413 1.00 43.53 160 LYS D C 1
ATOM 6007 O O . LYS D 2 33 ? -27.419 -22.157 27.541 1.00 35.73 160 LYS D O 1
ATOM 6013 N N . ILE D 2 34 ? -27.311 -24.417 27.544 1.00 35.93 161 ILE D N 1
ATOM 6014 C CA . ILE D 2 34 ? -25.895 -24.503 27.888 1.00 30.99 161 ILE D CA 1
ATOM 6015 C C . ILE D 2 34 ? -25.091 -24.770 26.625 1.00 34.02 161 ILE D C 1
ATOM 6016 O O . ILE D 2 34 ? -25.479 -25.595 25.789 1.00 45.48 161 ILE D O 1
ATOM 6021 N N . ALA D 2 35 ? -23.957 -24.088 26.494 1.00 32.86 162 ALA D N 1
ATOM 6022 C CA . ALA D 2 35 ? -23.090 -24.233 25.333 1.00 32.90 162 ALA D CA 1
ATOM 6023 C C . ALA D 2 35 ? -21.674 -24.542 25.789 1.00 36.32 162 ALA D C 1
ATOM 6024 O O . ALA D 2 35 ? -21.154 -23.889 26.700 1.00 39.50 162 ALA D O 1
ATOM 6026 N N . TRP D 2 36 ? -21.061 -25.538 25.160 1.00 28.77 163 TRP D N 1
ATOM 6027 C CA . TRP D 2 36 ? -19.665 -25.884 25.382 1.00 33.06 163 TRP D CA 1
ATOM 6028 C C . TRP D 2 36 ? -18.858 -25.432 24.176 1.00 38.06 163 TRP D C 1
ATOM 6029 O O . TRP D 2 36 ? -19.269 -25.661 23.034 1.00 35.35 163 TRP D O 1
ATOM 6040 N N . LEU D 2 37 ? -17.715 -24.797 24.419 1.00 29.92 164 LEU D N 1
ATOM 6041 C CA . LEU D 2 37 ? -16.858 -24.432 23.303 1.00 39.39 164 LEU D CA 1
ATOM 6042 C C . LEU D 2 37 ? -15.408 -24.391 23.752 1.00 34.04 164 LEU D C 1
ATOM 6043 O O . LEU D 2 37 ? -15.103 -24.070 24.903 1.00 40.36 164 LEU D O 1
ATOM 6048 N N . ARG D 2 38 ? -14.524 -24.752 22.826 1.00 31.53 165 ARG D N 1
ATOM 6049 C CA . ARG D 2 38 ? -13.090 -24.633 23.032 1.00 29.76 165 ARG D CA 1
ATOM 6050 C C . ARG D 2 38 ? -12.669 -23.179 22.868 1.00 32.08 165 ARG D C 1
ATOM 6051 O O . ARG D 2 38 ? -13.067 -22.509 21.912 1.00 48.42 165 ARG D O 1
ATOM 6059 N N . VAL D 2 39 ? -11.857 -22.692 23.802 1.00 31.09 166 VAL D N 1
ATOM 6060 C CA . VAL D 2 39 ? -11.618 -21.256 23.931 1.00 34.52 166 VAL D CA 1
ATOM 6061 C C . VAL D 2 39 ? -10.540 -20.766 22.970 1.00 37.93 166 VAL D C 1
ATOM 6062 O O . VAL D 2 39 ? -10.710 -19.738 22.312 1.00 51.23 166 VAL D O 1
ATOM 6066 N N . ASP D 2 40 ? -9.410 -21.470 22.864 1.00 43.42 167 ASP D N 1
ATOM 6067 C CA . ASP D 2 40 ? -8.306 -20.947 22.060 1.00 49.03 167 ASP D CA 1
ATOM 6068 C C . ASP D 2 40 ? -8.702 -20.797 20.596 1.00 52.44 167 ASP D C 1
ATOM 6069 O O . ASP D 2 40 ? -8.387 -19.784 19.961 1.00 53.88 167 ASP D O 1
ATOM 6074 N N . THR D 2 41 ? -9.389 -21.792 20.041 1.00 53.47 168 THR D N 1
ATOM 6075 C CA . THR D 2 41 ? -9.857 -21.702 18.665 1.00 50.82 168 THR D CA 1
ATOM 6076 C C . THR D 2 41 ? -11.221 -21.033 18.544 1.00 47.32 168 THR D C 1
ATOM 6077 O O . THR D 2 41 ? -11.604 -20.636 17.438 1.00 60.74 168 THR D O 1
ATOM 6081 N N . GLN D 2 42 ? -11.958 -20.897 19.646 1.00 40.85 169 GLN D N 1
ATOM 6082 C CA . GLN D 2 42 ? -13.310 -20.340 19.622 1.00 35.72 169 GLN D CA 1
ATOM 6083 C C . GLN D 2 42 ? -14.235 -21.196 18.763 1.00 40.57 169 GLN D C 1
ATOM 6084 O O . GLN D 2 42 ? -14.903 -20.711 17.849 1.00 56.34 169 GLN D O 1
ATOM 6090 N N . THR D 2 43 ? -14.274 -22.486 19.071 1.00 28.84 170 THR D N 1
ATOM 6091 C CA . THR D 2 43 ? -15.021 -23.459 18.289 1.00 32.76 170 THR D CA 1
ATOM 6092 C C . THR D 2 43 ? -16.246 -23.905 19.072 1.00 31.20 170 THR D C 1
ATOM 6093 O O . THR D 2 43 ? -16.115 -24.492 20.149 1.00 44.02 170 THR D O 1
ATOM 6097 N N . ILE D 2 44 ? -17.434 -23.635 18.529 1.00 31.94 171 ILE D N 1
ATOM 6098 C CA . ILE D 2 44 ? -18.651 -24.128 19.157 1.00 32.34 171 ILE D CA 1
ATOM 6099 C C . ILE D 2 44 ? -18.633 -25.646 19.138 1.00 33.26 171 ILE D C 1
ATOM 6100 O O . ILE D 2 44 ? -18.471 -26.268 18.081 1.00 47.80 171 ILE D O 1
ATOM 6105 N N . LEU D 2 45 ? -18.790 -26.253 20.314 1.00 36.26 172 LEU D N 1
ATOM 6106 C CA . LEU D 2 45 ? -18.779 -27.706 20.444 1.00 34.62 172 LEU D CA 1
ATOM 6107 C C . LEU D 2 45 ? -20.187 -28.273 20.591 1.00 36.14 172 LEU D C 1
ATOM 6108 O O . LEU D 2 45 ? -20.601 -29.121 19.796 1.00 44.17 172 LEU D O 1
ATOM 6113 N N . THR D 2 46 ? -20.935 -27.821 21.595 1.00 37.69 173 THR D N 1
ATOM 6114 C CA . THR D 2 46 ? -22.273 -28.339 21.838 1.00 38.89 173 THR D CA 1
ATOM 6115 C C . THR D 2 46 ? -23.195 -27.224 22.307 1.00 38.59 173 THR D C 1
ATOM 6116 O O . THR D 2 46 ? -22.760 -26.245 22.917 1.00 44.87 173 THR D O 1
ATOM 6120 N N . ILE D 2 47 ? -24.484 -27.395 22.021 1.00 38.54 174 ILE D N 1
ATOM 6121 C CA . ILE D 2 47 ? -25.532 -26.509 22.511 1.00 32.46 174 ILE D CA 1
ATOM 6122 C C . ILE D 2 47 ? -26.684 -27.385 22.976 1.00 39.07 174 ILE D C 1
ATOM 6123 O O . ILE D 2 47 ? -27.280 -28.107 22.169 1.00 44.04 174 ILE D O 1
ATOM 6128 N N . GLN D 2 48 ? -26.990 -27.336 24.268 1.00 42.51 175 GLN D N 1
ATOM 6129 C CA A GLN D 2 48 ? -28.038 -28.176 24.850 0.50 39.57 175 GLN D CA 1
ATOM 6130 C CA B GLN D 2 48 ? -28.031 -28.180 24.874 0.50 38.49 175 GLN D CA 1
ATOM 6131 C C . GLN D 2 48 ? -27.632 -29.629 24.604 1.00 45.15 175 GLN D C 1
ATOM 6132 O O . GLN D 2 48 ? -26.490 -30.005 24.917 1.00 53.41 175 GLN D O 1
ATOM 6143 N N . ASN D 2 49 ? -28.501 -30.464 24.044 1.00 51.36 176 ASN D N 1
ATOM 6144 C CA . ASN D 2 49 ? -28.168 -31.864 23.822 1.00 47.53 176 ASN D CA 1
ATOM 6145 C C . ASN D 2 49 ? -27.530 -32.121 22.465 1.00 49.91 176 ASN D C 1
ATOM 6146 O O . ASN D 2 49 ? -27.103 -33.250 22.204 1.00 52.96 176 ASN D O 1
ATOM 6151 N N . HIS D 2 50 ? -27.452 -31.113 21.602 1.00 49.34 177 HIS D N 1
ATOM 6152 C CA . HIS D 2 50 ? -26.920 -31.290 20.259 1.00 49.02 177 HIS D CA 1
ATOM 6153 C C . HIS D 2 50 ? -25.426 -30.999 20.237 1.00 45.21 177 HIS D C 1
ATOM 6154 O O . HIS D 2 50 ? -24.957 -30.040 20.855 1.00 48.66 177 HIS D O 1
ATOM 6161 N N . VAL D 2 51 ? -24.682 -31.837 19.523 1.00 44.83 178 VAL D N 1
ATOM 6162 C CA . VAL D 2 51 ? -23.262 -31.608 19.286 1.00 45.25 178 VAL D CA 1
ATOM 6163 C C . VAL D 2 51 ? -23.114 -30.866 17.963 1.00 42.05 178 VAL D C 1
ATOM 6164 O O . VAL D 2 51 ? -23.531 -31.367 16.913 1.00 46.99 178 VAL D O 1
ATOM 6168 N N . ILE D 2 52 ? -22.523 -29.671 18.013 1.00 39.59 179 ILE D N 1
ATOM 6169 C CA . ILE D 2 52 ? -22.355 -28.871 16.804 1.00 32.41 179 ILE D CA 1
ATOM 6170 C C . ILE D 2 52 ? -21.139 -29.334 16.015 1.00 39.79 179 ILE D C 1
ATOM 6171 O O . ILE D 2 52 ? -21.211 -29.533 14.797 1.00 41.98 179 ILE D O 1
ATOM 6176 N N . THR D 2 53 ? -20.007 -29.516 16.693 1.00 39.72 180 THR D N 1
ATOM 6177 C CA . THR D 2 53 ? -18.781 -29.899 16.006 1.00 48.21 180 THR D CA 1
ATOM 6178 C C . THR D 2 53 ? -18.942 -31.260 15.337 1.00 43.98 180 THR D C 1
ATOM 6179 O O . THR D 2 53 ? -19.651 -32.142 15.830 1.00 45.22 180 THR D O 1
ATOM 6183 N N . LYS D 2 54 ? -18.279 -31.425 14.195 1.00 45.35 181 LYS D N 1
ATOM 6184 C CA . LYS D 2 54 ? -18.270 -32.703 13.496 1.00 52.78 181 LYS D CA 1
ATOM 6185 C C . LYS D 2 54 ? -17.185 -33.638 14.005 1.00 55.32 181 LYS D C 1
ATOM 6186 O O . LYS D 2 54 ? -17.094 -34.774 13.530 1.00 65.45 181 LYS D O 1
ATOM 6192 N N . ASN D 2 55 ? -16.361 -33.188 14.951 1.00 54.92 182 ASN D N 1
ATOM 6193 C CA . ASN D 2 55 ? -15.407 -34.063 15.619 1.00 54.53 182 ASN D CA 1
ATOM 6194 C C . ASN D 2 55 ? -16.153 -35.181 16.334 1.00 58.59 182 ASN D C 1
ATOM 6195 O O . ASN D 2 55 ? -16.784 -34.950 17.371 1.00 57.17 182 ASN D O 1
ATOM 6200 N N . HIS D 2 56 ? -16.091 -36.397 15.788 1.00 60.66 183 HIS D N 1
ATOM 6201 C CA . HIS D 2 56 ? -16.875 -37.503 16.324 1.00 64.62 183 HIS D CA 1
ATOM 6202 C C . HIS D 2 56 ? -16.437 -37.925 17.717 1.00 71.27 183 HIS D C 1
ATOM 6203 O O . HIS D 2 56 ? -17.129 -38.738 18.341 1.00 82.14 183 HIS D O 1
ATOM 6210 N N . ARG D 2 57 ? -15.319 -37.401 18.220 1.00 56.82 184 ARG D N 1
ATOM 6211 C CA . ARG D 2 57 ? -14.828 -37.795 19.533 1.00 55.64 184 ARG D CA 1
ATOM 6212 C C . ARG D 2 57 ? -15.572 -37.122 20.678 1.00 51.68 184 ARG D C 1
ATOM 6213 O O . ARG D 2 57 ? -15.343 -37.481 21.838 1.00 49.49 184 ARG D O 1
ATOM 6221 N N . MET D 2 58 ? -16.458 -36.174 20.387 1.00 52.72 185 MET D N 1
ATOM 6222 C CA . MET D 2 58 ? -17.122 -35.379 21.408 1.00 43.32 185 MET D CA 1
ATOM 6223 C C . MET D 2 58 ? -18.577 -35.800 21.547 1.00 40.25 185 MET D C 1
ATOM 6224 O O . MET D 2 58 ? -19.236 -36.138 20.558 1.00 48.17 185 MET D O 1
ATOM 6229 N N . SER D 2 59 ? -19.068 -35.781 22.782 1.00 35.77 186 SER D N 1
ATOM 6230 C CA . SER D 2 59 ? -20.448 -36.131 23.070 1.00 38.38 186 SER D CA 1
ATOM 6231 C C . SER D 2 59 ? -20.890 -35.363 24.304 1.00 46.74 186 SER D C 1
ATOM 6232 O O . SER D 2 59 ? -20.085 -35.071 25.191 1.00 49.46 186 SER D O 1
ATOM 6235 N N . ILE D 2 60 ? -22.176 -35.036 24.352 1.00 45.35 187 ILE D N 1
ATOM 6236 C CA . ILE D 2 60 ? -22.761 -34.309 25.470 1.00 46.34 187 ILE D CA 1
ATOM 6237 C C . ILE D 2 60 ? -23.754 -35.225 26.170 1.00 45.85 187 ILE D C 1
ATOM 6238 O O . ILE D 2 60 ? -24.522 -35.939 25.515 1.00 59.24 187 ILE D O 1
ATOM 6243 N N . THR D 2 61 ? -23.725 -35.218 27.502 1.00 41.35 188 THR D N 1
ATOM 6244 C CA . THR D 2 61 ? -24.625 -36.029 28.311 1.00 36.54 188 THR D CA 1
ATOM 6245 C C . THR D 2 61 ? -25.230 -35.162 29.404 1.00 46.59 188 THR D C 1
ATOM 6246 O O . THR D 2 61 ? -24.559 -34.286 29.958 1.00 49.84 188 THR D O 1
ATOM 6250 N N . HIS D 2 62 ? -26.501 -35.412 29.709 1.00 48.16 189 HIS D N 1
ATOM 6251 C CA . HIS D 2 62 ? -27.245 -34.651 30.708 1.00 42.18 189 HIS D CA 1
ATOM 6252 C C . HIS D 2 62 ? -27.923 -35.648 31.651 1.00 60.90 189 HIS D C 1
ATOM 6253 O O . HIS D 2 62 ? -29.147 -35.787 31.667 1.00 58.84 189 HIS D O 1
ATOM 6260 N N . ALA D 2 63 ? -27.110 -36.354 32.435 1.00 75.04 190 ALA D N 1
ATOM 6261 C CA . ALA D 2 63 ? -27.625 -37.359 33.356 1.00 79.62 190 ALA D CA 1
ATOM 6262 C C . ALA D 2 63 ? -28.453 -36.704 34.453 1.00 78.77 190 ALA D C 1
ATOM 6263 O O . ALA D 2 63 ? -29.680 -36.844 34.479 1.00 74.75 190 ALA D O 1
ATOM 6265 N N . GLU D 2 64 ? -27.795 -35.993 35.364 1.00 82.25 191 GLU D N 1
ATOM 6266 C CA . GLU D 2 64 ? -28.499 -35.241 36.389 1.00 83.47 191 GLU D CA 1
ATOM 6267 C C . GLU D 2 64 ? -28.971 -33.903 35.833 1.00 84.36 191 GLU D C 1
ATOM 6268 O O . GLU D 2 64 ? -28.434 -33.383 34.852 1.00 80.92 191 GLU D O 1
ATOM 6274 N N . LYS D 2 65 ? -29.993 -33.342 36.481 1.00 83.27 192 LYS D N 1
ATOM 6275 C CA . LYS D 2 65 ? -30.535 -32.066 36.028 1.00 77.62 192 LYS D CA 1
ATOM 6276 C C . LYS D 2 65 ? -29.486 -30.962 36.068 1.00 76.76 192 LYS D C 1
ATOM 6277 O O . LYS D 2 65 ? -29.495 -30.068 35.214 1.00 81.30 192 LYS D O 1
ATOM 6283 N N . ARG D 2 66 ? -28.569 -31.012 37.035 1.00 58.36 193 ARG D N 1
ATOM 6284 C CA . ARG D 2 66 ? -27.621 -29.923 37.243 1.00 61.17 193 ARG D CA 1
ATOM 6285 C C . ARG D 2 66 ? -26.341 -30.065 36.430 1.00 59.36 193 ARG D C 1
ATOM 6286 O O . ARG D 2 66 ? -25.734 -29.050 36.069 1.00 54.68 193 ARG D O 1
ATOM 6294 N N . ALA D 2 67 ? -25.904 -31.285 36.140 1.00 49.69 194 ALA D N 1
ATOM 6295 C CA . ALA D 2 67 ? -24.604 -31.510 35.525 1.00 47.26 194 ALA D CA 1
ATOM 6296 C C . ALA D 2 67 ? -24.749 -31.659 34.017 1.00 55.31 194 ALA D C 1
ATOM 6297 O O . ALA D 2 67 ? -25.531 -32.487 33.539 1.00 66.77 194 ALA D O 1
ATOM 6299 N N . TRP D 2 68 ? -23.997 -30.853 33.274 1.00 40.68 195 TRP D N 1
ATOM 6300 C CA . TRP D 2 68 ? -23.872 -30.983 31.826 1.00 45.28 195 TRP D CA 1
ATOM 6301 C C . TRP D 2 68 ? -22.457 -31.460 31.530 1.00 48.84 195 TRP D C 1
ATOM 6302 O O . TRP D 2 68 ? -21.496 -30.699 31.685 1.00 46.52 195 TRP D O 1
ATOM 6313 N N . ILE D 2 69 ? -22.330 -32.715 31.108 1.00 44.66 196 ILE D N 1
ATOM 6314 C CA . ILE D 2 69 ? -21.037 -33.383 31.009 1.00 49.89 196 ILE D CA 1
ATOM 6315 C C . ILE D 2 69 ? -20.614 -33.452 29.548 1.00 39.77 196 ILE D C 1
ATOM 6316 O O . ILE D 2 69 ? -21.305 -34.052 28.716 1.00 36.54 196 ILE D O 1
ATOM 6321 N N . LEU D 2 70 ? -19.473 -32.836 29.245 1.00 37.99 197 LEU D N 1
ATOM 6322 C CA . LEU D 2 70 ? -18.819 -32.967 27.951 1.00 36.36 197 LEU D CA 1
ATOM 6323 C C . LEU D 2 70 ? -17.808 -34.104 28.021 1.00 45.13 197 LEU D C 1
ATOM 6324 O O . LEU D 2 70 ? -17.031 -34.189 28.976 1.00 50.37 197 LEU D O 1
ATOM 6329 N N . ARG D 2 71 ? -17.822 -34.975 27.014 1.00 47.73 198 ARG D N 1
ATOM 6330 C CA . ARG D 2 71 ? -16.958 -36.150 26.973 1.00 39.13 198 ARG D CA 1
ATOM 6331 C C . ARG D 2 71 ? -16.139 -36.125 25.692 1.00 50.19 198 ARG D C 1
ATOM 6332 O O . ARG D 2 71 ? -16.698 -36.053 24.592 1.00 55.35 198 ARG D O 1
ATOM 6340 N N . ILE D 2 72 ? -14.821 -36.199 25.835 1.00 47.28 199 ILE D N 1
ATOM 6341 C CA . ILE D 2 72 ? -13.897 -36.222 24.708 1.00 43.70 199 ILE D CA 1
ATOM 6342 C C . ILE D 2 72 ? -13.198 -37.575 24.742 1.00 53.73 199 ILE D C 1
ATOM 6343 O O . ILE D 2 72 ? -12.311 -37.805 25.573 1.00 48.51 199 ILE D O 1
ATOM 6348 N N . ARG D 2 73 ? -13.596 -38.479 23.850 1.00 58.27 200 ARG D N 1
ATOM 6349 C CA . ARG D 2 73 ? -12.984 -39.798 23.790 1.00 52.35 200 ARG D CA 1
ATOM 6350 C C . ARG D 2 73 ? -11.710 -39.758 22.952 1.00 51.37 200 ARG D C 1
ATOM 6351 O O . ARG D 2 73 ? -11.564 -38.938 22.042 1.00 58.32 200 ARG D O 1
ATOM 6359 N N . ASP D 2 74 ? -10.784 -40.659 23.269 1.00 51.20 201 ASP D N 1
ATOM 6360 C CA . ASP D 2 74 ? -9.502 -40.745 22.573 1.00 55.44 201 ASP D CA 1
ATOM 6361 C C . ASP D 2 74 ? -8.828 -39.374 22.509 1.00 46.16 201 ASP D C 1
ATOM 6362 O O . ASP D 2 74 ? -8.566 -38.824 21.439 1.00 66.34 201 ASP D O 1
ATOM 6367 N N . VAL D 2 75 ? -8.547 -38.830 23.695 1.00 39.76 202 VAL D N 1
ATOM 6368 C CA . VAL D 2 75 ? -7.959 -37.502 23.789 1.00 46.46 202 VAL D CA 1
ATOM 6369 C C . VAL D 2 75 ? -6.622 -37.445 23.051 1.00 50.71 202 VAL D C 1
ATOM 6370 O O . VAL D 2 75 ? -5.871 -38.426 22.991 1.00 55.69 202 VAL D O 1
ATOM 6374 N N . LYS D 2 76 ? -6.331 -36.280 22.480 1.00 40.77 203 LYS D N 1
ATOM 6375 C CA . LYS D 2 76 ? -5.053 -35.980 21.855 1.00 50.29 203 LYS D CA 1
ATOM 6376 C C . LYS D 2 76 ? -4.406 -34.811 22.585 1.00 45.92 203 LYS D C 1
ATOM 6377 O O . LYS D 2 76 ? -5.056 -34.092 23.347 1.00 46.29 203 LYS D O 1
ATOM 6383 N N . GLU D 2 77 ? -3.108 -34.611 22.342 1.00 41.05 204 GLU D N 1
ATOM 6384 C CA . GLU D 2 77 ? -2.466 -33.403 22.850 1.00 47.72 204 GLU D CA 1
ATOM 6385 C C . GLU D 2 77 ? -3.176 -32.150 22.353 1.00 54.59 204 GLU D C 1
ATOM 6386 O O . GLU D 2 77 ? -3.263 -31.157 23.083 1.00 58.58 204 GLU D O 1
ATOM 6392 N N . SER D 2 78 ? -3.688 -32.176 21.119 1.00 43.35 205 SER D N 1
ATOM 6393 C CA . SER D 2 78 ? -4.334 -30.994 20.560 1.00 51.50 205 SER D CA 1
ATOM 6394 C C . SER D 2 78 ? -5.546 -30.559 21.373 1.00 56.81 205 SER D C 1
ATOM 6395 O O . SER D 2 78 ? -6.009 -29.424 21.209 1.00 51.12 205 SER D O 1
ATOM 6398 N N . ASP D 2 79 ? -6.073 -31.431 22.235 1.00 38.91 206 ASP D N 1
ATOM 6399 C CA . ASP D 2 79 ? -7.222 -31.076 23.058 1.00 41.68 206 ASP D CA 1
ATOM 6400 C C . ASP D 2 79 ? -6.831 -30.305 24.311 1.00 44.45 206 ASP D C 1
ATOM 6401 O O . ASP D 2 79 ? -7.700 -29.697 24.946 1.00 40.29 206 ASP D O 1
ATOM 6406 N N . LYS D 2 80 ? -5.555 -30.319 24.681 1.00 42.62 207 LYS D N 1
ATOM 6407 C CA . LYS D 2 80 ? -5.093 -29.526 25.810 1.00 36.38 207 LYS D CA 1
ATOM 6408 C C . LYS D 2 80 ? -5.447 -28.059 25.597 1.00 42.91 207 LYS D C 1
ATOM 6409 O O . LYS D 2 80 ? -5.221 -27.503 24.518 1.00 47.94 207 LYS D O 1
ATOM 6415 N N . GLY D 2 81 ? -6.012 -27.438 26.619 1.00 45.66 208 GLY D N 1
ATOM 6416 C CA . GLY D 2 81 ? -6.369 -26.037 26.554 1.00 51.16 208 GLY D CA 1
ATOM 6417 C C . GLY D 2 81 ? -7.547 -25.746 27.461 1.00 48.06 208 GLY D C 1
ATOM 6418 O O . GLY D 2 81 ? -7.989 -26.593 28.232 1.00 38.62 208 GLY D O 1
ATOM 6419 N N . TRP D 2 82 ? -8.047 -24.518 27.352 1.00 49.95 209 TRP D N 1
ATOM 6420 C CA . TRP D 2 82 ? -9.208 -24.094 28.119 1.00 38.39 209 TRP D CA 1
ATOM 6421 C C . TRP D 2 82 ? -10.490 -24.436 27.372 1.00 42.70 209 TRP D C 1
ATOM 6422 O O . TRP D 2 82 ? -10.562 -24.315 26.146 1.00 48.52 209 TRP D O 1
ATOM 6433 N N . TYR D 2 83 ? -11.502 -24.862 28.124 1.00 35.18 210 TYR D N 1
ATOM 6434 C CA . TYR D 2 83 ? -12.843 -25.085 27.607 1.00 32.54 210 TYR D CA 1
ATOM 6435 C C . TYR D 2 83 ? -13.817 -24.197 28.368 1.00 36.33 210 TYR D C 1
ATOM 6436 O O . TYR D 2 83 ? -13.613 -23.900 29.549 1.00 40.07 210 TYR D O 1
ATOM 6445 N N . MET D 2 84 ? -14.868 -23.753 27.681 1.00 38.37 211 MET D N 1
ATOM 6446 C CA . MET D 2 84 ? -15.801 -22.780 28.234 1.00 30.69 211 MET D CA 1
ATOM 6447 C C . MET D 2 84 ? -17.212 -23.341 28.295 1.00 27.43 211 MET D C 1
ATOM 6448 O O . MET D 2 84 ? -17.661 -24.043 27.382 1.00 40.19 211 MET D O 1
ATOM 6453 N N . CYS D 2 85 ? -17.905 -23.009 29.376 1.00 22.90 212 CYS D N 1
ATOM 6454 C CA . CYS D 2 85 ? -19.317 -23.299 29.551 1.00 28.97 212 CYS D CA 1
ATOM 6455 C C . CYS D 2 85 ? -20.074 -21.978 29.580 1.00 38.48 212 CYS D C 1
ATOM 6456 O O . CYS D 2 85 ? -19.629 -21.019 30.217 1.00 38.70 212 CYS D O 1
ATOM 6459 N N . GLN D 2 86 ? -21.208 -21.919 28.880 1.00 37.33 213 GLN D N 1
ATOM 6460 C CA . GLN D 2 86 ? -21.881 -20.651 28.624 1.00 27.46 213 GLN D CA 1
ATOM 6461 C C . GLN D 2 86 ? -23.389 -20.823 28.714 1.00 26.90 213 GLN D C 1
ATOM 6462 O O . GLN D 2 86 ? -23.931 -21.841 28.276 1.00 37.66 213 GLN D O 1
ATOM 6468 N N . ILE D 2 87 ? -24.064 -19.825 29.285 1.00 29.17 214 ILE D N 1
ATOM 6469 C CA . ILE D 2 87 ? -25.519 -19.812 29.408 1.00 34.57 214 ILE D CA 1
ATOM 6470 C C . ILE D 2 87 ? -26.052 -18.613 28.637 1.00 31.02 214 ILE D C 1
ATOM 6471 O O . ILE D 2 87 ? -25.572 -17.489 28.822 1.00 38.63 214 ILE D O 1
ATOM 6476 N N . ASN D 2 88 ? -27.050 -18.846 27.786 1.00 31.14 215 ASN D N 1
ATOM 6477 C CA . ASN D 2 88 ? -27.553 -17.782 26.925 1.00 31.09 215 ASN D CA 1
ATOM 6478 C C . ASN D 2 88 ? -28.482 -16.846 27.687 1.00 33.13 215 ASN D C 1
ATOM 6479 O O . ASN D 2 88 ? -29.588 -16.550 27.222 1.00 31.32 215 ASN D O 1
ATOM 6484 N N . THR D 2 89 ? -28.049 -16.385 28.859 1.00 37.43 216 THR D N 1
ATOM 6485 C CA . THR D 2 89 ? -28.773 -15.350 29.579 1.00 31.28 216 THR D CA 1
ATOM 6486 C C . THR D 2 89 ? -28.482 -13.990 28.951 1.00 28.66 216 THR D C 1
ATOM 6487 O O . THR D 2 89 ? -27.697 -13.862 28.009 1.00 33.57 216 THR D O 1
ATOM 6491 N N . ASP D 2 90 ? -29.122 -12.957 29.485 1.00 40.36 217 ASP D N 1
ATOM 6492 C CA . ASP D 2 90 ? -28.920 -11.602 28.992 1.00 38.23 217 ASP D CA 1
ATOM 6493 C C . ASP D 2 90 ? -28.774 -10.651 30.171 1.00 37.72 217 ASP D C 1
ATOM 6494 O O . ASP D 2 90 ? -29.753 -10.347 30.854 1.00 47.74 217 ASP D O 1
ATOM 6499 N N . PRO D 2 91 ? -27.540 -10.195 30.430 1.00 41.71 218 PRO D N 1
ATOM 6500 C CA . PRO D 2 91 ? -26.340 -10.547 29.661 1.00 29.80 218 PRO D CA 1
ATOM 6501 C C . PRO D 2 91 ? -25.911 -12.009 29.823 1.00 32.56 218 PRO D C 1
ATOM 6502 O O . PRO D 2 91 ? -26.423 -12.724 30.683 1.00 46.22 218 PRO D O 1
ATOM 6506 N N . MET D 2 92 ? -24.965 -12.440 28.997 1.00 31.04 219 MET D N 1
ATOM 6507 C CA . MET D 2 92 ? -24.564 -13.837 28.950 1.00 32.13 219 MET D CA 1
ATOM 6508 C C . MET D 2 92 ? -23.567 -14.165 30.061 1.00 29.07 219 MET D C 1
ATOM 6509 O O . MET D 2 92 ? -22.747 -13.331 30.456 1.00 34.82 219 MET D O 1
ATOM 6514 N N . LYS D 2 93 ? -23.661 -15.391 30.577 1.00 26.83 220 LYS D N 1
ATOM 6515 C CA . LYS D 2 93 ? -22.755 -15.909 31.596 1.00 28.72 220 LYS D CA 1
ATOM 6516 C C . LYS D 2 93 ? -21.831 -16.966 31.004 1.00 29.79 220 LYS D C 1
ATOM 6517 O O . LYS D 2 93 ? -22.219 -17.713 30.101 1.00 37.02 220 LYS D O 1
ATOM 6523 N N . SER D 2 94 ? -20.611 -17.042 31.539 1.00 25.32 221 SER D N 1
ATOM 6524 C CA . SER D 2 94 ? -19.618 -17.989 31.043 1.00 23.69 221 SER D CA 1
ATOM 6525 C C . SER D 2 94 ? -18.558 -18.238 32.105 1.00 29.69 221 SER D C 1
ATOM 6526 O O . SER D 2 94 ? -17.996 -17.286 32.657 1.00 31.81 221 SER D O 1
ATOM 6529 N N . GLN D 2 95 ? -18.273 -19.511 32.371 1.00 26.12 222 GLN D N 1
ATOM 6530 C CA . GLN D 2 95 ? -17.148 -19.911 33.202 1.00 29.79 222 GLN D CA 1
ATOM 6531 C C . GLN D 2 95 ? -16.186 -20.750 32.371 1.00 31.02 222 GLN D C 1
ATOM 6532 O O . GLN D 2 95 ? -16.535 -21.256 31.302 1.00 30.23 222 GLN D O 1
ATOM 6538 N N . VAL D 2 96 ? -14.969 -20.911 32.880 1.00 43.38 223 VAL D N 1
ATOM 6539 C CA . VAL D 2 96 ? -13.864 -21.432 32.086 1.00 30.10 223 VAL D CA 1
ATOM 6540 C C . VAL D 2 96 ? -13.086 -22.466 32.894 1.00 34.90 223 VAL D C 1
ATOM 6541 O O . VAL D 2 96 ? -12.807 -22.263 34.080 1.00 42.12 223 VAL D O 1
ATOM 6545 N N . GLY D 2 97 ? -12.746 -23.586 32.248 1.00 37.41 224 GLY D N 1
ATOM 6546 C CA . GLY D 2 97 ? -11.949 -24.621 32.878 1.00 27.63 224 GLY D CA 1
ATOM 6547 C C . GLY D 2 97 ? -10.886 -25.134 31.926 1.00 31.19 224 GLY D C 1
ATOM 6548 O O . GLY D 2 97 ? -10.970 -24.944 30.711 1.00 48.35 224 GLY D O 1
ATOM 6549 N N . TYR D 2 98 ? -9.877 -25.796 32.494 1.00 32.23 225 TYR D N 1
ATOM 6550 C CA . TYR D 2 98 ? -8.708 -26.234 31.735 1.00 35.49 225 TYR D CA 1
ATOM 6551 C C . TYR D 2 98 ? -8.613 -27.753 31.690 1.00 28.30 225 TYR D C 1
ATOM 6552 O O . TYR D 2 98 ? -8.825 -28.431 32.699 1.00 42.58 225 TYR D O 1
ATOM 6561 N N . LEU D 2 99 ? -8.274 -28.282 30.516 1.00 34.21 226 LEU D N 1
ATOM 6562 C CA . LEU D 2 99 ? -8.094 -29.714 30.303 1.00 33.88 226 LEU D CA 1
ATOM 6563 C C . LEU D 2 99 ? -6.616 -29.970 30.047 1.00 38.17 226 LEU D C 1
ATOM 6564 O O . LEU D 2 99 ? -6.101 -29.657 28.968 1.00 44.87 226 LEU D O 1
ATOM 6569 N N . ASP D 2 100 ? -5.935 -30.530 31.038 1.00 50.56 227 ASP D N 1
ATOM 6570 C CA . ASP D 2 100 ? -4.518 -30.834 30.919 1.00 41.27 227 ASP D CA 1
ATOM 6571 C C . ASP D 2 100 ? -4.350 -32.245 30.377 1.00 41.38 227 ASP D C 1
ATOM 6572 O O . ASP D 2 100 ? -4.961 -33.189 30.886 1.00 55.78 227 ASP D O 1
ATOM 6577 N N . VAL D 2 101 ? -3.534 -32.382 29.338 1.00 38.44 228 VAL D N 1
ATOM 6578 C CA . VAL D 2 101 ? -3.262 -33.671 28.716 1.00 38.57 228 VAL D CA 1
ATOM 6579 C C . VAL D 2 101 ? -1.817 -34.037 29.013 1.00 48.17 228 VAL D C 1
ATOM 6580 O O . VAL D 2 101 ? -0.895 -33.276 28.693 1.00 50.05 228 VAL D O 1
ATOM 6584 N N . VAL D 2 102 ? -1.624 -35.196 29.637 1.00 46.15 229 VAL D N 1
ATOM 6585 C CA . VAL D 2 102 ? -0.303 -35.719 29.957 1.00 46.50 229 VAL D CA 1
ATOM 6586 C C . VAL D 2 102 ? -0.010 -36.868 29.008 1.00 45.30 229 VAL D C 1
ATOM 6587 O O . VAL D 2 102 ? -0.891 -37.683 28.711 1.00 44.68 229 VAL D O 1
ATOM 6591 N N . VAL D 2 103 ? 1.224 -36.924 28.520 1.00 46.82 230 VAL D N 1
ATOM 6592 C CA . VAL D 2 103 ? 1.659 -37.943 27.576 1.00 53.35 230 VAL D CA 1
ATOM 6593 C C . VAL D 2 103 ? 2.828 -38.690 28.203 1.00 53.12 230 VAL D C 1
ATOM 6594 O O . VAL D 2 103 ? 3.799 -38.057 28.623 1.00 43.82 230 VAL D O 1
ATOM 6598 N N . PRO D 2 104 ? 2.769 -40.014 28.308 1.00 37.50 231 PRO D N 1
ATOM 6599 C CA . PRO D 2 104 ? 3.885 -40.769 28.875 1.00 36.62 231 PRO D CA 1
ATOM 6600 C C . PRO D 2 104 ? 5.153 -40.535 28.076 1.00 41.23 231 PRO D C 1
ATOM 6601 O O . PRO D 2 104 ? 5.094 -40.161 26.895 1.00 49.47 231 PRO D O 1
ATOM 6605 N N . PRO D 2 105 ? 6.316 -40.752 28.677 1.00 34.72 232 PRO D N 1
ATOM 6606 C CA . PRO D 2 105 ? 7.573 -40.389 28.018 1.00 46.33 232 PRO D CA 1
ATOM 6607 C C . PRO D 2 105 ? 7.968 -41.375 26.926 1.00 36.51 232 PRO D C 1
ATOM 6608 O O . PRO D 2 105 ? 7.520 -42.522 26.879 1.00 39.50 232 PRO D O 1
ATOM 6612 N N . ASP D 2 106 ? 8.832 -40.892 26.035 1.00 42.12 233 ASP D N 1
ATOM 6613 C CA . ASP D 2 106 ? 9.373 -41.693 24.945 1.00 60.59 233 ASP D CA 1
ATOM 6614 C C . ASP D 2 106 ? 10.775 -41.191 24.632 1.00 46.34 233 ASP D C 1
ATOM 6615 O O . ASP D 2 106 ? 11.038 -39.988 24.701 1.00 48.19 233 ASP D O 1
ATOM 6620 N N . ILE D 2 107 ? 11.669 -42.113 24.292 1.00 38.16 234 ILE D N 1
ATOM 6621 C CA . ILE D 2 107 ? 13.078 -41.798 24.083 1.00 48.71 234 ILE D CA 1
ATOM 6622 C C . ILE D 2 107 ? 13.337 -41.634 22.591 1.00 48.00 234 ILE D C 1
ATOM 6623 O O . ILE D 2 107 ? 12.964 -42.499 21.788 1.00 50.62 234 ILE D O 1
ATOM 6628 N N . LEU D 2 108 ? 13.979 -40.527 22.224 1.00 36.21 235 LEU D N 1
ATOM 6629 C CA . LEU D 2 108 ? 14.206 -40.169 20.831 1.00 51.07 235 LEU D CA 1
ATOM 6630 C C . LEU D 2 108 ? 15.491 -40.798 20.302 1.00 56.10 235 LEU D C 1
ATOM 6631 O O . LEU D 2 108 ? 16.430 -41.070 21.055 1.00 54.16 235 LEU D O 1
ATOM 6636 N N . ASP D 2 109 ? 15.526 -41.017 18.984 1.00 51.53 236 ASP D N 1
ATOM 6637 C CA . ASP D 2 109 ? 16.714 -41.578 18.349 1.00 43.69 236 ASP D CA 1
ATOM 6638 C C . ASP D 2 109 ? 17.881 -40.597 18.335 1.00 44.50 236 ASP D C 1
ATOM 6639 O O . ASP D 2 109 ? 19.036 -41.024 18.218 1.00 40.91 236 ASP D O 1
ATOM 6644 N N . TYR D 2 110 ? 17.605 -39.300 18.441 1.00 48.82 237 TYR D N 1
ATOM 6645 C CA . TYR D 2 110 ? 18.644 -38.275 18.495 1.00 48.80 237 TYR D CA 1
ATOM 6646 C C . TYR D 2 110 ? 18.325 -37.258 19.589 1.00 40.69 237 TYR D C 1
ATOM 6647 O O . TYR D 2 110 ? 17.176 -36.848 19.749 1.00 44.06 237 TYR D O 1
ATOM 6656 N N . PRO D 2 111 ? 19.345 -36.839 20.348 1.00 35.92 238 PRO D N 1
ATOM 6657 C CA . PRO D 2 111 ? 20.742 -37.263 20.249 1.00 36.91 238 PRO D CA 1
ATOM 6658 C C . PRO D 2 111 ? 21.081 -38.465 21.121 1.00 44.56 238 PRO D C 1
ATOM 6659 O O . PRO D 2 111 ? 22.252 -38.643 21.448 1.00 50.95 238 PRO D O 1
ATOM 6663 N N . THR D 2 112 ? 20.077 -39.259 21.496 1.00 43.27 239 THR D N 1
ATOM 6664 C CA . THR D 2 112 ? 20.313 -40.439 22.319 1.00 36.69 239 THR D CA 1
ATOM 6665 C C . THR D 2 112 ? 21.460 -41.267 21.754 1.00 40.10 239 THR D C 1
ATOM 6666 O O . THR D 2 112 ? 21.536 -41.512 20.547 1.00 50.40 239 THR D O 1
ATOM 6670 N N . SER D 2 113 ? 22.355 -41.700 22.636 1.00 34.10 240 SER D N 1
ATOM 6671 C CA . SER D 2 113 ? 23.473 -42.525 22.207 1.00 37.73 240 SER D CA 1
ATOM 6672 C C . SER D 2 113 ? 22.990 -43.874 21.690 1.00 39.25 240 SER D C 1
ATOM 6673 O O . SER D 2 113 ? 21.965 -44.407 22.122 1.00 41.40 240 SER D O 1
ATOM 6676 N N . THR D 2 114 ? 23.737 -44.412 20.736 1.00 31.08 241 THR D N 1
ATOM 6677 C CA . THR D 2 114 ? 23.612 -45.797 20.326 1.00 35.04 241 THR D CA 1
ATOM 6678 C C . THR D 2 114 ? 24.764 -46.580 20.953 1.00 38.83 241 THR D C 1
ATOM 6679 O O . THR D 2 114 ? 25.606 -46.022 21.660 1.00 38.12 241 THR D O 1
ATOM 6683 N N . ASP D 2 115 ? 24.799 -47.888 20.705 1.00 33.27 242 ASP D N 1
ATOM 6684 C CA . ASP D 2 115 ? 25.916 -48.690 21.185 1.00 29.60 242 ASP D CA 1
ATOM 6685 C C . ASP D 2 115 ? 27.236 -48.031 20.803 1.00 33.37 242 ASP D C 1
ATOM 6686 O O . ASP D 2 115 ? 27.356 -47.420 19.739 1.00 39.86 242 ASP D O 1
ATOM 6691 N N . MET D 2 116 ? 28.225 -48.138 21.688 1.00 33.74 243 MET D N 1
ATOM 6692 C CA . MET D 2 116 ? 29.486 -47.435 21.512 1.00 32.56 243 MET D CA 1
ATOM 6693 C C . MET D 2 116 ? 30.649 -48.362 21.822 1.00 34.83 243 MET D C 1
ATOM 6694 O O . MET D 2 116 ? 30.547 -49.252 22.669 1.00 38.83 243 MET D O 1
ATOM 6699 N N . VAL D 2 117 ? 31.761 -48.140 21.128 1.00 33.59 244 VAL D N 1
ATOM 6700 C CA . VAL D 2 117 ? 32.967 -48.940 21.307 1.00 42.73 244 VAL D CA 1
ATOM 6701 C C . VAL D 2 117 ? 34.152 -47.988 21.311 1.00 37.93 244 VAL D C 1
ATOM 6702 O O . VAL D 2 117 ? 34.427 -47.331 20.301 1.00 57.66 244 VAL D O 1
ATOM 6706 N N . ILE D 2 118 ? 34.844 -47.899 22.444 1.00 35.29 245 ILE D N 1
ATOM 6707 C CA . ILE D 2 118 ? 35.931 -46.946 22.612 1.00 47.09 245 ILE D CA 1
ATOM 6708 C C . ILE D 2 118 ? 37.133 -47.652 23.221 1.00 42.76 245 ILE D C 1
ATOM 6709 O O . ILE D 2 118 ? 36.996 -48.604 23.996 1.00 50.72 245 ILE D O 1
ATOM 6714 N N . ARG D 2 119 ? 38.319 -47.168 22.867 1.00 44.49 246 ARG D N 1
ATOM 6715 C CA . ARG D 2 119 ? 39.548 -47.703 23.433 1.00 43.03 246 ARG D CA 1
ATOM 6716 C C . ARG D 2 119 ? 39.597 -47.426 24.930 1.00 41.07 246 ARG D C 1
ATOM 6717 O O . ARG D 2 119 ? 39.241 -46.336 25.386 1.00 51.45 246 ARG D O 1
ATOM 6725 N N . GLU D 2 120 ? 40.038 -48.420 25.699 1.00 38.11 247 GLU D N 1
ATOM 6726 C CA . GLU D 2 120 ? 40.150 -48.234 27.140 1.00 40.76 247 GLU D CA 1
ATOM 6727 C C . GLU D 2 120 ? 41.051 -47.044 27.442 1.00 39.23 247 GLU D C 1
ATOM 6728 O O . GLU D 2 120 ? 42.051 -46.810 26.759 1.00 58.84 247 GLU D O 1
ATOM 6734 N N . GLY D 2 121 ? 40.690 -46.287 28.474 1.00 49.72 248 GLY D N 1
ATOM 6735 C CA . GLY D 2 121 ? 41.395 -45.082 28.835 1.00 43.31 248 GLY D CA 1
ATOM 6736 C C . GLY D 2 121 ? 40.837 -43.828 28.196 1.00 51.36 248 GLY D C 1
ATOM 6737 O O . GLY D 2 121 ? 40.965 -42.741 28.767 1.00 59.53 248 GLY D O 1
ATOM 6738 N N . SER D 2 122 ? 40.218 -43.954 27.027 1.00 48.59 249 SER D N 1
ATOM 6739 C CA . SER D 2 122 ? 39.617 -42.810 26.363 1.00 47.74 249 SER D CA 1
ATOM 6740 C C . SER D 2 122 ? 38.319 -42.410 27.069 1.00 51.71 249 SER D C 1
ATOM 6741 O O . SER D 2 122 ? 37.816 -43.107 27.955 1.00 48.00 249 SER D O 1
ATOM 6744 N N . ASN D 2 123 ? 37.778 -41.264 26.671 1.00 60.03 250 ASN D N 1
ATOM 6745 C CA . ASN D 2 123 ? 36.544 -40.740 27.236 1.00 49.89 250 ASN D CA 1
ATOM 6746 C C . ASN D 2 123 ? 35.363 -41.025 26.312 1.00 48.56 250 ASN D C 1
ATOM 6747 O O . ASN D 2 123 ? 35.521 -41.400 25.149 1.00 60.84 250 ASN D O 1
ATOM 6752 N N . VAL D 2 124 ? 34.160 -40.843 26.854 1.00 43.61 251 VAL D N 1
ATOM 6753 C CA . VAL D 2 124 ? 32.926 -41.043 26.102 1.00 36.13 251 VAL D CA 1
ATOM 6754 C C . VAL D 2 124 ? 31.815 -40.282 26.807 1.00 42.13 251 VAL D C 1
ATOM 6755 O O . VAL D 2 124 ? 31.966 -39.879 27.965 1.00 49.78 251 VAL D O 1
ATOM 6759 N N . THR D 2 125 ? 30.690 -40.082 26.122 1.00 45.25 252 THR D N 1
ATOM 6760 C CA . THR D 2 125 ? 29.564 -39.347 26.692 1.00 46.53 252 THR D CA 1
ATOM 6761 C C . THR D 2 125 ? 28.274 -40.079 26.350 1.00 40.11 252 THR D C 1
ATOM 6762 O O . THR D 2 125 ? 27.900 -40.172 25.178 1.00 37.08 252 THR D O 1
ATOM 6766 N N . LEU D 2 126 ? 27.601 -40.599 27.372 1.00 36.31 253 LEU D N 1
ATOM 6767 C CA . LEU D 2 126 ? 26.299 -41.224 27.191 1.00 39.68 253 LEU D CA 1
ATOM 6768 C C . LEU D 2 126 ? 25.234 -40.139 27.154 1.00 38.97 253 LEU D C 1
ATOM 6769 O O . LEU D 2 126 ? 25.108 -39.355 28.101 1.00 47.43 253 LEU D O 1
ATOM 6774 N N . LYS D 2 127 ? 24.471 -40.091 26.067 1.00 36.03 254 LYS D N 1
ATOM 6775 C CA . LYS D 2 127 ? 23.420 -39.101 25.890 1.00 40.01 254 LYS D CA 1
ATOM 6776 C C . LYS D 2 127 ? 22.074 -39.804 25.803 1.00 41.39 254 LYS D C 1
ATOM 6777 O O . LYS D 2 127 ? 21.971 -40.900 25.244 1.00 38.64 254 LYS D O 1
ATOM 6783 N N . CYS D 2 128 ? 21.044 -39.172 26.362 1.00 45.54 255 CYS D N 1
ATOM 6784 C CA . CYS D 2 128 ? 19.691 -39.707 26.293 1.00 42.56 255 CYS D CA 1
ATOM 6785 C C . CYS D 2 128 ? 18.702 -38.553 26.314 1.00 39.91 255 CYS D C 1
ATOM 6786 O O . CYS D 2 128 ? 18.829 -37.645 27.140 1.00 54.01 255 CYS D O 1
ATOM 6789 N N . ALA D 2 129 ? 17.724 -38.591 25.410 1.00 40.05 256 ALA D N 1
ATOM 6790 C CA . ALA D 2 129 ? 16.725 -37.538 25.288 1.00 42.40 256 ALA D CA 1
ATOM 6791 C C . ALA D 2 129 ? 15.342 -38.155 25.156 1.00 44.28 256 ALA D C 1
ATOM 6792 O O . ALA D 2 129 ? 15.154 -39.122 24.411 1.00 48.06 256 ALA D O 1
ATOM 6794 N N . ALA D 2 130 ? 14.374 -37.590 25.873 1.00 37.41 257 ALA D N 1
ATOM 6795 C CA . ALA D 2 130 ? 13.018 -38.115 25.875 1.00 38.33 257 ALA D CA 1
ATOM 6796 C C . ALA D 2 130 ? 12.021 -36.966 25.863 1.00 42.99 257 ALA D C 1
ATOM 6797 O O . ALA D 2 130 ? 12.323 -35.848 26.285 1.00 56.63 257 ALA D O 1
ATOM 6799 N N . THR D 2 131 ? 10.819 -37.262 25.379 1.00 33.93 258 THR D N 1
ATOM 6800 C CA . THR D 2 131 ? 9.731 -36.300 25.304 1.00 33.62 258 THR D CA 1
ATOM 6801 C C . THR D 2 131 ? 8.561 -36.790 26.141 1.00 47.75 258 THR D C 1
ATOM 6802 O O . THR D 2 131 ? 8.255 -37.987 26.152 1.00 48.41 258 THR D O 1
ATOM 6806 N N . GLY D 2 132 ? 7.900 -35.863 26.823 1.00 42.44 259 GLY D N 1
ATOM 6807 C CA . GLY D 2 132 ? 6.735 -36.210 27.615 1.00 32.93 259 GLY D CA 1
ATOM 6808 C C . GLY D 2 132 ? 6.163 -34.978 28.276 1.00 43.91 259 GLY D C 1
ATOM 6809 O O . GLY D 2 132 ? 6.753 -33.893 28.245 1.00 50.58 259 GLY D O 1
ATOM 6810 N N . SER D 2 133 ? 4.991 -35.166 28.874 1.00 48.67 260 SER D N 1
ATOM 6811 C CA . SER D 2 133 ? 4.316 -34.107 29.616 1.00 46.97 260 SER D CA 1
ATOM 6812 C C . SER D 2 133 ? 3.700 -34.692 30.877 1.00 45.43 260 SER D C 1
ATOM 6813 O O . SER D 2 133 ? 2.715 -35.431 30.800 1.00 43.42 260 SER D O 1
ATOM 6816 N N . PRO D 2 134 ? 4.269 -34.361 32.048 1.00 41.99 261 PRO D N 1
ATOM 6817 C CA . PRO D 2 134 ? 5.374 -33.422 32.287 1.00 44.70 261 PRO D CA 1
ATOM 6818 C C . PRO D 2 134 ? 6.703 -33.846 31.677 1.00 48.01 261 PRO D C 1
ATOM 6819 O O . PRO D 2 134 ? 6.862 -35.002 31.285 1.00 48.29 261 PRO D O 1
ATOM 6823 N N . THR D 2 135 ? 7.650 -32.913 31.625 1.00 47.14 262 THR D N 1
ATOM 6824 C CA . THR D 2 135 ? 8.970 -33.190 31.074 1.00 41.99 262 THR D CA 1
ATOM 6825 C C . THR D 2 135 ? 9.625 -34.327 31.849 1.00 42.25 262 THR D C 1
ATOM 6826 O O . THR D 2 135 ? 9.874 -34.182 33.055 1.00 37.17 262 THR D O 1
ATOM 6830 N N . PRO D 2 136 ? 9.927 -35.453 31.211 1.00 48.88 263 PRO D N 1
ATOM 6831 C CA . PRO D 2 136 ? 10.464 -36.595 31.954 1.00 48.22 263 PRO D CA 1
ATOM 6832 C C . PRO D 2 136 ? 11.878 -36.342 32.445 1.00 50.83 263 PRO D C 1
ATOM 6833 O O . PRO D 2 136 ? 12.669 -35.632 31.817 1.00 47.12 263 PRO D O 1
ATOM 6837 N N . THR D 2 137 ? 12.184 -36.937 33.593 1.00 43.16 264 THR D N 1
ATOM 6838 C CA . THR D 2 137 ? 13.531 -36.933 34.135 1.00 52.70 264 THR D CA 1
ATOM 6839 C C . THR D 2 137 ? 14.249 -38.211 33.716 1.00 56.51 264 THR D C 1
ATOM 6840 O O . THR D 2 137 ? 13.636 -39.272 33.567 1.00 50.99 264 THR D O 1
ATOM 6844 N N . ILE D 2 138 ? 15.557 -38.097 33.513 1.00 44.88 265 ILE D N 1
ATOM 6845 C CA . ILE D 2 138 ? 16.357 -39.158 32.915 1.00 40.46 265 ILE D CA 1
ATOM 6846 C C . ILE D 2 138 ? 17.326 -39.694 33.958 1.00 40.09 265 ILE D C 1
ATOM 6847 O O . ILE D 2 138 ? 18.140 -38.939 34.503 1.00 53.80 265 ILE D O 1
ATOM 6852 N N . THR D 2 139 ? 17.253 -41.000 34.214 1.00 45.64 266 THR D N 1
ATOM 6853 C CA . THR D 2 139 ? 18.089 -41.678 35.198 1.00 42.29 266 THR D CA 1
ATOM 6854 C C . THR D 2 139 ? 18.903 -42.774 34.522 1.00 38.94 266 THR D C 1
ATOM 6855 O O . THR D 2 139 ? 18.339 -43.640 33.844 1.00 32.44 266 THR D O 1
ATOM 6859 N N . TRP D 2 140 ? 20.219 -42.750 34.729 1.00 34.94 267 TRP D N 1
ATOM 6860 C CA . TRP D 2 140 ? 21.123 -43.767 34.205 1.00 26.41 267 TRP D CA 1
ATOM 6861 C C . TRP D 2 140 ? 21.423 -44.815 35.270 1.00 34.23 267 TRP D C 1
ATOM 6862 O O . TRP D 2 140 ? 21.819 -44.472 36.389 1.00 38.12 267 TRP D O 1
ATOM 6873 N N . ARG D 2 141 ? 21.240 -46.087 34.915 1.00 28.89 268 ARG D N 1
ATOM 6874 C CA . ARG D 2 141 ? 21.660 -47.215 35.734 1.00 24.38 268 ARG D CA 1
ATOM 6875 C C . ARG D 2 141 ? 22.410 -48.210 34.860 1.00 22.79 268 ARG D C 1
ATOM 6876 O O . ARG D 2 141 ? 22.326 -48.170 33.631 1.00 41.84 268 ARG D O 1
ATOM 6884 N N . ARG D 2 142 ? 23.140 -49.117 35.503 1.00 29.00 269 ARG D N 1
ATOM 6885 C CA . ARG D 2 142 ? 23.830 -50.201 34.817 1.00 25.96 269 ARG D CA 1
ATOM 6886 C C . ARG D 2 142 ? 23.180 -51.531 35.170 1.00 30.76 269 ARG D C 1
ATOM 6887 O O . ARG D 2 142 ? 22.736 -51.731 36.304 1.00 39.40 269 ARG D O 1
ATOM 6895 N N . GLU D 2 143 ? 23.120 -52.440 34.199 1.00 27.33 270 GLU D N 1
ATOM 6896 C CA . GLU D 2 143 ? 22.591 -53.768 34.477 1.00 32.83 270 GLU D CA 1
ATOM 6897 C C . GLU D 2 143 ? 23.342 -54.386 35.649 1.00 36.95 270 GLU D C 1
ATOM 6898 O O . GLU D 2 143 ? 24.571 -54.299 35.728 1.00 39.05 270 GLU D O 1
ATOM 6904 N N . GLY D 2 144 ? 22.596 -54.998 36.567 1.00 31.73 271 GLY D N 1
ATOM 6905 C CA . GLY D 2 144 ? 23.187 -55.571 37.759 1.00 23.00 271 GLY D CA 1
ATOM 6906 C C . GLY D 2 144 ? 23.573 -54.569 38.823 1.00 38.81 271 GLY D C 1
ATOM 6907 O O . GLY D 2 144 ? 24.294 -54.931 39.762 1.00 50.68 271 GLY D O 1
ATOM 6908 N N . GLY D 2 145 ? 23.125 -53.321 38.703 1.00 32.64 272 GLY D N 1
ATOM 6909 C CA . GLY D 2 145 ? 23.408 -52.302 39.691 1.00 26.18 272 GLY D CA 1
ATOM 6910 C C . GLY D 2 145 ? 24.853 -51.877 39.794 1.00 19.87 272 GLY D C 1
ATOM 6911 O O . GLY D 2 145 ? 25.238 -51.280 40.803 1.00 44.74 272 GLY D O 1
ATOM 6912 N N . GLU D 2 146 ? 25.669 -52.169 38.787 1.00 29.02 273 GLU D N 1
ATOM 6913 C CA . GLU D 2 146 ? 27.074 -51.795 38.837 1.00 31.88 273 GLU D CA 1
ATOM 6914 C C . GLU D 2 146 ? 27.222 -50.290 39.041 1.00 33.34 273 GLU D C 1
ATOM 6915 O O . GLU D 2 146 ? 26.300 -49.506 38.798 1.00 43.63 273 GLU D O 1
ATOM 6921 N N . LEU D 2 147 ? 28.409 -49.892 39.490 1.00 38.02 274 LEU D N 1
ATOM 6922 C CA . LEU D 2 147 ? 28.684 -48.489 39.767 1.00 42.34 274 LEU D CA 1
ATOM 6923 C C . LEU D 2 147 ? 28.882 -47.704 38.477 1.00 38.38 274 LEU D C 1
ATOM 6924 O O . LEU D 2 147 ? 29.339 -48.233 37.461 1.00 36.14 274 LEU D O 1
ATOM 6929 N N . ILE D 2 148 ? 28.546 -46.423 38.535 1.00 41.99 275 ILE D N 1
ATOM 6930 C CA . ILE D 2 148 ? 28.699 -45.489 37.424 1.00 32.87 275 ILE D CA 1
ATOM 6931 C C . ILE D 2 148 ? 29.744 -44.455 37.827 1.00 41.13 275 ILE D C 1
ATOM 6932 O O . ILE D 2 148 ? 29.597 -43.817 38.878 1.00 53.71 275 ILE D O 1
ATOM 6937 N N . PRO D 2 149 ? 30.802 -44.258 37.045 1.00 47.01 276 PRO D N 1
ATOM 6938 C CA . PRO D 2 149 ? 31.778 -43.212 37.380 1.00 40.01 276 PRO D CA 1
ATOM 6939 C C . PRO D 2 149 ? 31.193 -41.816 37.236 1.00 44.72 276 PRO D C 1
ATOM 6940 O O . PRO D 2 149 ? 31.023 -41.319 36.119 1.00 55.13 276 PRO D O 1
ATOM 6944 N N . LEU D 2 150 ? 30.886 -41.178 38.362 1.00 51.60 277 LEU D N 1
ATOM 6945 C CA . LEU D 2 150 ? 30.313 -39.844 38.334 1.00 54.27 277 LEU D CA 1
ATOM 6946 C C . LEU D 2 150 ? 31.376 -38.810 37.962 1.00 65.39 277 LEU D C 1
ATOM 6947 O O . LEU D 2 150 ? 32.558 -38.979 38.278 1.00 55.01 277 LEU D O 1
ATOM 6952 N N . PRO D 2 151 ? 30.975 -37.718 37.304 1.00 68.63 278 PRO D N 1
ATOM 6953 C CA . PRO D 2 151 ? 31.971 -36.761 36.795 1.00 62.50 278 PRO D CA 1
ATOM 6954 C C . PRO D 2 151 ? 32.887 -36.198 37.866 1.00 65.48 278 PRO D C 1
ATOM 6955 O O . PRO D 2 151 ? 34.018 -35.807 37.556 1.00 67.03 278 PRO D O 1
ATOM 6959 N N . ASN D 2 152 ? 32.436 -36.143 39.120 1.00 72.09 279 ASN D N 1
ATOM 6960 C CA . ASN D 2 152 ? 33.207 -35.545 40.202 1.00 73.82 279 ASN D CA 1
ATOM 6961 C C . ASN D 2 152 ? 34.145 -36.536 40.883 1.00 67.10 279 ASN D C 1
ATOM 6962 O O . ASN D 2 152 ? 34.414 -36.400 42.084 1.00 74.83 279 ASN D O 1
ATOM 6967 N N . GLY D 2 153 ? 34.655 -37.528 40.153 1.00 64.32 280 GLY D N 1
ATOM 6968 C CA . GLY D 2 153 ? 35.554 -38.514 40.718 1.00 64.54 280 GLY D CA 1
ATOM 6969 C C . GLY D 2 153 ? 34.914 -39.529 41.638 1.00 78.95 280 GLY D C 1
ATOM 6970 O O . GLY D 2 153 ? 35.591 -40.487 42.038 1.00 75.33 280 GLY D O 1
ATOM 6971 N N . ALA D 2 154 ? 33.640 -39.358 41.991 1.00 73.20 281 ALA D N 1
ATOM 6972 C CA . ALA D 2 154 ? 32.923 -40.290 42.847 1.00 55.75 281 ALA D CA 1
ATOM 6973 C C . ALA D 2 154 ? 32.314 -41.405 41.998 1.00 62.68 281 ALA D C 1
ATOM 6974 O O . ALA D 2 154 ? 32.569 -41.512 40.796 1.00 69.59 281 ALA D O 1
ATOM 6976 N N . GLU D 2 155 ? 31.490 -42.249 42.615 1.00 61.71 282 GLU D N 1
ATOM 6977 C CA . GLU D 2 155 ? 30.857 -43.352 41.907 1.00 51.37 282 GLU D CA 1
ATOM 6978 C C . GLU D 2 155 ? 29.535 -43.688 42.583 1.00 54.62 282 GLU D C 1
ATOM 6979 O O . GLU D 2 155 ? 29.454 -43.728 43.814 1.00 59.87 282 GLU D O 1
ATOM 6985 N N . ALA D 2 156 ? 28.503 -43.927 41.773 1.00 41.35 283 ALA D N 1
ATOM 6986 C CA . ALA D 2 156 ? 27.171 -44.210 42.289 1.00 44.75 283 ALA D CA 1
ATOM 6987 C C . ALA D 2 156 ? 26.494 -45.268 41.432 1.00 43.65 283 ALA D C 1
ATOM 6988 O O . ALA D 2 156 ? 26.957 -45.613 40.343 1.00 50.24 283 ALA D O 1
ATOM 6990 N N . VAL D 2 157 ? 25.375 -45.788 41.939 1.00 38.69 284 VAL D N 1
ATOM 6991 C CA . VAL D 2 157 ? 24.625 -46.781 41.181 1.00 37.34 284 VAL D CA 1
ATOM 6992 C C . VAL D 2 157 ? 23.666 -46.137 40.193 1.00 37.86 284 VAL D C 1
ATOM 6993 O O . VAL D 2 157 ? 23.221 -46.806 39.251 1.00 39.03 284 VAL D O 1
ATOM 6997 N N . ALA D 2 158 ? 23.338 -44.860 40.381 1.00 32.96 285 ALA D N 1
ATOM 6998 C CA . ALA D 2 158 ? 22.424 -44.149 39.503 1.00 29.59 285 ALA D CA 1
ATOM 6999 C C . ALA D 2 158 ? 22.981 -42.762 39.216 1.00 31.44 285 ALA D C 1
ATOM 7000 O O . ALA D 2 158 ? 23.922 -42.295 39.863 1.00 38.59 285 ALA D O 1
ATOM 7002 N N . TYR D 2 159 ? 22.387 -42.101 38.227 1.00 40.10 286 TYR D N 1
ATOM 7003 C CA . TYR D 2 159 ? 22.802 -40.754 37.859 1.00 46.62 286 TYR D CA 1
ATOM 7004 C C . TYR D 2 159 ? 21.666 -40.079 37.109 1.00 51.73 286 TYR D C 1
ATOM 7005 O O . TYR D 2 159 ? 21.122 -40.654 36.160 1.00 47.97 286 TYR D O 1
ATOM 7014 N N . ASN D 2 160 ? 21.311 -38.869 37.531 1.00 42.95 287 ASN D N 1
ATOM 7015 C CA . ASN D 2 160 ? 20.268 -38.096 36.874 1.00 43.97 287 ASN D CA 1
ATOM 7016 C C . ASN D 2 160 ? 20.888 -37.097 35.908 1.00 44.13 287 ASN D C 1
ATOM 7017 O O . ASN D 2 160 ? 21.947 -36.524 36.180 1.00 50.88 287 ASN D O 1
ATOM 7022 N N . GLY D 2 161 ? 20.224 -36.898 34.777 1.00 43.71 288 GLY D N 1
ATOM 7023 C CA . GLY D 2 161 ? 20.728 -36.026 33.730 1.00 52.14 288 GLY D CA 1
ATOM 7024 C C . GLY D 2 161 ? 20.681 -36.737 32.394 1.00 46.23 288 GLY D C 1
ATOM 7025 O O . GLY D 2 161 ? 20.814 -37.959 32.304 1.00 39.52 288 GLY D O 1
ATOM 7026 N N . SER D 2 162 ? 20.480 -35.959 31.336 1.00 56.85 289 SER D N 1
ATOM 7027 C CA . SER D 2 162 ? 20.411 -36.531 30.001 1.00 37.85 289 SER D CA 1
ATOM 7028 C C . SER D 2 162 ? 21.784 -36.735 29.377 1.00 45.73 289 SER D C 1
ATOM 7029 O O . SER D 2 162 ? 21.882 -37.413 28.349 1.00 58.34 289 SER D O 1
ATOM 7032 N N . PHE D 2 163 ? 22.839 -36.180 29.969 1.00 50.89 290 PHE D N 1
ATOM 7033 C CA . PHE D 2 163 ? 24.196 -36.328 29.459 1.00 45.92 290 PHE D CA 1
ATOM 7034 C C . PHE D 2 163 ? 25.093 -36.814 30.585 1.00 41.95 290 PHE D C 1
ATOM 7035 O O . PHE D 2 163 ? 25.152 -36.191 31.649 1.00 48.10 290 PHE D O 1
ATOM 7043 N N . LEU D 2 164 ? 25.789 -37.923 30.349 1.00 35.04 291 LEU D N 1
ATOM 7044 C CA . LEU D 2 164 ? 26.728 -38.487 31.313 1.00 48.46 291 LEU D CA 1
ATOM 7045 C C . LEU D 2 164 ? 28.063 -38.685 30.613 1.00 44.11 291 LEU D C 1
ATOM 7046 O O . LEU D 2 164 ? 28.182 -39.537 29.726 1.00 41.33 291 LEU D O 1
ATOM 7051 N N . THR D 2 165 ? 29.065 -37.908 31.008 1.00 43.03 292 THR D N 1
ATOM 7052 C CA . THR D 2 165 ? 30.390 -37.990 30.411 1.00 44.05 292 THR D CA 1
ATOM 7053 C C . THR D 2 165 ? 31.323 -38.749 31.342 1.00 41.00 292 THR D C 1
ATOM 7054 O O . THR D 2 165 ? 31.542 -38.334 32.485 1.00 54.24 292 THR D O 1
ATOM 7058 N N . ILE D 2 166 ? 31.864 -39.856 30.848 1.00 45.04 293 ILE D N 1
ATOM 7059 C CA . ILE D 2 166 ? 32.868 -40.636 31.557 1.00 40.67 293 ILE D CA 1
ATOM 7060 C C . ILE D 2 166 ? 34.222 -40.298 30.954 1.00 46.90 293 ILE D C 1
ATOM 7061 O O . ILE D 2 166 ? 34.445 -40.509 29.756 1.00 52.64 293 ILE D O 1
ATOM 7066 N N . ALA D 2 167 ? 35.117 -39.759 31.772 1.00 53.47 294 ALA D N 1
ATOM 7067 C CA . ALA D 2 167 ? 36.506 -39.587 31.379 1.00 43.39 294 ALA D CA 1
ATOM 7068 C C . ALA D 2 167 ? 37.285 -40.837 31.761 1.00 53.47 294 ALA D C 1
ATOM 7069 O O . ALA D 2 167 ? 37.021 -41.451 32.798 1.00 70.71 294 ALA D O 1
ATOM 7071 N N . LYS D 2 168 ? 38.240 -41.218 30.916 1.00 45.12 295 LYS D N 1
ATOM 7072 C CA . LYS D 2 168 ? 39.019 -42.421 31.182 1.00 59.13 295 LYS D CA 1
ATOM 7073 C C . LYS D 2 168 ? 38.107 -43.612 31.450 1.00 53.88 295 LYS D C 1
ATOM 7074 O O . LYS D 2 168 ? 37.876 -43.977 32.607 1.00 57.28 295 LYS D O 1
ATOM 7080 N N . VAL D 2 169 ? 37.578 -44.215 30.392 1.00 49.33 296 VAL D N 1
ATOM 7081 C CA . VAL D 2 169 ? 36.727 -45.390 30.531 1.00 40.34 296 VAL D CA 1
ATOM 7082 C C . VAL D 2 169 ? 37.596 -46.600 30.846 1.00 41.90 296 VAL D C 1
ATOM 7083 O O . VAL D 2 169 ? 38.610 -46.843 30.182 1.00 47.80 296 VAL D O 1
ATOM 7087 N N . ASN D 2 170 ? 37.197 -47.364 31.857 1.00 51.50 297 ASN D N 1
ATOM 7088 C CA . ASN D 2 170 ? 37.933 -48.532 32.313 1.00 44.66 297 ASN D CA 1
ATOM 7089 C C . ASN D 2 170 ? 37.185 -49.800 31.921 1.00 41.14 297 ASN D C 1
ATOM 7090 O O . ASN D 2 170 ? 35.962 -49.794 31.750 1.00 38.95 297 ASN D O 1
ATOM 7095 N N . ARG D 2 171 ? 37.934 -50.895 31.773 1.00 38.86 298 ARG D N 1
ATOM 7096 C CA . ARG D 2 171 ? 37.305 -52.159 31.408 1.00 33.50 298 ARG D CA 1
ATOM 7097 C C . ARG D 2 171 ? 36.225 -52.547 32.405 1.00 30.49 298 ARG D C 1
ATOM 7098 O O . ARG D 2 171 ? 35.296 -53.286 32.060 1.00 40.11 298 ARG D O 1
ATOM 7106 N N . LEU D 2 172 ? 36.318 -52.048 33.639 1.00 35.86 299 LEU D N 1
ATOM 7107 C CA . LEU D 2 172 ? 35.281 -52.310 34.629 1.00 35.12 299 LEU D CA 1
ATOM 7108 C C . LEU D 2 172 ? 34.024 -51.487 34.384 1.00 35.53 299 LEU D C 1
ATOM 7109 O O . LEU D 2 172 ? 32.947 -51.878 34.845 1.00 34.16 299 LEU D O 1
ATOM 7114 N N . ASN D 2 173 ? 34.140 -50.358 33.679 1.00 36.75 300 ASN D N 1
ATOM 7115 C CA . ASN D 2 173 ? 32.981 -49.571 33.275 1.00 28.58 300 ASN D CA 1
ATOM 7116 C C . ASN D 2 173 ? 32.219 -50.195 32.111 1.00 35.93 300 ASN D C 1
ATOM 7117 O O . ASN D 2 173 ? 31.087 -49.781 31.843 1.00 37.11 300 ASN D O 1
ATOM 7122 N N . MET D 2 174 ? 32.808 -51.169 31.419 1.00 41.29 301 MET D N 1
ATOM 7123 C CA . MET D 2 174 ? 32.161 -51.801 30.277 1.00 33.22 301 MET D CA 1
ATOM 7124 C C . MET D 2 174 ? 30.899 -52.542 30.701 1.00 29.34 301 MET D C 1
ATOM 7125 O O . MET D 2 174 ? 30.832 -53.136 31.779 1.00 38.89 301 MET D O 1
ATOM 7130 N N . GLY D 2 175 ? 29.897 -52.511 29.835 1.00 25.99 302 GLY D N 1
ATOM 7131 C CA . GLY D 2 175 ? 28.673 -53.252 30.059 1.00 32.14 302 GLY D CA 1
ATOM 7132 C C . GLY D 2 175 ? 27.483 -52.538 29.446 1.00 27.13 302 GLY D C 1
ATOM 7133 O O . GLY D 2 175 ? 27.623 -51.557 28.722 1.00 23.82 302 GLY D O 1
ATOM 7134 N N . ALA D 2 176 ? 26.302 -53.061 29.758 1.00 28.73 303 ALA D N 1
ATOM 7135 C CA . ALA D 2 176 ? 25.048 -52.473 29.316 1.00 27.25 303 ALA D CA 1
ATOM 7136 C C . ALA D 2 176 ? 24.628 -51.360 30.264 1.00 32.24 303 ALA D C 1
ATOM 7137 O O . ALA D 2 176 ? 24.495 -51.580 31.473 1.00 37.03 303 ALA D O 1
ATOM 7139 N N . TYR D 2 177 ? 24.415 -50.173 29.709 1.00 27.75 304 TYR D N 1
ATOM 7140 C CA . TYR D 2 177 ? 23.862 -49.047 30.443 1.00 23.65 304 TYR D CA 1
ATOM 7141 C C . TYR D 2 177 ? 22.401 -48.865 30.067 1.00 30.78 304 TYR D C 1
ATOM 7142 O O . TYR D 2 177 ? 22.019 -49.036 28.905 1.00 32.70 304 TYR D O 1
ATOM 7151 N N . LEU D 2 178 ? 21.585 -48.525 31.056 1.00 30.82 305 LEU D N 1
ATOM 7152 C CA . LEU D 2 178 ? 20.172 -48.259 30.852 1.00 25.41 305 LEU D CA 1
ATOM 7153 C C . LEU D 2 178 ? 19.913 -46.772 31.015 1.00 28.55 305 LEU D C 1
ATOM 7154 O O . LEU D 2 178 ? 20.432 -46.140 31.939 1.00 36.74 305 LEU D O 1
ATOM 7159 N N . CYS D 2 179 ? 19.130 -46.217 30.104 1.00 31.54 306 CYS D N 1
ATOM 7160 C CA . CYS D 2 179 ? 18.579 -44.881 30.249 1.00 27.83 306 CYS D CA 1
ATOM 7161 C C . CYS D 2 179 ? 17.105 -45.030 30.595 1.00 31.72 306 CYS D C 1
ATOM 7162 O O . CYS D 2 179 ? 16.361 -45.701 29.871 1.00 40.93 306 CYS D O 1
ATOM 7165 N N . ILE D 2 180 ? 16.686 -44.423 31.696 1.00 28.35 307 ILE D N 1
ATOM 7166 C CA . ILE D 2 180 ? 15.324 -44.562 32.190 1.00 28.08 307 ILE D CA 1
ATOM 7167 C C . ILE D 2 180 ? 14.706 -43.175 32.204 1.00 35.24 307 ILE D C 1
ATOM 7168 O O . ILE D 2 180 ? 15.146 -42.297 32.958 1.00 54.03 307 ILE D O 1
ATOM 7173 N N . ALA D 2 181 ? 13.695 -42.969 31.370 1.00 29.37 308 ALA D N 1
ATOM 7174 C CA . ALA D 2 181 ? 12.975 -41.705 31.310 1.00 36.43 308 ALA D CA 1
ATOM 7175 C C . ALA D 2 181 ? 11.600 -41.909 31.927 1.00 35.48 308 ALA D C 1
ATOM 7176 O O . ALA D 2 181 ? 10.815 -42.728 31.440 1.00 35.76 308 ALA D O 1
ATOM 7178 N N . SER D 2 182 ? 11.319 -41.176 33.002 1.00 43.67 309 SER D N 1
ATOM 7179 C CA . SER D 2 182 ? 10.039 -41.255 33.688 1.00 33.44 309 SER D CA 1
ATOM 7180 C C . SER D 2 182 ? 9.503 -39.853 33.930 1.00 41.20 309 SER D C 1
ATOM 7181 O O . SER D 2 182 ? 10.265 -38.884 34.008 1.00 36.90 309 SER D O 1
ATOM 7184 N N . ASN D 2 183 ? 8.173 -39.756 34.045 1.00 36.44 310 ASN D N 1
ATOM 7185 C CA . ASN D 2 183 ? 7.527 -38.479 34.322 1.00 34.18 310 ASN D CA 1
ATOM 7186 C C . ASN D 2 183 ? 6.317 -38.619 35.237 1.00 33.61 310 ASN D C 1
ATOM 7187 O O . ASN D 2 183 ? 5.590 -37.636 35.427 1.00 51.27 310 ASN D O 1
ATOM 7192 N N . GLY D 2 184 ? 6.068 -39.799 35.799 1.00 28.01 311 GLY D N 1
ATOM 7193 C CA . GLY D 2 184 ? 4.902 -40.025 36.620 1.00 34.58 311 GLY D CA 1
ATOM 7194 C C . GLY D 2 184 ? 3.707 -40.583 35.881 1.00 50.08 311 GLY D C 1
ATOM 7195 O O . GLY D 2 184 ? 2.744 -41.019 36.529 1.00 49.96 311 GLY D O 1
ATOM 7196 N N . ILE D 2 185 ? 3.737 -40.584 34.556 1.00 47.36 312 ILE D N 1
ATOM 7197 C CA . ILE D 2 185 ? 2.672 -41.131 33.722 1.00 45.43 312 ILE D CA 1
ATOM 7198 C C . ILE D 2 185 ? 3.174 -42.445 33.135 1.00 47.07 312 ILE D C 1
ATOM 7199 O O . ILE D 2 185 ? 4.205 -42.456 32.450 1.00 50.69 312 ILE D O 1
ATOM 7204 N N . PRO D 2 186 ? 2.500 -43.572 33.387 1.00 37.84 313 PRO D N 1
ATOM 7205 C CA . PRO D 2 186 ? 2.919 -44.857 32.825 1.00 47.76 313 PRO D CA 1
ATOM 7206 C C . PRO D 2 186 ? 2.678 -44.928 31.327 1.00 52.54 313 PRO D C 1
ATOM 7207 O O . PRO D 2 186 ? 1.834 -44.197 30.813 1.00 54.70 313 PRO D O 1
ATOM 7211 N N . PRO D 2 187 ? 3.422 -45.798 30.634 1.00 57.42 314 PRO D N 1
ATOM 7212 C CA . PRO D 2 187 ? 4.471 -46.602 31.261 1.00 49.31 314 PRO D CA 1
ATOM 7213 C C . PRO D 2 187 ? 5.841 -45.946 31.160 1.00 47.29 314 PRO D C 1
ATOM 7214 O O . PRO D 2 187 ? 6.143 -45.337 30.134 1.00 62.19 314 PRO D O 1
ATOM 7218 N N . THR D 2 188 ? 6.656 -46.068 32.205 1.00 43.35 315 THR D N 1
ATOM 7219 C CA . THR D 2 188 ? 8.038 -45.618 32.120 1.00 39.96 315 THR D CA 1
ATOM 7220 C C . THR D 2 188 ? 8.792 -46.431 31.073 1.00 42.44 315 THR D C 1
ATOM 7221 O O . THR D 2 188 ? 8.623 -47.649 30.970 1.00 58.21 315 THR D O 1
ATOM 7225 N N . VAL D 2 189 ? 9.634 -45.753 30.292 1.00 39.18 316 VAL D N 1
ATOM 7226 C CA . VAL D 2 189 ? 10.369 -46.396 29.210 1.00 35.00 316 VAL D CA 1
ATOM 7227 C C . VAL D 2 189 ? 11.865 -46.256 29.458 1.00 32.22 316 VAL D C 1
ATOM 7228 O O . VAL D 2 189 ? 12.324 -45.398 30.216 1.00 35.08 316 VAL D O 1
ATOM 7232 N N . SER D 2 190 ? 12.630 -47.113 28.785 1.00 36.29 317 SER D N 1
ATOM 7233 C CA . SER D 2 190 ? 14.070 -47.178 28.971 1.00 34.37 317 SER D CA 1
ATOM 7234 C C . SER D 2 190 ? 14.710 -47.709 27.698 1.00 32.16 317 SER D C 1
ATOM 7235 O O . SER D 2 190 ? 14.093 -48.476 26.955 1.00 42.84 317 SER D O 1
ATOM 7238 N N . LYS D 2 191 ? 15.953 -47.296 27.454 1.00 29.11 318 LYS D N 1
ATOM 7239 C CA . LYS D 2 191 ? 16.714 -47.756 26.299 1.00 30.24 318 LYS D CA 1
ATOM 7240 C C . LYS D 2 191 ? 18.063 -48.287 26.754 1.00 29.75 318 LYS D C 1
ATOM 7241 O O . LYS D 2 191 ? 18.748 -47.647 27.557 1.00 29.50 318 LYS D O 1
ATOM 7247 N N . ARG D 2 192 ? 18.444 -49.448 26.230 1.00 28.50 319 ARG D N 1
ATOM 7248 C CA . ARG D 2 192 ? 19.740 -50.033 26.543 1.00 23.70 319 ARG D CA 1
ATOM 7249 C C . ARG D 2 192 ? 20.814 -49.437 25.643 1.00 22.71 319 ARG D C 1
ATOM 7250 O O . ARG D 2 192 ? 20.652 -49.375 24.420 1.00 32.66 319 ARG D O 1
ATOM 7258 N N . VAL D 2 193 ? 21.909 -48.997 26.248 1.00 24.20 320 VAL D N 1
ATOM 7259 C CA . VAL D 2 193 ? 23.066 -48.487 25.523 1.00 27.13 320 VAL D CA 1
ATOM 7260 C C . VAL D 2 193 ? 24.278 -49.286 25.977 1.00 32.88 320 VAL D C 1
ATOM 7261 O O . VAL D 2 193 ? 24.599 -49.308 27.171 1.00 37.27 320 VAL D O 1
ATOM 7265 N N . MET D 2 194 ? 24.945 -49.942 25.033 1.00 30.20 321 MET D N 1
ATOM 7266 C CA . MET D 2 194 ? 26.128 -50.732 25.341 1.00 26.22 321 MET D CA 1
ATOM 7267 C C . MET D 2 194 ? 27.366 -49.849 25.316 1.00 28.40 321 MET D C 1
ATOM 7268 O O . MET D 2 194 ? 27.565 -49.071 24.379 1.00 46.82 321 MET D O 1
ATOM 7273 N N . LEU D 2 195 ? 28.194 -49.977 26.339 1.00 26.34 322 LEU D N 1
ATOM 7274 C CA . LEU D 2 195 ? 29.484 -49.303 26.402 1.00 23.96 322 LEU D CA 1
ATOM 7275 C C . LEU D 2 195 ? 30.546 -50.395 26.340 1.00 33.62 322 LEU D C 1
ATOM 7276 O O . LEU D 2 195 ? 30.787 -51.097 27.325 1.00 39.18 322 LEU D O 1
ATOM 7281 N N . ILE D 2 196 ? 31.162 -50.547 25.172 1.00 41.28 323 ILE D N 1
ATOM 7282 C CA . ILE D 2 196 ? 32.161 -51.580 24.936 1.00 35.51 323 ILE D CA 1
ATOM 7283 C C . ILE D 2 196 ? 33.542 -50.946 24.985 1.00 39.84 323 ILE D C 1
ATOM 7284 O O . ILE D 2 196 ? 33.775 -49.893 24.378 1.00 40.24 323 ILE D O 1
ATOM 7289 N N . VAL D 2 197 ? 34.458 -51.595 25.696 1.00 38.18 324 VAL D N 1
ATOM 7290 C CA . VAL D 2 197 ? 35.813 -51.102 25.901 1.00 32.55 324 VAL D CA 1
ATOM 7291 C C . VAL D 2 197 ? 36.772 -52.128 25.322 1.00 41.08 324 VAL D C 1
ATOM 7292 O O . VAL D 2 197 ? 36.776 -53.290 25.747 1.00 52.67 324 VAL D O 1
ATOM 7296 N N . HIS D 2 198 ? 37.580 -51.706 24.356 1.00 35.78 325 HIS D N 1
ATOM 7297 C CA . HIS D 2 198 ? 38.591 -52.565 23.759 1.00 37.12 325 HIS D CA 1
ATOM 7298 C C . HIS D 2 198 ? 39.939 -52.313 24.420 1.00 37.70 325 HIS D C 1
ATOM 7299 O O . HIS D 2 198 ? 40.278 -51.170 24.743 1.00 39.80 325 HIS D O 1
ATOM 7306 N N . PHE D 2 199 ? 40.703 -53.386 24.622 1.00 38.67 326 PHE D N 1
ATOM 7307 C CA . PHE D 2 199 ? 42.003 -53.290 25.273 1.00 40.45 326 PHE D CA 1
ATOM 7308 C C . PHE D 2 199 ? 42.812 -54.534 24.948 1.00 39.67 326 PHE D C 1
ATOM 7309 O O . PHE D 2 199 ? 42.236 -55.613 24.773 1.00 48.50 326 PHE D O 1
ATOM 7317 N N . PRO D 2 200 ? 44.135 -54.424 24.874 1.00 45.06 327 PRO D N 1
ATOM 7318 C CA . PRO D 2 200 ? 44.967 -55.577 24.513 1.00 37.61 327 PRO D CA 1
ATOM 7319 C C . PRO D 2 200 ? 45.055 -56.573 25.654 1.00 44.08 327 PRO D C 1
ATOM 7320 O O . PRO D 2 200 ? 44.807 -56.226 26.819 1.00 49.93 327 PRO D O 1
ATOM 7324 N N . PRO D 2 201 ? 45.436 -57.813 25.362 1.00 40.04 328 PRO D N 1
ATOM 7325 C CA . PRO D 2 201 ? 45.357 -58.869 26.375 1.00 36.21 328 PRO D CA 1
ATOM 7326 C C . PRO D 2 201 ? 46.430 -58.728 27.442 1.00 41.71 328 PRO D C 1
ATOM 7327 O O . PRO D 2 201 ? 47.523 -58.208 27.203 1.00 41.10 328 PRO D O 1
ATOM 7331 N N . MET D 2 202 ? 46.099 -59.213 28.637 1.00 35.30 329 MET D N 1
ATOM 7332 C CA . MET D 2 202 ? 47.045 -59.330 29.734 1.00 36.66 329 MET D CA 1
ATOM 7333 C C . MET D 2 202 ? 46.964 -60.743 30.290 1.00 40.44 329 MET D C 1
ATOM 7334 O O . MET D 2 202 ? 45.913 -61.387 30.231 1.00 42.98 329 MET D O 1
ATOM 7339 N N . ILE D 2 203 ? 48.080 -61.222 30.832 1.00 40.14 330 ILE D N 1
ATOM 7340 C CA . ILE D 2 203 ? 48.195 -62.602 31.286 1.00 40.94 330 ILE D CA 1
ATOM 7341 C C . ILE D 2 203 ? 48.674 -62.634 32.729 1.00 49.27 330 ILE D C 1
ATOM 7342 O O . ILE D 2 203 ? 49.600 -61.907 33.108 1.00 51.32 330 ILE D O 1
ATOM 7347 N N . TRP D 2 204 ? 48.036 -63.479 33.533 1.00 50.72 331 TRP D N 1
ATOM 7348 C CA . TRP D 2 204 ? 48.512 -63.842 34.857 1.00 44.95 331 TRP D CA 1
ATOM 7349 C C . TRP D 2 204 ? 48.717 -65.347 34.907 1.00 61.23 331 TRP D C 1
ATOM 7350 O O . TRP D 2 204 ? 47.988 -66.110 34.265 1.00 68.21 331 TRP D O 1
ATOM 7361 N N . ILE D 2 205 ? 49.722 -65.771 35.669 1.00 70.92 332 ILE D N 1
ATOM 7362 C CA . ILE D 2 205 ? 50.022 -67.186 35.846 1.00 74.69 332 ILE D CA 1
ATOM 7363 C C . ILE D 2 205 ? 50.284 -67.417 37.326 1.00 67.77 332 ILE D C 1
ATOM 7364 O O . ILE D 2 205 ? 51.218 -66.836 37.891 1.00 69.88 332 ILE D O 1
ATOM 7369 N N . GLN D 2 206 ? 49.452 -68.244 37.959 1.00 74.17 333 GLN D N 1
ATOM 7370 C CA . GLN D 2 206 ? 49.609 -68.491 39.387 1.00 96.88 333 GLN D CA 1
ATOM 7371 C C . GLN D 2 206 ? 50.879 -69.286 39.660 1.00 91.30 333 GLN D C 1
ATOM 7372 O O . GLN D 2 206 ? 51.798 -68.805 40.334 1.00 87.07 333 GLN D O 1
ATOM 7378 N N . ASN D 2 207 ? 50.955 -70.502 39.130 1.00 92.22 334 ASN D N 1
ATOM 7379 C CA . ASN D 2 207 ? 52.124 -71.362 39.291 1.00 90.56 334 ASN D CA 1
ATOM 7380 C C . ASN D 2 207 ? 52.920 -71.324 37.991 1.00 92.93 334 ASN D C 1
ATOM 7381 O O . ASN D 2 207 ? 52.541 -71.956 37.001 1.00 77.71 334 ASN D O 1
ATOM 7386 N N . GLN D 2 208 ? 54.017 -70.567 37.991 1.00 89.79 335 GLN D N 1
ATOM 7387 C CA . GLN D 2 208 ? 54.955 -70.555 36.877 1.00 79.99 335 GLN D CA 1
ATOM 7388 C C . GLN D 2 208 ? 56.021 -71.637 37.000 1.00 92.10 335 GLN D C 1
ATOM 7389 O O . GLN D 2 208 ? 56.964 -71.656 36.203 1.00 93.01 335 GLN D O 1
ATOM 7395 N N . LEU D 2 209 ? 55.890 -72.532 37.978 1.00 101.98 336 LEU D N 1
ATOM 7396 C CA . LEU D 2 209 ? 56.897 -73.560 38.228 1.00 105.26 336 LEU D CA 1
ATOM 7397 C C . LEU D 2 209 ? 56.203 -74.733 38.905 1.00 107.73 336 LEU D C 1
ATOM 7398 O O . LEU D 2 209 ? 55.873 -74.654 40.092 1.00 106.48 336 LEU D O 1
ATOM 7403 N N . VAL D 2 210 ? 55.979 -75.811 38.156 1.00 109.42 337 VAL D N 1
ATOM 7404 C CA . VAL D 2 210 ? 55.305 -77.000 38.667 1.00 128.31 337 VAL D CA 1
ATOM 7405 C C . VAL D 2 210 ? 55.931 -78.234 38.032 1.00 132.85 337 VAL D C 1
ATOM 7406 O O . VAL D 2 210 ? 56.295 -78.221 36.851 1.00 108.48 337 VAL D O 1
ATOM 7410 N N . GLY D 2 211 ? 56.055 -79.306 38.824 1.00 137.50 338 GLY D N 1
ATOM 7411 C CA . GLY D 2 211 ? 56.612 -80.551 38.344 1.00 140.51 338 GLY D CA 1
ATOM 7412 C C . GLY D 2 211 ? 55.676 -81.715 38.623 1.00 144.62 338 GLY D C 1
ATOM 7413 O O . GLY D 2 211 ? 54.685 -81.587 39.346 1.00 128.88 338 GLY D O 1
ATOM 7414 N N . ALA D 2 212 ? 56.013 -82.860 38.033 1.00 156.07 339 ALA D N 1
ATOM 7415 C CA . ALA D 2 212 ? 55.207 -84.068 38.169 1.00 161.37 339 ALA D CA 1
ATOM 7416 C C . ALA D 2 212 ? 56.025 -85.258 37.684 1.00 166.09 339 ALA D C 1
ATOM 7417 O O . ALA D 2 212 ? 57.113 -85.103 37.122 1.00 157.80 339 ALA D O 1
ATOM 7419 N N . ALA D 2 213 ? 55.481 -86.452 37.907 1.00 169.73 340 ALA D N 1
ATOM 7420 C CA . ALA D 2 213 ? 56.125 -87.694 37.510 1.00 160.30 340 ALA D CA 1
ATOM 7421 C C . ALA D 2 213 ? 55.677 -88.110 36.110 1.00 158.92 340 ALA D C 1
ATOM 7422 O O . ALA D 2 213 ? 54.729 -87.566 35.541 1.00 157.30 340 ALA D O 1
ATOM 7424 N N . LEU D 2 214 ? 56.374 -89.104 35.558 1.00 153.81 341 LEU D N 1
ATOM 7425 C CA . LEU D 2 214 ? 56.086 -89.541 34.196 1.00 151.64 341 LEU D CA 1
ATOM 7426 C C . LEU D 2 214 ? 54.700 -90.175 34.100 1.00 156.31 341 LEU D C 1
ATOM 7427 O O . LEU D 2 214 ? 53.918 -89.851 33.198 1.00 156.96 341 LEU D O 1
ATOM 7432 N N . THR D 2 215 ? 54.377 -91.077 35.026 1.00 162.40 342 THR D N 1
ATOM 7433 C CA . THR D 2 215 ? 53.146 -91.854 34.942 1.00 172.75 342 THR D CA 1
ATOM 7434 C C . THR D 2 215 ? 51.945 -91.046 35.414 1.00 177.22 342 THR D C 1
ATOM 7435 O O . THR D 2 215 ? 50.928 -91.621 35.824 1.00 173.63 342 THR D O 1
ATOM 7439 N N . GLN D 2 216 ? 52.045 -89.726 35.365 1.00 175.20 343 GLN D N 1
ATOM 7440 C CA . GLN D 2 216 ? 51.017 -88.854 35.906 1.00 159.66 343 GLN D CA 1
ATOM 7441 C C . GLN D 2 216 ? 50.431 -87.973 34.813 1.00 150.07 343 GLN D C 1
ATOM 7442 O O . GLN D 2 216 ? 51.106 -87.622 33.841 1.00 144.87 343 GLN D O 1
ATOM 7448 N N . ASN D 2 217 ? 49.157 -87.637 34.986 1.00 152.59 344 ASN D N 1
ATOM 7449 C CA . ASN D 2 217 ? 48.480 -86.634 34.180 1.00 144.79 344 ASN D CA 1
ATOM 7450 C C . ASN D 2 217 ? 48.460 -85.315 34.944 1.00 145.99 344 ASN D C 1
ATOM 7451 O O . ASN D 2 217 ? 48.236 -85.293 36.159 1.00 149.66 344 ASN D O 1
ATOM 7456 N N . ILE D 2 218 ? 48.705 -84.213 34.232 1.00 131.47 345 ILE D N 1
ATOM 7457 C CA . ILE D 2 218 ? 48.764 -82.893 34.849 1.00 140.48 345 ILE D CA 1
ATOM 7458 C C . ILE D 2 218 ? 48.276 -81.853 33.850 1.00 136.72 345 ILE D C 1
ATOM 7459 O O . ILE D 2 218 ? 48.167 -82.114 32.650 1.00 128.33 345 ILE D O 1
ATOM 7464 N N . THR D 2 219 ? 47.978 -80.657 34.359 1.00 135.28 346 THR D N 1
ATOM 7465 C CA . THR D 2 219 ? 47.431 -79.577 33.547 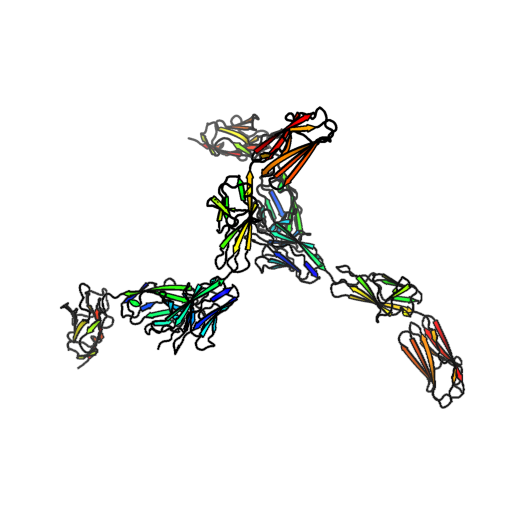1.00 117.82 346 THR D CA 1
ATOM 7466 C C . THR D 2 219 ? 48.061 -78.252 33.948 1.00 99.52 346 THR D C 1
ATOM 7467 O O . THR D 2 219 ? 48.179 -77.950 35.139 1.00 90.16 346 THR D O 1
ATOM 7471 N N . LEU D 2 220 ? 48.462 -77.468 32.951 1.00 101.96 347 LEU D N 1
ATOM 7472 C CA . LEU D 2 220 ? 48.932 -76.106 33.164 1.00 108.34 347 LEU D CA 1
ATOM 7473 C C . LEU D 2 220 ? 47.759 -75.139 33.053 1.00 112.49 347 LEU D C 1
ATOM 7474 O O . LEU D 2 220 ? 46.784 -75.397 32.341 1.00 108.22 347 LEU D O 1
ATOM 7479 N N . GLU D 2 221 ? 47.860 -74.013 33.761 1.00 95.36 348 GLU D N 1
ATOM 7480 C CA . GLU D 2 221 ? 46.746 -73.078 33.856 1.00 93.36 348 GLU D CA 1
ATOM 7481 C C . GLU D 2 221 ? 47.245 -71.642 33.790 1.00 98.53 348 GLU D C 1
ATOM 7482 O O . GLU D 2 221 ? 48.099 -71.239 34.587 1.00 92.33 348 GLU D O 1
ATOM 7488 N N . CYS D 2 222 ? 46.703 -70.877 32.846 1.00 90.88 349 CYS D N 1
ATOM 7489 C CA . CYS D 2 222 ? 46.911 -69.439 32.746 1.00 76.51 349 CYS D CA 1
ATOM 7490 C C . CYS D 2 222 ? 45.569 -68.722 32.844 1.00 73.31 349 CYS D C 1
ATOM 7491 O O . CYS D 2 222 ? 44.501 -69.327 32.711 1.00 74.95 349 CYS D O 1
ATOM 7494 N N . GLN D 2 223 ? 45.631 -67.414 33.080 1.00 54.60 350 GLN D N 1
ATOM 7495 C CA . GLN D 2 223 ? 44.446 -66.568 33.088 1.00 51.54 350 GLN D CA 1
ATOM 7496 C C . GLN D 2 223 ? 44.759 -65.278 32.348 1.00 62.79 350 GLN D C 1
ATOM 7497 O O . GLN D 2 223 ? 45.816 -64.677 32.557 1.00 62.03 350 GLN D O 1
ATOM 7503 N N . SER D 2 224 ? 43.840 -64.856 31.485 1.00 48.88 351 SER D N 1
ATOM 7504 C CA . SER D 2 224 ? 44.033 -63.658 30.686 1.00 50.66 351 SER D CA 1
ATOM 7505 C C . SER D 2 224 ? 42.819 -62.745 30.811 1.00 58.08 351 SER D C 1
ATOM 7506 O O . SER D 2 224 ? 41.766 -63.129 31.331 1.00 48.75 351 SER D O 1
ATOM 7509 N N . GLU D 2 225 ? 42.996 -61.512 30.341 1.00 47.81 352 GLU D N 1
ATOM 7510 C CA . GLU D 2 225 ? 41.920 -60.549 30.167 1.00 37.07 352 GLU D CA 1
ATOM 7511 C C . GLU D 2 225 ? 42.167 -59.796 28.873 1.00 42.86 352 GLU D C 1
ATOM 7512 O O . GLU D 2 225 ? 43.295 -59.375 28.599 1.00 41.77 352 GLU D O 1
ATOM 7518 N N . ALA D 2 226 ? 41.109 -59.626 28.084 1.00 49.96 353 ALA D N 1
ATOM 7519 C CA . ALA D 2 226 ? 41.226 -58.974 26.788 1.00 45.56 353 ALA D CA 1
ATOM 7520 C C . ALA D 2 226 ? 39.858 -58.838 26.140 1.00 45.37 353 ALA D C 1
ATOM 7521 O O . ALA D 2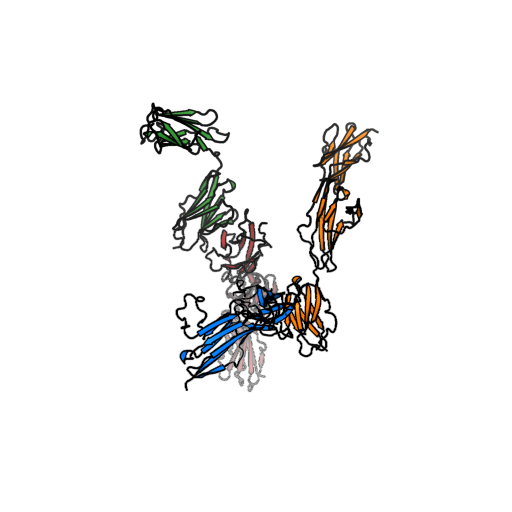 226 ? 38.998 -59.709 26.308 1.00 52.18 353 ALA D O 1
ATOM 7523 N N . TYR D 2 227 ? 39.649 -57.753 25.405 1.00 41.61 354 TYR D N 1
ATOM 7524 C CA . TYR D 2 227 ? 38.409 -57.566 24.666 1.00 36.86 354 TYR D CA 1
ATOM 7525 C C . TYR D 2 227 ? 38.673 -56.686 23.454 1.00 45.75 354 TYR D C 1
ATOM 7526 O O . TYR D 2 227 ? 39.257 -55.610 23.584 1.00 45.09 354 TYR D O 1
ATOM 7535 N N . PRO D 2 228 ? 38.236 -57.137 22.267 1.00 54.40 355 PRO D N 1
ATOM 7536 C CA . PRO D 2 228 ? 37.453 -58.365 22.057 1.00 46.53 355 PRO D CA 1
ATOM 7537 C C . PRO D 2 228 ? 38.175 -59.639 22.480 1.00 47.52 355 PRO D C 1
ATOM 7538 O O . PRO D 2 228 ? 39.405 -59.635 22.564 1.00 53.65 355 PRO D O 1
ATOM 7542 N N . LYS D 2 229 ? 37.407 -60.702 22.741 1.00 60.36 356 LYS D N 1
ATOM 7543 C CA . LYS D 2 229 ? 37.959 -61.967 23.214 1.00 55.38 356 LYS D CA 1
ATOM 7544 C C . LYS D 2 229 ? 39.245 -62.309 22.479 1.00 64.52 356 LYS D C 1
ATOM 7545 O O . LYS D 2 229 ? 39.341 -62.156 21.259 1.00 64.01 356 LYS D O 1
ATOM 7551 N N . SER D 2 230 ? 40.232 -62.775 23.231 1.00 52.46 357 SER D N 1
ATOM 7552 C CA . SER D 2 230 ? 41.520 -63.105 22.648 1.00 56.51 357 SER D CA 1
ATOM 7553 C C . SER D 2 230 ? 41.535 -64.547 22.157 1.00 60.70 357 SER D C 1
ATOM 7554 O O . SER D 2 230 ? 40.758 -65.394 22.604 1.00 56.54 357 SER D O 1
ATOM 7557 N N . ILE D 2 231 ? 42.435 -64.812 21.218 1.00 58.95 358 ILE D N 1
ATOM 7558 C CA . ILE D 2 231 ? 42.716 -66.162 20.749 1.00 59.76 358 ILE D CA 1
ATOM 7559 C C . ILE D 2 231 ? 43.916 -66.673 21.538 1.00 65.38 358 ILE D C 1
ATOM 7560 O O . ILE D 2 231 ? 44.993 -66.067 21.504 1.00 72.72 358 ILE D O 1
ATOM 7565 N N . ASN D 2 232 ? 43.732 -67.778 22.258 1.00 62.19 359 ASN D N 1
ATOM 7566 C CA . ASN D 2 232 ? 44.735 -68.290 23.184 1.00 83.46 359 ASN D CA 1
ATOM 7567 C C . ASN D 2 232 ? 45.222 -69.663 22.740 1.00 85.04 359 ASN D C 1
ATOM 7568 O O . ASN D 2 232 ? 44.414 -70.557 22.468 1.00 86.85 359 ASN D O 1
ATOM 7573 N N . TYR D 2 233 ? 46.542 -69.827 22.681 1.00 89.97 360 TYR D N 1
ATOM 7574 C CA . TYR D 2 233 ? 47.154 -71.111 22.375 1.00 90.80 360 TYR D CA 1
ATOM 7575 C C . TYR D 2 233 ? 48.408 -71.284 23.222 1.00 103.04 360 TYR D C 1
ATOM 7576 O O . TYR D 2 233 ? 48.873 -70.353 23.887 1.00 94.51 360 TYR D O 1
ATOM 7585 N N . TRP D 2 234 ? 48.956 -72.496 23.189 1.00 101.85 361 TRP D N 1
ATOM 7586 C CA . TRP D 2 234 ? 50.161 -72.855 23.921 1.00 71.12 361 TRP D CA 1
ATOM 7587 C C . TRP D 2 234 ? 51.339 -72.994 22.959 1.00 75.02 361 TRP D C 1
ATOM 7588 O O . TRP D 2 234 ? 51.199 -72.887 21.737 1.00 75.69 361 TRP D O 1
ATOM 7599 N N . MET D 2 235 ? 52.516 -73.238 23.527 1.00 83.49 362 MET D N 1
ATOM 7600 C CA . MET D 2 235 ? 53.723 -73.436 22.740 1.00 88.05 362 MET D CA 1
ATOM 7601 C C . MET D 2 235 ? 54.692 -74.305 23.532 1.00 102.87 362 MET D C 1
ATOM 7602 O O . MET D 2 235 ? 54.408 -74.729 24.656 1.00 97.93 362 MET D O 1
ATOM 7607 N N . LYS D 2 236 ? 55.846 -74.568 22.923 1.00 110.42 363 LYS D N 1
ATOM 7608 C CA . LYS D 2 236 ? 56.930 -75.308 23.556 1.00 104.15 363 LYS D CA 1
ATOM 7609 C C . LYS D 2 236 ? 58.066 -75.451 22.555 1.00 123.50 363 LYS D C 1
ATOM 7610 O O . LYS D 2 236 ? 57.832 -75.839 21.407 1.00 128.92 363 LYS D O 1
ATOM 7616 N N . ASN D 2 237 ? 59.293 -75.133 22.967 1.00 124.52 364 ASN D N 1
ATOM 7617 C CA . ASN D 2 237 ? 60.436 -75.112 22.053 1.00 141.45 364 ASN D CA 1
ATOM 7618 C C . ASN D 2 237 ? 60.163 -74.215 20.846 1.00 141.81 364 ASN D C 1
ATOM 7619 O O . ASN D 2 237 ? 60.795 -74.364 19.794 1.00 146.31 364 ASN D O 1
ATOM 7624 N N . ASP D 2 238 ? 59.217 -73.283 20.989 1.00 130.78 365 ASP D N 1
ATOM 7625 C CA . ASP D 2 238 ? 58.828 -72.358 19.927 1.00 121.65 365 ASP D CA 1
ATOM 7626 C C . ASP D 2 238 ? 58.046 -73.049 18.814 1.00 125.16 365 ASP D C 1
ATOM 7627 O O . ASP D 2 238 ? 58.098 -72.626 17.657 1.00 129.03 365 ASP D O 1
ATOM 7632 N N . THR D 2 239 ? 57.314 -74.110 19.146 1.00 123.25 366 THR D N 1
ATOM 7633 C CA . THR D 2 239 ? 56.472 -74.814 18.187 1.00 125.42 366 THR D CA 1
ATOM 7634 C C . THR D 2 239 ? 55.037 -74.818 18.693 1.00 112.85 366 THR D C 1
ATOM 7635 O O . THR D 2 239 ? 54.784 -75.156 19.855 1.00 94.12 366 THR D O 1
ATOM 7639 N N . ILE D 2 240 ? 54.105 -74.444 17.818 1.00 110.94 367 ILE D N 1
ATOM 7640 C CA . ILE D 2 240 ? 52.700 -74.363 18.204 1.00 98.78 367 ILE D CA 1
ATOM 7641 C C . ILE D 2 240 ? 52.200 -75.754 18.564 1.00 104.26 367 ILE D C 1
ATOM 7642 O O . ILE D 2 240 ? 52.171 -76.660 17.722 1.00 110.09 367 ILE D O 1
ATOM 7647 N N . ILE D 2 241 ? 51.796 -75.927 19.821 1.00 92.68 368 ILE D N 1
ATOM 7648 C CA . ILE D 2 241 ? 51.264 -77.205 20.279 1.00 84.46 368 ILE D CA 1
ATOM 7649 C C . ILE D 2 241 ? 49.918 -77.454 19.611 1.00 111.28 368 ILE D C 1
ATOM 7650 O O . ILE D 2 241 ? 48.975 -76.670 19.770 1.00 91.68 368 ILE D O 1
ATOM 7655 N N . VAL D 2 242 ? 49.826 -78.549 18.863 1.00 134.09 369 VAL D N 1
ATOM 7656 C CA . VAL D 2 242 ? 48.575 -78.966 18.234 1.00 127.82 369 VAL D CA 1
ATOM 7657 C C . VAL D 2 242 ? 47.970 -80.094 19.062 1.00 135.21 369 VAL D C 1
ATOM 7658 O O . VAL D 2 242 ? 48.707 -80.933 19.602 1.00 125.34 369 VAL D O 1
ATOM 7662 N N . PRO D 2 243 ? 46.642 -80.157 19.189 1.00 131.94 370 PRO D N 1
ATOM 7663 C CA . PRO D 2 243 ? 46.030 -81.145 20.089 1.00 139.49 370 PRO D CA 1
ATOM 7664 C C . PRO D 2 243 ? 46.035 -82.560 19.531 1.00 142.14 370 PRO D C 1
ATOM 7665 O O . PRO D 2 243 ? 45.121 -82.949 18.798 1.00 132.80 370 PRO D O 1
ATOM 7669 N N . GLY D 2 244 ? 47.054 -83.341 19.879 1.00 138.54 371 GLY D N 1
ATOM 7670 C CA . GLY D 2 244 ? 47.120 -84.741 19.519 1.00 137.78 371 GLY D CA 1
ATOM 7671 C C . GLY D 2 244 ? 46.421 -85.622 20.534 1.00 146.42 371 GLY D C 1
ATOM 7672 O O . GLY D 2 244 ? 45.518 -85.194 21.256 1.00 141.66 371 GLY D O 1
ATOM 7673 N N . GLU D 2 245 ? 46.851 -86.886 20.583 1.00 145.15 372 GLU D N 1
ATOM 7674 C CA . GLU D 2 245 ? 46.310 -87.805 21.579 1.00 148.45 372 GLU D CA 1
ATOM 7675 C C . GLU D 2 245 ? 46.777 -87.445 22.983 1.00 138.77 372 GLU D C 1
ATOM 7676 O O . GLU D 2 245 ? 46.053 -87.683 23.957 1.00 123.33 372 GLU D O 1
ATOM 7682 N N . ARG D 2 246 ? 47.974 -86.874 23.106 1.00 148.89 373 ARG D N 1
ATOM 7683 C CA . ARG D 2 246 ? 48.533 -86.504 24.400 1.00 149.25 373 ARG D CA 1
ATOM 7684 C C . ARG D 2 246 ? 48.197 -85.068 24.786 1.00 142.08 373 ARG D C 1
ATOM 7685 O O . ARG D 2 246 ? 47.851 -84.803 25.942 1.00 135.71 373 ARG D O 1
ATOM 7693 N N . PHE D 2 247 ? 48.295 -84.138 23.838 1.00 148.09 374 PHE D N 1
ATOM 7694 C CA . PHE D 2 247 ? 48.070 -82.722 24.101 1.00 142.66 374 PHE D CA 1
ATOM 7695 C C . PHE D 2 247 ? 46.626 -82.353 23.778 1.00 138.07 374 PHE D C 1
ATOM 7696 O O . PHE D 2 247 ? 46.118 -82.688 22.704 1.00 146.98 374 PHE D O 1
ATOM 7704 N N . VAL D 2 248 ? 45.972 -81.664 24.708 1.00 134.39 375 VAL D N 1
ATOM 7705 C CA . VAL D 2 248 ? 44.584 -81.241 24.530 1.00 126.80 375 VAL D CA 1
ATOM 7706 C C . VAL D 2 248 ? 44.391 -79.878 25.186 1.00 130.33 375 VAL D C 1
ATOM 7707 O O . VAL D 2 248 ? 44.035 -79.804 26.373 1.00 123.79 375 VAL D O 1
ATOM 7711 N N . PRO D 2 249 ? 44.620 -78.780 24.466 1.00 119.62 376 PRO D N 1
ATOM 7712 C CA . PRO D 2 249 ? 44.419 -77.451 25.056 1.00 112.98 376 PRO D CA 1
ATOM 7713 C C . PRO D 2 249 ? 42.949 -77.059 25.094 1.00 108.02 376 PRO D C 1
ATOM 7714 O O . PRO D 2 249 ? 42.190 -77.302 24.153 1.00 96.32 376 PRO D O 1
ATOM 7718 N N . GLU D 2 250 ? 42.555 -76.433 26.198 1.00 109.58 377 GLU D N 1
ATOM 7719 C CA . GLU D 2 250 ? 41.179 -76.021 26.429 1.00 100.13 377 GLU D CA 1
ATOM 7720 C C . GLU D 2 250 ? 41.123 -74.519 26.681 1.00 105.05 377 GLU D C 1
ATOM 7721 O O . GLU D 2 250 ? 42.148 -73.849 26.833 1.00 104.75 377 GLU D O 1
ATOM 7727 N N . THR D 2 251 ? 39.899 -73.994 26.722 1.00 95.13 378 THR D N 1
ATOM 7728 C CA . THR D 2 251 ? 39.658 -72.599 27.072 1.00 93.43 378 THR D CA 1
ATOM 7729 C C . THR D 2 251 ? 38.269 -72.484 27.680 1.00 91.86 378 THR D C 1
ATOM 7730 O O . THR D 2 251 ? 37.305 -73.024 27.132 1.00 102.24 378 THR D O 1
ATOM 7734 N N . PHE D 2 252 ? 38.174 -71.785 28.808 1.00 82.58 379 PHE D N 1
ATOM 7735 C CA . PHE D 2 252 ? 36.903 -71.530 29.484 1.00 82.10 379 PHE D CA 1
ATOM 7736 C C . PHE D 2 252 ? 36.709 -70.018 29.537 1.00 87.66 379 PHE D C 1
ATOM 7737 O O . PHE D 2 252 ? 37.235 -69.349 30.432 1.00 89.89 379 PHE D O 1
ATOM 7745 N N . GLU D 2 253 ? 35.951 -69.484 28.584 1.00 76.40 380 GLU D N 1
ATOM 7746 C CA . GLU D 2 253 ? 35.796 -68.046 28.413 1.00 84.68 380 GLU D CA 1
ATOM 7747 C C . GLU D 2 253 ? 34.544 -67.547 29.127 1.00 87.68 380 GLU D C 1
ATOM 7748 O O . GLU D 2 253 ? 33.500 -68.206 29.109 1.00 96.79 380 GLU D O 1
ATOM 7754 N N . SER D 2 254 ? 34.658 -66.372 29.753 1.00 75.81 381 SER D N 1
ATOM 7755 C CA . SER D 2 254 ? 33.555 -65.780 30.511 1.00 70.25 381 SER D CA 1
ATOM 7756 C C . SER D 2 254 ? 33.681 -64.261 30.416 1.00 77.44 381 SER D C 1
ATOM 7757 O O . SER D 2 254 ? 34.437 -63.651 31.178 1.00 73.50 381 SER D O 1
ATOM 7760 N N . GLY D 2 255 ? 32.932 -63.659 29.495 1.00 66.00 382 GLY D N 1
ATOM 7761 C CA . GLY D 2 255 ? 33.030 -62.217 29.317 1.00 62.67 382 GLY D CA 1
ATOM 7762 C C . GLY D 2 255 ? 34.320 -61.871 28.600 1.00 62.72 382 GLY D C 1
ATOM 7763 O O . GLY D 2 255 ? 34.649 -62.449 27.557 1.00 78.52 382 GLY D O 1
ATOM 7764 N N . TYR D 2 256 ? 35.067 -60.915 29.150 1.00 58.71 383 TYR D N 1
ATOM 7765 C CA . TYR D 2 256 ? 36.393 -60.586 28.639 1.00 56.64 383 TYR D CA 1
ATOM 7766 C C . TYR D 2 256 ? 37.497 -61.361 29.345 1.00 49.14 383 TYR D C 1
ATOM 7767 O O . TYR D 2 256 ? 38.676 -61.060 29.140 1.00 46.37 383 TYR D O 1
ATOM 7776 N N . LYS D 2 257 ? 37.140 -62.352 30.160 1.00 60.32 384 LYS D N 1
ATOM 7777 C CA . LYS D 2 257 ? 38.094 -63.193 30.865 1.00 51.58 384 LYS D CA 1
ATOM 7778 C C . LYS D 2 257 ? 38.251 -64.532 30.154 1.00 51.34 384 LYS D C 1
ATOM 7779 O O . LYS D 2 257 ? 37.326 -65.026 29.505 1.00 59.73 384 LYS D O 1
ATOM 7785 N N . ILE D 2 258 ? 39.440 -65.115 30.282 1.00 59.66 385 ILE D N 1
ATOM 7786 C CA . ILE D 2 258 ? 39.743 -66.432 29.734 1.00 54.65 385 ILE D CA 1
ATOM 7787 C C . ILE D 2 258 ? 40.660 -67.155 30.706 1.00 63.93 385 ILE D C 1
ATOM 7788 O O . ILE D 2 258 ? 41.610 -66.567 31.234 1.00 64.71 385 ILE D O 1
ATOM 7793 N N . THR D 2 259 ? 40.371 -68.432 30.946 1.00 70.08 386 THR D N 1
ATOM 7794 C CA . THR D 2 259 ? 41.175 -69.290 31.814 1.00 73.35 386 THR D CA 1
ATOM 7795 C C . THR D 2 259 ? 41.569 -70.514 30.991 1.00 89.80 386 THR D C 1
ATOM 7796 O O . THR D 2 259 ? 40.839 -71.506 30.947 1.00 110.34 386 THR D O 1
ATOM 7800 N N . MET D 2 260 ? 42.724 -70.437 30.336 1.00 87.35 387 MET D N 1
ATOM 7801 C CA . MET D 2 260 ? 43.178 -71.489 29.439 1.00 86.75 387 MET D CA 1
ATOM 7802 C C . MET D 2 260 ? 43.951 -72.559 30.199 1.00 95.66 387 MET D C 1
ATOM 7803 O O . MET D 2 260 ? 44.668 -72.273 31.162 1.00 106.29 387 MET D O 1
ATOM 7808 N N . ARG D 2 261 ? 43.796 -73.805 29.754 1.00 87.96 388 ARG D N 1
ATOM 7809 C CA . ARG D 2 261 ? 44.492 -74.940 30.340 1.00 94.82 388 ARG D CA 1
ATOM 7810 C C . ARG D 2 261 ? 45.099 -75.791 29.234 1.00 107.77 388 ARG D C 1
ATOM 7811 O O . ARG D 2 261 ? 44.735 -75.680 28.061 1.00 101.70 388 ARG D O 1
ATOM 7819 N N . LEU D 2 262 ? 46.043 -76.644 29.630 1.00 112.10 389 LEU D N 1
ATOM 7820 C CA . LEU D 2 262 ? 46.635 -77.632 28.738 1.00 111.25 389 LEU D CA 1
ATOM 7821 C C . LEU D 2 262 ? 46.804 -78.928 29.512 1.00 115.71 389 LEU D C 1
ATOM 7822 O O . LEU D 2 262 ? 47.395 -78.932 30.596 1.00 113.25 389 LEU D O 1
ATOM 7827 N N . THR D 2 263 ? 46.277 -80.019 28.961 1.00 127.82 390 THR D N 1
ATOM 7828 C CA . THR D 2 263 ? 46.302 -81.325 29.608 1.00 131.71 390 THR D CA 1
ATOM 7829 C C . THR D 2 263 ? 47.192 -82.266 28.807 1.00 132.49 390 THR D C 1
ATOM 7830 O O . THR D 2 263 ? 46.899 -82.562 27.643 1.00 128.31 390 THR D O 1
ATOM 7834 N N . ILE D 2 264 ? 48.274 -82.729 29.428 1.00 138.31 391 ILE D N 1
ATOM 7835 C CA . ILE D 2 264 ? 49.161 -83.731 28.846 1.00 134.46 391 ILE D CA 1
ATOM 7836 C C . ILE D 2 264 ? 49.042 -84.996 29.684 1.00 149.70 391 ILE D C 1
ATOM 7837 O O . ILE D 2 264 ? 49.347 -84.988 30.884 1.00 151.07 391 ILE D O 1
ATOM 7842 N N . TYR D 2 265 ? 48.585 -86.078 29.061 1.00 155.72 392 TYR D N 1
ATOM 7843 C CA . TYR D 2 265 ? 48.472 -87.352 29.753 1.00 159.66 392 TYR D CA 1
ATOM 7844 C C . TYR D 2 265 ? 49.812 -88.076 29.752 1.00 163.08 392 TYR D C 1
ATOM 7845 O O . TYR D 2 265 ? 50.593 -87.976 28.801 1.00 163.64 392 TYR D O 1
ATOM 7854 N N . GLU D 2 266 ? 50.066 -88.820 30.832 1.00 162.73 393 GLU D N 1
ATOM 7855 C CA . GLU D 2 266 ? 51.286 -89.608 30.988 1.00 165.39 393 GLU D CA 1
ATOM 7856 C C . GLU D 2 266 ? 52.506 -88.883 30.430 1.00 159.43 393 GLU D C 1
ATOM 7857 O O . GLU D 2 266 ? 53.016 -89.239 29.364 1.00 165.60 393 GLU D O 1
ATOM 7863 N N . VAL D 2 267 ? 52.985 -87.866 31.148 1.00 150.17 394 VAL D N 1
ATOM 7864 C CA . VAL D 2 267 ? 54.092 -87.060 30.647 1.00 145.81 394 VAL D CA 1
ATOM 7865 C C . VAL D 2 267 ? 55.338 -87.921 30.503 1.00 155.21 394 VAL D C 1
ATOM 7866 O O . VAL D 2 267 ? 55.743 -88.623 31.438 1.00 151.53 394 VAL D O 1
ATOM 7870 N N . ASP D 2 268 ? 55.952 -87.870 29.321 1.00 158.65 395 ASP D N 1
ATOM 7871 C CA . ASP D 2 268 ? 57.201 -88.568 29.054 1.00 147.08 395 ASP D CA 1
ATOM 7872 C C . ASP D 2 268 ? 58.379 -87.696 29.486 1.00 143.22 395 ASP D C 1
ATOM 7873 O O . ASP D 2 268 ? 58.211 -86.649 30.115 1.00 150.63 395 ASP D O 1
ATOM 7878 N N . ILE D 2 269 ? 59.595 -88.127 29.146 1.00 138.00 396 ILE D N 1
ATOM 7879 C CA . ILE D 2 269 ? 60.772 -87.305 29.402 1.00 140.36 396 ILE D CA 1
ATOM 7880 C C . ILE D 2 269 ? 60.953 -86.233 28.336 1.00 132.05 396 ILE D C 1
ATOM 7881 O O . ILE D 2 269 ? 61.611 -85.217 28.592 1.00 130.28 396 ILE D O 1
ATOM 7886 N N . GLN D 2 270 ? 60.382 -86.428 27.149 1.00 128.63 397 GLN D N 1
ATOM 7887 C CA . GLN D 2 270 ? 60.434 -85.435 26.084 1.00 134.45 397 GLN D CA 1
ATOM 7888 C C . GLN D 2 270 ? 59.447 -84.293 26.290 1.00 139.56 397 GLN D C 1
ATOM 7889 O O . GLN D 2 270 ? 59.389 -83.386 25.452 1.00 119.76 397 GLN D O 1
ATOM 7895 N N . ASP D 2 271 ? 58.678 -84.314 27.379 1.00 147.21 398 ASP D N 1
ATOM 7896 C CA . ASP D 2 271 ? 57.671 -83.298 27.663 1.00 134.33 398 ASP D CA 1
ATOM 7897 C C . ASP D 2 271 ? 58.162 -82.220 28.620 1.00 129.67 398 ASP D C 1
ATOM 7898 O O . ASP D 2 271 ? 57.832 -81.044 28.438 1.00 135.13 398 ASP D O 1
ATOM 7903 N N . PHE D 2 272 ? 58.940 -82.589 29.637 1.00 132.31 399 PHE D N 1
ATOM 7904 C CA . PHE D 2 272 ? 59.471 -81.607 30.576 1.00 118.44 399 PHE D CA 1
ATOM 7905 C C . PHE D 2 272 ? 60.257 -80.538 29.829 1.00 111.75 399 PHE D C 1
ATOM 7906 O O . PHE D 2 272 ? 61.294 -80.826 29.224 1.00 112.80 399 PHE D O 1
ATOM 7914 N N . GLY D 2 273 ? 59.764 -79.304 29.871 1.00 116.78 400 GLY D N 1
ATOM 7915 C CA . GLY D 2 273 ? 60.410 -78.224 29.153 1.00 114.59 400 GLY D CA 1
ATOM 7916 C C . GLY D 2 273 ? 59.904 -76.849 29.534 1.00 105.58 400 GLY D C 1
ATOM 7917 O O . GLY D 2 273 ? 59.501 -76.622 30.680 1.00 91.30 400 GLY D O 1
ATOM 7918 N N . ALA D 2 274 ? 59.919 -75.924 28.576 1.00 98.69 401 ALA D N 1
ATOM 7919 C CA . ALA D 2 274 ? 59.525 -74.534 28.795 1.00 100.77 401 ALA D CA 1
ATOM 7920 C C . ALA D 2 274 ? 58.287 -74.241 27.953 1.00 102.44 401 ALA D C 1
ATOM 7921 O O . ALA D 2 274 ? 58.394 -73.961 26.755 1.00 95.14 401 ALA D O 1
ATOM 7923 N N . TYR D 2 275 ? 57.118 -74.297 28.583 1.00 98.91 402 TYR D N 1
ATOM 7924 C CA . TYR D 2 275 ? 55.862 -73.986 27.919 1.00 93.29 402 TYR D CA 1
ATOM 7925 C C . TYR D 2 275 ? 55.588 -72.483 27.968 1.00 90.48 402 TYR D C 1
ATOM 7926 O O . TYR D 2 275 ? 56.263 -71.721 28.662 1.00 101.49 402 TYR D O 1
ATOM 7935 N N . ARG D 2 276 ? 54.573 -72.060 27.216 1.00 76.94 403 ARG D N 1
ATOM 7936 C CA . ARG D 2 276 ? 54.232 -70.641 27.122 1.00 79.74 403 ARG D CA 1
ATOM 7937 C C . ARG D 2 276 ? 52.802 -70.509 26.629 1.00 81.89 403 ARG D C 1
ATOM 7938 O O . ARG D 2 276 ? 52.487 -70.972 25.529 1.00 88.72 403 ARG D O 1
ATOM 7946 N N . CYS D 2 277 ? 51.942 -69.877 27.427 1.00 81.92 404 CYS D N 1
ATOM 7947 C CA . CYS D 2 277 ? 50.581 -69.572 27.004 1.00 81.72 404 CYS D CA 1
ATOM 7948 C C . CYS D 2 277 ? 50.549 -68.191 26.358 1.00 74.63 404 CYS D C 1
ATOM 7949 O O . CYS D 2 277 ? 51.094 -67.227 26.907 1.00 57.32 404 CYS D O 1
ATOM 7952 N N . VAL D 2 278 ? 49.922 -68.105 25.185 1.00 70.43 405 VAL D N 1
ATOM 7953 C CA . VAL D 2 278 ? 49.886 -66.887 24.385 1.00 70.62 405 VAL D CA 1
ATOM 7954 C C . VAL D 2 278 ? 48.439 -66.455 24.205 1.00 72.45 405 VAL D C 1
ATOM 7955 O O . VAL D 2 278 ? 47.559 -67.284 23.947 1.00 74.66 405 VAL D O 1
ATOM 7959 N N . ALA D 2 279 ? 48.198 -65.153 24.343 1.00 60.58 406 ALA D N 1
ATOM 7960 C CA . ALA D 2 279 ? 46.893 -64.555 24.109 1.00 59.01 406 ALA D CA 1
ATOM 7961 C C . ALA D 2 279 ? 47.047 -63.435 23.092 1.00 57.55 406 ALA D C 1
ATOM 7962 O O . ALA D 2 279 ? 48.045 -62.708 23.107 1.00 57.73 406 ALA D O 1
ATOM 7964 N N . LYS D 2 280 ? 46.063 -63.300 22.207 1.00 65.84 407 LYS D N 1
ATOM 7965 C CA . LYS D 2 280 ? 46.171 -62.365 21.097 1.00 64.75 407 LYS D CA 1
ATOM 7966 C C . LYS D 2 280 ? 44.791 -61.847 20.717 1.00 64.20 407 LYS D C 1
ATOM 7967 O O . LYS D 2 280 ? 43.819 -62.607 20.692 1.00 57.88 407 LYS D O 1
ATOM 7973 N N . ASN D 2 281 ? 44.714 -60.548 20.427 1.00 46.12 408 ASN D N 1
ATOM 7974 C CA . ASN D 2 281 ? 43.485 -59.932 19.946 1.00 50.68 408 ASN D CA 1
ATOM 7975 C C . ASN D 2 281 ? 43.859 -58.788 19.010 1.00 58.36 408 ASN D C 1
ATOM 7976 O O . ASN D 2 281 ? 45.038 -58.504 18.781 1.00 57.31 408 ASN D O 1
ATOM 7981 N N . SER D 2 282 ? 42.839 -58.115 18.481 1.00 51.45 409 SER D N 1
ATOM 7982 C CA . SER D 2 282 ? 43.027 -57.121 17.429 1.00 41.49 409 SER D CA 1
ATOM 7983 C C . SER D 2 282 ? 43.853 -55.921 17.877 1.00 47.79 409 SER D C 1
ATOM 7984 O O . SER D 2 282 ? 44.065 -54.990 17.093 1.00 58.10 409 SER D O 1
ATOM 7987 N N . LEU D 2 283 ? 44.320 -55.920 19.128 1.00 52.58 410 LEU D N 1
ATOM 7988 C CA . LEU D 2 283 ? 45.038 -54.778 19.680 1.00 44.16 410 LEU D CA 1
ATOM 7989 C C . LEU D 2 283 ? 46.392 -55.132 20.280 1.00 48.12 410 LEU D C 1
ATOM 7990 O O . LEU D 2 283 ? 47.056 -54.244 20.826 1.00 50.69 410 LEU D O 1
ATOM 7995 N N . GLY D 2 284 ? 46.812 -56.380 20.215 1.00 50.01 411 GLY D N 1
ATOM 7996 C CA . GLY D 2 284 ? 48.087 -56.769 20.781 1.00 48.31 411 GLY D CA 1
ATOM 7997 C C . GLY D 2 284 ? 48.082 -58.239 21.146 1.00 68.75 411 GLY D C 1
ATOM 7998 O O . GLY D 2 284 ? 47.100 -58.954 20.953 1.00 59.14 411 GLY D O 1
ATOM 7999 N N . ASP D 2 285 ? 49.217 -58.676 21.682 1.00 65.20 412 ASP D N 1
ATOM 8000 C CA . ASP D 2 285 ? 49.387 -60.054 22.114 1.00 77.39 412 ASP D CA 1
ATOM 8001 C C . ASP D 2 285 ? 50.197 -60.072 23.402 1.00 74.41 412 ASP D C 1
ATOM 8002 O O . ASP D 2 285 ? 50.682 -59.040 23.873 1.00 64.48 412 ASP D O 1
ATOM 8007 N N . THR D 2 286 ? 50.337 -61.263 23.975 1.00 61.17 413 THR D N 1
ATOM 8008 C CA . THR D 2 286 ? 51.088 -61.421 25.211 1.00 71.98 413 THR D CA 1
ATOM 8009 C C . THR D 2 286 ? 51.305 -62.906 25.461 1.00 76.02 413 THR D C 1
ATOM 8010 O O . THR D 2 286 ? 50.537 -63.747 24.983 1.00 66.43 413 THR D O 1
ATOM 8014 N N . ASP D 2 287 ? 52.365 -63.216 26.207 1.00 71.67 414 ASP D N 1
ATOM 8015 C CA . ASP D 2 287 ? 52.718 -64.593 26.516 1.00 72.01 414 ASP D CA 1
ATOM 8016 C C . ASP D 2 287 ? 53.073 -64.703 27.992 1.00 64.58 414 ASP D C 1
ATOM 8017 O O . ASP D 2 287 ? 53.339 -63.705 28.665 1.00 70.08 414 ASP D O 1
ATOM 8022 N N . GLY D 2 288 ? 53.076 -65.938 28.486 1.00 60.96 415 GLY D N 1
ATOM 8023 C CA . GLY D 2 288 ? 53.435 -66.206 29.866 1.00 67.62 415 GLY D CA 1
ATOM 8024 C C . GLY D 2 288 ? 54.206 -67.500 30.017 1.00 76.52 415 GLY D C 1
ATOM 8025 O O . GLY D 2 288 ? 53.757 -68.551 29.553 1.00 87.38 415 GLY D O 1
ATOM 8026 N N . ALA D 2 289 ? 55.363 -67.443 30.671 1.00 71.66 416 ALA D N 1
ATOM 8027 C CA . ALA D 2 289 ? 56.265 -68.584 30.743 1.00 58.41 416 ALA D CA 1
ATOM 8028 C C . ALA D 2 289 ? 55.911 -69.486 31.920 1.00 75.42 416 ALA D C 1
ATOM 8029 O O . ALA D 2 289 ? 55.671 -69.004 33.032 1.00 85.37 416 ALA D O 1
ATOM 8031 N N . ILE D 2 290 ? 55.885 -70.794 31.668 1.00 75.29 417 ILE D N 1
ATOM 8032 C CA . ILE D 2 290 ? 55.755 -71.807 32.709 1.00 80.03 417 ILE D CA 1
ATOM 8033 C C . ILE D 2 290 ? 56.854 -72.841 32.510 1.00 96.47 417 ILE D C 1
ATOM 8034 O O . ILE D 2 290 ? 57.223 -73.154 31.372 1.00 96.09 417 ILE D O 1
ATOM 8039 N N . LYS D 2 291 ? 57.379 -73.371 33.613 1.00 103.92 418 LYS D N 1
ATOM 8040 C CA . LYS D 2 291 ? 58.453 -74.356 33.573 1.00 105.04 418 LYS D CA 1
ATOM 8041 C C . LYS D 2 291 ? 57.974 -75.664 34.186 1.00 100.47 418 LYS D C 1
ATOM 8042 O O . LYS D 2 291 ? 57.481 -75.682 35.319 1.00 92.50 418 LYS D O 1
ATOM 8048 N N . LEU D 2 292 ? 58.124 -76.752 33.433 1.00 107.98 419 LEU D N 1
ATOM 8049 C CA . LEU D 2 292 ? 57.783 -78.095 33.882 1.00 104.01 419 LEU D CA 1
ATOM 8050 C C . LEU D 2 292 ? 59.068 -78.886 34.085 1.00 117.89 419 LEU D C 1
ATOM 8051 O O . LEU D 2 292 ? 59.921 -78.927 33.191 1.00 115.58 419 LEU D O 1
ATOM 8056 N N . TYR D 2 293 ? 59.205 -79.514 35.253 1.00 127.50 420 TYR D N 1
ATOM 8057 C CA . TYR D 2 293 ? 60.454 -80.150 35.651 1.00 134.39 420 TYR D CA 1
ATOM 8058 C C . TYR D 2 293 ? 60.194 -81.562 36.165 1.00 138.01 420 TYR D C 1
ATOM 8059 O O . TYR D 2 293 ? 59.049 -82.009 36.291 1.00 127.97 420 TYR D O 1
ATOM 8068 N N . HIS D 2 294 ? 61.286 -82.263 36.467 1.00 148.47 421 HIS D N 1
ATOM 8069 C CA . HIS D 2 294 ? 61.243 -83.619 36.997 1.00 150.59 421 HIS D CA 1
ATOM 8070 C C . HIS D 2 294 ? 61.295 -83.572 38.519 1.00 144.00 421 HIS D C 1
ATOM 8071 O O . HIS D 2 294 ? 62.111 -82.846 39.096 1.00 142.67 421 HIS D O 1
ATOM 8078 N N . ILE D 2 295 ? 60.429 -84.345 39.164 1.00 140.10 422 ILE D N 1
ATOM 8079 C CA . ILE D 2 295 ? 60.359 -84.350 40.620 1.00 150.59 422 ILE D CA 1
ATOM 8080 C C . ILE D 2 295 ? 61.531 -85.123 41.210 1.00 136.70 422 ILE D C 1
ATOM 8081 O O . ILE D 2 295 ? 62.109 -84.716 42.218 1.00 125.46 422 ILE D O 1
#

InterPro domains:
  IPR003598 Immunoglobulin subtype 2 [SM00408] (119-197)
  IPR003598 Immunoglobulin subtype 2 [SM00408] (226-312)
  IPR003599 Immunoglobulin domain subtype [SM00409] (113-207)
  IPR003599 Immunoglobulin domain subtype [SM00409] (220-320)
  IPR007110 Immunoglobulin-like domain [PS50835] (98-201)
  IPR007110 Immunoglobulin-like domain [PS50835] (211-316)
  IPR013106 Immunoglobulin V-set domain [PF07686] (113-206)
  IPR013106 Immunoglobulin V-set domain [PF07686] (220-306)
  IPR013106 Immunoglobulin V-set domain [SM00406] (123-192)
  IPR013106 Immunoglobulin V-set domain [SM00406] (230-307)
  IPR013783 Immunoglobulin-like fold [G3DSA:2.60.40.10] (103-209)
  IPR013783 Immunoglobulin-like fold [G3DSA:2.60.40.10] (211-324)
  IPR036179 Immunoglobulin-like domain superfamily [SSF48726] (104-206)
  IPR036179 Immunoglobulin-like domain superfamily [SSF48726] (216-308)
  IPR037448 Zwei Ig domain protein zig-8 [PTHR23279] (16-350)

CATH classification: 2.60.40.10

Solvent-accessible surface area: 54517 Å² total; per-residue (Å²): 237,83,89,17,71,13,52,122,69,32,79,99,114,20,80,10,86,50,40,85,72,1,34,0,48,0,77,1,44,67,15,73,108,61,39,0,1,0,0,38,79,155,34,15,12,0,0,0,11,10,113,66,47,0,8,50,38,149,32,6,115,8,69,109,58,106,87,32,83,28,12,14,0,57,0,92,140,0,77,68,190,6,44,23,43,2,18,0,4,0,13,23,100,111,34,59,41,2,38,0,119,1,68,6,58,81,98,54,55,100,6,77,0,57,17,70,52,95,98,73,39,146,18,116,52,43,38,84,12,69,4,32,0,38,1,126,54,65,105,109,37,77,170,73,58,10,79,13,47,1,61,26,31,109,97,17,2,30,53,203,72,43,173,122,46,154,33,76,40,113,57,165,56,5,60,51,96,73,56,88,77,169,109,11,45,0,56,0,95,2,51,73,0,58,89,125,0,58,20,69,0,19,0,71,10,76,34,17,101,27,18,52,4,50,0,28,11,78,97,166,153,69,0,134,50,31,88,112,5,98,93,30,92,10,66,48,77,151,84,0,49,0,67,0,7,3,46,83,27,105,134,53,48,2,0,2,0,34,39,87,66,30,18,1,3,1,2,43,88,117,58,22,9,69,13,150,34,20,48,19,49,61,102,102,175,97,5,6,25,0,74,0,116,72,2,106,74,80,8,60,9,119,1,15,0,0,0,8,1,89,109,34,65,47,28,68,1,64,0,37,0,16,34,55,7,82,22,70,118,189,65,8,13,101,83,47,90,22,147,55,38,49,107,11,49,0,107,2,24,22,63,17,4,66,116,11,76,10,24,0,106,21,92,86,42,93,88,0,19,32,83,109,78,49,94,30,76,33,54,101,25,61,118,0,52,2,68,155,2,66,33,127,12,30,21,13,0,34,0,38,0,36,17,72,35,105,88,76,42,67,70,149,1,47,0,31,0,37,1,67,10,79,28,112,29,156,82,106,114,28,20,1,40,69,101,68,81,32,66,3,68,2,92,2,32,2,64,40,92,7,117,15,53,2,33,55,133,120,80,91,23,102,87,40,179,66,42,53,42,80,65,103,87,83,54,31,107,4,30,1,94,0,16,0,95,95,6,47,119,121,5,33,25,68,1,76,0,12,0,86,19,96,45,30,89,41,65,14,54,1,114,2,97,85,149,147,109,16,69,12,47,123,68,25,92,95,116,22,84,12,85,40,34,82,65,1,44,0,44,0,91,0,50,77,15,67,112,58,39,0,1,0,0,41,63,158,41,17,10,0,0,0,3,10,100,79,46,3,7,52,34,162,42,9,113,11,63,103,61,104,91,26,99,21,10,17,0,55,0,81,131,0,74,62,195,10,44,20,45,2,12,0,3,0,13,20,101,108,33,59,39,2,39,0,122,1,71,7,60,84,99,52,56,97,7,75,1,59,17,70,55,91,97,76,36,146,25,116,50,40,41,74,5,58,4,32,0,38,0,127,46,63,104,108,39,96,154,65,49,12,81,8,42,0,58,58,32,112,107,16,6,20,49,197,68,27,161,106,142,53,55,102,37,63,102,176,37,15,68,52,107,70,58,106,95,151,87,10,48,0,76,0,107,1,41,79,0,68,84,163,13,50,21,76,0,20,0,71,7,75,30,22,100,29,17,53,4,52,1,29,8,79,95,162,147,71,0,122,52,31,88,108,6,94,93,35,86,8,47,43,71,140,88,0,51,4,68,0,5,3,52,70,18,101,127,56,50,2,0,0,0,33,37,88,60,25,14,1,5,0,3,67,91,115,56,22,8,67,12,150,33,19,49,26,40,69,84,115,151,110,10,8,22,0,70,0,123,73,2,110,93,76,4,77,10,121,0,14,0,0,0,7,2,90,111,36,61,49,29,64,4,63,0,50,1,16,28,40,5,84,25,74,132,180,42,10,13,96,79,34,90,26,120,37,39,50,96,17,42,0,77,1,22,23,63,17,31,73,122,12,73,16,25,0,110,20,103,82,45,93,90,0,20,32,85,116,75,47,97,29,81,30,51,102,30,39,106,0,64,2,75,163,1,64,31,125,15,26,20,11,0,36,0,42,0,34,22,76,26,106,91,76,42,67,66,138,0,41,0,37,0,50,0,42,10,78,30,116,27,164,87,98,95,52,16,0,40,54,128,72,101,46,54,13,73,1,97,3,36,2,60,41,104,6,130,22,65,1,22,33,138,110,80,106,15,107,92,43,162,59,45,55,47,51,61,94,79,80,50,35,107,4,30,1,87,0,22,1,107,82,1,56,134,128,3,38,23,68,1,76,0,10,0,78,17,102,51,31,90,36,73,8,57,7,114,7,77,105,146

B-factor: mean 57.9, std 29.92, range [11.02, 183.11]

Nearest PDB structures (foldseek):
  6eg1-assembly2_C  TM=9.966E-01  e=1.151E-40  Drosophila melanogaster
  6eg0-assembly1_A  TM=5.640E-01  e=2.689E-24  Drosophila melanogaster
  5eo9-assembly1_A  TM=9.738E-01  e=1.570E-13  Drosophila melanogaster
  6nrw-assembly2_C  TM=9.826E-01  e=3.482E-13  Drosophila melanogaster
  6nrq-assembly2_C  TM=9.741E-01  e=4.787E-13  Drosophila melanogaster

Foldseek 3Di:
DDDKDWPVVQDQEWEAAQQAKTKDKTFIPPLDPKWKWKAAPVVRRTQATHQRGDDPPPQWGWDADPVRGMIMIIGGRDDQVPWGKMWIWIVDVVIDIDIGTYGHDHPPHAKAKDWPDDQEAEAEFQDKDKIKIWIDGDQDCDPVAFDKWKDFVPETADPPPDPPDPPHDDCPQWDKDWDPPSTTMMMIMGGRDDQVSFGKMKTGTPRHHIDIGGYGYDYD/DAKDWPDAFDAAEEEAQAKTKTKTFIPPLDPKKKWKAADPVGGTADIHQGGPDPQVQWGWDCPDPGMIMIMGGRDDQVSWDKMKMWIVDVVIDMHIYTYFYWFWKDKDPPPADAAAEEEAQAKDKGATAMDIVVRWKKKKAFPVQDWDQQPVRDIGRMDIDRMGMDGRHHQSNFHKMKIWTGDPDDDIDIDIYGYHYFYWKDKDFPALEAEDAFQDKDKGKMKMFGPPEWDKFKDFPRHTDDPDVFWDWDWDDDHRMIMIMIIGGGDDPVPFDKMKMKIGDPHGIDIDIHGYYYD/DAKDWPVPADFEWEAEAQAKTKGKTFIPPLPPKWKWKAFVVPRRTQDIHQRGDDPPVQWGWDADPVRGMIMIIGGRDDQVPWGKMWIWIVDVVIDIDIGTYGHDHPPDAKAKDWPDDQEAEAEQQDKDKIKIWIDGDPDCDVVAFDKWKDFPPATQDPPPPPPPGDDHPPVFWDKDWDPDRTTMMMIMGGRDDQVSFGWMKTGTPRHHIDIGGYGYDHD/DAKDWPDAFDAEEDEAQAKDKTKTFIPPLDPKWKWKAFDPVRGTADIHQGGDDPPPQWGWDCDDVGIIIIMGGRDDQVSFHKMKMWIVDVVIDMHIYTYHYWYWKDKDPPPADAADEDAAQAKDKGATAMDIVVHWKKKKAFVPQDWDCQPVRDIGRMDTDRMGIDGRHHQSNFHKMKIWTGDPDDDTDIDIYGYHYFDWKDKDADAQEDEDAQQAKDKGKIKMFGPPAWDKFKDFPRHTDDDDPFWDKDWDDDDRMIMIMIIGHRHDPVRFGKMKMKIGDPHGIDIDIHGYDYD

Organism: Drosophila melanogaster (NCBI:txid7227)

GO terms:
  GO:0050808 synapse organization (P, IEP)
  GO:0005515 protein binding (F, IPI)

Secondary structure (DSSP, 8-state):
-PPPEE-TTS--EEEEETTSPEEEEEEEES-TT--EEEEETTTTEEEEETTEE----TTEEEEE-TTS-EEEEEETT--GGG-EEEEEEE--SSPEEEEEEEEEE--SPP-EEEESS-SEEEEETT--EEEEEEEE--S--TT----EEEEETTEE-STTTSSS-TTPPPTTSEEEEEEEESEEEEEEEESS--GGG-EEEEEEESSSB-EEEEEEEE--/---EESS----EEEETTS-EEEEEEEE--TT--EEEEETTTTEEEEETTEE-S--TTEEEE--STTEEEEEESS--GGG-EEEEEEE--SS-EEEEEEEEEEEEEEEETTTS---EEEETTS-EEEE-EEEEESPPEEEEEEGGG--EE-TTS-EES-EESSEEEESS--GGG-EEEEEEEE-SSSPPEEEEEEEEEEEEEEEE-S-SEEEE-TT--EEEEEEEEEESPPEEEEEETTEE----SSEEEEEEEETTEEEEEEEE-S--TTT-EEEEEEEEETTEEEEEEEEEEE-/---EE-TTS--EEEEETTSPEEEEEEEET-TT--EEEEETTTTEEEEETTEE----TTEEEEE-TTS-EEEEEETT--GGG-EEEEEEE--SS-EEEEEEEEEE--S---EEEESS-SEEEEETT--EEEEEEEE--S--TT----EEEEETTEE-SSSSS-S-SPPP-TTTEEEEEEESSSEEEEEEESS--GGG-EEEEEEESSSB-EEEEEEEE--/---EESS----EEEETTS-EEEEEEEES-TT--EEEEETTTTEEEEETTEE-S--TTEEEE--SSSEEEEEESS--GGG-EEEEEEE--SS-EEEEEEEEEEEEEEE-SSSS---EEEETT--EEEE--EEEESPPEEEEEEGGG--EE-TTS-EESEEESSEEEESS--GGG-EEEEEEEE-SSSPPEEEEEEEEEEEEEEEE-S-SEEEE-TT--EEEE-EEEEES--EEE-EETTEEPP--SSEEEEEEEETTEEEEEEEESS--TTT-SEEEEEEEETTEEEEEEEEEEE-